Protein AF-A0A1J4KUY3-F1 (afdb_monomer_lite)

Secondary structure (DSSP, 8-state):
--EEEEEEEEEEETTTTEEEEEEEEEEEEE--SEEEEEEETTEEEEEEEETTEEPEEEEEE-SSSEEEEEEEPPPSS--S---S-----------EEEEEEEEEEE-TT-TTEEEETTEEEE-STTTGGGGTS-EESSS-S--EEEEEEEES-SSPEEE-SS--SEE-SSEEEEE-TT-S-GGG---EEE--EEEEETTEEEEESS---GGGGTTHHHHHHHHHHHHHHHHHHHHHHHHHHHHHTTSS--------------TTSHHHHHHHHTGGG-TT-STTTSPPEEEETT-SSSEEE-SS-EEEEGGGGTGGGGSS-SS---HHHHHHHHHHHHHHIIIIITT-EE-GGGHHHHHHHHHHHTHHHHHHHHHHHHHHHHHHHHHHHHHH---SS--TTSHHHHHHS-TTEE-TT-HHHHHHHHHHHHHHHHSS-TT--TTTGGGGS-SEE-HHHHHHHHTTT-TTHHHHHHHHTSSPPPPEEEEEEEEE--TT-TTEEEEEEEEEEES----S-EEEEEEEEEETTEEEEEEEEEE--SS-EEEEEEEEPPP-----SS----BTTEEEEEEE-SSPPS-EEEEE--HHHHHHHHH-TTS-HHHHHHHHHHHHHHHHH--STHHHHHHHHHHHHHH-TTS-HHHHHHHHHHHHHHHHH-SSHHHHHHHHHHHHHHHHHHTB-SSSSPBP-GGGS-HHHHHHHHHHHHT-SBSSSS-BHHHHHHHHHHHHTTSTTHHHHHHHGGG---SSHHHHHHHHHHHHHHHHH-TT-HHHHHHHHHHHHHHHHHS-HHHHHHHHHHHHHHHT-TTS-HHHHHHHHHHHHHH-HHHHHHHHHHHHHHHHTSSS--HHHHHHHHHHHHHHHTT--HHHHHHHHHHS-HHHHHHHHHHHHHHHTTT-HHHHHHHHHHHHHIIIIIISEEEETTEEEESS---BTTB------B-S--

pLDDT: mean 75.68, std 17.03, range [25.72, 97.06]

Foldseek 3Di:
DKAKAKAKEWEQFLQVLKIKIKIKMKIWQDDDQKFKKKAFLQKAWPFKDKPNHTWDWDWDDDPPRTTIIITGDDDPDDDDDDDDDDPDDDDDNDTDMIIMMIIIIGHSPQPQWDHDNFKIKGHCQPPQCSSPDIGTDPDDPLRYFKYKYFYPAQPKDKDFLDQFPDDDSGMTMDGCNPPPDSSQGMMMIGDWDWDAQCLAIETEPDDDDSVLVPLVVLLQVLVLVVVVVVVVVVVVVVVVVVVVVVPPDDPDDDDDDDDDDDPPPPVVVVVVVVVVVPSPPPRNQAAHEYEYEPDVACKFGHNRHIYHYPCLLFVQQPQPFLFGDASSLVVQLVVLLSVLCNVQVSLADADLLCLLQSLLLSSQLSVSSSCSRQNPQSVLVVLLRLLVSLLPDADPWDFCSDPVNSSVRDNRGDHPNNNSSSLSNQLVLQQCQQAPPVPDDSNCVSVVADRYHDPVSVLVVCCNRAVPSVLSSCVRGGNDRQKEKEKDWDWDPDPPDPWWTKIKIKIFIPPDAFTQDWGKKWKWWQFLVGIDIDIDIGGPHRDIDIDIDIDTADPDDDDDDDDQDADRRTLEIDIGDVVGHSYQYAYPDDPSSLLSLLPDPVRRSNSNLSSLVNLLVCQQPDDDPVLLVVLVSLLVQLVDPPHDQRSVLSSLSSLLCCLQPGPDPVSVVSSLCSLLVCCCVQFAPPVALDTDDNPPPDLSNNLSSLLSQQQFQPNHPPDGSLSNLLNCLVVPCPDSCNLSSLLSPLNHDDPDLVSLVVLLCSLLVVLLVVLPPVSNLVSSLVSVLSVLVPDDPVSVVVSLVVLLVSLLDPSGDLVSNLSSLVSCCVRPVQVSLVSVLVSLLSQLVDPDHDLVSSLSNLLVSLVVLVVDDPVSLVSNVVPDDPVVSVVSLVSQLVSCVVPPPSSNVSSVSSNQSCQCRNVQWGQDPVAIAHVDFDPPDPDGDGDDGDDPDD

Structure (mmCIF, N/CA/C/O backbone):
data_AF-A0A1J4KUY3-F1
#
_entry.id   AF-A0A1J4KUY3-F1
#
loop_
_atom_site.group_PDB
_atom_site.id
_atom_site.type_symbol
_atom_site.label_atom_id
_atom_site.label_alt_id
_atom_site.label_comp_id
_atom_site.label_asym_id
_atom_site.label_entity_id
_atom_site.label_seq_id
_atom_site.pdbx_PDB_ins_code
_atom_site.Cartn_x
_atom_site.Cartn_y
_atom_site.Cartn_z
_atom_site.occupancy
_atom_site.B_iso_or_equiv
_atom_site.auth_seq_id
_atom_site.auth_comp_id
_atom_site.auth_asym_id
_atom_site.auth_atom_id
_atom_site.pdbx_PDB_model_num
ATOM 1 N N . MET A 1 1 ? -10.444 -25.539 37.879 1.00 52.25 1 MET A N 1
ATOM 2 C CA . MET A 1 1 ? -10.536 -24.784 36.615 1.00 52.25 1 MET A CA 1
ATOM 3 C C . MET A 1 1 ? -11.350 -23.543 36.928 1.00 52.25 1 MET A C 1
ATOM 5 O O . MET A 1 1 ? -12.450 -23.705 37.446 1.00 52.25 1 MET A O 1
ATOM 9 N N . VAL A 1 2 ? -10.774 -22.348 36.769 1.00 60.59 2 VAL A N 1
ATOM 10 C CA . VAL A 1 2 ? -11.520 -21.095 36.970 1.00 60.59 2 VAL A CA 1
ATOM 11 C C . VAL A 1 2 ? -12.482 -20.947 35.797 1.00 60.59 2 VAL A C 1
ATOM 13 O O . VAL A 1 2 ? -12.069 -21.143 34.654 1.00 60.59 2 VAL A O 1
ATOM 16 N N . PHE A 1 3 ? -13.745 -20.663 36.085 1.00 69.94 3 PHE A N 1
ATOM 17 C CA . PHE A 1 3 ? -14.765 -20.391 35.076 1.00 69.94 3 PHE A CA 1
ATOM 18 C C . PHE A 1 3 ? -15.082 -18.899 35.084 1.00 69.94 3 PHE A C 1
ATOM 20 O O . PHE A 1 3 ? -15.146 -18.316 36.166 1.00 69.94 3 PHE A O 1
ATOM 27 N N . ILE A 1 4 ? -15.230 -18.285 33.908 1.00 74.12 4 ILE A N 1
ATOM 28 C CA . ILE A 1 4 ? -15.599 -16.873 33.786 1.00 74.12 4 ILE A CA 1
ATOM 29 C C . ILE A 1 4 ? -16.613 -16.700 32.667 1.00 74.12 4 ILE A C 1
ATOM 31 O O . ILE A 1 4 ? -16.335 -17.101 31.540 1.00 74.12 4 ILE A O 1
ATOM 35 N N . GLU A 1 5 ? -17.722 -16.038 32.984 1.00 81.25 5 GLU A N 1
ATOM 36 C CA . GLU A 1 5 ? -18.673 -15.492 32.010 1.00 81.25 5 GLU A CA 1
ATOM 37 C C . GLU A 1 5 ? -18.584 -13.970 32.052 1.00 81.25 5 GLU A C 1
ATOM 39 O O . GLU A 1 5 ? -18.690 -13.391 33.136 1.00 81.25 5 GLU A O 1
ATOM 44 N N . CYS A 1 6 ? -18.411 -13.318 30.903 1.00 86.12 6 CYS A N 1
ATOM 45 C CA . CYS A 1 6 ? -18.422 -11.860 30.805 1.00 86.12 6 CYS A CA 1
ATOM 46 C C . CYS A 1 6 ? -19.511 -11.360 29.853 1.00 86.12 6 CYS A C 1
ATOM 48 O O . CYS A 1 6 ? -19.567 -11.745 28.681 1.00 86.12 6 CYS A O 1
ATOM 50 N N . PHE A 1 7 ? -20.304 -10.415 30.351 1.00 90.44 7 PHE A N 1
ATOM 51 C CA . PHE A 1 7 ? -21.363 -9.715 29.637 1.00 90.44 7 PHE A CA 1
ATOM 52 C C . PHE A 1 7 ? -21.020 -8.225 29.579 1.00 90.44 7 PHE A C 1
ATOM 54 O O . PHE A 1 7 ? -20.761 -7.603 30.612 1.00 90.44 7 PHE A O 1
ATOM 61 N N . TYR A 1 8 ? -21.025 -7.648 28.380 1.00 93.06 8 TYR A N 1
ATOM 62 C CA . TYR A 1 8 ? -20.772 -6.223 28.173 1.00 93.06 8 TYR A CA 1
ATOM 63 C C . TYR A 1 8 ? -22.033 -5.525 27.684 1.00 93.06 8 TYR A C 1
ATOM 65 O O . TYR A 1 8 ? -22.708 -6.015 26.780 1.00 93.06 8 TYR A O 1
ATOM 73 N N . GLU A 1 9 ? -22.308 -4.350 28.233 1.00 96.25 9 GLU A N 1
ATOM 74 C CA . GLU A 1 9 ? -23.374 -3.463 27.776 1.00 96.25 9 GLU A CA 1
ATOM 75 C C . GLU A 1 9 ? -22.806 -2.065 27.540 1.00 96.25 9 GLU A C 1
ATOM 77 O O . GLU A 1 9 ? -22.042 -1.560 28.360 1.00 96.25 9 GLU A O 1
ATOM 82 N N . TYR A 1 10 ? -23.166 -1.450 26.414 1.00 96.69 10 TYR A N 1
ATOM 83 C CA . TYR A 1 10 ? -22.757 -0.097 26.051 1.00 96.69 10 TYR A CA 1
ATOM 84 C C . TYR A 1 10 ? -23.972 0.762 25.717 1.00 96.69 10 TYR A C 1
ATOM 86 O O . TYR A 1 10 ? -24.739 0.438 24.811 1.00 96.69 10 TYR A O 1
ATOM 94 N N . HIS A 1 11 ? -24.084 1.900 26.399 1.00 96.19 11 HIS A N 1
ATOM 95 C CA . HIS A 1 11 ? -24.993 2.997 26.080 1.00 96.19 11 HIS A CA 1
ATOM 96 C C . HIS A 1 11 ? -24.220 4.047 25.293 1.00 96.19 11 HIS A C 1
ATOM 98 O O . HIS A 1 11 ? -23.334 4.726 25.823 1.00 96.19 11 HIS A O 1
ATOM 104 N N . VAL A 1 12 ? -24.532 4.152 24.008 1.00 95.75 12 VAL A N 1
ATOM 105 C CA . VAL A 1 12 ? -23.801 4.961 23.037 1.00 95.75 12 VAL A CA 1
ATOM 106 C C . VAL A 1 12 ? -24.709 6.085 22.563 1.00 95.75 12 VAL A C 1
ATOM 108 O O . VAL A 1 12 ? -25.766 5.839 21.991 1.00 95.75 12 VAL A O 1
ATOM 111 N N . SER A 1 13 ? -24.271 7.327 22.751 1.00 93.06 13 SER A N 1
ATOM 112 C CA . SER A 1 13 ? -24.928 8.503 22.180 1.00 93.06 13 SER A CA 1
ATOM 113 C C . SER A 1 13 ? -23.987 9.165 21.174 1.00 93.06 13 SER A C 1
ATOM 115 O O . SER A 1 13 ? -23.172 10.015 21.546 1.00 93.06 13 SER A O 1
ATOM 117 N N . PRO A 1 14 ? -24.050 8.775 19.886 1.00 88.12 14 PRO A N 1
ATOM 118 C CA . PRO A 1 14 ? -23.314 9.430 18.811 1.00 88.12 14 PRO A CA 1
ATOM 119 C C . PRO A 1 14 ? -23.502 10.950 18.774 1.00 88.12 14 PRO A C 1
ATOM 121 O O . PRO A 1 14 ? -22.515 11.681 18.656 1.00 88.12 14 PRO A O 1
ATOM 124 N N . SER A 1 15 ? -24.737 11.421 18.977 1.00 83.12 15 SER A N 1
ATOM 125 C CA . SER A 1 15 ? -25.088 12.847 18.993 1.00 83.12 15 SER A CA 1
ATOM 126 C C . SER A 1 15 ? -24.281 13.616 20.054 1.00 83.12 15 SER A C 1
ATOM 128 O O . SER A 1 15 ? -23.538 14.549 19.736 1.00 83.12 15 SER A O 1
ATOM 130 N N . ASN A 1 16 ? -24.287 13.132 21.298 1.00 81.06 16 ASN A N 1
ATOM 131 C CA . ASN A 1 16 ? -23.570 13.746 22.420 1.00 81.06 16 ASN A CA 1
ATOM 132 C C . ASN A 1 16 ? -22.079 13.358 22.473 1.00 81.06 16 ASN A C 1
ATOM 134 O O . ASN A 1 16 ? -21.267 13.989 23.162 1.00 81.06 16 ASN A O 1
ATOM 138 N N . GLY A 1 17 ? -21.680 12.338 21.708 1.00 79.06 17 GLY A N 1
ATOM 139 C CA . GLY A 1 17 ? -20.343 11.749 21.727 1.00 79.06 17 GLY A CA 1
ATOM 140 C C . GLY A 1 17 ? -20.001 11.051 23.031 1.00 79.06 17 GLY A C 1
ATOM 141 O O . GLY A 1 17 ? -18.843 11.112 23.429 1.00 79.06 17 GLY A O 1
ATOM 142 N N . THR A 1 18 ? -20.980 10.483 23.727 1.00 86.25 18 THR A N 1
ATOM 143 C CA . THR A 1 18 ? -20.765 9.801 25.007 1.00 86.25 18 THR A CA 1
ATOM 144 C C . THR A 1 18 ? -20.891 8.295 24.831 1.00 86.25 18 THR A C 1
ATOM 146 O O . THR A 1 18 ? -21.695 7.806 24.034 1.00 86.25 18 THR A O 1
ATOM 149 N N . ILE A 1 19 ? -20.055 7.559 25.561 1.00 94.00 19 ILE A N 1
ATOM 150 C CA . ILE A 1 19 ? -20.054 6.098 25.577 1.00 94.00 19 ILE A CA 1
ATOM 151 C C . ILE A 1 19 ? -19.913 5.667 27.029 1.00 94.00 19 ILE A C 1
ATOM 153 O O . ILE A 1 19 ? -18.829 5.756 27.610 1.00 94.00 19 ILE A O 1
ATOM 157 N N . ASN A 1 20 ? -21.015 5.201 27.600 1.00 95.38 20 ASN A N 1
ATOM 158 C CA . ASN A 1 20 ? -21.037 4.600 28.924 1.00 95.38 20 ASN A CA 1
ATOM 159 C C . ASN A 1 20 ? -21.109 3.090 28.757 1.00 95.38 20 ASN A C 1
ATOM 161 O O . ASN A 1 20 ? -21.850 2.598 27.910 1.00 95.38 20 ASN A O 1
ATOM 165 N N . GLY A 1 21 ? -20.334 2.356 29.540 1.00 94.88 21 GLY A N 1
ATOM 166 C CA . GLY A 1 21 ? -20.306 0.908 29.477 1.00 94.88 21 GLY A CA 1
ATOM 167 C C . GLY A 1 21 ? -20.404 0.275 30.852 1.00 94.88 21 GLY A C 1
ATOM 168 O O . GLY A 1 21 ? -20.051 0.876 31.871 1.00 94.88 21 GLY A O 1
ATOM 169 N N . SER A 1 22 ? -20.862 -0.967 30.865 1.00 94.62 22 SER A N 1
ATOM 170 C CA . SER A 1 22 ? -20.814 -1.826 32.034 1.00 94.62 22 SER A CA 1
ATOM 171 C C . SER A 1 22 ? -20.317 -3.218 31.679 1.00 94.62 22 SER A C 1
ATOM 173 O O . SER A 1 22 ? -20.655 -3.755 30.623 1.00 94.62 22 SER A O 1
ATOM 175 N N . VAL A 1 23 ? -19.535 -3.806 32.580 1.00 92.44 23 VAL A N 1
ATOM 176 C CA . VAL A 1 23 ? -19.148 -5.220 32.531 1.00 92.44 23 VAL A CA 1
ATOM 177 C C . VAL A 1 23 ? -19.818 -5.932 33.689 1.00 92.44 23 VAL A C 1
ATOM 179 O O . VAL A 1 23 ? -19.649 -5.505 34.828 1.00 92.44 23 VAL A O 1
ATOM 182 N N . LEU A 1 24 ? -20.521 -7.021 33.405 1.00 90.88 24 LEU A N 1
ATOM 183 C CA . LEU A 1 24 ? -20.938 -8.008 34.392 1.00 90.88 24 LEU A CA 1
ATOM 184 C C . LEU A 1 24 ? -20.093 -9.263 34.175 1.00 90.88 24 LEU A C 1
ATOM 186 O O . LEU A 1 24 ? -20.143 -9.858 33.101 1.00 90.88 24 LEU A O 1
ATOM 190 N N . ALA A 1 25 ? -19.315 -9.660 35.175 1.00 88.19 25 ALA A N 1
ATOM 191 C CA . ALA A 1 25 ? -18.481 -10.852 35.115 1.00 88.19 25 ALA A CA 1
ATOM 192 C C . ALA A 1 25 ? -18.806 -11.806 36.263 1.00 88.19 25 ALA A C 1
ATOM 194 O O . ALA A 1 25 ? -18.855 -11.391 37.419 1.00 88.19 25 ALA A O 1
ATOM 195 N N . LYS A 1 26 ? -18.981 -13.092 35.964 1.00 85.75 26 LYS A N 1
ATOM 196 C CA . LYS A 1 26 ? -19.144 -14.145 36.973 1.00 85.75 26 LYS A CA 1
ATOM 197 C C . LYS A 1 26 ? -17.895 -15.003 36.998 1.00 85.75 26 LYS A C 1
ATOM 199 O O . LYS A 1 26 ? -17.617 -15.680 36.018 1.00 85.75 26 LYS A O 1
ATOM 204 N N . LEU A 1 27 ? -17.146 -14.979 38.095 1.00 82.88 27 LEU A N 1
ATOM 205 C CA . LEU A 1 27 ? -15.961 -15.810 38.302 1.00 82.88 27 LEU A CA 1
ATOM 206 C C . LEU A 1 27 ? -16.276 -16.953 39.260 1.00 82.88 27 LEU A C 1
ATOM 208 O O . LEU A 1 27 ? -16.624 -16.701 40.408 1.00 82.88 27 LEU A O 1
ATOM 212 N N . GLY A 1 28 ? -16.080 -18.192 38.821 1.00 78.31 28 GLY A N 1
ATOM 213 C CA . GLY A 1 28 ? -16.189 -19.385 39.655 1.00 78.31 28 GLY A CA 1
ATOM 214 C C . GLY A 1 28 ? -14.833 -20.024 39.942 1.00 78.31 28 GLY A C 1
ATOM 215 O O . GLY A 1 28 ? -13.958 -20.067 39.074 1.00 78.31 28 GLY A O 1
ATOM 216 N N . ASN A 1 29 ? -14.657 -20.579 41.145 1.00 73.88 29 ASN A N 1
ATOM 217 C CA . ASN A 1 29 ? -13.416 -21.239 41.593 1.00 73.88 29 ASN A CA 1
ATOM 218 C C . ASN A 1 29 ? -12.151 -20.347 41.574 1.00 73.88 29 ASN A C 1
ATOM 220 O O . ASN A 1 29 ? -11.050 -20.857 41.348 1.00 73.88 29 ASN A O 1
ATOM 224 N N . PHE A 1 30 ? -12.279 -19.035 41.800 1.00 73.62 30 PHE A N 1
ATOM 225 C CA . PHE A 1 30 ? -11.128 -18.125 41.836 1.00 73.62 30 PHE A CA 1
ATOM 226 C C . PHE A 1 30 ? -10.440 -18.118 43.214 1.00 73.62 30 PHE A C 1
ATOM 228 O O . PHE A 1 30 ? -11.101 -18.230 44.247 1.00 73.62 30 PHE A O 1
ATOM 235 N N . HIS A 1 31 ? -9.106 -18.022 43.232 1.00 71.38 31 HIS A N 1
ATOM 236 C CA . HIS A 1 31 ? -8.286 -18.231 44.437 1.00 71.38 31 HIS A CA 1
ATOM 237 C C . HIS A 1 31 ? -7.384 -17.051 44.816 1.00 71.38 31 HIS A C 1
ATOM 239 O O . HIS A 1 31 ? -6.758 -17.098 45.875 1.00 71.38 31 HIS A O 1
ATOM 245 N N . GLU A 1 32 ? -7.299 -16.008 43.988 1.00 74.62 32 GLU A N 1
ATOM 246 C CA . GLU A 1 32 ? -6.474 -14.839 44.294 1.00 74.62 32 GLU A CA 1
ATOM 247 C C . GLU A 1 32 ? -7.285 -13.725 44.961 1.00 74.62 32 GLU A C 1
ATOM 249 O O . GLU A 1 32 ? -8.476 -13.560 44.718 1.00 74.62 32 GLU A O 1
ATOM 254 N N . ASN A 1 33 ? -6.606 -12.913 45.775 1.00 74.38 33 ASN A N 1
ATOM 255 C CA . ASN A 1 33 ? -7.196 -11.752 46.454 1.00 74.38 33 ASN A CA 1
ATOM 256 C C . ASN A 1 33 ? -7.150 -10.472 45.601 1.00 74.38 33 ASN A C 1
ATOM 258 O O . ASN A 1 33 ? -7.442 -9.379 46.095 1.00 74.38 33 ASN A O 1
ATOM 262 N N . LYS A 1 34 ? -6.805 -10.598 44.319 1.00 80.31 34 LYS A N 1
ATOM 263 C CA . LYS A 1 34 ? -6.831 -9.518 43.337 1.00 80.31 34 LYS A CA 1
ATOM 264 C C . LYS A 1 34 ? -7.182 -10.068 41.959 1.00 80.31 34 LYS A C 1
ATOM 266 O O . LYS A 1 34 ? -6.923 -11.234 41.687 1.00 80.31 34 LYS A O 1
ATOM 271 N N . ILE A 1 35 ? -7.719 -9.217 41.098 1.00 82.88 35 ILE A N 1
ATOM 272 C CA . ILE A 1 35 ? -7.936 -9.503 39.683 1.00 82.88 35 ILE A CA 1
ATOM 273 C C . ILE A 1 35 ? -7.198 -8.466 38.848 1.00 82.88 35 ILE A C 1
ATOM 275 O O . ILE A 1 35 ? -7.239 -7.271 39.150 1.00 82.88 35 ILE A O 1
ATOM 279 N N . LEU A 1 36 ? -6.541 -8.931 37.788 1.00 84.06 36 LEU A N 1
ATOM 280 C CA . LEU A 1 36 ? -5.867 -8.085 36.820 1.00 84.06 36 LEU A CA 1
ATOM 281 C C . LEU A 1 36 ? -6.701 -7.958 35.542 1.00 84.06 36 LEU A C 1
ATOM 283 O O . LEU A 1 36 ? -7.083 -8.958 34.930 1.00 84.06 36 LEU A O 1
ATOM 287 N N . MET A 1 37 ? -6.940 -6.722 35.108 1.00 86.31 37 MET A N 1
ATOM 288 C CA . MET A 1 37 ? -7.551 -6.422 33.815 1.00 86.31 37 MET A CA 1
ATOM 289 C C . MET A 1 37 ? -6.665 -5.493 32.982 1.00 86.31 37 MET A C 1
ATOM 291 O O . MET A 1 37 ? -6.082 -4.547 33.509 1.00 86.31 37 MET A O 1
ATOM 295 N N . LYS A 1 38 ? -6.606 -5.713 31.667 1.00 85.56 38 LYS A N 1
ATOM 296 C CA . LYS A 1 38 ? -6.065 -4.754 30.698 1.00 85.56 38 LYS A CA 1
ATOM 297 C C . LYS A 1 38 ? -7.140 -3.747 30.327 1.00 85.56 38 LYS A C 1
ATOM 299 O O . LYS A 1 38 ? -8.252 -4.126 29.954 1.00 85.56 38 LYS A O 1
ATOM 304 N N . CYS A 1 39 ? -6.800 -2.468 30.417 1.00 84.88 39 CYS A N 1
ATOM 305 C CA . CYS A 1 39 ? -7.718 -1.375 30.136 1.00 84.88 39 CYS A CA 1
ATOM 306 C C . CYS A 1 39 ? -6.931 -0.124 29.727 1.00 84.88 39 CYS A C 1
ATOM 308 O O . CYS A 1 39 ? -5.950 0.239 30.374 1.00 84.88 39 CYS A O 1
ATOM 310 N N . SER A 1 40 ? -7.368 0.586 28.688 1.00 83.75 40 SER A N 1
ATOM 311 C CA . SER A 1 40 ? -6.791 1.899 28.375 1.00 83.75 40 SER A CA 1
ATOM 312 C C . SER A 1 40 ? -6.967 2.878 29.543 1.00 83.75 40 SER A C 1
ATOM 314 O O . SER A 1 40 ? -7.999 2.880 30.228 1.00 83.75 40 SER A O 1
ATOM 316 N N . SER A 1 41 ? -5.975 3.750 29.747 1.00 79.81 41 SER A N 1
ATOM 317 C CA . SER A 1 41 ? -6.055 4.864 30.697 1.00 79.81 41 SER A CA 1
ATOM 318 C C . SER A 1 41 ? -7.236 5.806 30.401 1.00 79.81 41 SER A C 1
ATOM 320 O O . SER A 1 41 ? -7.796 6.391 31.329 1.00 79.81 41 SER A O 1
ATOM 322 N N . LEU A 1 42 ? -7.669 5.877 29.138 1.00 82.44 42 LEU A N 1
ATOM 323 C CA . LEU A 1 42 ? -8.739 6.745 28.629 1.00 82.44 42 LEU A CA 1
ATOM 324 C C . LEU A 1 42 ? -10.150 6.152 28.791 1.00 82.44 42 LEU A C 1
ATOM 326 O O . LEU A 1 42 ? -11.139 6.763 28.382 1.00 82.44 42 LEU A O 1
ATOM 330 N N . ILE A 1 43 ? -10.260 4.970 29.395 1.00 87.31 43 ILE A N 1
ATOM 331 C CA . ILE A 1 43 ? -11.513 4.456 29.949 1.00 87.31 43 ILE A CA 1
ATOM 332 C C . ILE A 1 43 ? -11.555 4.890 31.417 1.00 87.31 43 ILE A C 1
ATOM 334 O O . ILE A 1 43 ? -10.673 4.527 32.188 1.00 87.31 43 ILE A O 1
ATOM 338 N N . ILE A 1 44 ? -12.545 5.670 31.834 1.00 88.56 44 ILE A N 1
ATOM 339 C CA . ILE A 1 44 ? -12.721 6.115 33.220 1.00 88.56 44 ILE A CA 1
ATOM 340 C C . ILE A 1 44 ? -13.577 5.085 33.953 1.00 88.56 44 ILE A C 1
ATOM 342 O O . ILE A 1 44 ? -14.755 4.932 33.644 1.00 88.56 44 ILE A O 1
ATOM 346 N N . ILE A 1 45 ? -13.013 4.413 34.956 1.00 90.06 45 ILE A N 1
ATOM 347 C CA . ILE A 1 45 ? -13.788 3.536 35.842 1.00 90.06 45 ILE A CA 1
ATOM 348 C C . ILE A 1 45 ? -14.561 4.404 36.836 1.00 90.06 45 ILE A C 1
ATOM 350 O O . ILE A 1 45 ? -13.957 5.162 37.593 1.00 90.06 45 ILE A O 1
ATOM 354 N N . LYS A 1 46 ? -15.891 4.304 36.821 1.00 91.12 46 LYS A N 1
ATOM 355 C CA . LYS A 1 46 ? -16.787 5.055 37.712 1.00 91.12 46 LYS A CA 1
ATOM 356 C C . LYS A 1 46 ? -17.011 4.315 39.023 1.00 91.12 46 LYS A C 1
ATOM 358 O O . LYS A 1 46 ? -16.962 4.924 40.086 1.00 91.12 46 LYS A O 1
ATOM 363 N N . SER A 1 47 ? -17.229 3.005 38.955 1.00 90.44 47 SER A N 1
ATOM 364 C CA . SER A 1 47 ? -17.386 2.151 40.131 1.00 90.44 47 SER A CA 1
ATOM 365 C C . SER A 1 47 ? -17.082 0.693 39.800 1.00 90.44 47 SER A C 1
ATOM 367 O O . SER A 1 47 ? -17.174 0.268 38.646 1.00 90.44 47 SER A O 1
ATOM 369 N N . ILE A 1 48 ? -16.714 -0.069 40.830 1.00 89.50 48 ILE A N 1
ATOM 370 C CA . ILE A 1 48 ? -16.588 -1.525 40.773 1.00 89.50 48 ILE A CA 1
ATOM 371 C C . ILE A 1 48 ? -17.280 -2.102 42.002 1.00 89.50 48 ILE A C 1
ATOM 373 O O . ILE A 1 48 ? -17.005 -1.668 43.125 1.00 89.50 48 ILE A O 1
ATOM 377 N N . THR A 1 49 ? -18.149 -3.086 41.805 1.00 86.19 49 THR A N 1
ATOM 378 C CA . THR A 1 49 ? -18.736 -3.878 42.886 1.00 86.19 49 THR A CA 1
ATOM 379 C C . THR A 1 49 ? -18.429 -5.357 42.693 1.00 86.19 49 THR A C 1
ATOM 381 O O . THR A 1 49 ? -18.330 -5.842 41.570 1.00 86.19 49 THR A O 1
ATOM 384 N N . ILE A 1 50 ? -18.242 -6.074 43.799 1.00 84.81 50 ILE A N 1
ATOM 385 C CA . ILE A 1 50 ? -18.065 -7.526 43.852 1.00 84.81 50 ILE A CA 1
ATOM 386 C C . ILE A 1 50 ? -19.091 -8.071 44.845 1.00 84.81 50 ILE A C 1
ATOM 388 O O . ILE A 1 50 ? -19.080 -7.671 46.009 1.00 84.81 50 ILE A O 1
ATOM 392 N N . ASN A 1 51 ? -19.986 -8.957 44.407 1.00 83.94 51 ASN A N 1
ATOM 393 C CA . ASN A 1 51 ? -21.117 -9.474 45.189 1.00 83.94 51 ASN A CA 1
ATOM 394 C C . ASN A 1 51 ? -21.902 -8.337 45.877 1.00 83.94 51 ASN A C 1
ATOM 396 O O . ASN A 1 51 ? -22.176 -8.389 47.077 1.00 83.94 51 ASN A O 1
ATOM 400 N N . ASN A 1 52 ? -22.201 -7.275 45.119 1.00 80.19 52 ASN A N 1
ATOM 401 C CA . ASN A 1 52 ? -22.859 -6.041 45.573 1.00 80.19 52 ASN A CA 1
ATOM 402 C C . ASN A 1 52 ? -22.098 -5.210 46.628 1.00 80.19 52 ASN A C 1
ATOM 404 O O . ASN A 1 52 ? -22.657 -4.265 47.180 1.00 80.19 52 ASN A O 1
ATOM 408 N N . GLN A 1 53 ? -20.822 -5.502 46.894 1.00 78.69 53 GLN A N 1
ATOM 409 C CA . GLN A 1 53 ? -19.961 -4.697 47.769 1.00 78.69 53 GLN A CA 1
ATOM 410 C C . GLN A 1 53 ? -18.978 -3.867 46.951 1.00 78.69 53 GLN A C 1
ATOM 412 O O . GLN A 1 53 ? -18.392 -4.366 45.995 1.00 78.69 53 GLN A O 1
ATOM 417 N N . GLN A 1 54 ? -18.768 -2.607 47.328 1.00 82.12 54 GLN A N 1
ATOM 418 C CA . GLN A 1 54 ? -17.822 -1.738 46.632 1.00 82.12 54 GLN A CA 1
ATOM 419 C C . GLN A 1 54 ? -16.392 -2.281 46.759 1.00 82.12 54 GLN A C 1
ATOM 421 O O . GLN A 1 54 ? -15.917 -2.561 47.859 1.00 82.12 54 GLN A O 1
ATOM 426 N N . ALA A 1 55 ? -15.716 -2.434 45.623 1.00 80.94 55 ALA A N 1
ATOM 427 C CA . ALA A 1 55 ? -14.348 -2.926 45.558 1.00 80.94 55 ALA A CA 1
ATOM 428 C C . ALA A 1 55 ? -13.351 -1.771 45.431 1.00 80.94 55 ALA A C 1
ATOM 430 O O . ALA A 1 55 ? -13.633 -0.739 44.816 1.00 80.94 55 ALA A O 1
ATOM 431 N N . PHE A 1 56 ? -12.156 -1.969 45.987 1.00 81.81 56 PHE A N 1
ATOM 432 C CA . PHE A 1 56 ? -11.035 -1.061 45.772 1.00 81.81 56 PHE A CA 1
ATOM 433 C C . PHE A 1 56 ? -10.329 -1.417 44.462 1.00 81.81 56 PHE A C 1
ATOM 435 O O . PHE A 1 56 ? -10.154 -2.595 44.144 1.00 81.81 56 PHE A O 1
ATOM 442 N N . PHE A 1 57 ? -9.883 -0.409 43.715 1.00 84.00 57 PHE A N 1
ATOM 443 C CA . PHE A 1 57 ? -9.091 -0.621 42.511 1.00 84.00 57 PHE A CA 1
ATOM 444 C C . PHE A 1 57 ? -7.945 0.377 42.398 1.00 84.00 57 PHE A C 1
ATOM 446 O O . PHE A 1 57 ? -8.017 1.504 42.883 1.00 84.00 57 PHE A O 1
ATOM 453 N N . SER A 1 58 ? -6.879 -0.044 41.727 1.00 82.62 58 SER A N 1
ATOM 454 C CA . SER A 1 58 ? -5.731 0.799 41.405 1.00 82.62 58 SER A CA 1
ATOM 455 C C . SER A 1 58 ? -5.298 0.579 39.958 1.00 82.62 58 SER A C 1
ATOM 457 O O . SER A 1 58 ? -5.670 -0.404 39.314 1.00 82.62 58 SER A O 1
ATOM 459 N N . ARG A 1 59 ? -4.515 1.514 39.418 1.00 78.06 59 ARG A N 1
ATOM 460 C CA . ARG A 1 59 ? -3.907 1.389 38.090 1.00 78.06 59 ARG A CA 1
ATOM 461 C C . ARG A 1 59 ? -2.399 1.367 38.225 1.00 78.06 59 ARG A C 1
ATOM 463 O O . ARG A 1 59 ? -1.830 2.273 38.824 1.00 78.06 59 ARG A O 1
ATOM 470 N N . SER A 1 60 ? -1.755 0.365 37.637 1.00 67.12 60 SER A N 1
ATOM 471 C CA . SER A 1 60 ? -0.308 0.407 37.423 1.00 67.12 60 SER A CA 1
ATOM 472 C C . SER A 1 60 ? -0.036 0.864 35.996 1.00 67.12 60 SER A C 1
ATOM 474 O O . SER A 1 60 ? -0.543 0.245 35.054 1.00 67.12 60 SER A O 1
ATOM 476 N N . SER A 1 61 ? 0.773 1.906 35.830 1.00 53.06 61 SER A N 1
ATOM 477 C CA . SER A 1 61 ? 1.294 2.294 34.523 1.00 53.06 61 SER A CA 1
ATOM 478 C C . SER A 1 61 ? 2.318 1.258 34.058 1.00 53.06 61 SER A C 1
ATOM 480 O O . SER A 1 61 ? 3.274 0.947 34.769 1.00 53.06 61 SER A O 1
ATOM 482 N N . PHE A 1 62 ? 2.123 0.698 32.868 1.00 46.53 62 PHE A N 1
ATOM 483 C CA . PHE A 1 62 ? 3.121 -0.148 32.223 1.00 46.53 62 PHE A CA 1
ATOM 484 C C . PHE A 1 62 ? 3.287 0.358 30.788 1.00 46.53 62 PHE A C 1
ATOM 486 O O . PHE A 1 62 ? 2.450 0.101 29.939 1.00 46.53 62 PHE A O 1
ATOM 493 N N . HIS A 1 63 ? 4.363 1.109 30.530 1.00 39.09 63 HIS A N 1
ATOM 494 C CA . HIS A 1 63 ? 4.740 1.602 29.196 1.00 39.09 63 HIS A CA 1
ATOM 495 C C . HIS A 1 63 ? 3.637 2.359 28.409 1.00 39.09 63 HIS A C 1
ATOM 497 O O . HIS A 1 63 ? 3.130 1.860 27.410 1.00 39.09 63 HIS A O 1
ATOM 503 N N . GLY A 1 64 ? 3.344 3.612 28.778 1.00 48.31 64 GLY A N 1
ATOM 504 C CA . GLY A 1 64 ? 2.401 4.472 28.039 1.00 48.31 64 GLY A CA 1
ATOM 505 C C . GLY A 1 64 ? 0.944 4.348 28.510 1.00 48.31 64 GLY A C 1
ATOM 506 O O . GLY A 1 64 ? 0.703 4.011 29.6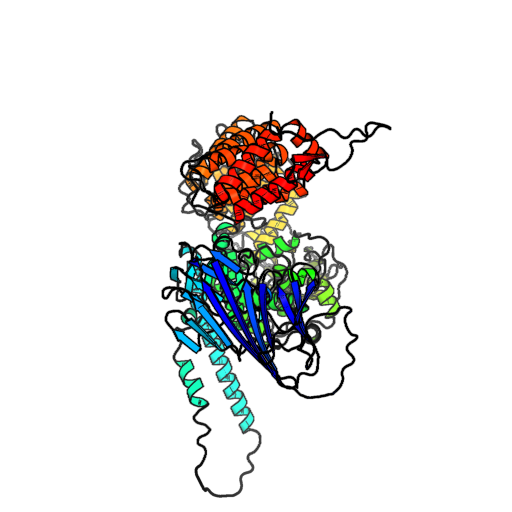65 1.00 48.31 64 GLY A O 1
ATOM 507 N N . ASP A 1 65 ? -0.015 4.654 27.626 1.00 47.38 65 ASP A N 1
ATOM 508 C CA . ASP A 1 65 ? -1.466 4.733 27.910 1.00 47.38 65 ASP A CA 1
ATOM 509 C C . ASP A 1 65 ? -2.172 3.375 28.149 1.00 47.38 65 ASP A C 1
ATOM 511 O O . ASP A 1 65 ? -3.385 3.329 28.381 1.00 47.38 65 ASP A O 1
ATOM 515 N N . GLU A 1 66 ? -1.439 2.258 28.106 1.00 55.44 66 GLU A N 1
ATOM 516 C CA . GLU A 1 66 ? -1.935 0.937 28.506 1.00 55.44 66 GLU A CA 1
ATOM 517 C C . GLU A 1 66 ? -1.757 0.765 30.025 1.00 55.44 66 GLU A C 1
ATOM 519 O O . GLU A 1 66 ? -0.639 0.709 30.544 1.00 55.44 66 GLU A O 1
ATOM 524 N N . ALA A 1 67 ? -2.865 0.695 30.768 1.00 62.06 67 ALA A N 1
ATOM 525 C CA . ALA A 1 67 ? -2.844 0.519 32.215 1.00 62.06 67 ALA A CA 1
ATOM 526 C C . ALA A 1 67 ? -3.388 -0.861 32.596 1.00 62.06 67 ALA A C 1
ATOM 528 O O . ALA A 1 67 ? -4.443 -1.294 32.129 1.00 62.06 67 ALA A O 1
ATOM 529 N N . ASN A 1 68 ? -2.702 -1.545 33.510 1.00 77.25 68 ASN A N 1
ATOM 530 C CA . ASN A 1 68 ? -3.327 -2.681 34.176 1.00 77.25 68 ASN A CA 1
ATOM 531 C C . ASN A 1 68 ? -4.205 -2.146 35.311 1.00 77.25 68 ASN A C 1
ATOM 533 O O . ASN A 1 68 ? -3.721 -1.432 36.196 1.00 77.25 68 ASN A O 1
ATOM 537 N N . LEU A 1 69 ? -5.490 -2.482 35.269 1.00 83.94 69 LEU A N 1
ATOM 538 C CA . LEU A 1 69 ? -6.451 -2.253 36.337 1.00 83.94 69 LEU A CA 1
ATOM 539 C C . LEU A 1 69 ? -6.355 -3.421 37.324 1.00 83.94 69 LEU A C 1
ATOM 541 O O . LEU A 1 69 ? -6.622 -4.568 36.969 1.00 83.94 69 LEU A O 1
ATOM 545 N N . HIS A 1 70 ? -5.961 -3.118 38.556 1.00 84.88 70 HIS A N 1
ATOM 546 C CA . HIS A 1 70 ? -5.927 -4.066 39.665 1.00 84.88 70 HIS A CA 1
ATOM 547 C C . HIS A 1 70 ? -7.193 -3.876 40.485 1.00 84.88 70 HIS A C 1
ATOM 549 O O . HIS A 1 70 ? -7.426 -2.785 40.999 1.00 84.88 70 HIS A O 1
ATOM 555 N N . ILE A 1 71 ? -7.998 -4.923 40.612 1.00 85.19 71 ILE A N 1
ATOM 556 C CA . ILE A 1 71 ? -9.217 -4.931 41.423 1.00 85.19 71 ILE A CA 1
ATOM 557 C C . ILE A 1 71 ? -8.949 -5.798 42.648 1.00 85.19 71 ILE A C 1
ATOM 559 O O . ILE A 1 71 ? -8.517 -6.939 42.510 1.00 85.19 71 ILE A O 1
ATOM 563 N N . TYR A 1 72 ? -9.195 -5.272 43.841 1.00 83.12 72 TYR A N 1
ATOM 564 C CA . TYR A 1 72 ? -8.951 -5.967 45.101 1.00 83.12 72 TYR A CA 1
ATOM 565 C C . TYR A 1 72 ? -10.277 -6.407 45.712 1.00 83.12 72 TYR A C 1
ATOM 567 O O . TYR A 1 72 ? -11.222 -5.618 45.793 1.00 83.12 72 TYR A O 1
ATOM 575 N N . PHE A 1 73 ? -10.351 -7.666 46.148 1.00 76.44 73 PHE A N 1
ATOM 576 C CA . PHE A 1 73 ? -11.571 -8.175 46.769 1.00 76.44 73 PHE A CA 1
ATOM 577 C C . PHE A 1 73 ? -11.812 -7.500 48.123 1.00 76.44 73 PHE A C 1
ATOM 579 O O . PHE A 1 73 ? -10.862 -7.325 48.892 1.00 76.44 73 PHE A O 1
ATOM 586 N N . PRO A 1 74 ? -13.070 -7.161 48.449 1.00 65.69 74 PRO A N 1
ATOM 587 C CA . PRO A 1 74 ? -13.409 -6.643 49.764 1.00 65.69 74 PRO A CA 1
ATOM 588 C C . PRO A 1 74 ? -13.084 -7.699 50.832 1.00 65.69 74 PRO A C 1
ATOM 590 O O . PRO A 1 74 ? -13.576 -8.830 50.796 1.00 65.69 74 PRO A O 1
ATOM 593 N N . LEU A 1 75 ? -12.218 -7.345 51.785 1.00 57.94 75 LEU A N 1
ATOM 594 C CA . LEU A 1 75 ? -11.959 -8.174 52.961 1.00 57.94 75 LEU A CA 1
ATOM 595 C C . LEU A 1 75 ? -13.188 -8.141 53.879 1.00 57.94 75 LEU A C 1
ATOM 597 O O . LEU A 1 75 ? -13.876 -7.126 53.993 1.00 57.94 75 LEU A O 1
ATOM 601 N N . LYS A 1 76 ? -13.483 -9.266 54.545 1.00 51.56 76 LYS A N 1
ATOM 602 C CA . LYS A 1 76 ? -14.553 -9.320 55.551 1.00 51.56 76 LYS A CA 1
ATOM 603 C C . LYS A 1 76 ? -14.291 -8.256 56.625 1.00 51.56 76 LYS A C 1
ATOM 605 O O . LYS A 1 76 ? -13.315 -8.387 57.347 1.00 51.56 76 LYS A O 1
ATOM 610 N N . LYS A 1 77 ? -15.221 -7.296 56.743 1.00 44.72 77 LYS A N 1
ATOM 611 C CA . LYS A 1 77 ? -15.371 -6.304 57.825 1.00 44.72 77 LYS A CA 1
ATOM 612 C C . LYS A 1 77 ? -14.064 -5.622 58.251 1.00 44.72 77 LYS A C 1
ATOM 614 O O . LYS A 1 77 ? -13.473 -6.050 59.228 1.00 44.72 77 LYS A O 1
ATOM 619 N N . GLU A 1 78 ? -13.722 -4.492 57.638 1.00 38.97 78 GLU A N 1
ATOM 620 C CA . GLU A 1 78 ? -13.054 -3.395 58.355 1.00 38.97 78 GLU A CA 1
ATOM 621 C C . GLU A 1 78 ? -13.283 -2.042 57.647 1.00 38.97 78 GLU A C 1
ATOM 623 O O . GLU A 1 78 ? -13.454 -1.967 56.434 1.00 38.97 78 GLU A O 1
ATOM 628 N N . SER A 1 79 ? -13.417 -1.005 58.473 1.00 36.81 79 SER A N 1
ATOM 629 C CA . SER A 1 79 ? -13.928 0.363 58.247 1.00 36.81 79 SER A CA 1
ATOM 630 C C . SER A 1 79 ? -12.808 1.331 57.754 1.00 36.81 79 SER A C 1
ATOM 632 O O . SER A 1 79 ? -11.644 0.943 57.780 1.00 36.81 79 SER A O 1
ATOM 634 N N . PRO A 1 80 ? -13.089 2.567 57.267 1.00 41.72 80 PRO A N 1
ATOM 635 C CA . PRO A 1 80 ? -12.466 3.151 56.070 1.00 41.72 80 PRO A CA 1
ATOM 636 C C . PRO A 1 80 ? -11.258 4.075 56.311 1.00 41.72 80 PRO A C 1
ATOM 638 O O . PRO A 1 80 ? -11.107 5.085 55.629 1.00 41.72 80 PRO A O 1
ATOM 641 N N . PHE A 1 81 ? -10.378 3.768 57.256 1.00 44.69 81 PHE A N 1
ATOM 642 C CA . PHE A 1 81 ? -9.145 4.542 57.436 1.00 44.69 81 PHE A CA 1
ATOM 643 C C . PHE A 1 81 ? -7.961 3.595 57.623 1.00 44.69 81 PHE A C 1
ATOM 645 O O . PHE A 1 81 ? -8.155 2.450 58.007 1.00 44.69 81 PHE A O 1
ATOM 652 N N . TRP A 1 82 ? -6.754 4.113 57.388 1.00 39.66 82 TRP A N 1
ATOM 653 C CA . TRP A 1 82 ? -5.440 3.526 57.692 1.00 39.66 82 TRP A CA 1
ATOM 654 C C . TRP A 1 82 ? -4.687 2.848 56.531 1.00 39.66 82 TRP A C 1
ATOM 656 O O . TRP A 1 82 ? -4.848 1.679 56.197 1.00 39.66 82 TRP A O 1
ATOM 666 N N . SER A 1 83 ? -3.755 3.627 55.976 1.00 32.91 83 SER A N 1
ATOM 667 C CA . SER A 1 83 ? -2.408 3.194 55.583 1.00 32.91 83 SER A CA 1
ATOM 668 C C . SER A 1 83 ? -1.534 2.957 56.835 1.00 32.91 83 SER A C 1
ATOM 670 O O . SER A 1 83 ? -1.763 3.631 57.842 1.00 32.91 83 SER A O 1
ATOM 672 N N . PRO A 1 84 ? -0.497 2.095 56.787 1.00 45.66 84 PRO A N 1
ATOM 673 C CA . PRO A 1 84 ? 0.149 1.573 55.584 1.00 45.66 84 PRO A CA 1
ATOM 674 C C . PRO A 1 84 ? -0.368 0.191 55.165 1.00 45.66 84 PRO A C 1
ATOM 676 O O . PRO A 1 84 ? -0.831 -0.582 55.997 1.00 45.66 84 PRO A O 1
ATOM 679 N N . LEU A 1 85 ? -0.283 -0.088 53.853 1.00 41.31 85 LEU A N 1
ATOM 680 C CA . LEU A 1 85 ? -0.728 -1.331 53.208 1.00 41.31 85 LEU A CA 1
ATOM 681 C C . LEU A 1 85 ? -0.423 -2.569 54.076 1.00 41.31 85 LEU A C 1
ATOM 683 O O . LEU A 1 85 ? 0.758 -2.852 54.316 1.00 41.31 85 LEU A O 1
ATOM 687 N N . PRO A 1 86 ? -1.436 -3.348 54.498 1.00 34.72 86 PRO A N 1
ATOM 688 C CA . PRO A 1 86 ? -1.176 -4.588 55.203 1.00 34.72 86 PRO A CA 1
ATOM 689 C C . PRO A 1 86 ? -0.509 -5.580 54.245 1.00 34.72 86 PRO A C 1
ATOM 691 O O . PRO A 1 86 ? -0.948 -5.783 53.110 1.00 34.72 86 PRO A O 1
ATOM 694 N N . LYS A 1 87 ? 0.567 -6.223 54.711 1.00 34.50 87 LYS A N 1
ATOM 695 C CA . LYS A 1 87 ? 1.119 -7.421 54.072 1.00 34.50 87 LYS A CA 1
ATOM 696 C C . LYS A 1 87 ? 0.042 -8.507 54.113 1.00 34.50 87 LYS A C 1
ATOM 698 O O . LYS A 1 87 ? -0.221 -9.081 55.163 1.00 34.50 87 LYS A O 1
ATOM 703 N N . LEU A 1 88 ? -0.587 -8.760 52.969 1.00 39.22 88 LEU A N 1
ATOM 704 C CA . LEU A 1 88 ? -1.596 -9.800 52.800 1.00 39.22 88 LEU A CA 1
ATOM 705 C C . LEU A 1 88 ? -0.921 -11.182 52.830 1.00 39.22 88 LEU A C 1
ATOM 707 O O . LEU A 1 88 ? -0.282 -11.580 51.857 1.00 39.22 88 LEU A O 1
ATOM 711 N N . THR A 1 89 ? -1.071 -11.930 53.922 1.00 30.45 89 THR A N 1
ATOM 712 C CA . THR A 1 89 ? -0.879 -13.389 53.937 1.00 30.45 89 THR A CA 1
ATOM 713 C C . THR A 1 89 ? -2.220 -14.068 53.622 1.00 30.45 89 THR A C 1
ATOM 715 O O . THR A 1 89 ? -3.224 -13.752 54.261 1.00 30.45 89 THR A O 1
ATOM 718 N N . PRO A 1 90 ? -2.295 -14.977 52.631 1.00 36.53 90 PRO A N 1
ATOM 719 C CA . PRO A 1 90 ? -3.549 -15.622 52.267 1.00 36.53 90 PRO A CA 1
ATOM 720 C C . PRO A 1 90 ? -3.936 -16.655 53.328 1.00 36.53 90 PRO A C 1
ATOM 722 O O . PRO A 1 90 ? -3.272 -17.677 53.485 1.00 36.53 90 PRO A O 1
ATOM 725 N N . THR A 1 91 ? -5.027 -16.407 54.049 1.00 31.44 91 THR A N 1
ATOM 726 C CA . THR A 1 91 ? -5.662 -17.404 54.914 1.00 31.44 91 THR A CA 1
ATOM 727 C C . THR A 1 91 ? -6.863 -18.022 54.197 1.00 31.44 91 THR A C 1
ATOM 729 O O . THR A 1 91 ? -7.914 -17.409 54.036 1.00 31.44 91 THR A O 1
ATOM 732 N N . GLY A 1 92 ? -6.696 -19.280 53.784 1.00 37.34 92 GLY A N 1
ATOM 733 C CA . GLY A 1 92 ? -7.797 -20.197 53.486 1.00 37.34 92 GLY A CA 1
ATOM 734 C C . GLY A 1 92 ? -8.164 -20.358 52.009 1.00 37.34 92 GLY A C 1
ATOM 735 O O . GLY A 1 92 ? -8.765 -19.484 51.390 1.00 37.34 92 GLY A O 1
ATOM 736 N N . HIS A 1 93 ? -7.900 -21.555 51.480 1.00 39.31 93 HIS A N 1
ATOM 737 C CA . HIS A 1 93 ? -8.453 -22.069 50.228 1.00 39.31 93 HIS A CA 1
ATOM 738 C C . HIS A 1 93 ? -9.979 -22.254 50.329 1.00 39.31 93 HIS A C 1
ATOM 740 O O . HIS A 1 93 ? -10.469 -23.357 50.548 1.00 39.31 93 HIS A O 1
ATOM 746 N N . CYS A 1 94 ? -10.758 -21.186 50.167 1.00 43.28 94 CYS A N 1
ATOM 747 C CA . CYS A 1 94 ? -12.190 -21.294 49.882 1.00 43.28 94 CYS A CA 1
ATOM 748 C C . CYS A 1 94 ? -12.414 -21.006 48.397 1.00 43.28 94 CYS A C 1
ATOM 750 O O . CYS A 1 94 ? -12.147 -19.897 47.941 1.00 43.28 94 CYS A O 1
ATOM 752 N N . ARG A 1 95 ? -12.909 -22.001 47.649 1.00 52.28 95 ARG A N 1
ATOM 753 C CA . ARG A 1 95 ? -13.514 -21.780 46.327 1.00 52.28 95 ARG A CA 1
ATOM 754 C C . ARG A 1 95 ? -14.709 -20.852 46.536 1.00 52.28 95 ARG A C 1
ATOM 756 O O . ARG A 1 95 ? -15.613 -21.205 47.289 1.00 52.28 95 ARG A O 1
ATOM 763 N N . LYS A 1 96 ? -14.672 -19.657 45.956 1.00 65.00 96 LYS A N 1
ATOM 764 C CA . LYS A 1 96 ? -15.767 -18.689 46.027 1.00 65.00 96 LYS A CA 1
ATOM 765 C C . LYS A 1 96 ? -16.152 -18.276 44.620 1.00 65.00 96 LYS A C 1
ATOM 767 O O . LYS A 1 96 ? -15.272 -18.095 43.775 1.00 65.00 96 LYS A O 1
ATOM 772 N N . ASP A 1 97 ? -17.453 -18.126 44.428 1.00 73.38 97 ASP A N 1
ATOM 773 C CA . ASP A 1 97 ? -18.020 -17.544 43.227 1.00 73.38 97 ASP A CA 1
ATOM 774 C C . ASP A 1 97 ? -18.212 -16.039 43.460 1.00 73.38 97 ASP A C 1
ATOM 776 O O . ASP A 1 97 ? -18.613 -15.599 44.547 1.00 73.38 97 ASP A O 1
ATOM 780 N N . PHE A 1 98 ? -17.860 -15.243 42.457 1.00 80.38 98 PHE A N 1
ATOM 781 C CA . PHE A 1 98 ? -17.889 -13.789 42.507 1.00 80.38 98 PHE A CA 1
ATOM 782 C C . PHE A 1 98 ? -18.653 -13.236 41.314 1.00 80.38 98 PHE A C 1
ATOM 784 O O . PHE A 1 98 ? -18.347 -13.560 40.171 1.00 80.38 98 PHE A O 1
ATOM 791 N N . GLU A 1 99 ? -19.599 -12.353 41.583 1.00 85.62 99 GLU A N 1
ATOM 792 C CA . GLU A 1 99 ? -20.262 -11.509 40.602 1.00 85.62 99 GLU A CA 1
ATOM 793 C C . GLU A 1 99 ? -19.635 -10.118 40.661 1.00 85.62 99 GLU A C 1
ATOM 795 O O . GLU A 1 99 ? -19.610 -9.487 41.716 1.00 85.62 99 GLU A O 1
ATOM 800 N N . ILE A 1 100 ? -19.088 -9.648 39.548 1.00 87.50 100 ILE A N 1
ATOM 801 C CA . ILE A 1 100 ? -18.371 -8.380 39.451 1.00 87.50 100 ILE A CA 1
ATOM 802 C C . ILE A 1 100 ? -19.109 -7.473 38.487 1.00 87.50 100 ILE A C 1
ATOM 804 O O . ILE A 1 100 ? -19.342 -7.857 37.344 1.00 87.50 100 ILE A O 1
ATOM 808 N N . VAL A 1 101 ? -19.414 -6.254 38.926 1.00 90.06 101 VAL A N 1
ATOM 809 C CA . VAL A 1 101 ? -19.982 -5.208 38.075 1.00 90.06 101 VAL A CA 1
ATOM 810 C C . VAL A 1 101 ? -19.004 -4.047 37.996 1.00 90.06 101 VAL A C 1
ATOM 812 O O . VAL A 1 101 ? -18.592 -3.500 39.017 1.00 90.06 101 VAL A O 1
ATOM 815 N N . ILE A 1 102 ? -18.626 -3.657 36.782 1.00 92.12 102 ILE A N 1
ATOM 816 C CA . ILE A 1 102 ? -17.753 -2.509 36.519 1.00 92.12 102 ILE A CA 1
ATOM 817 C C . ILE A 1 102 ? -18.547 -1.504 35.703 1.00 92.12 102 ILE A C 1
ATOM 819 O O . ILE A 1 102 ? -18.969 -1.837 34.601 1.00 92.12 102 ILE A O 1
ATOM 823 N N . LEU A 1 103 ? -18.706 -0.280 36.204 1.00 94.19 103 LEU A N 1
ATOM 824 C CA . LEU A 1 103 ? -19.274 0.835 35.445 1.00 94.19 103 LEU A CA 1
ATOM 825 C C . LEU A 1 103 ? -18.150 1.740 34.954 1.00 94.19 103 LEU A C 1
ATOM 827 O O . LEU A 1 103 ? -17.262 2.114 35.728 1.00 94.19 103 LEU A O 1
ATOM 831 N N . PHE A 1 104 ? -18.183 2.117 33.680 1.00 94.06 104 PHE A N 1
ATOM 832 C CA . PHE A 1 104 ? -17.137 2.930 33.074 1.00 94.06 104 PHE A CA 1
ATOM 833 C C . PHE A 1 104 ? -17.657 3.882 31.993 1.00 94.06 104 PHE A C 1
ATOM 835 O O . PHE A 1 104 ? -18.741 3.717 31.444 1.00 94.06 104 PHE A O 1
ATOM 842 N N . GLU A 1 105 ? -16.851 4.891 31.681 1.00 93.00 105 GLU A N 1
ATOM 843 C CA . GLU A 1 105 ? -17.083 5.862 30.609 1.00 93.00 105 GLU A CA 1
ATOM 844 C C . GLU A 1 105 ? -15.847 5.915 29.709 1.00 93.00 105 GLU A C 1
ATOM 846 O O . GLU A 1 105 ? -14.722 5.968 30.207 1.00 93.00 105 GLU A O 1
ATOM 851 N N . ILE A 1 106 ? -16.024 5.920 28.390 1.00 89.06 106 ILE A N 1
ATOM 852 C CA . ILE A 1 106 ? -14.906 6.085 27.454 1.00 89.06 106 ILE A CA 1
ATOM 853 C C . ILE A 1 106 ? -14.761 7.562 27.101 1.00 89.06 106 ILE A C 1
ATOM 855 O O . ILE A 1 106 ? -15.693 8.186 26.594 1.00 89.06 106 ILE A O 1
ATOM 859 N N . GLN A 1 107 ? -13.573 8.123 27.331 1.00 76.50 107 GLN A N 1
ATOM 860 C CA . GLN A 1 107 ? -13.309 9.519 26.997 1.00 76.50 107 GLN A CA 1
ATOM 861 C C . GLN A 1 107 ? -13.397 9.771 25.490 1.00 76.50 107 GLN A C 1
ATOM 863 O O . GLN A 1 107 ? -12.887 9.000 24.678 1.00 76.50 107 GLN A O 1
ATOM 868 N N . LYS A 1 108 ? -13.925 10.944 25.124 1.00 72.06 108 LYS A N 1
ATOM 869 C CA . LYS A 1 108 ? -14.032 11.414 23.730 1.00 72.06 108 LYS A CA 1
ATOM 870 C C . LYS A 1 108 ? -12.706 11.410 22.963 1.00 72.06 108 LYS A C 1
ATOM 872 O O . LYS A 1 108 ? -12.707 11.255 21.750 1.00 72.06 108 LYS A O 1
ATOM 877 N N . ARG A 1 109 ? -11.580 11.599 23.660 1.00 73.31 109 ARG A N 1
ATOM 878 C CA . ARG A 1 109 ? -10.231 11.654 23.067 1.00 73.31 109 ARG A CA 1
ATOM 879 C C . ARG A 1 109 ? -9.594 10.274 22.871 1.00 73.31 109 ARG A C 1
ATOM 881 O O . ARG A 1 109 ? -8.437 10.203 22.469 1.00 73.31 109 ARG A O 1
ATOM 888 N N . ASN A 1 110 ? -10.304 9.191 23.183 1.00 75.38 110 ASN A N 1
ATOM 889 C CA . ASN A 1 110 ? -9.760 7.847 23.072 1.00 75.38 110 ASN A CA 1
ATOM 890 C C . ASN A 1 110 ? -9.509 7.479 21.596 1.00 75.38 110 ASN A C 1
ATOM 892 O O . ASN A 1 110 ? -10.464 7.394 20.828 1.00 75.38 110 ASN A O 1
ATOM 896 N N . PRO A 1 111 ? -8.258 7.196 21.187 1.00 75.81 111 PRO A N 1
ATOM 897 C CA . PRO A 1 111 ? -7.900 6.898 19.801 1.00 75.81 111 PRO A CA 1
ATOM 898 C C . PRO A 1 111 ? -8.356 5.504 19.338 1.00 75.81 111 PRO A C 1
ATOM 900 O O . PRO A 1 111 ? -8.050 5.102 18.218 1.00 75.81 111 PRO A O 1
ATOM 903 N N . SER A 1 112 ? -9.040 4.743 20.196 1.00 84.56 112 SER A N 1
ATOM 904 C CA . SER A 1 112 ? -9.744 3.502 19.840 1.00 84.56 112 SER A CA 1
ATOM 905 C C . SER A 1 112 ? -11.226 3.744 19.542 1.00 84.56 112 SER A C 1
ATOM 907 O O . SER A 1 112 ? -11.958 2.804 19.246 1.00 84.56 112 SER A O 1
ATOM 909 N N . ILE A 1 113 ? -11.672 5.002 19.613 1.00 86.88 113 ILE A N 1
ATOM 910 C CA . ILE A 1 113 ? -13.007 5.455 19.238 1.00 86.88 113 ILE A CA 1
ATOM 911 C C . ILE A 1 113 ? -12.866 6.461 18.099 1.00 86.88 113 ILE A C 1
ATOM 913 O O . ILE A 1 113 ? -12.229 7.503 18.227 1.00 86.88 113 ILE A O 1
ATOM 917 N N . VAL A 1 114 ? -13.498 6.150 16.976 1.00 84.69 114 VAL A N 1
ATOM 918 C CA . VAL A 1 114 ? -13.577 7.018 15.808 1.00 84.69 114 VAL A CA 1
ATOM 919 C C . VAL A 1 114 ? -14.961 7.660 15.793 1.00 84.69 114 VAL A C 1
ATOM 921 O O . VAL A 1 114 ? -15.970 6.954 15.754 1.00 84.69 114 VAL A O 1
ATOM 924 N N . LYS A 1 115 ? -15.019 8.996 15.833 1.00 82.50 115 LYS A N 1
ATOM 925 C CA . LYS A 1 115 ? -16.274 9.762 15.850 1.00 82.50 115 LYS A CA 1
ATOM 926 C C . LYS A 1 115 ? -16.372 10.701 14.649 1.00 82.50 115 LYS A C 1
ATOM 928 O O . LYS A 1 115 ? -15.481 11.518 14.425 1.00 82.50 115 LYS A O 1
ATOM 933 N N . TYR A 1 116 ? -17.521 10.676 13.977 1.00 79.12 116 TYR A N 1
ATOM 934 C CA . TYR A 1 116 ? -17.909 11.659 12.964 1.00 79.12 116 TYR A CA 1
ATOM 935 C C . TYR A 1 116 ? -19.380 12.030 13.145 1.00 79.12 116 TYR A C 1
ATOM 937 O O . TYR A 1 116 ? -20.243 11.181 12.969 1.00 79.12 116 TYR A O 1
ATOM 945 N N . HIS A 1 117 ? -19.683 13.294 13.454 1.00 78.94 117 HIS A N 1
ATOM 946 C CA . HIS A 1 117 ? -21.067 13.766 13.632 1.00 78.94 117 HIS A CA 1
ATOM 947 C C . HIS A 1 117 ? -21.889 12.813 14.531 1.00 78.94 117 HIS A C 1
ATOM 949 O O . HIS A 1 117 ? -21.479 12.562 15.667 1.00 78.94 117 HIS A O 1
ATOM 955 N N . ASN A 1 118 ? -22.988 12.256 14.008 1.00 87.88 118 ASN A N 1
ATOM 956 C CA . ASN A 1 118 ? -23.877 11.291 14.662 1.00 87.88 118 ASN A CA 1
ATOM 957 C C . ASN A 1 118 ? -23.456 9.832 14.412 1.00 87.88 118 ASN A C 1
ATOM 959 O O . ASN A 1 118 ? -24.305 8.947 14.335 1.00 87.88 118 ASN A O 1
ATOM 963 N N . PHE A 1 119 ? -22.157 9.564 14.281 1.00 91.44 119 PHE A N 1
ATOM 964 C CA . PHE A 1 119 ? -21.605 8.228 14.076 1.00 91.44 119 PHE A CA 1
ATOM 965 C C . PHE A 1 119 ? -20.379 7.966 14.955 1.00 91.44 119 PHE A C 1
ATOM 967 O O . PHE A 1 119 ? -19.480 8.804 15.070 1.00 91.44 119 PHE A O 1
ATOM 974 N N . ILE A 1 120 ? -20.344 6.778 15.560 1.00 92.25 120 ILE A N 1
ATOM 975 C CA . ILE A 1 120 ? -19.251 6.269 16.390 1.00 92.25 120 ILE A CA 1
ATOM 976 C C . ILE A 1 120 ? -18.886 4.857 15.928 1.00 92.25 120 ILE A C 1
ATOM 978 O O . ILE A 1 120 ? -19.758 4.012 15.738 1.00 92.25 120 ILE A O 1
ATOM 982 N N . CYS A 1 121 ? -17.592 4.579 15.804 1.00 93.00 121 CYS A N 1
ATOM 983 C CA . CYS A 1 121 ? -17.044 3.256 15.514 1.00 93.00 121 CYS A CA 1
ATOM 984 C C . CYS A 1 121 ? -15.854 2.963 16.430 1.00 93.00 121 CYS A C 1
ATOM 986 O O . CYS A 1 121 ? -15.060 3.854 16.729 1.00 93.00 121 CYS A O 1
ATOM 988 N N . THR A 1 122 ? -15.686 1.713 16.846 1.00 93.06 122 THR A N 1
ATOM 989 C CA . THR A 1 122 ? -14.460 1.258 17.514 1.00 93.06 122 THR A CA 1
ATOM 990 C C . THR A 1 122 ? -13.342 1.020 16.501 1.00 93.06 122 THR A C 1
ATOM 992 O O . THR A 1 122 ? -13.605 0.527 15.403 1.00 93.06 122 THR A O 1
ATOM 995 N N . SER A 1 123 ? -12.097 1.287 16.887 1.00 88.06 123 SER A N 1
ATOM 996 C CA . SER A 1 123 ? -10.889 0.901 16.159 1.00 88.06 123 SER A CA 1
ATOM 997 C C . SER A 1 123 ? -9.928 0.192 17.111 1.00 88.06 123 SER A C 1
ATOM 999 O O . SER A 1 123 ? -9.664 0.664 18.215 1.00 88.06 123 SER A O 1
ATOM 1001 N N . ASN A 1 124 ? -9.371 -0.927 16.665 1.00 86.12 124 ASN A N 1
ATOM 1002 C CA . ASN A 1 124 ? -8.406 -1.739 17.406 1.00 86.12 124 ASN A CA 1
ATOM 1003 C C . ASN A 1 124 ? -6.963 -1.400 17.019 1.00 86.12 124 ASN A C 1
ATOM 1005 O O . ASN A 1 124 ? -6.033 -2.138 17.345 1.00 86.12 124 ASN A O 1
ATOM 1009 N N . VAL A 1 125 ? -6.752 -0.302 16.293 1.00 77.75 125 VAL A N 1
ATOM 1010 C CA . VAL A 1 125 ? -5.420 0.152 15.900 1.00 77.75 125 VAL A CA 1
ATOM 1011 C C . VAL A 1 125 ? -4.636 0.530 17.162 1.00 77.75 125 VAL A C 1
ATOM 1013 O O . VAL A 1 125 ? -3.640 -0.105 17.487 1.00 77.75 125 VAL A O 1
ATOM 1016 N N . SER A 1 126 ? -5.071 1.528 17.919 1.00 75.62 126 SER A N 1
ATOM 1017 C CA . SER A 1 126 ? -4.217 2.148 18.941 1.00 75.62 126 SER A CA 1
ATOM 1018 C C . SER A 1 126 ? -3.891 1.225 20.120 1.00 75.62 126 SER A C 1
ATOM 1020 O O . SER A 1 126 ? -2.716 1.006 20.406 1.00 75.62 126 SER A O 1
ATOM 1022 N N . TYR A 1 127 ? -4.916 0.644 20.754 1.00 75.94 127 TYR A N 1
ATOM 1023 C CA . TYR A 1 127 ? -4.773 -0.174 21.971 1.00 75.94 127 TYR A CA 1
ATOM 1024 C C . TYR A 1 127 ? -5.418 -1.565 21.842 1.00 75.94 127 TYR A C 1
ATOM 1026 O O . TYR A 1 127 ? -5.721 -2.216 22.844 1.00 75.94 127 TYR A O 1
ATOM 1034 N N . GLY A 1 128 ? -5.692 -2.018 20.612 1.00 80.44 128 GLY A N 1
ATOM 1035 C CA . GLY A 1 128 ? -6.522 -3.202 20.393 1.00 80.44 128 GLY A CA 1
ATOM 1036 C C . GLY A 1 128 ? -7.918 -3.031 20.999 1.00 80.44 128 GLY A C 1
ATOM 1037 O O . GLY A 1 128 ? -8.405 -1.916 21.186 1.00 80.44 128 GLY A O 1
ATOM 1038 N N . VAL A 1 129 ? -8.537 -4.146 21.378 1.00 84.81 129 VAL A N 1
ATOM 1039 C CA . VAL A 1 129 ? -9.836 -4.130 22.065 1.00 84.81 129 VAL A CA 1
ATOM 1040 C C . VAL A 1 129 ? -9.789 -3.524 23.467 1.00 84.81 129 VAL A C 1
ATOM 1042 O O . VAL A 1 129 ? -10.784 -2.969 23.921 1.00 84.81 129 VAL A O 1
ATOM 1045 N N . PHE A 1 130 ? -8.627 -3.523 24.129 1.00 86.06 130 PHE A N 1
ATOM 1046 C CA . PHE A 1 130 ? -8.446 -2.910 25.455 1.00 86.06 130 PHE A CA 1
ATOM 1047 C C . PHE A 1 130 ? -8.663 -1.392 25.450 1.00 86.06 130 PHE A C 1
ATOM 1049 O O . PHE A 1 130 ? -8.843 -0.775 26.503 1.00 86.06 130 PHE A O 1
ATOM 1056 N N . GLY A 1 131 ? -8.641 -0.790 24.258 1.00 85.31 131 GLY A N 1
ATOM 1057 C CA . GLY A 1 131 ? -8.948 0.611 24.030 1.00 85.31 131 GLY A CA 1
ATOM 1058 C C . GLY A 1 131 ? -10.381 0.993 24.365 1.00 85.31 131 GLY A C 1
ATOM 1059 O O . GLY A 1 131 ? -10.618 2.120 24.788 1.00 85.31 131 GLY A O 1
ATOM 1060 N N . TRP A 1 132 ? -11.328 0.069 24.221 1.00 89.31 132 TRP A N 1
ATOM 1061 C CA . TRP A 1 132 ? -12.753 0.328 24.447 1.00 89.31 132 TRP A CA 1
ATOM 1062 C C . TRP A 1 132 ? -13.450 -0.755 25.289 1.00 89.31 132 TRP A C 1
ATOM 1064 O O . TRP A 1 132 ? -14.590 -0.559 25.712 1.00 89.31 132 TRP A O 1
ATOM 1074 N N . MET A 1 133 ? -12.767 -1.864 25.588 1.00 89.88 133 MET A N 1
ATOM 1075 C CA . MET A 1 133 ? -13.280 -3.000 26.354 1.00 89.88 133 MET A CA 1
ATOM 1076 C C . MET A 1 133 ? -12.288 -3.428 27.452 1.00 89.88 133 MET A C 1
ATOM 1078 O O . MET A 1 133 ? -11.235 -3.988 27.137 1.00 89.88 133 MET A O 1
ATOM 1082 N N . PRO A 1 134 ? -12.595 -3.209 28.746 1.00 89.25 134 PRO A N 1
ATOM 1083 C CA . PRO A 1 134 ? -11.791 -3.749 29.843 1.00 89.25 134 PRO A CA 1
ATOM 1084 C C . PRO A 1 134 ? -11.799 -5.284 29.809 1.00 89.25 134 PRO A C 1
ATOM 1086 O O . PRO A 1 134 ? -12.875 -5.875 29.817 1.00 89.25 134 PRO A O 1
ATOM 1089 N N . LEU A 1 135 ? -10.636 -5.941 29.803 1.00 85.38 135 LEU A N 1
ATOM 1090 C CA . LEU A 1 135 ? -10.519 -7.405 29.658 1.00 85.38 135 LEU A CA 1
ATOM 1091 C C . LEU A 1 135 ? -9.646 -8.027 30.745 1.00 85.38 135 LEU A C 1
ATOM 1093 O O . LEU A 1 135 ? -8.626 -7.460 31.115 1.00 85.38 135 LEU A O 1
ATOM 1097 N N . PHE A 1 136 ? -9.995 -9.222 31.214 1.00 82.25 136 PHE A N 1
ATOM 1098 C CA . PHE A 1 136 ? -9.225 -9.937 32.235 1.00 82.25 136 PHE A CA 1
ATOM 1099 C C . PHE A 1 136 ? -7.911 -10.518 31.672 1.00 82.25 136 PHE A C 1
ATOM 1101 O O . PHE A 1 136 ? -7.914 -11.140 30.613 1.00 82.25 136 PHE A O 1
ATOM 1108 N N . CYS A 1 137 ? -6.785 -10.316 32.370 1.00 70.81 137 CYS A N 1
ATOM 1109 C CA . CYS A 1 137 ? -5.447 -10.714 31.901 1.00 70.81 137 CYS A CA 1
ATOM 1110 C C . CYS A 1 137 ? -5.162 -12.214 32.012 1.00 70.81 137 CYS A C 1
ATOM 1112 O O . CYS A 1 137 ? -4.467 -12.769 31.164 1.00 70.81 137 CYS A O 1
ATOM 1114 N N . ASP A 1 138 ? -5.654 -12.848 33.076 1.00 61.50 138 ASP A N 1
ATOM 1115 C CA . ASP A 1 138 ? -5.160 -14.156 33.529 1.00 61.50 138 ASP A CA 1
ATOM 1116 C C . ASP A 1 138 ? -5.945 -15.340 32.952 1.00 61.50 138 ASP A C 1
ATOM 1118 O O . ASP A 1 138 ? -5.783 -16.486 33.378 1.00 61.50 138 ASP A O 1
ATOM 1122 N N . PHE A 1 139 ? -6.799 -15.088 31.959 1.00 59.59 139 PHE A N 1
ATOM 1123 C CA . PHE A 1 139 ? -7.728 -16.088 31.458 1.00 59.59 139 PHE A CA 1
ATOM 1124 C C . PHE A 1 139 ? -7.770 -16.138 29.929 1.00 59.59 139 PHE A C 1
ATOM 1126 O O . PHE A 1 139 ? -7.543 -15.145 29.239 1.00 59.59 139 PHE A O 1
ATOM 1133 N N . LYS A 1 140 ? -8.022 -17.336 29.386 1.00 53.31 140 LYS A N 1
ATOM 1134 C CA . LYS A 1 140 ? -8.065 -17.573 27.934 1.00 53.31 140 LYS A CA 1
ATOM 1135 C C . LYS A 1 140 ? -9.131 -16.692 27.274 1.00 53.31 140 LYS A C 1
ATOM 1137 O O . LYS A 1 140 ? -10.206 -16.524 27.822 1.00 53.31 140 LYS A O 1
ATOM 1142 N N . MET A 1 141 ? -8.873 -16.219 26.056 1.00 50.88 141 MET A N 1
ATOM 1143 C CA . MET A 1 141 ? -9.698 -15.241 25.324 1.00 50.88 141 MET A CA 1
ATOM 1144 C C . MET A 1 141 ? -11.163 -15.646 25.011 1.00 50.88 141 MET A C 1
ATOM 1146 O O . MET A 1 141 ? -11.884 -14.851 24.426 1.00 50.88 141 MET A O 1
ATOM 1150 N N . ASN A 1 142 ? -11.654 -16.825 25.408 1.00 53.03 142 ASN A N 1
ATOM 1151 C CA . ASN A 1 142 ? -13.006 -17.314 25.074 1.00 53.03 142 ASN A CA 1
ATOM 1152 C C . ASN A 1 142 ? -14.060 -16.994 26.156 1.00 53.03 142 ASN A C 1
ATOM 1154 O O . ASN A 1 142 ? -14.940 -17.805 26.414 1.00 53.03 142 ASN A O 1
ATOM 1158 N N . ILE A 1 143 ? -13.927 -15.860 26.844 1.00 67.88 143 ILE A N 1
ATOM 1159 C CA . ILE A 1 143 ? -14.675 -15.557 28.083 1.00 67.88 143 ILE A CA 1
ATOM 1160 C C . ILE A 1 143 ? -15.816 -14.557 27.874 1.00 67.88 143 ILE A C 1
ATOM 1162 O O . ILE A 1 143 ? -16.696 -14.409 28.719 1.00 67.88 143 ILE A O 1
ATOM 1166 N N . VAL A 1 144 ? -15.815 -13.854 26.742 1.00 73.75 144 VAL A N 1
ATOM 1167 C CA . VAL A 1 144 ? -16.870 -12.893 26.418 1.00 73.75 144 VAL A CA 1
ATOM 1168 C C . VAL A 1 144 ? -18.038 -13.639 25.790 1.00 73.75 144 VAL A C 1
ATOM 1170 O O . VAL A 1 144 ? -17.923 -14.141 24.675 1.00 73.75 144 VAL A O 1
ATOM 1173 N N . GLU A 1 145 ? -19.164 -13.687 26.494 1.00 81.94 145 GLU A N 1
ATOM 1174 C CA . GLU A 1 145 ? -20.352 -14.412 26.038 1.00 81.94 145 GLU A CA 1
ATOM 1175 C C . GLU A 1 145 ? -21.335 -13.509 25.305 1.00 81.94 145 GLU A C 1
ATOM 1177 O O . GLU A 1 145 ? -21.988 -13.943 24.358 1.00 81.94 145 GLU A O 1
ATOM 1182 N N . LYS A 1 146 ? -21.438 -12.240 25.713 1.00 89.81 146 LYS A N 1
ATOM 1183 C CA . LYS A 1 146 ? -22.485 -11.339 25.224 1.00 89.81 146 LYS A CA 1
ATOM 1184 C C . LYS A 1 146 ? -22.011 -9.899 25.123 1.00 89.81 146 LYS A C 1
ATOM 1186 O O . LYS A 1 146 ? -21.309 -9.398 26.004 1.00 89.81 146 LYS A O 1
ATOM 1191 N N . LEU A 1 147 ? -22.480 -9.223 24.080 1.00 92.44 147 LEU A N 1
ATOM 1192 C CA . LEU A 1 147 ? -22.366 -7.779 23.902 1.00 92.44 147 LEU A CA 1
ATOM 1193 C C . LEU A 1 147 ? -23.748 -7.190 23.614 1.00 92.44 147 LEU A C 1
ATOM 1195 O O . LEU A 1 147 ? -24.422 -7.613 22.676 1.00 92.44 147 LEU A O 1
ATOM 1199 N N . VAL A 1 148 ? -24.147 -6.186 24.386 1.00 95.62 148 VAL A N 1
ATOM 1200 C CA . VAL A 1 148 ? -25.366 -5.403 24.174 1.00 95.62 148 VAL A CA 1
ATOM 1201 C C . VAL A 1 148 ? -24.973 -3.978 23.807 1.00 95.62 148 VAL A C 1
ATOM 1203 O O . VAL A 1 148 ? -24.192 -3.335 24.506 1.00 95.62 148 VAL A O 1
ATOM 1206 N N . LEU A 1 149 ? -25.509 -3.487 22.696 1.00 97.06 149 LEU A N 1
ATOM 1207 C CA . LEU A 1 149 ? -25.340 -2.113 22.237 1.00 97.06 149 LEU A CA 1
ATOM 1208 C C . LEU A 1 149 ? -26.690 -1.404 22.295 1.00 97.06 149 LEU A C 1
ATOM 1210 O O . LEU A 1 149 ? -27.657 -1.897 21.714 1.00 97.06 149 LEU A O 1
ATOM 1214 N N . ILE A 1 150 ? -26.741 -0.255 22.961 1.00 96.69 150 ILE A N 1
ATOM 1215 C CA . ILE A 1 150 ? -27.938 0.569 23.147 1.00 96.69 150 ILE A CA 1
ATOM 1216 C C . ILE A 1 150 ? -27.633 1.974 22.626 1.00 96.69 150 ILE A C 1
ATOM 1218 O O . ILE A 1 150 ? -26.608 2.557 22.974 1.00 96.69 150 ILE A O 1
ATOM 1222 N N . ALA A 1 151 ? -28.510 2.502 21.777 1.00 96.25 151 ALA A N 1
ATOM 1223 C CA . ALA A 1 151 ? -28.423 3.838 21.204 1.00 96.25 151 ALA A CA 1
ATOM 1224 C C . ALA A 1 151 ? -29.474 4.785 21.797 1.00 96.25 151 ALA A C 1
ATOM 1226 O O . ALA A 1 151 ? -30.529 4.358 22.259 1.00 96.25 151 ALA A O 1
ATOM 1227 N N . ASP A 1 152 ? -29.204 6.086 21.720 1.00 91.81 152 ASP A N 1
ATOM 1228 C CA . ASP A 1 152 ? -30.120 7.161 22.121 1.00 91.81 152 ASP A CA 1
ATOM 1229 C C . ASP A 1 152 ? -31.202 7.490 21.073 1.00 91.81 152 ASP A C 1
ATOM 1231 O O . ASP A 1 152 ? -32.122 8.248 21.380 1.00 91.81 152 ASP A O 1
ATOM 1235 N N . LYS A 1 153 ? -31.121 6.929 19.857 1.00 91.44 153 LYS A N 1
ATOM 1236 C CA . LYS A 1 153 ? -32.121 7.095 18.787 1.00 91.44 153 LYS A CA 1
ATOM 1237 C C . LYS A 1 153 ? -32.446 5.783 18.065 1.00 91.44 153 LYS A C 1
ATOM 1239 O O . LYS A 1 153 ? -31.614 4.880 17.998 1.00 91.44 153 LYS A O 1
ATOM 1244 N N . GLU A 1 154 ? -33.654 5.702 17.502 1.00 89.44 154 GLU A N 1
ATOM 1245 C CA . GLU A 1 154 ? -34.189 4.513 16.810 1.00 89.44 154 GLU A CA 1
ATOM 1246 C C . GLU A 1 154 ? -33.706 4.349 15.359 1.00 89.44 154 GLU A C 1
ATOM 1248 O O . GLU A 1 154 ? -33.702 3.245 14.819 1.00 89.44 154 GLU A O 1
ATOM 1253 N N . ASP A 1 155 ? -33.304 5.436 14.703 1.00 88.50 155 ASP A N 1
ATOM 1254 C CA . ASP A 1 155 ? -32.937 5.480 13.283 1.00 88.50 155 ASP A CA 1
ATOM 1255 C C . ASP A 1 155 ? -31.459 5.155 13.017 1.00 88.50 155 ASP A C 1
ATOM 1257 O O . ASP A 1 155 ? -31.010 5.106 11.867 1.00 88.50 155 ASP A O 1
ATOM 1261 N N . TYR A 1 156 ? -30.686 4.883 14.068 1.00 94.00 156 TYR A N 1
ATOM 1262 C CA . TYR A 1 156 ? -29.279 4.549 13.924 1.00 94.00 156 TYR A CA 1
ATOM 1263 C C . TYR A 1 156 ? -29.050 3.150 13.370 1.00 94.00 156 TYR A C 1
ATOM 1265 O O . TYR A 1 156 ? -29.673 2.152 13.737 1.00 94.00 156 TYR A O 1
ATOM 1273 N N . THR A 1 157 ? -28.056 3.068 12.491 1.00 94.31 157 THR A N 1
ATOM 1274 C CA . THR A 1 157 ? -27.569 1.796 11.980 1.00 94.31 157 THR A CA 1
ATOM 1275 C C . THR A 1 157 ? -26.596 1.189 12.977 1.00 94.31 157 THR A C 1
ATOM 1277 O O . THR A 1 157 ? -25.635 1.836 13.385 1.00 94.31 157 THR A O 1
ATOM 1280 N N . PHE A 1 158 ? -26.807 -0.085 13.301 1.00 94.38 158 PHE A N 1
ATOM 1281 C CA . PHE A 1 158 ? -25.887 -0.886 14.099 1.00 94.38 158 PHE A CA 1
ATOM 1282 C C . PHE A 1 158 ? -25.084 -1.823 13.200 1.00 94.38 158 PHE A C 1
ATOM 1284 O O . PHE A 1 158 ? -25.651 -2.579 12.404 1.00 94.38 158 PHE A O 1
ATOM 1291 N N . ILE A 1 159 ? -23.766 -1.811 13.366 1.00 93.50 159 ILE A N 1
ATOM 1292 C CA . ILE A 1 159 ? -22.836 -2.764 12.763 1.00 93.50 159 ILE A CA 1
ATOM 1293 C C . ILE A 1 159 ? -22.090 -3.422 13.918 1.00 93.50 159 ILE A C 1
ATOM 1295 O O . ILE A 1 159 ? -21.416 -2.745 14.687 1.00 93.50 159 ILE A O 1
ATOM 1299 N N . GLY A 1 160 ? -22.248 -4.732 14.074 1.00 90.12 160 GLY A N 1
ATOM 1300 C CA . GLY A 1 160 ? -21.698 -5.467 15.207 1.00 90.12 160 GLY A CA 1
ATOM 1301 C C . GLY A 1 160 ? -20.713 -6.563 14.815 1.00 90.12 160 GLY A C 1
ATOM 1302 O O . GLY A 1 160 ? -20.513 -6.840 13.627 1.00 90.12 160 GLY A O 1
ATOM 1303 N N . PRO A 1 161 ? -20.132 -7.234 15.820 1.00 85.88 161 PRO A N 1
ATOM 1304 C CA . PRO A 1 161 ? -19.109 -8.261 15.633 1.00 85.88 161 PRO A CA 1
ATOM 1305 C C . PRO A 1 161 ? -19.637 -9.557 15.008 1.00 85.88 161 PRO A C 1
ATOM 1307 O O . PRO A 1 161 ? -18.845 -10.385 14.567 1.00 85.88 161 PRO A O 1
ATOM 1310 N N . CYS A 1 162 ? -20.953 -9.749 14.967 1.00 85.50 162 CYS A N 1
ATOM 1311 C CA . CYS A 1 162 ? -21.624 -10.894 14.364 1.00 85.50 162 CYS A CA 1
ATOM 1312 C C . CYS A 1 162 ? -23.084 -10.525 14.044 1.00 85.50 162 CYS A C 1
ATOM 1314 O O . CYS A 1 162 ? -23.479 -9.360 14.150 1.00 85.50 162 CYS A O 1
ATOM 1316 N N . ARG A 1 163 ? -23.892 -11.497 13.608 1.00 86.00 163 ARG A N 1
ATOM 1317 C CA . ARG A 1 163 ? -25.339 -11.282 13.473 1.00 86.00 163 ARG A CA 1
ATOM 1318 C C . ARG A 1 163 ? -25.960 -11.146 14.868 1.00 86.00 163 ARG A C 1
ATOM 1320 O O . ARG A 1 163 ? -25.613 -11.944 15.736 1.00 86.00 163 ARG A O 1
ATOM 1327 N N . PRO A 1 164 ? -26.860 -10.175 15.082 1.00 89.06 164 PRO A N 1
ATOM 1328 C CA . PRO A 1 164 ? -27.480 -9.996 16.383 1.00 89.06 164 PRO A CA 1
ATOM 1329 C C . PRO A 1 164 ? -28.380 -11.190 16.727 1.00 89.06 164 PRO A C 1
ATOM 1331 O O . PRO A 1 164 ? -29.096 -11.695 15.860 1.00 89.06 164 PRO A O 1
ATOM 1334 N N . SER A 1 165 ? -28.346 -11.623 17.986 1.00 89.94 165 SER A N 1
ATOM 1335 C CA . SER A 1 165 ? -29.260 -12.622 18.551 1.00 89.94 165 SER A CA 1
ATOM 1336 C C . SER A 1 165 ? -30.626 -12.015 18.882 1.00 89.94 165 SER A C 1
ATOM 1338 O O . SER A 1 165 ? -31.640 -12.701 18.787 1.00 89.94 165 SER A O 1
ATOM 1340 N N . SER A 1 166 ? -30.661 -10.722 19.225 1.00 91.31 166 SER A N 1
ATOM 1341 C CA . SER A 1 166 ? -31.883 -9.957 19.484 1.00 91.31 166 SER A CA 1
ATOM 1342 C C . SER A 1 166 ? -31.766 -8.524 18.959 1.00 91.31 166 SER A C 1
ATOM 1344 O O . SER A 1 166 ? -30.683 -7.927 18.939 1.00 91.31 166 SER A O 1
ATOM 1346 N N . THR A 1 167 ? -32.887 -7.966 18.501 1.00 93.19 167 THR A N 1
ATOM 1347 C CA . THR A 1 167 ? -32.961 -6.637 17.881 1.00 93.19 167 THR A CA 1
ATOM 1348 C C . THR A 1 167 ? -34.188 -5.866 18.368 1.00 93.19 167 THR A C 1
ATOM 1350 O O . THR A 1 167 ? -35.302 -6.369 18.248 1.00 93.19 167 THR A O 1
ATOM 1353 N N . SER A 1 168 ? -34.001 -4.629 18.831 1.00 92.62 168 SER A N 1
ATOM 1354 C CA . SER A 1 168 ? -35.064 -3.654 19.132 1.00 92.62 168 SER A CA 1
ATOM 1355 C C . SER A 1 168 ? -34.807 -2.323 18.395 1.00 92.62 168 SER A C 1
ATOM 1357 O O . SER A 1 168 ? -33.728 -2.165 17.833 1.00 92.62 168 SER A O 1
ATOM 1359 N N . PRO A 1 169 ? -35.719 -1.339 18.355 1.00 90.00 169 PRO A N 1
ATOM 1360 C CA . PRO A 1 169 ? -35.457 -0.066 17.668 1.00 90.00 169 PRO A CA 1
ATOM 1361 C C . PRO A 1 169 ? -34.150 0.620 18.104 1.00 90.00 169 PRO A C 1
ATOM 1363 O O . PRO A 1 169 ? -33.385 1.075 17.262 1.00 90.00 169 PRO A O 1
ATOM 1366 N N . THR A 1 170 ? -33.835 0.595 19.401 1.00 93.88 170 THR A N 1
ATOM 1367 C CA . THR A 1 170 ? -32.659 1.266 19.979 1.00 93.88 170 THR A CA 1
ATOM 1368 C C . THR A 1 170 ? -31.576 0.314 20.476 1.00 93.88 170 THR A C 1
ATOM 1370 O O . THR A 1 170 ? -30.558 0.779 20.981 1.00 93.88 170 THR A O 1
ATOM 1373 N N . SER A 1 171 ? -31.744 -1.009 20.368 1.00 94.88 171 SER A N 1
ATOM 1374 C CA . SER A 1 171 ? -30.752 -1.955 20.889 1.00 94.88 171 SER A CA 1
ATOM 1375 C C . SER A 1 171 ? -30.471 -3.157 19.993 1.00 94.88 171 SER A C 1
ATOM 1377 O O . SER A 1 171 ? -31.306 -3.636 19.214 1.00 94.88 171 SER A O 1
ATOM 1379 N N . ARG A 1 172 ? -29.245 -3.666 20.100 1.00 96.12 172 ARG A N 1
ATOM 1380 C CA . ARG A 1 172 ? -28.794 -4.909 19.475 1.00 96.12 172 ARG A CA 1
ATOM 1381 C C . ARG A 1 172 ? -28.047 -5.749 20.489 1.00 96.12 172 ARG A C 1
ATOM 1383 O O . ARG A 1 172 ? -27.159 -5.255 21.178 1.00 96.12 172 ARG A O 1
ATOM 1390 N N . GLU A 1 173 ? -28.376 -7.027 20.515 1.00 94.25 173 GLU A N 1
ATOM 1391 C CA . GLU A 1 173 ? -27.694 -8.026 21.320 1.00 94.25 173 GLU A CA 1
ATOM 1392 C C . GLU A 1 173 ? -26.905 -8.971 20.421 1.00 94.25 173 GLU A C 1
ATOM 1394 O O . GLU A 1 173 ? -27.408 -9.397 19.383 1.00 94.25 173 GLU A O 1
ATOM 1399 N N . TYR A 1 174 ? -25.687 -9.313 20.828 1.00 91.94 174 TYR A N 1
ATOM 1400 C CA . TYR A 1 174 ? -24.788 -10.204 20.106 1.00 91.94 174 TYR A CA 1
ATOM 1401 C C . TYR A 1 174 ? -24.319 -11.335 21.021 1.00 91.94 174 TYR A C 1
ATOM 1403 O O . TYR A 1 174 ? -23.780 -11.075 22.097 1.00 91.94 174 TYR A O 1
ATOM 1411 N N . ASP A 1 175 ? -24.485 -12.574 20.557 1.00 88.44 175 ASP A N 1
ATOM 1412 C CA . ASP A 1 175 ? -23.894 -13.767 21.168 1.00 88.44 175 ASP A CA 1
ATOM 1413 C C . ASP A 1 175 ? -22.455 -13.939 20.659 1.00 88.44 175 ASP A C 1
ATOM 1415 O O . ASP A 1 175 ? -22.192 -14.031 19.452 1.00 88.44 175 ASP A O 1
ATOM 1419 N N . LEU A 1 176 ? -21.520 -13.939 21.601 1.00 85.25 176 LEU A N 1
ATOM 1420 C CA . LEU A 1 176 ? -20.080 -13.985 21.384 1.00 85.25 176 LEU A CA 1
ATOM 1421 C C . LEU A 1 176 ? -19.450 -15.291 21.877 1.00 85.25 176 LEU A C 1
ATOM 1423 O O . LEU A 1 176 ? -18.247 -15.469 21.702 1.00 85.25 176 LEU A O 1
ATOM 1427 N N . SER A 1 177 ? -20.244 -16.247 22.371 1.00 76.31 177 SER A N 1
ATOM 1428 C CA . SER A 1 177 ? -19.772 -17.557 22.856 1.00 76.31 177 SER A CA 1
ATOM 1429 C C . SER A 1 177 ? -18.923 -18.332 21.834 1.00 76.31 177 SER A C 1
ATOM 1431 O O . SER A 1 177 ? -18.084 -19.159 22.192 1.00 76.31 177 SER A O 1
ATOM 1433 N N . LYS A 1 178 ? -19.111 -18.053 20.537 1.00 70.12 178 LYS A N 1
ATOM 1434 C CA . LYS A 1 178 ? -18.369 -18.662 19.417 1.00 70.12 178 LYS A CA 1
ATOM 1435 C C . LYS A 1 178 ? -17.295 -17.754 18.808 1.00 70.12 178 LYS A C 1
ATOM 1437 O O . LYS A 1 178 ? -16.680 -18.133 17.806 1.00 70.12 178 LYS A O 1
ATOM 1442 N N . ALA A 1 179 ? -17.069 -16.559 19.354 1.00 69.94 179 ALA A N 1
ATOM 1443 C CA . ALA A 1 179 ? -16.065 -15.630 18.850 1.00 69.94 179 ALA A CA 1
ATOM 1444 C C . ALA A 1 179 ? -14.658 -16.187 19.112 1.00 69.94 179 ALA A C 1
ATOM 1446 O O . ALA A 1 179 ? -14.223 -16.321 20.249 1.00 69.94 179 ALA A O 1
ATOM 1447 N N . ARG A 1 180 ? -13.933 -16.524 18.038 1.00 62.69 180 ARG A N 1
ATOM 1448 C CA . ARG A 1 180 ? -12.608 -17.164 18.137 1.00 62.69 180 ARG A CA 1
ATOM 1449 C C . ARG A 1 180 ? -11.451 -16.183 18.329 1.00 62.69 180 ARG A C 1
ATOM 1451 O O . ARG A 1 180 ? -10.385 -16.596 18.759 1.00 62.69 180 ARG A O 1
ATOM 1458 N N . ASN A 1 181 ? -11.635 -14.912 17.967 1.00 73.75 181 ASN A N 1
ATOM 1459 C CA . ASN A 1 181 ? -10.582 -13.904 18.041 1.00 73.75 181 ASN A CA 1
ATOM 1460 C C . ASN A 1 181 ? -11.157 -12.558 18.500 1.00 73.75 181 ASN A C 1
ATOM 1462 O O . ASN A 1 181 ? -11.739 -11.814 17.706 1.00 73.75 181 ASN A O 1
ATOM 1466 N N . LEU A 1 182 ? -10.990 -12.261 19.790 1.00 75.88 182 LEU A N 1
ATOM 1467 C CA . LEU A 1 182 ? -11.432 -10.998 20.374 1.00 75.88 182 LEU A CA 1
ATOM 1468 C C . LEU A 1 182 ? -10.646 -9.802 19.835 1.00 75.88 182 LEU A C 1
ATOM 1470 O O . LEU A 1 182 ? -11.218 -8.727 19.752 1.00 75.88 182 LEU A O 1
ATOM 1474 N N . GLU A 1 183 ? -9.391 -9.953 19.401 1.00 77.00 183 GLU A N 1
ATOM 1475 C CA . GLU A 1 183 ? -8.582 -8.825 18.906 1.00 77.00 183 GLU A CA 1
ATOM 1476 C C . GLU A 1 183 ? -9.135 -8.200 17.615 1.00 77.00 183 GLU A C 1
ATOM 1478 O O . GLU A 1 183 ? -8.795 -7.066 17.274 1.00 77.00 183 GLU A O 1
ATOM 1483 N N . LEU A 1 184 ? -10.007 -8.916 16.900 1.00 83.56 184 LEU A N 1
ATOM 1484 C CA . LEU A 1 184 ? -10.710 -8.418 15.714 1.00 83.56 184 LEU A CA 1
ATOM 1485 C C . LEU A 1 184 ? -12.105 -7.867 16.043 1.00 83.56 184 LEU A C 1
ATOM 1487 O O . LEU A 1 184 ? -12.782 -7.346 15.158 1.00 83.56 184 LEU A O 1
ATOM 1491 N N . MET A 1 185 ? -12.570 -7.980 17.287 1.00 88.00 185 MET A N 1
ATOM 1492 C CA . MET A 1 185 ? -13.912 -7.544 17.661 1.00 88.00 185 MET A CA 1
ATOM 1493 C C . MET A 1 185 ? -14.065 -6.037 17.479 1.00 88.00 185 MET A C 1
ATOM 1495 O O . MET A 1 185 ? -13.152 -5.277 17.770 1.00 88.00 185 MET A O 1
ATOM 1499 N N . GLY A 1 186 ? -15.224 -5.598 17.013 1.00 91.75 186 GLY A N 1
ATOM 1500 C CA . GLY A 1 186 ? -15.532 -4.183 16.891 1.00 91.75 186 GLY A CA 1
ATOM 1501 C C . GLY A 1 186 ? -17.018 -3.971 16.670 1.00 91.75 186 GLY A C 1
ATOM 1502 O O . GLY A 1 186 ? -17.761 -4.921 16.399 1.00 91.75 186 GLY A O 1
ATOM 1503 N N . TRP A 1 187 ? -17.445 -2.722 16.787 1.00 95.12 187 TRP A N 1
ATOM 1504 C CA . TRP A 1 187 ? -18.807 -2.293 16.510 1.00 95.12 187 TRP A CA 1
ATOM 1505 C C . TRP A 1 187 ? -18.850 -0.838 16.030 1.00 95.12 187 TRP A C 1
ATOM 1507 O O . TRP A 1 18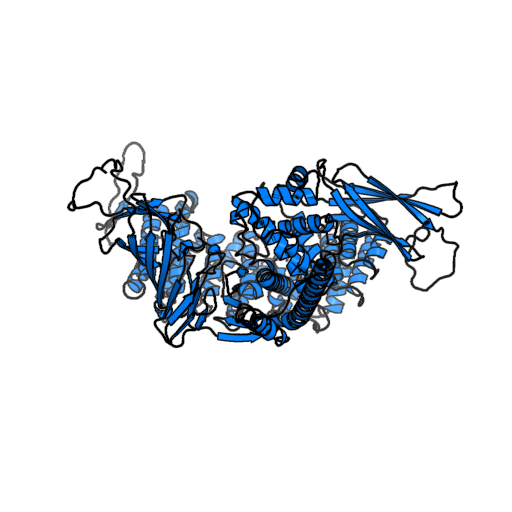7 ? -17.924 -0.056 16.252 1.00 95.12 187 TRP A O 1
ATOM 1517 N N . ALA A 1 188 ? -19.947 -0.474 15.371 1.00 95.56 188 ALA A N 1
ATOM 1518 C CA . ALA A 1 188 ? -20.249 0.885 14.954 1.00 95.56 188 ALA A CA 1
ATOM 1519 C C . ALA A 1 188 ? -21.748 1.190 15.079 1.00 95.56 188 ALA A C 1
ATOM 1521 O O . ALA A 1 188 ? -22.586 0.316 14.838 1.00 95.56 188 ALA A O 1
ATOM 1522 N N . ILE A 1 189 ? -22.077 2.424 15.462 1.00 95.81 189 ILE A N 1
ATOM 1523 C CA . ILE A 1 189 ? -23.445 2.903 15.685 1.00 95.81 189 ILE A CA 1
ATOM 1524 C C . ILE A 1 189 ? -23.566 4.337 15.173 1.00 95.81 189 ILE A C 1
ATOM 1526 O O . ILE A 1 189 ? -22.759 5.198 15.533 1.00 95.81 189 ILE A O 1
ATOM 1530 N N . GLY A 1 190 ? -24.597 4.606 14.373 1.00 94.69 190 GLY A N 1
ATOM 1531 C CA . GLY A 1 190 ? -24.982 5.972 14.027 1.00 94.69 190 GLY A CA 1
ATOM 1532 C C . GLY A 1 190 ? -25.658 6.139 12.673 1.00 94.69 190 GLY A C 1
ATOM 1533 O O . GLY A 1 190 ? -26.075 5.168 12.036 1.00 94.69 190 GLY A O 1
ATOM 1534 N N . GLU A 1 191 ? -25.743 7.392 12.233 1.00 92.69 191 GLU A N 1
ATOM 1535 C CA . GLU A 1 191 ? -26.267 7.783 10.921 1.00 92.69 191 GLU A CA 1
ATOM 1536 C C . GLU A 1 191 ? -25.234 7.501 9.821 1.00 92.69 191 GLU A C 1
ATOM 1538 O O . GLU A 1 191 ? -24.155 8.092 9.789 1.00 92.69 191 GLU A O 1
ATOM 1543 N N . VAL A 1 192 ? -25.573 6.596 8.899 1.00 92.50 192 VAL A N 1
ATOM 1544 C CA . VAL A 1 192 ? -24.749 6.257 7.728 1.00 92.50 192 VAL A CA 1
ATOM 1545 C C . VAL A 1 192 ? -25.617 6.023 6.502 1.00 92.50 192 VAL A C 1
ATOM 1547 O O . VAL A 1 192 ? -26.729 5.499 6.586 1.00 92.50 192 VAL A O 1
ATOM 1550 N N . LYS A 1 193 ? -25.080 6.352 5.328 1.00 90.88 193 LYS A N 1
ATOM 1551 C CA . LYS A 1 193 ? -25.673 5.980 4.042 1.00 90.88 193 LYS A CA 1
ATOM 1552 C C . LYS A 1 193 ? -25.323 4.530 3.749 1.00 90.88 193 LYS A C 1
ATOM 1554 O O . LYS A 1 193 ? -24.173 4.128 3.912 1.00 90.88 193 LYS A O 1
ATOM 1559 N N . SER A 1 194 ? -26.303 3.744 3.310 1.00 92.19 194 SER A N 1
ATOM 1560 C CA . SER A 1 194 ? -26.078 2.364 2.885 1.00 92.19 194 SER A CA 1
ATOM 1561 C C . SER A 1 194 ? -26.325 2.212 1.392 1.00 92.19 194 SER A C 1
ATOM 1563 O O . SER A 1 194 ? -27.373 2.609 0.887 1.00 92.19 194 SER A O 1
ATOM 1565 N N . THR A 1 195 ? -25.376 1.583 0.707 1.00 92.50 195 THR A N 1
ATOM 1566 C CA . THR A 1 195 ? -25.447 1.293 -0.727 1.00 92.50 195 THR A CA 1
ATOM 1567 C C . THR A 1 195 ? -25.063 -0.162 -0.963 1.00 92.50 195 THR A C 1
ATOM 1569 O O . THR A 1 195 ? -24.175 -0.695 -0.296 1.00 92.50 195 THR A O 1
ATOM 1572 N N . LYS A 1 196 ? -25.695 -0.819 -1.941 1.00 90.31 196 LYS A N 1
ATOM 1573 C CA . LYS A 1 196 ? -25.220 -2.102 -2.469 1.00 90.31 196 LYS A CA 1
ATOM 1574 C C . LYS A 1 196 ? -24.488 -1.904 -3.795 1.00 90.31 196 LYS A C 1
ATOM 1576 O O . LYS A 1 196 ? -25.046 -1.321 -4.719 1.00 90.31 196 LYS A O 1
ATOM 1581 N N . ILE A 1 197 ? -23.273 -2.440 -3.909 1.00 88.62 197 ILE A N 1
ATOM 1582 C CA . ILE A 1 197 ? -22.477 -2.424 -5.146 1.00 88.62 197 ILE A CA 1
ATOM 1583 C C . ILE A 1 197 ? -22.116 -3.865 -5.494 1.00 88.62 197 ILE A C 1
ATOM 1585 O O . ILE A 1 197 ? -21.452 -4.548 -4.717 1.00 88.62 197 ILE A O 1
ATOM 1589 N N . HIS A 1 198 ? -22.585 -4.354 -6.646 1.00 83.56 198 HIS A N 1
ATOM 1590 C CA . HIS A 1 198 ? -22.404 -5.752 -7.067 1.00 83.56 198 HIS A CA 1
ATOM 1591 C C . HIS A 1 198 ? -22.787 -6.782 -5.974 1.00 83.56 198 HIS A C 1
ATOM 1593 O O . HIS A 1 198 ? -22.136 -7.814 -5.827 1.00 83.56 198 HIS A O 1
ATOM 1599 N N . GLY A 1 199 ? -23.834 -6.487 -5.194 1.00 82.00 199 GLY A N 1
ATOM 1600 C CA . GLY A 1 199 ? -24.336 -7.330 -4.099 1.00 82.00 199 GLY A CA 1
ATOM 1601 C C . GLY A 1 199 ? -23.653 -7.119 -2.741 1.00 82.00 199 GLY A C 1
ATOM 1602 O O . GLY A 1 199 ? -24.229 -7.491 -1.726 1.00 82.00 199 GLY A O 1
ATOM 1603 N N . TYR A 1 200 ? -22.485 -6.473 -2.689 1.00 87.69 200 TYR A N 1
ATOM 1604 C CA . TYR A 1 200 ? -21.797 -6.167 -1.432 1.00 87.69 200 TYR A CA 1
ATOM 1605 C C . TYR A 1 200 ? -22.389 -4.929 -0.771 1.00 87.69 200 TYR A C 1
ATOM 1607 O O . TYR A 1 200 ? -22.704 -3.947 -1.447 1.00 87.69 200 TYR A O 1
ATOM 1615 N N . LYS A 1 201 ? -22.511 -4.963 0.557 1.00 91.38 201 LYS A N 1
ATOM 1616 C CA . LYS A 1 201 ? -23.046 -3.852 1.345 1.00 91.38 201 LYS A CA 1
ATOM 1617 C C . LYS A 1 201 ? -21.935 -2.884 1.748 1.00 91.38 201 LYS A C 1
ATOM 1619 O O . LYS A 1 201 ? -20.951 -3.283 2.368 1.00 91.38 201 LYS A O 1
ATOM 1624 N N . PHE A 1 202 ? -22.135 -1.614 1.430 1.00 93.81 202 PHE A N 1
ATOM 1625 C CA . PHE A 1 202 ? -21.282 -0.507 1.834 1.00 93.81 202 PHE A CA 1
ATOM 1626 C C . PHE A 1 202 ? -22.053 0.414 2.771 1.00 93.81 202 PHE A C 1
ATOM 1628 O O . PHE A 1 202 ? -23.247 0.661 2.575 1.00 93.81 202 PHE A O 1
ATOM 1635 N N . TYR A 1 203 ? -21.351 0.917 3.776 1.00 94.25 203 TYR A N 1
ATOM 1636 C CA . TYR A 1 203 ? -21.790 1.994 4.644 1.00 94.25 203 TYR A CA 1
ATOM 1637 C C . TYR A 1 203 ? -20.803 3.140 4.524 1.00 94.25 203 TYR A C 1
ATOM 1639 O O . TYR A 1 203 ? -19.595 2.912 4.547 1.00 94.25 203 TYR A O 1
ATOM 1647 N N . SER A 1 204 ? -21.292 4.363 4.402 1.00 90.88 204 SER A N 1
ATOM 1648 C CA . SER A 1 204 ? -20.433 5.538 4.342 1.00 90.88 204 SER A CA 1
ATOM 1649 C C . SER A 1 204 ? -21.070 6.716 5.054 1.00 90.88 204 SER A C 1
ATOM 1651 O O . SER A 1 204 ? -22.293 6.856 5.115 1.00 90.88 204 SER A O 1
ATOM 1653 N N . ILE A 1 205 ? -20.213 7.568 5.600 1.00 83.69 205 ILE A N 1
ATOM 1654 C CA . ILE A 1 205 ? -20.627 8.839 6.197 1.00 83.69 205 ILE A CA 1
ATOM 1655 C C . ILE A 1 205 ? -20.861 9.858 5.077 1.00 83.69 205 ILE A C 1
ATOM 1657 O O . ILE A 1 205 ? -21.904 10.507 5.014 1.00 83.69 205 ILE A O 1
ATOM 1661 N N . ASP A 1 206 ? -19.946 9.874 4.107 1.00 78.38 206 ASP A N 1
ATOM 1662 C CA . ASP A 1 206 ? -19.993 10.757 2.947 1.00 78.38 206 ASP A CA 1
ATOM 1663 C C . ASP A 1 206 ? -20.412 10.018 1.672 1.00 78.38 206 ASP A C 1
ATOM 1665 O O . ASP A 1 206 ? -20.408 8.785 1.596 1.00 78.38 206 ASP A O 1
ATOM 1669 N N . GLN A 1 207 ? -20.797 10.776 0.643 1.00 73.62 207 GLN A N 1
ATOM 1670 C CA . GLN A 1 207 ? -20.958 10.209 -0.697 1.00 73.62 207 GLN A CA 1
ATOM 1671 C C . GLN A 1 207 ? -19.586 9.824 -1.256 1.00 73.62 207 GLN A C 1
ATOM 1673 O O . GLN A 1 207 ? -18.612 10.554 -1.088 1.00 73.62 207 GLN A O 1
ATOM 1678 N N . PHE A 1 208 ? -19.520 8.686 -1.939 1.00 78.81 208 PHE A N 1
ATOM 1679 C CA . PHE A 1 208 ? -18.325 8.237 -2.644 1.00 78.81 208 PHE A CA 1
ATOM 1680 C C . PHE A 1 208 ? -18.709 7.735 -4.035 1.00 78.81 208 PHE A C 1
ATOM 1682 O O . PHE A 1 208 ? -19.838 7.290 -4.251 1.00 78.81 208 PHE A O 1
ATOM 1689 N N . ASP A 1 209 ? -17.774 7.805 -4.980 1.00 78.56 209 ASP A N 1
ATOM 1690 C CA . ASP A 1 209 ? -18.009 7.310 -6.331 1.00 78.56 209 ASP A CA 1
ATOM 1691 C C . ASP A 1 209 ? -17.977 5.774 -6.361 1.00 78.56 209 ASP A C 1
ATOM 1693 O O . ASP A 1 209 ? -16.979 5.127 -6.027 1.00 78.56 209 ASP A O 1
ATOM 1697 N N . HIS A 1 210 ? -19.090 5.175 -6.782 1.00 84.06 210 HIS A N 1
ATOM 1698 C CA . HIS A 1 210 ? -19.233 3.728 -6.901 1.00 84.06 210 HIS A CA 1
ATOM 1699 C C . HIS A 1 210 ? -18.366 3.142 -8.029 1.00 84.06 210 HIS A C 1
ATOM 1701 O O . HIS A 1 210 ? -18.068 1.944 -8.003 1.00 84.06 210 HIS A O 1
ATOM 1707 N N . SER A 1 211 ? -17.940 3.955 -9.004 1.00 81.75 211 SER A N 1
ATOM 1708 C CA . SER A 1 211 ? -17.132 3.519 -10.152 1.00 81.75 211 SER A CA 1
ATOM 1709 C C . SER A 1 211 ? -15.803 2.875 -9.729 1.00 81.75 211 SER A C 1
ATOM 1711 O O . SER A 1 211 ? -15.337 1.922 -10.368 1.00 81.75 211 SER A O 1
ATOM 1713 N N . HIS A 1 212 ? -15.255 3.299 -8.582 1.00 82.44 212 HIS A N 1
ATOM 1714 C CA . HIS A 1 212 ? -14.051 2.735 -7.969 1.00 82.44 212 HIS A CA 1
ATOM 1715 C C . HIS A 1 212 ? -14.161 1.234 -7.669 1.00 82.44 212 HIS A C 1
ATOM 1717 O O . HIS A 1 212 ? -13.140 0.552 -7.592 1.00 82.44 212 HIS A O 1
ATOM 1723 N N . PHE A 1 213 ? -15.379 0.701 -7.540 1.00 88.25 213 PHE A N 1
ATOM 1724 C CA . PHE A 1 213 ? -15.662 -0.697 -7.201 1.00 88.25 213 PHE A CA 1
ATOM 1725 C C . PHE A 1 213 ? -16.200 -1.524 -8.381 1.00 88.25 213 PHE A C 1
ATOM 1727 O O . PHE A 1 213 ? -16.649 -2.656 -8.192 1.00 88.25 213 PHE A O 1
ATOM 1734 N N . SER A 1 214 ? -16.115 -1.008 -9.610 1.00 87.06 214 SER A N 1
ATOM 1735 C CA . SER A 1 214 ? -16.543 -1.709 -10.836 1.00 87.06 214 SER A CA 1
ATOM 1736 C C . SER A 1 214 ? -15.889 -3.089 -11.029 1.00 87.06 214 SER A C 1
ATOM 1738 O O . SER A 1 214 ? -16.481 -3.996 -11.617 1.00 87.06 214 SER A O 1
ATOM 1740 N N . PHE A 1 215 ? -14.693 -3.303 -10.470 1.00 87.88 215 PHE A N 1
ATOM 1741 C CA . PHE A 1 215 ? -13.979 -4.583 -10.524 1.00 87.88 215 PHE A CA 1
ATOM 1742 C C . PHE A 1 215 ? -14.644 -5.714 -9.712 1.00 87.88 215 PHE A C 1
ATOM 1744 O O . PHE A 1 215 ? -14.348 -6.891 -9.946 1.00 87.88 215 PHE A O 1
ATOM 1751 N N . LEU A 1 216 ? -15.547 -5.399 -8.771 1.00 89.06 216 LEU A N 1
ATOM 1752 C CA . LEU A 1 216 ? -16.210 -6.396 -7.917 1.00 89.06 216 LEU A CA 1
ATOM 1753 C C . LEU A 1 216 ? -17.030 -7.409 -8.725 1.00 89.06 216 LEU A C 1
ATOM 1755 O O . LEU A 1 216 ? -17.127 -8.571 -8.330 1.00 89.06 216 LEU A O 1
ATOM 1759 N N . GLY A 1 217 ? -17.563 -7.011 -9.885 1.00 84.56 217 GLY A N 1
ATOM 1760 C CA . GLY A 1 217 ? -18.273 -7.924 -10.784 1.00 84.56 217 GLY A CA 1
ATOM 1761 C C . GLY A 1 217 ? -17.411 -9.111 -11.239 1.00 84.56 217 GLY A C 1
ATOM 1762 O O . GLY A 1 217 ? -17.887 -10.247 -11.270 1.00 84.56 217 GLY A O 1
ATOM 1763 N N . ASN A 1 218 ? -16.125 -8.881 -11.526 1.00 85.38 218 ASN A N 1
ATOM 1764 C CA . ASN A 1 218 ? -15.193 -9.941 -11.931 1.00 85.38 218 ASN A CA 1
ATOM 1765 C C . ASN A 1 218 ? -14.747 -10.806 -10.744 1.00 85.38 218 ASN A C 1
ATOM 1767 O O . ASN A 1 218 ? -14.602 -12.026 -10.879 1.00 85.38 218 ASN A O 1
ATOM 1771 N N . ILE A 1 219 ? -14.584 -10.194 -9.566 1.00 84.38 219 ILE A N 1
ATOM 1772 C CA . ILE A 1 219 ? -14.298 -10.924 -8.324 1.00 84.38 219 ILE A CA 1
ATOM 1773 C C . ILE A 1 219 ? -15.443 -11.889 -7.999 1.00 84.38 219 ILE A C 1
ATOM 1775 O O . ILE A 1 219 ? -15.174 -13.053 -7.713 1.00 84.38 219 ILE A O 1
ATOM 1779 N N . ASN A 1 220 ? -16.702 -11.458 -8.127 1.00 82.00 220 ASN A N 1
ATOM 1780 C CA . ASN A 1 220 ? -17.875 -12.305 -7.880 1.00 82.00 220 ASN A CA 1
ATOM 1781 C C . ASN A 1 220 ? -17.894 -13.568 -8.739 1.00 82.00 220 ASN A C 1
ATOM 1783 O O . ASN A 1 220 ? -18.095 -14.664 -8.216 1.00 82.00 220 ASN A O 1
ATOM 1787 N N . LYS A 1 221 ? -17.638 -13.431 -10.046 1.00 82.06 221 LYS A N 1
ATOM 1788 C CA . LYS A 1 221 ? -17.565 -14.578 -10.965 1.00 82.06 221 LYS A CA 1
ATOM 1789 C C . LYS A 1 221 ? -16.504 -15.585 -10.516 1.00 82.06 221 LYS A C 1
ATOM 1791 O O . LYS A 1 221 ? -16.755 -16.783 -10.492 1.00 82.06 221 LYS A O 1
ATOM 1796 N N . THR A 1 222 ? -15.339 -15.092 -10.103 1.00 79.94 222 THR A N 1
ATOM 1797 C CA . THR A 1 222 ? -14.233 -15.945 -9.646 1.00 79.94 222 THR A CA 1
ATOM 1798 C C . THR A 1 222 ? -14.524 -16.591 -8.292 1.00 79.94 222 THR A C 1
ATOM 1800 O O . THR A 1 222 ? -14.241 -17.769 -8.103 1.00 79.94 222 THR A O 1
ATOM 1803 N N . ALA A 1 223 ? -15.118 -15.855 -7.350 1.00 77.50 223 ALA A N 1
ATOM 1804 C CA . ALA A 1 223 ? -15.505 -16.387 -6.046 1.00 77.50 223 ALA A CA 1
ATOM 1805 C C . ALA A 1 223 ? -16.516 -17.536 -6.175 1.00 77.50 223 ALA A C 1
ATOM 1807 O O . ALA A 1 223 ? -16.392 -18.527 -5.454 1.00 77.50 223 ALA A O 1
ATOM 1808 N N . LYS A 1 224 ? -17.457 -17.425 -7.125 1.00 78.00 224 LYS A N 1
ATOM 1809 C CA . LYS A 1 224 ? -18.424 -18.477 -7.455 1.00 78.00 224 LYS A CA 1
ATOM 1810 C C . LYS A 1 224 ? -17.734 -19.756 -7.940 1.00 78.00 224 LYS A C 1
ATOM 1812 O O . LYS A 1 224 ? -17.926 -20.794 -7.321 1.00 78.00 224 LYS A O 1
ATOM 1817 N N . LEU A 1 225 ? -16.849 -19.649 -8.935 1.00 78.19 225 LEU A N 1
ATOM 1818 C CA . LEU A 1 225 ? -16.087 -20.792 -9.463 1.00 78.19 225 LEU A CA 1
ATOM 1819 C C . LEU A 1 225 ? -15.249 -21.493 -8.383 1.00 78.19 225 LEU A C 1
ATOM 1821 O O . LEU A 1 225 ? -15.164 -22.714 -8.348 1.00 78.19 225 LEU A O 1
ATOM 1825 N N . ILE A 1 226 ? -14.638 -20.728 -7.471 1.00 74.00 226 ILE A N 1
ATOM 1826 C CA . ILE A 1 226 ? -13.869 -21.313 -6.363 1.00 74.00 226 ILE A CA 1
ATOM 1827 C C . ILE A 1 226 ? -14.784 -22.094 -5.412 1.00 74.00 226 ILE A C 1
ATOM 1829 O O . ILE A 1 226 ? -14.362 -23.118 -4.889 1.00 74.00 226 ILE A O 1
ATOM 1833 N N . ASN A 1 227 ? -15.995 -21.602 -5.133 1.00 74.19 227 ASN A N 1
ATOM 1834 C CA . ASN A 1 227 ? -16.934 -22.310 -4.260 1.00 74.19 227 ASN A CA 1
ATOM 1835 C C . ASN A 1 227 ? -17.417 -23.612 -4.901 1.00 74.19 227 ASN A C 1
ATOM 1837 O O . ASN A 1 227 ? -17.412 -24.631 -4.222 1.00 74.19 227 ASN A O 1
ATOM 1841 N N . GLU A 1 228 ? -17.761 -23.581 -6.190 1.00 76.19 228 GLU A N 1
ATOM 1842 C CA . GLU A 1 228 ? -18.141 -24.773 -6.963 1.00 76.19 228 GLU A CA 1
ATOM 1843 C C . GLU A 1 228 ? -17.022 -25.824 -6.919 1.00 76.19 228 GLU A C 1
ATOM 1845 O O . GLU A 1 228 ? -17.251 -26.956 -6.507 1.00 76.19 228 GLU A O 1
ATOM 1850 N N . GLU A 1 229 ? -15.778 -25.415 -7.183 1.00 76.56 229 GLU A N 1
ATOM 1851 C CA . GLU A 1 229 ? -14.622 -26.314 -7.127 1.00 76.56 229 GLU A CA 1
ATOM 1852 C C . GLU A 1 229 ? -14.360 -26.866 -5.712 1.00 76.56 229 GLU A C 1
ATOM 1854 O O . GLU A 1 229 ? -13.901 -27.995 -5.565 1.00 76.56 229 GLU A O 1
ATOM 1859 N N . ILE A 1 230 ? -14.605 -26.097 -4.646 1.00 70.88 230 ILE A N 1
ATOM 1860 C CA . ILE A 1 230 ? -14.440 -26.595 -3.268 1.00 70.88 230 ILE A CA 1
ATOM 1861 C C . ILE A 1 230 ? -15.493 -27.662 -2.949 1.00 70.88 230 ILE A C 1
ATOM 1863 O O . ILE A 1 230 ? -15.135 -28.684 -2.366 1.00 70.88 230 ILE A O 1
ATOM 1867 N N . ILE A 1 231 ? -16.749 -27.439 -3.342 1.00 73.00 231 ILE A N 1
ATOM 1868 C CA . ILE A 1 231 ? -17.858 -28.374 -3.102 1.00 73.00 231 ILE A CA 1
ATOM 1869 C C . ILE A 1 231 ? -17.604 -29.692 -3.841 1.00 73.00 231 ILE A C 1
ATOM 1871 O O . ILE A 1 231 ? -17.626 -30.747 -3.212 1.00 73.00 231 ILE A O 1
ATOM 1875 N N . GLU A 1 232 ? -17.244 -29.635 -5.127 1.00 70.62 232 GLU A N 1
ATOM 1876 C CA . GLU A 1 232 ? -16.935 -30.830 -5.928 1.00 70.62 232 GLU A CA 1
ATOM 1877 C C . GLU A 1 232 ? -15.810 -31.678 -5.313 1.00 70.62 232 GLU A C 1
ATOM 1879 O O . GLU A 1 232 ? -15.868 -32.906 -5.319 1.00 70.62 232 GLU A O 1
ATOM 1884 N N . ASN A 1 233 ? -14.772 -31.046 -4.752 1.00 65.81 233 ASN A N 1
ATOM 1885 C CA . ASN A 1 233 ? -13.686 -31.790 -4.106 1.00 65.81 233 ASN A CA 1
ATOM 1886 C C . ASN A 1 233 ? -14.125 -32.417 -2.772 1.00 65.81 233 ASN A C 1
ATOM 1888 O O . ASN A 1 233 ? -13.733 -33.543 -2.488 1.00 65.81 233 ASN A O 1
ATOM 1892 N N . GLN A 1 234 ? -14.967 -31.739 -1.985 1.00 65.75 234 GLN A N 1
ATOM 1893 C CA . GLN A 1 234 ? -15.503 -32.300 -0.738 1.00 65.75 234 GLN A CA 1
ATOM 1894 C C . GLN A 1 234 ? -16.433 -33.495 -0.980 1.00 65.75 234 GLN A C 1
ATOM 1896 O O . GLN A 1 234 ? -16.434 -34.437 -0.190 1.00 65.75 234 GLN A O 1
ATOM 1901 N N . GLU A 1 235 ? -17.214 -33.477 -2.062 1.00 63.38 235 GLU A N 1
ATOM 1902 C CA . GLU A 1 235 ? -18.053 -34.613 -2.460 1.00 63.38 235 GLU A CA 1
ATOM 1903 C C . GLU A 1 235 ? -17.205 -35.798 -2.948 1.00 63.38 235 GLU A C 1
ATOM 1905 O O . GLU A 1 235 ? -17.465 -36.941 -2.574 1.00 63.38 235 GLU A O 1
ATOM 1910 N N . ASN A 1 236 ? -16.135 -35.536 -3.704 1.00 59.50 236 ASN A N 1
ATOM 1911 C CA . ASN A 1 236 ? -15.217 -36.577 -4.169 1.00 59.50 236 ASN A CA 1
ATOM 1912 C C . ASN A 1 236 ? -14.394 -37.224 -3.042 1.00 59.50 236 ASN A C 1
ATOM 1914 O O . ASN A 1 236 ? -14.140 -38.427 -3.103 1.00 59.50 236 ASN A O 1
ATOM 1918 N N . ASP A 1 237 ? -13.990 -36.465 -2.020 1.00 54.06 237 ASP A N 1
ATOM 1919 C CA . ASP A 1 237 ? -13.250 -37.008 -0.872 1.00 54.06 237 ASP A CA 1
ATOM 1920 C C . ASP A 1 237 ? -14.158 -37.872 0.027 1.00 54.06 237 ASP A C 1
ATOM 1922 O O . ASP A 1 237 ? -13.755 -38.963 0.428 1.00 54.06 237 ASP A O 1
ATOM 1926 N N . LYS A 1 238 ? -15.426 -37.480 0.232 1.00 53.44 238 LYS A N 1
ATOM 1927 C CA . LYS A 1 238 ? -16.422 -38.315 0.939 1.00 53.44 238 LYS A CA 1
ATOM 1928 C C . LYS A 1 238 ? -16.739 -39.626 0.215 1.00 53.44 238 LYS A C 1
ATOM 1930 O O . LYS A 1 238 ? -16.932 -40.655 0.860 1.00 53.44 238 LYS A O 1
ATOM 1935 N N . ASN A 1 239 ? -16.768 -39.603 -1.118 1.00 48.94 239 ASN A N 1
ATOM 1936 C CA . ASN A 1 239 ? -16.973 -40.805 -1.931 1.00 48.94 239 ASN A CA 1
ATOM 1937 C C . ASN A 1 239 ? -15.758 -41.752 -1.909 1.00 48.94 239 ASN A C 1
ATOM 1939 O O . ASN A 1 239 ? -15.909 -42.933 -2.192 1.00 48.94 239 ASN A O 1
ATOM 1943 N N . LYS A 1 240 ? -14.556 -41.261 -1.572 1.00 48.47 240 LYS A N 1
ATOM 1944 C CA . LYS A 1 240 ? -13.360 -42.101 -1.384 1.00 48.47 240 LYS A CA 1
ATOM 1945 C C . LYS A 1 240 ? -13.265 -42.697 0.017 1.00 48.47 240 LYS A C 1
ATOM 1947 O O . LYS A 1 240 ? -12.837 -43.837 0.136 1.00 48.47 240 LYS A O 1
ATOM 1952 N N . GLU A 1 241 ? -13.681 -41.967 1.051 1.00 45.62 241 GLU A N 1
ATOM 1953 C CA . GLU A 1 241 ? -13.775 -42.518 2.414 1.00 45.62 241 GLU A CA 1
ATOM 1954 C C . GLU A 1 241 ? -14.830 -43.635 2.487 1.00 45.62 241 GLU A C 1
ATOM 1956 O O . GLU A 1 241 ? -14.550 -44.701 3.018 1.00 45.62 241 GLU A O 1
ATOM 1961 N N . THR A 1 242 ? -15.978 -43.478 1.820 1.00 46.66 242 THR A N 1
ATOM 1962 C CA . THR A 1 242 ? -17.012 -44.535 1.747 1.00 46.66 242 THR A CA 1
ATOM 1963 C C . THR A 1 242 ? -16.637 -45.752 0.893 1.00 46.66 242 THR A C 1
ATOM 1965 O O . THR A 1 242 ? -17.254 -46.800 1.055 1.00 46.66 242 THR A O 1
ATOM 1968 N N . LEU A 1 243 ? -15.645 -45.644 0.002 1.00 42.28 243 LEU A N 1
ATOM 1969 C CA . LEU A 1 243 ? -15.117 -46.780 -0.767 1.00 42.28 243 LEU A CA 1
ATOM 1970 C C . LEU A 1 243 ? -13.996 -47.526 -0.027 1.00 42.28 243 LEU A C 1
ATOM 1972 O O . LEU A 1 243 ? -13.840 -48.718 -0.246 1.00 42.28 243 LEU A O 1
ATOM 1976 N N . ASN A 1 244 ? -13.258 -46.853 0.861 1.00 40.38 244 ASN A N 1
ATOM 1977 C CA . ASN A 1 244 ? -12.242 -47.497 1.699 1.00 40.38 244 ASN A CA 1
ATOM 1978 C C . ASN A 1 244 ? -12.839 -48.146 2.963 1.00 40.38 244 ASN A C 1
ATOM 1980 O O . ASN A 1 244 ? -12.265 -49.106 3.458 1.00 40.38 244 ASN A O 1
ATOM 1984 N N . ASP A 1 245 ? -14.002 -47.685 3.437 1.00 41.41 245 ASP A N 1
ATOM 1985 C CA . ASP A 1 245 ? -14.745 -48.314 4.545 1.00 41.41 245 ASP A CA 1
ATOM 1986 C C . ASP A 1 245 ? -15.604 -49.525 4.098 1.00 41.41 245 ASP A C 1
ATOM 1988 O O . ASP A 1 245 ? -16.336 -50.092 4.906 1.00 41.41 245 ASP A O 1
ATOM 1992 N N . MET A 1 246 ? -15.550 -49.926 2.817 1.00 42.25 246 MET A N 1
ATOM 1993 C CA . MET A 1 246 ? -16.201 -51.147 2.301 1.00 42.25 246 MET A CA 1
ATOM 1994 C C . MET A 1 246 ? -15.225 -52.293 1.977 1.00 42.25 246 MET A C 1
ATOM 1996 O O . MET A 1 246 ? -15.688 -53.357 1.569 1.00 42.25 246 MET A O 1
ATOM 2000 N N . ASP A 1 247 ? -13.913 -52.104 2.168 1.00 40.09 247 ASP A N 1
ATOM 2001 C CA . ASP A 1 247 ? -12.890 -53.129 1.887 1.00 40.09 247 ASP A CA 1
ATOM 2002 C C . ASP A 1 247 ? -12.292 -53.789 3.151 1.00 40.09 247 ASP A C 1
ATOM 2004 O O . ASP A 1 247 ? -11.510 -54.730 3.021 1.00 40.09 247 ASP A O 1
ATOM 2008 N N . ASP A 1 248 ? -12.713 -53.385 4.356 1.00 40.88 248 ASP A N 1
ATOM 2009 C CA . ASP A 1 248 ? -12.424 -54.087 5.614 1.00 40.88 248 ASP A CA 1
ATOM 2010 C C . ASP A 1 248 ? -13.756 -54.542 6.264 1.00 40.88 248 ASP A C 1
ATOM 2012 O O . ASP A 1 248 ? -14.634 -53.727 6.537 1.00 40.88 248 ASP A O 1
ATOM 2016 N N . ASP A 1 249 ? -13.886 -55.854 6.503 1.00 37.56 249 ASP A N 1
ATOM 2017 C CA . ASP A 1 249 ? -14.990 -56.595 7.153 1.00 37.56 249 ASP A CA 1
ATOM 2018 C C . ASP A 1 249 ? -16.257 -56.934 6.325 1.00 37.56 249 ASP A C 1
ATOM 2020 O O . ASP A 1 249 ? -17.343 -56.381 6.507 1.00 37.56 249 ASP A O 1
ATOM 2024 N N . ILE A 1 250 ? -16.166 -58.009 5.526 1.00 34.31 250 ILE A N 1
ATOM 2025 C CA . ILE A 1 250 ? -17.303 -58.918 5.281 1.00 34.31 250 ILE A CA 1
ATOM 2026 C C . ILE A 1 250 ? -16.889 -60.339 5.686 1.00 34.31 250 ILE A C 1
ATOM 2028 O O . ILE A 1 250 ? -16.443 -61.123 4.854 1.00 34.31 250 ILE A O 1
ATOM 2032 N N . ASP A 1 251 ? -17.101 -60.674 6.959 1.00 31.42 251 ASP A N 1
ATOM 2033 C CA . ASP A 1 251 ? -17.450 -62.036 7.368 1.00 31.42 251 ASP A CA 1
ATOM 2034 C C . ASP A 1 251 ? -18.937 -62.032 7.743 1.00 31.42 251 ASP A C 1
ATOM 2036 O O . ASP A 1 251 ? -19.374 -61.520 8.775 1.00 31.42 251 ASP A O 1
ATOM 2040 N N . LEU A 1 252 ? -19.733 -62.559 6.817 1.00 37.31 252 LEU A N 1
ATOM 2041 C CA . LEU A 1 252 ? -21.144 -62.861 6.991 1.00 37.31 252 LEU A CA 1
ATOM 2042 C C . LEU A 1 252 ? -21.273 -64.101 7.872 1.00 37.31 252 LEU A C 1
ATOM 2044 O O . LEU A 1 252 ? -20.907 -65.179 7.421 1.00 37.31 252 LEU A O 1
ATOM 2048 N N . GLU A 1 253 ? -21.879 -63.973 9.053 1.00 29.50 253 GLU A N 1
ATOM 2049 C CA . GLU A 1 253 ? -22.912 -64.912 9.505 1.00 29.50 253 GLU A CA 1
ATOM 2050 C C . GLU A 1 253 ? -23.614 -64.437 10.792 1.00 29.50 253 GLU A C 1
ATOM 2052 O O . GLU A 1 253 ? -22.981 -64.100 11.787 1.00 29.50 253 GLU A O 1
ATOM 2057 N N . ASN A 1 254 ? -24.949 -64.540 10.755 1.00 28.66 254 ASN A N 1
ATOM 2058 C CA . ASN A 1 254 ? -25.891 -64.666 11.874 1.00 28.66 254 ASN A CA 1
ATOM 2059 C C . ASN A 1 254 ? -26.494 -63.406 12.547 1.00 28.66 254 ASN A C 1
ATOM 2061 O O . ASN A 1 254 ? -25.886 -62.744 13.379 1.00 28.66 254 ASN A O 1
ATOM 2065 N N . ILE A 1 255 ? -27.808 -63.266 12.285 1.00 29.59 255 ILE A N 1
ATOM 2066 C CA . ILE A 1 255 ? -28.929 -63.003 13.221 1.00 29.59 255 ILE A CA 1
ATOM 2067 C C . ILE A 1 255 ? -29.764 -61.736 12.953 1.00 29.59 255 ILE A C 1
ATOM 2069 O O . ILE A 1 255 ? -29.367 -60.603 13.188 1.00 29.59 255 ILE A O 1
ATOM 2073 N N . GLU A 1 256 ? -30.963 -62.045 12.452 1.00 26.48 256 GLU A N 1
ATOM 2074 C CA . GLU A 1 256 ? -32.312 -61.522 12.705 1.00 26.48 256 GLU A CA 1
ATOM 2075 C C . GLU A 1 256 ? -32.550 -60.112 13.279 1.00 26.48 256 GLU A C 1
ATOM 2077 O O . GLU A 1 256 ? -32.055 -59.679 14.314 1.00 26.48 256 GLU A O 1
ATOM 2082 N N . ILE A 1 257 ? -33.499 -59.478 12.591 1.00 37.41 257 ILE A N 1
ATOM 2083 C CA . ILE A 1 257 ? -34.258 -58.264 12.876 1.00 37.41 257 ILE A CA 1
ATOM 2084 C C . ILE A 1 257 ? -34.871 -58.290 14.286 1.00 37.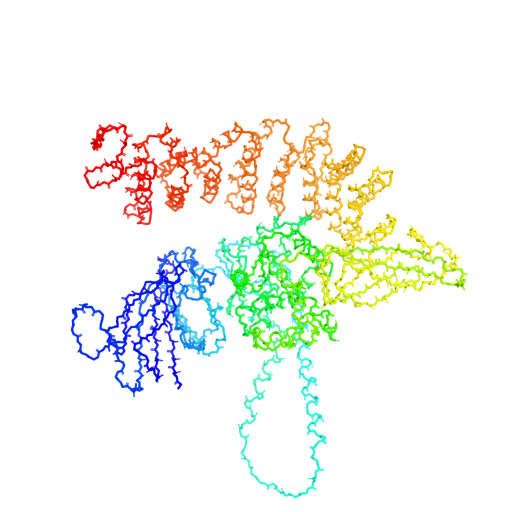41 257 ILE A C 1
ATOM 2086 O O . ILE A 1 257 ? -35.586 -59.235 14.607 1.00 37.41 257 ILE A O 1
ATOM 2090 N N . ASN A 1 258 ? -34.714 -57.204 15.059 1.00 26.52 258 ASN A N 1
ATOM 2091 C CA . ASN A 1 258 ? -35.833 -56.571 15.772 1.00 26.52 258 ASN A CA 1
ATOM 2092 C C . ASN A 1 258 ? -35.515 -55.162 16.321 1.00 26.52 258 ASN A C 1
ATOM 2094 O O . ASN A 1 258 ? -34.524 -54.930 17.003 1.00 26.52 258 ASN A O 1
ATOM 2098 N N . ASP A 1 259 ? -36.497 -54.293 16.082 1.00 28.52 259 ASP A N 1
ATOM 2099 C CA . ASP A 1 259 ? -36.909 -53.082 16.802 1.00 28.52 259 ASP A CA 1
ATOM 2100 C C . ASP A 1 259 ? -36.382 -51.668 16.422 1.00 28.52 259 ASP A C 1
ATOM 2102 O O . ASP A 1 259 ? -35.181 -51.443 16.251 1.00 28.52 259 ASP A O 1
ATOM 2106 N N . PRO A 1 260 ? -37.292 -50.663 16.309 1.00 35.09 260 PRO A N 1
ATOM 2107 C CA . PRO A 1 260 ? -37.027 -49.355 15.724 1.00 35.09 260 PRO A CA 1
ATOM 2108 C C . PRO A 1 260 ? -36.843 -48.272 16.793 1.00 35.09 260 PRO A C 1
ATOM 2110 O O . PRO A 1 260 ? -37.820 -47.771 17.341 1.00 35.09 260 PRO A O 1
ATOM 2113 N N . LYS A 1 261 ? -35.614 -47.814 17.043 1.00 30.34 261 LYS A N 1
ATOM 2114 C CA . LYS A 1 261 ? -35.367 -46.502 17.675 1.00 30.34 261 LYS A CA 1
ATOM 2115 C C . LYS A 1 261 ? -34.040 -45.924 17.206 1.00 30.34 261 LYS A C 1
ATOM 2117 O O . LYS A 1 261 ? -33.005 -46.167 17.813 1.00 30.34 261 LYS A O 1
ATOM 2122 N N . ASN A 1 262 ? -34.078 -45.108 16.155 1.00 27.70 262 ASN A N 1
ATOM 2123 C CA . ASN A 1 262 ? -32.986 -44.178 15.888 1.00 27.70 262 ASN A CA 1
ATOM 2124 C C . ASN A 1 262 ? -33.504 -42.879 15.249 1.00 27.70 262 ASN A C 1
ATOM 2126 O O . ASN A 1 262 ? -33.291 -42.589 14.077 1.00 27.70 262 ASN A O 1
ATOM 2130 N N . GLU A 1 263 ? -34.183 -42.062 16.056 1.00 28.19 263 GLU A N 1
ATOM 2131 C CA . GLU A 1 263 ? -34.547 -40.673 15.724 1.00 28.19 263 GLU A CA 1
ATOM 2132 C C . GLU A 1 263 ? -33.351 -39.691 15.770 1.00 28.19 263 GLU A C 1
ATOM 2134 O O . GLU A 1 263 ? -33.544 -38.479 15.736 1.00 28.19 263 GLU A O 1
ATOM 2139 N N . ASN A 1 264 ? -32.100 -40.168 15.793 1.00 28.33 264 ASN A N 1
ATOM 2140 C CA . ASN A 1 264 ? -30.916 -39.304 15.898 1.00 28.33 264 ASN A CA 1
ATOM 2141 C C . ASN A 1 264 ? -30.060 -39.178 14.624 1.00 28.33 264 ASN A C 1
ATOM 2143 O O . ASN A 1 264 ? -29.041 -38.492 14.668 1.00 28.33 264 ASN A O 1
ATOM 2147 N N . LEU A 1 265 ? -30.481 -39.725 13.475 1.00 27.84 265 LEU A N 1
ATOM 2148 C CA . LEU A 1 265 ? -29.791 -39.484 12.192 1.00 27.84 265 LEU A CA 1
ATOM 2149 C C . LEU A 1 265 ? -30.427 -38.398 11.301 1.00 27.84 265 LEU A C 1
ATOM 2151 O O . LEU A 1 265 ? -29.755 -37.875 10.417 1.00 27.84 265 LEU A O 1
ATOM 2155 N N . SER A 1 266 ? -31.661 -37.953 11.558 1.00 26.58 266 SER A N 1
ATOM 2156 C CA . SER A 1 266 ? -32.345 -36.989 10.672 1.00 26.58 266 SER A CA 1
ATOM 2157 C C . SER A 1 266 ? -32.038 -35.506 10.949 1.00 26.58 266 SER A C 1
ATOM 2159 O O . SER A 1 266 ? -32.447 -34.642 10.174 1.00 26.58 266 SER A O 1
ATOM 2161 N N . ARG A 1 267 ? -31.283 -35.177 12.011 1.00 26.53 267 ARG A N 1
ATOM 2162 C CA . ARG A 1 267 ? -30.914 -33.784 12.356 1.00 26.53 267 ARG A CA 1
ATOM 2163 C C . ARG A 1 267 ? -29.553 -33.316 11.831 1.00 26.53 267 ARG A C 1
ATOM 2165 O O . ARG A 1 267 ? -29.318 -32.109 11.794 1.00 26.53 267 ARG A O 1
ATOM 2172 N N . CYS A 1 268 ? -28.684 -34.223 11.380 1.00 27.61 268 CYS A N 1
ATOM 2173 C CA . CYS A 1 268 ? -27.420 -33.856 10.724 1.00 27.61 268 CYS A CA 1
ATOM 2174 C C . CYS A 1 268 ? -27.548 -33.731 9.196 1.00 27.61 268 CYS A C 1
ATOM 2176 O O . CYS A 1 268 ? -26.776 -33.001 8.577 1.00 27.61 268 CYS A O 1
ATOM 2178 N N . GLU A 1 269 ? -28.554 -34.356 8.581 1.00 27.11 269 GLU A N 1
ATOM 2179 C CA . GLU A 1 269 ? -28.748 -34.301 7.124 1.00 27.11 269 GLU A CA 1
ATOM 2180 C C . GLU A 1 269 ? -29.548 -33.075 6.653 1.00 27.11 269 GLU A C 1
ATOM 2182 O O . GLU A 1 269 ? -29.368 -32.607 5.525 1.00 27.11 269 GLU A O 1
ATOM 2187 N N . SER A 1 270 ? -30.371 -32.471 7.518 1.00 25.72 270 SER A N 1
ATOM 2188 C CA . SER A 1 270 ? -31.163 -31.285 7.162 1.00 25.72 270 SER A CA 1
ATOM 2189 C C . SER A 1 270 ? -30.352 -29.983 7.121 1.00 25.72 270 SER A C 1
ATOM 2191 O O . SER A 1 270 ? -30.739 -29.057 6.411 1.00 25.72 270 SER A O 1
ATOM 2193 N N . ASN A 1 271 ? -29.210 -29.905 7.817 1.00 29.88 271 ASN A N 1
ATOM 2194 C CA . ASN A 1 271 ? -28.333 -28.726 7.765 1.00 29.88 271 ASN A CA 1
ATOM 2195 C C . ASN A 1 271 ? -27.428 -28.709 6.522 1.00 29.88 271 ASN A C 1
ATOM 2197 O O . ASN A 1 271 ? -27.099 -27.630 6.040 1.00 29.88 271 ASN A O 1
ATOM 2201 N N . ASN A 1 272 ? -27.107 -29.873 5.946 1.00 29.28 272 ASN A N 1
ATOM 2202 C CA . ASN A 1 272 ? -26.303 -29.953 4.721 1.00 29.28 272 ASN A CA 1
ATOM 2203 C C . ASN A 1 272 ? -27.144 -29.796 3.441 1.00 29.28 272 ASN A C 1
ATOM 2205 O O . ASN A 1 272 ? -26.640 -29.305 2.434 1.00 29.28 272 ASN A O 1
ATOM 2209 N N . ARG A 1 273 ? -28.443 -30.137 3.456 1.00 26.47 273 ARG A N 1
ATOM 2210 C CA . ARG A 1 273 ? -29.315 -29.968 2.273 1.00 26.47 273 ARG A CA 1
ATOM 2211 C C . ARG A 1 273 ? -29.783 -28.530 2.019 1.00 26.47 273 ARG A C 1
ATOM 2213 O O . ARG A 1 273 ? -30.141 -28.221 0.886 1.00 26.47 273 ARG A O 1
ATOM 2220 N N . ILE A 1 274 ? -29.740 -27.639 3.013 1.00 29.33 274 ILE A N 1
ATOM 2221 C CA . ILE A 1 274 ? -30.148 -26.229 2.844 1.00 29.33 274 ILE A CA 1
ATOM 2222 C C . ILE A 1 274 ? -28.996 -25.348 2.313 1.00 29.33 274 ILE A C 1
ATOM 2224 O O . ILE A 1 274 ? -29.244 -24.285 1.741 1.00 29.33 274 ILE A O 1
ATOM 2228 N N . GLU A 1 275 ? -27.737 -25.790 2.382 1.00 32.81 275 GLU A N 1
ATOM 2229 C CA . GLU A 1 275 ? -26.613 -25.031 1.804 1.00 32.81 275 GLU A CA 1
ATOM 2230 C C . GLU A 1 275 ? -26.496 -25.176 0.273 1.00 32.81 275 GLU A C 1
ATOM 2232 O O . GLU A 1 275 ? -26.029 -24.248 -0.399 1.00 32.81 275 GLU A O 1
ATOM 2237 N N . ASN A 1 276 ? -27.059 -26.246 -0.301 1.00 30.64 276 ASN A N 1
ATOM 2238 C CA . ASN A 1 276 ? -26.954 -26.574 -1.729 1.00 30.64 276 ASN A CA 1
ATOM 2239 C C . ASN A 1 276 ? -27.890 -25.779 -2.667 1.00 30.64 276 ASN A C 1
ATOM 2241 O O . ASN A 1 276 ? -27.792 -25.921 -3.883 1.00 30.64 276 ASN A O 1
ATOM 2245 N N . GLN A 1 277 ? -28.745 -24.883 -2.154 1.00 26.95 277 GLN A N 1
ATOM 2246 C CA . GLN A 1 277 ? -29.596 -23.999 -2.980 1.00 26.95 277 GLN A CA 1
ATOM 2247 C C . GLN A 1 277 ? -29.140 -22.526 -3.038 1.00 26.95 277 GLN A C 1
ATOM 2249 O O . GLN A 1 277 ? -29.868 -21.665 -3.528 1.00 26.95 277 GLN A O 1
ATOM 2254 N N . SER A 1 278 ? -27.916 -22.195 -2.609 1.00 34.00 278 SER A N 1
ATOM 2255 C CA . SER A 1 278 ? -27.454 -20.796 -2.512 1.00 34.00 278 SER A CA 1
ATOM 2256 C C . SER A 1 278 ? -26.366 -20.376 -3.516 1.00 34.00 278 SER A C 1
ATOM 2258 O O . SER A 1 278 ? -25.444 -19.634 -3.183 1.00 34.00 278 SER A O 1
ATOM 2260 N N . MET A 1 279 ? -26.500 -20.757 -4.791 1.00 34.97 279 MET A N 1
ATOM 2261 C CA . MET A 1 279 ? -25.559 -20.405 -5.881 1.00 34.97 279 MET A CA 1
ATOM 2262 C C . MET A 1 279 ? -25.555 -18.913 -6.324 1.00 34.97 279 MET A C 1
ATOM 2264 O O . MET A 1 279 ? -25.008 -18.568 -7.378 1.00 34.97 279 MET A O 1
ATOM 2268 N N . LEU A 1 280 ? -26.113 -18.010 -5.505 1.00 33.12 280 LEU A N 1
ATOM 2269 C CA . LEU A 1 280 ? -26.104 -16.544 -5.670 1.00 33.12 280 LEU A CA 1
ATOM 2270 C C . LEU A 1 280 ? -25.555 -15.778 -4.441 1.00 33.12 280 LEU A C 1
ATOM 2272 O O . LEU A 1 280 ? -25.486 -14.553 -4.474 1.00 33.12 280 LEU A O 1
ATOM 2276 N N . ILE A 1 281 ? -25.127 -16.455 -3.363 1.00 49.22 281 ILE A N 1
ATOM 2277 C CA . ILE A 1 281 ? -25.051 -15.839 -2.022 1.00 49.22 281 ILE A CA 1
ATOM 2278 C C . ILE A 1 281 ? -23.629 -15.804 -1.422 1.00 49.22 281 ILE A C 1
ATOM 2280 O O . ILE A 1 281 ? -23.427 -16.227 -0.288 1.00 49.22 281 ILE A O 1
ATOM 2284 N N . TYR A 1 282 ? -22.616 -15.301 -2.140 1.00 52.25 282 TYR A N 1
ATOM 2285 C CA . TYR A 1 282 ? -21.386 -14.842 -1.457 1.00 52.25 282 TYR A CA 1
ATOM 2286 C C . TYR A 1 282 ? -21.478 -13.351 -1.115 1.00 52.25 282 TYR A C 1
ATOM 2288 O O . TYR A 1 282 ? -21.272 -12.973 0.032 1.00 52.25 282 TYR A O 1
ATOM 2296 N N . ALA A 1 283 ? -21.890 -12.513 -2.072 1.00 54.34 283 ALA A N 1
ATOM 2297 C CA . ALA A 1 283 ? -21.945 -11.063 -1.885 1.00 54.34 283 ALA A CA 1
ATOM 2298 C C . ALA A 1 283 ? -22.930 -10.622 -0.781 1.00 54.34 283 ALA A C 1
ATOM 2300 O O . ALA A 1 283 ? -22.582 -9.771 0.032 1.00 54.34 283 ALA A O 1
ATOM 2301 N N . ASP A 1 284 ? -24.107 -11.253 -0.681 1.00 55.84 284 ASP A N 1
ATOM 2302 C CA . ASP A 1 284 ? -25.097 -10.944 0.369 1.00 55.84 284 ASP A CA 1
ATOM 2303 C C . ASP A 1 284 ? -24.726 -11.503 1.760 1.00 55.84 284 ASP A C 1
ATOM 2305 O O . ASP A 1 284 ? -25.305 -11.089 2.766 1.00 55.84 284 ASP A O 1
ATOM 2309 N N . LYS A 1 285 ? -23.777 -12.449 1.838 1.00 68.75 285 LYS A N 1
ATOM 2310 C CA . LYS A 1 285 ? -23.268 -13.018 3.102 1.00 68.75 285 LYS A CA 1
ATOM 2311 C C . LYS A 1 285 ? -21.925 -12.414 3.533 1.00 68.75 285 LYS A C 1
ATOM 2313 O O . LYS A 1 285 ? -21.542 -12.615 4.682 1.00 68.75 285 LYS A O 1
ATOM 2318 N N . ALA A 1 286 ? -21.230 -11.700 2.647 1.00 79.31 286 ALA A N 1
ATOM 2319 C CA . ALA A 1 286 ? -19.934 -11.101 2.932 1.00 79.31 286 ALA A CA 1
ATOM 2320 C C . ALA A 1 286 ? -20.050 -9.970 3.974 1.00 79.31 286 ALA A C 1
ATOM 2322 O O . ALA A 1 286 ? -21.048 -9.237 3.980 1.00 79.31 286 ALA A O 1
ATOM 2323 N N . PRO A 1 287 ? -19.028 -9.782 4.828 1.00 87.88 287 PRO A N 1
ATOM 2324 C CA . PRO A 1 287 ? -18.985 -8.654 5.747 1.00 87.88 287 PRO A CA 1
ATOM 2325 C C . PRO A 1 287 ? -19.084 -7.311 5.003 1.00 87.88 287 PRO A C 1
ATOM 2327 O O . PRO A 1 287 ? -18.450 -7.150 3.954 1.00 87.88 287 PRO A O 1
ATOM 2330 N N . PRO A 1 288 ? -19.845 -6.330 5.521 1.00 92.81 288 PRO A N 1
ATOM 2331 C CA . PRO A 1 288 ? -19.939 -5.011 4.916 1.00 92.81 288 PRO A CA 1
ATOM 2332 C C . PRO A 1 288 ? -18.620 -4.234 4.995 1.00 92.81 288 PRO A C 1
ATOM 2334 O O . PRO A 1 288 ? -17.815 -4.415 5.913 1.00 92.81 288 PRO A O 1
ATOM 2337 N N . PHE A 1 289 ? -18.453 -3.298 4.063 1.00 94.19 289 PHE A N 1
ATOM 2338 C CA . PHE A 1 289 ? -17.391 -2.295 4.096 1.00 94.19 289 PHE A CA 1
ATOM 2339 C C . PHE A 1 289 ? -17.925 -0.977 4.660 1.00 94.19 289 PHE A C 1
ATOM 2341 O O . PHE A 1 289 ? -18.916 -0.441 4.170 1.00 94.19 289 PHE A O 1
ATOM 2348 N N . LEU A 1 290 ? -17.251 -0.441 5.668 1.00 94.44 290 LEU A N 1
ATOM 2349 C CA . LEU A 1 290 ? -17.475 0.876 6.243 1.00 94.44 290 LEU A CA 1
ATOM 2350 C C . LEU A 1 290 ? -16.418 1.839 5.695 1.00 94.44 290 LEU A C 1
ATOM 2352 O O . LEU A 1 290 ? -15.229 1.659 5.942 1.00 94.44 290 LEU A O 1
ATOM 2356 N N . ILE A 1 291 ? -16.839 2.854 4.949 1.00 91.75 291 ILE A N 1
ATOM 2357 C CA . ILE A 1 291 ? -15.958 3.870 4.373 1.00 91.75 291 ILE A CA 1
ATOM 2358 C C . ILE A 1 291 ? -15.922 5.077 5.309 1.00 91.75 291 ILE A C 1
ATOM 2360 O O . ILE A 1 291 ? -16.938 5.755 5.482 1.00 91.75 291 ILE A O 1
ATOM 2364 N N . LEU A 1 292 ? -14.750 5.347 5.889 1.00 85.38 292 LEU A N 1
ATOM 2365 C CA . LEU A 1 292 ? -14.538 6.442 6.840 1.00 85.38 292 LEU A CA 1
ATOM 2366 C C . LEU A 1 292 ? -13.557 7.490 6.296 1.00 85.38 292 LEU A C 1
ATOM 2368 O O . LEU A 1 292 ? -12.513 7.109 5.756 1.00 85.38 292 LEU A O 1
ATOM 2372 N N . PRO A 1 293 ? -13.845 8.796 6.445 1.00 74.12 293 PRO A N 1
ATOM 2373 C CA . PRO A 1 293 ? -12.924 9.850 6.038 1.00 74.12 293 PRO A CA 1
ATOM 2374 C C . PRO A 1 293 ? -11.709 9.910 6.960 1.00 74.12 293 PRO A C 1
ATOM 2376 O O . PRO A 1 293 ? -11.863 9.874 8.168 1.00 74.12 293 PRO A O 1
ATOM 2379 N N . ASP A 1 294 ? -10.493 9.991 6.425 1.00 66.94 294 ASP A N 1
ATOM 2380 C CA . ASP A 1 294 ? -9.272 10.130 7.238 1.00 66.94 294 ASP A CA 1
ATOM 2381 C C . ASP A 1 294 ? -9.039 9.054 8.313 1.00 66.94 294 ASP A C 1
ATOM 2383 O O . ASP A 1 294 ? -8.392 9.308 9.331 1.00 66.94 294 ASP A O 1
ATOM 2387 N N . HIS A 1 295 ? -9.502 7.817 8.085 1.00 78.12 295 HIS A N 1
ATOM 2388 C CA . HIS A 1 295 ? -9.140 6.713 8.979 1.00 78.12 295 HIS A CA 1
ATOM 2389 C C . HIS A 1 295 ? -7.622 6.511 8.992 1.00 78.12 295 HIS A C 1
ATOM 2391 O O . HIS A 1 295 ? -6.973 6.574 7.941 1.00 78.12 295 HIS A O 1
ATOM 2397 N N . ILE A 1 296 ? -7.074 6.241 10.180 1.00 72.38 296 ILE A N 1
ATOM 2398 C CA . ILE A 1 296 ? -5.626 6.230 10.450 1.00 72.38 296 ILE A CA 1
ATOM 2399 C C . ILE A 1 296 ? -4.874 5.125 9.696 1.00 72.38 296 ILE A C 1
ATOM 2401 O O . ILE A 1 296 ? -3.664 5.224 9.494 1.00 72.38 296 ILE A O 1
ATOM 2405 N N . THR A 1 297 ? -5.589 4.076 9.284 1.00 80.56 297 THR A N 1
ATOM 2406 C CA . THR A 1 297 ? -5.056 2.982 8.467 1.00 80.56 297 THR A CA 1
ATOM 2407 C C . THR A 1 297 ? -5.671 2.985 7.079 1.00 80.56 297 THR A C 1
ATOM 2409 O O . THR A 1 297 ? -6.775 3.494 6.905 1.00 80.56 297 THR A O 1
ATOM 2412 N N . ASN A 1 298 ? -5.007 2.397 6.078 1.00 86.38 298 ASN A N 1
ATOM 2413 C CA . ASN A 1 298 ? -5.639 2.209 4.766 1.00 86.38 298 ASN A CA 1
ATOM 2414 C C . ASN A 1 298 ? -6.884 1.317 4.887 1.00 86.38 298 ASN A C 1
ATOM 2416 O O . ASN A 1 298 ? -7.957 1.699 4.420 1.00 86.38 298 ASN A O 1
ATOM 2420 N N . MET A 1 299 ? -6.746 0.161 5.537 1.00 92.00 299 MET A N 1
ATOM 2421 C CA . MET A 1 299 ? -7.866 -0.724 5.834 1.00 92.00 299 MET A CA 1
ATOM 2422 C C . MET A 1 299 ? -7.686 -1.397 7.194 1.00 92.00 299 MET A C 1
ATOM 2424 O O . MET A 1 299 ? -6.603 -1.897 7.510 1.00 92.00 299 MET A O 1
ATOM 2428 N N . GLU A 1 300 ? -8.776 -1.474 7.951 1.00 91.56 300 GLU A N 1
ATOM 2429 C CA . GLU A 1 300 ? -8.877 -2.225 9.198 1.00 91.56 300 GLU A CA 1
ATOM 2430 C C . GLU A 1 300 ? -9.875 -3.379 9.047 1.00 91.56 300 GLU A C 1
ATOM 2432 O O . GLU A 1 300 ? -10.897 -3.272 8.366 1.00 91.56 300 GLU A O 1
ATOM 2437 N N . ILE A 1 301 ? -9.563 -4.508 9.673 1.00 90.75 301 ILE A N 1
ATOM 2438 C CA . ILE A 1 301 ? -10.353 -5.732 9.626 1.00 90.75 301 ILE A CA 1
ATOM 2439 C C . ILE A 1 301 ? -10.970 -5.982 10.991 1.00 90.75 301 ILE A C 1
ATOM 2441 O O . ILE A 1 301 ? -10.255 -6.112 11.984 1.00 90.75 301 ILE A O 1
ATOM 2445 N N . SER A 1 302 ? -12.292 -6.135 11.000 1.00 89.00 302 SER A N 1
ATOM 2446 C CA . SER A 1 302 ? -13.045 -6.590 12.158 1.00 89.00 302 SER A CA 1
ATOM 2447 C C . SER A 1 302 ? -13.635 -7.995 11.943 1.00 89.00 302 SER A C 1
ATOM 2449 O O . SER A 1 302 ? -13.594 -8.586 10.854 1.00 89.00 302 SER A O 1
ATOM 2451 N N . THR A 1 303 ? -14.198 -8.570 13.003 1.00 83.94 303 THR A N 1
ATOM 2452 C CA . THR A 1 303 ? -14.842 -9.888 13.006 1.00 83.94 303 THR A CA 1
ATOM 2453 C C . THR A 1 303 ? -15.968 -9.993 11.981 1.00 83.94 303 THR A C 1
ATOM 2455 O O . THR A 1 303 ? -16.147 -11.057 11.400 1.00 83.94 303 THR A O 1
ATOM 2458 N N . ASN A 1 304 ? -16.700 -8.914 11.700 1.00 87.00 304 ASN A N 1
ATOM 2459 C CA . ASN A 1 304 ? -17.840 -8.978 10.781 1.00 87.00 304 ASN A CA 1
ATOM 2460 C C . ASN A 1 304 ? -18.058 -7.696 9.968 1.00 87.00 304 ASN A C 1
ATOM 2462 O O . ASN A 1 304 ? -19.148 -7.468 9.461 1.00 87.00 304 ASN A O 1
ATOM 2466 N N . PHE A 1 305 ? -17.028 -6.866 9.814 1.00 91.88 305 PHE A N 1
ATOM 2467 C CA . PHE A 1 305 ? -17.000 -5.763 8.853 1.00 91.88 305 PHE A CA 1
ATOM 2468 C C . PHE A 1 305 ? -15.552 -5.354 8.566 1.00 91.88 305 PHE A C 1
ATOM 2470 O O . PHE A 1 305 ? -14.624 -5.757 9.272 1.00 91.88 305 PHE A O 1
ATOM 2477 N N . PHE A 1 306 ? -15.360 -4.552 7.527 1.00 93.81 306 PHE A N 1
ATOM 2478 C CA . PHE A 1 306 ? -14.073 -3.958 7.173 1.00 93.81 306 PHE A CA 1
ATOM 2479 C C . PHE A 1 306 ? -14.192 -2.444 7.200 1.00 93.81 306 PHE A C 1
ATOM 2481 O O . PHE A 1 306 ? -15.183 -1.911 6.713 1.00 93.81 306 PHE A O 1
ATOM 2488 N N . ILE A 1 307 ? -13.188 -1.745 7.715 1.00 93.38 307 ILE A N 1
ATOM 2489 C CA . ILE A 1 307 ? -13.107 -0.287 7.625 1.00 93.38 307 ILE A CA 1
ATOM 2490 C C . ILE A 1 307 ? -12.143 0.053 6.495 1.00 93.38 307 ILE A C 1
ATOM 2492 O O . ILE A 1 307 ? -10.977 -0.329 6.545 1.00 93.38 307 ILE A O 1
ATOM 2496 N N . LEU A 1 308 ? -12.615 0.769 5.481 1.00 91.81 308 LEU A N 1
ATOM 2497 C CA . LEU A 1 308 ? -11.794 1.332 4.415 1.00 91.81 308 LEU A CA 1
ATOM 2498 C C . LEU A 1 308 ? -11.675 2.836 4.628 1.00 91.81 308 LEU A C 1
ATOM 2500 O O . LEU A 1 308 ? -12.675 3.542 4.743 1.00 91.81 308 LEU A O 1
ATOM 2504 N N . SER A 1 309 ? -10.449 3.343 4.639 1.00 85.56 309 SER A N 1
ATOM 2505 C CA . SER A 1 309 ? -10.234 4.785 4.666 1.00 85.56 309 SER A CA 1
ATOM 2506 C C . SER A 1 309 ? -10.590 5.381 3.311 1.00 85.56 309 SER A C 1
ATOM 2508 O O . SER A 1 309 ? -10.101 4.900 2.288 1.00 85.56 309 SER A O 1
ATOM 2510 N N . SER A 1 310 ? -11.382 6.454 3.266 1.00 77.50 310 SER A N 1
ATOM 2511 C CA . SER A 1 310 ? -11.673 7.160 2.008 1.00 77.50 310 SER A CA 1
ATOM 2512 C C . SER A 1 310 ? -10.396 7.709 1.365 1.00 77.50 310 SER A C 1
ATOM 2514 O O . SER A 1 310 ? -10.289 7.788 0.145 1.00 77.50 310 SER A O 1
ATOM 2516 N N . ASN A 1 311 ? -9.361 7.938 2.176 1.00 70.56 311 ASN A N 1
ATOM 2517 C CA . ASN A 1 311 ? -8.001 8.231 1.745 1.00 70.56 311 ASN A CA 1
ATOM 2518 C C . ASN A 1 311 ? -7.427 7.201 0.766 1.00 70.56 311 ASN A C 1
ATOM 2520 O O . ASN A 1 311 ? -6.526 7.530 0.001 1.00 70.56 311 ASN A O 1
ATOM 2524 N N . MET A 1 312 ? -7.938 5.972 0.731 1.00 74.56 312 MET A N 1
ATOM 2525 C CA . MET A 1 312 ? -7.581 4.986 -0.288 1.00 74.56 312 MET A CA 1
ATOM 2526 C C . MET A 1 312 ? -8.027 5.375 -1.701 1.00 74.56 312 MET A C 1
ATOM 2528 O O . MET A 1 312 ? -7.379 5.002 -2.674 1.00 74.56 312 MET A O 1
ATOM 2532 N N . PHE A 1 313 ? -9.089 6.158 -1.850 1.00 69.62 313 PHE A N 1
ATOM 2533 C CA . PHE A 1 313 ? -9.484 6.679 -3.159 1.00 69.62 313 PHE A CA 1
ATOM 2534 C C . PHE A 1 313 ? -8.513 7.771 -3.645 1.00 69.62 313 PHE A C 1
ATOM 2536 O O . PHE A 1 313 ? -8.457 8.074 -4.834 1.00 69.62 313 PHE A O 1
ATOM 2543 N N . TYR A 1 314 ? -7.697 8.318 -2.735 1.00 61.56 314 TYR A N 1
ATOM 2544 C CA . TYR A 1 314 ? -7.010 9.599 -2.903 1.00 61.56 314 TYR A CA 1
ATOM 2545 C C . TYR A 1 314 ? -5.468 9.503 -2.843 1.00 61.56 314 TYR A C 1
ATOM 2547 O O . TYR A 1 314 ? -4.759 10.145 -3.617 1.00 61.56 314 TYR A O 1
ATOM 2555 N N . ASN A 1 315 ? -4.917 8.677 -1.944 1.00 49.47 315 ASN A N 1
ATOM 2556 C CA . ASN A 1 315 ? -3.513 8.731 -1.508 1.00 49.47 315 ASN A CA 1
ATOM 2557 C C . ASN A 1 315 ? -2.521 7.893 -2.330 1.00 49.47 315 ASN A C 1
ATOM 2559 O O . ASN A 1 315 ? -1.309 7.975 -2.100 1.00 49.47 315 ASN A O 1
ATOM 2563 N N . PHE A 1 316 ? -2.986 7.076 -3.275 1.00 56.84 316 PHE A N 1
ATOM 2564 C CA . PHE A 1 316 ? -2.123 6.078 -3.918 1.00 56.84 316 PHE A CA 1
ATOM 2565 C C . PHE A 1 316 ? -1.345 6.561 -5.146 1.00 56.84 316 PHE A C 1
ATOM 2567 O O . PHE A 1 316 ? -0.467 5.838 -5.618 1.00 56.84 316 PHE A O 1
ATOM 2574 N N . CYS A 1 317 ? -1.562 7.801 -5.595 1.00 51.91 317 CYS A N 1
ATOM 2575 C CA . CYS A 1 317 ? -0.763 8.432 -6.656 1.00 51.91 317 CYS A CA 1
ATOM 2576 C C . CYS A 1 317 ? 0.728 8.585 -6.299 1.00 51.91 317 CYS A C 1
ATOM 2578 O O . CYS A 1 317 ? 1.548 8.855 -7.172 1.00 51.91 317 CYS A O 1
ATOM 2580 N N . ASP A 1 318 ? 1.080 8.415 -5.024 1.00 55.47 318 ASP A N 1
ATOM 2581 C CA . ASP A 1 318 ? 2.401 8.720 -4.477 1.00 55.47 318 ASP A CA 1
ATOM 2582 C C . ASP A 1 318 ? 3.088 7.476 -3.877 1.00 55.47 318 ASP A C 1
ATOM 2584 O O . ASP A 1 318 ? 3.954 7.564 -3.007 1.00 55.47 318 ASP A O 1
ATOM 2588 N N . PHE A 1 319 ? 2.667 6.267 -4.262 1.00 76.31 319 PHE A N 1
ATOM 2589 C CA . PHE A 1 319 ? 3.431 5.066 -3.918 1.00 76.31 319 PHE A CA 1
ATOM 2590 C C . PHE A 1 319 ? 4.837 5.167 -4.549 1.00 76.31 319 PHE A C 1
ATOM 2592 O O . PHE A 1 319 ? 4.926 5.515 -5.729 1.00 76.31 319 PHE A O 1
ATOM 2599 N N . PRO A 1 320 ? 5.935 4.872 -3.816 1.00 74.12 320 PRO A N 1
ATOM 2600 C CA . PRO A 1 320 ? 7.317 5.055 -4.282 1.00 74.12 320 PRO A CA 1
ATOM 2601 C C . PRO A 1 320 ? 7.712 4.019 -5.350 1.00 74.12 320 PRO A C 1
ATOM 2603 O O . PRO A 1 320 ? 8.541 3.130 -5.148 1.00 74.12 320 PRO A O 1
ATOM 2606 N N . SER A 1 321 ? 7.102 4.154 -6.520 1.00 78.81 321 SER A N 1
ATOM 2607 C CA . SER A 1 321 ? 7.275 3.319 -7.697 1.00 78.81 321 SER A CA 1
ATOM 2608 C C . SER A 1 321 ? 8.087 4.059 -8.766 1.00 78.81 321 SER A C 1
ATOM 2610 O O . SER A 1 321 ? 7.984 5.280 -8.898 1.00 78.81 321 SER A O 1
ATOM 2612 N N . PRO A 1 322 ? 8.902 3.354 -9.574 1.00 70.50 322 PRO A N 1
ATOM 2613 C CA . PRO A 1 322 ? 9.527 3.953 -10.752 1.00 70.50 322 PRO A CA 1
ATOM 2614 C C . PRO A 1 322 ? 8.521 4.384 -11.835 1.00 70.50 322 PRO A C 1
ATOM 2616 O O . PRO A 1 322 ? 8.877 5.218 -12.665 1.00 70.50 322 PRO A O 1
ATOM 2619 N N . ILE A 1 323 ? 7.314 3.811 -11.838 1.00 84.69 323 ILE A N 1
ATOM 2620 C CA . ILE A 1 323 ? 6.263 3.987 -12.851 1.00 84.69 323 ILE A CA 1
ATOM 2621 C C . ILE A 1 323 ? 4.958 4.379 -12.138 1.00 84.69 323 ILE A C 1
ATOM 2623 O O . ILE A 1 323 ? 4.631 3.732 -11.141 1.00 84.69 323 ILE A O 1
ATOM 2627 N N . PRO A 1 324 ? 4.184 5.372 -12.611 1.00 78.88 324 PRO A N 1
ATOM 2628 C CA . PRO A 1 324 ? 2.892 5.693 -12.010 1.00 78.88 324 PRO A CA 1
ATOM 2629 C C . PRO A 1 324 ? 1.966 4.474 -11.968 1.00 78.88 324 PRO A C 1
ATOM 2631 O O . PRO A 1 324 ? 1.734 3.826 -12.990 1.00 78.88 324 PRO A O 1
ATOM 2634 N N . VAL A 1 325 ? 1.439 4.167 -10.784 1.00 79.12 325 VAL A N 1
ATOM 2635 C CA . VAL A 1 325 ? 0.524 3.041 -10.565 1.00 79.12 325 VAL A CA 1
ATOM 2636 C C . VAL A 1 325 ? -0.876 3.605 -10.356 1.00 79.12 325 VAL A C 1
ATOM 2638 O O . VAL A 1 325 ? -1.032 4.477 -9.500 1.00 79.12 325 VAL A O 1
ATOM 2641 N N . PRO A 1 326 ? -1.892 3.142 -11.104 1.00 76.75 326 PRO A N 1
ATOM 2642 C CA . PRO A 1 326 ? -3.268 3.542 -10.845 1.00 76.75 326 PRO A CA 1
ATOM 2643 C C . PRO A 1 326 ? -3.678 3.190 -9.409 1.00 76.75 326 PRO A C 1
ATOM 2645 O O . PRO A 1 326 ? -3.391 2.091 -8.928 1.00 76.75 326 PRO A O 1
ATOM 2648 N N . SER A 1 327 ? -4.377 4.099 -8.728 1.00 73.50 327 SER A N 1
ATOM 2649 C CA . SER A 1 327 ? -4.862 3.893 -7.353 1.00 73.50 327 SER A CA 1
ATOM 2650 C C . SER A 1 327 ? -5.745 2.647 -7.217 1.00 73.50 327 SER A C 1
ATOM 2652 O O . SER A 1 327 ? -5.688 1.953 -6.199 1.00 73.50 327 SER A O 1
ATOM 2654 N N . SER A 1 328 ? -6.478 2.306 -8.281 1.00 79.00 328 SER A N 1
ATOM 2655 C CA . SER A 1 328 ? -7.321 1.113 -8.374 1.00 79.00 328 SER A CA 1
ATOM 2656 C C . SER A 1 328 ? -6.575 -0.190 -8.077 1.00 79.00 328 SER A C 1
ATOM 2658 O O . SER A 1 328 ? -7.158 -1.077 -7.466 1.00 79.00 328 SER A O 1
ATOM 2660 N N . TYR A 1 329 ? -5.282 -0.310 -8.404 1.00 86.69 329 TYR A N 1
ATOM 2661 C CA . TYR A 1 329 ? -4.503 -1.526 -8.118 1.00 86.69 329 TYR A CA 1
ATOM 2662 C C . TYR A 1 329 ? -4.405 -1.800 -6.614 1.00 86.69 329 TYR A C 1
ATOM 2664 O O . TYR A 1 329 ? -4.525 -2.942 -6.169 1.00 86.69 329 TYR A O 1
ATOM 2672 N N . PHE A 1 330 ? -4.203 -0.751 -5.817 1.00 87.50 330 PHE A N 1
ATOM 2673 C CA . PHE A 1 330 ? -4.071 -0.878 -4.370 1.00 87.50 330 PHE A CA 1
ATOM 2674 C C . PHE A 1 330 ? -5.424 -1.049 -3.682 1.00 87.50 330 PHE A C 1
ATOM 2676 O O . PHE A 1 330 ? -5.517 -1.831 -2.737 1.00 87.50 330 PHE A O 1
ATOM 2683 N N . LEU A 1 331 ? -6.476 -0.398 -4.193 1.00 88.81 331 LEU A N 1
ATOM 2684 C CA . LEU A 1 331 ? -7.848 -0.643 -3.745 1.00 88.81 331 LEU A CA 1
ATOM 2685 C C . LEU A 1 331 ? -8.263 -2.099 -4.003 1.00 88.81 331 LEU A C 1
ATOM 2687 O O . LEU A 1 331 ? -8.725 -2.779 -3.088 1.00 88.81 331 LEU A O 1
ATOM 2691 N N . VAL A 1 332 ? -8.010 -2.609 -5.215 1.00 91.56 332 VAL A N 1
ATOM 2692 C CA . VAL A 1 332 ? -8.217 -4.019 -5.578 1.00 91.56 332 VAL A CA 1
ATOM 2693 C C . VAL A 1 332 ? -7.448 -4.936 -4.633 1.00 91.56 332 VAL A C 1
ATOM 2695 O O . VAL A 1 332 ? -8.010 -5.925 -4.165 1.00 91.56 332 VAL A O 1
ATOM 2698 N N . ALA A 1 333 ? -6.185 -4.626 -4.328 1.00 92.19 333 ALA A N 1
ATOM 2699 C CA . ALA A 1 333 ? -5.363 -5.443 -3.441 1.00 92.19 333 ALA A CA 1
ATOM 2700 C C . ALA A 1 333 ? -5.904 -5.490 -2.001 1.00 92.19 333 ALA A C 1
ATOM 2702 O O . ALA A 1 333 ? -5.924 -6.570 -1.410 1.00 92.19 333 ALA A O 1
ATOM 2703 N N . ALA A 1 334 ? -6.372 -4.366 -1.452 1.00 92.25 334 ALA A N 1
ATOM 2704 C CA . ALA A 1 334 ? -6.952 -4.314 -0.108 1.00 92.25 334 ALA A CA 1
ATOM 2705 C C . ALA A 1 334 ? -8.276 -5.078 -0.027 1.00 92.25 334 ALA A C 1
ATOM 2707 O O . ALA A 1 334 ? -8.438 -5.953 0.818 1.00 92.25 334 ALA A O 1
ATOM 2708 N N . VAL A 1 335 ? -9.196 -4.819 -0.960 1.00 92.75 335 VAL A N 1
ATOM 2709 C CA . VAL A 1 335 ? -10.497 -5.502 -1.020 1.00 92.75 335 VAL A CA 1
ATOM 2710 C C . VAL A 1 335 ? -10.312 -7.006 -1.251 1.00 92.75 335 VAL A C 1
ATOM 2712 O O . VAL A 1 335 ? -10.946 -7.828 -0.595 1.00 92.75 335 VAL A O 1
ATOM 2715 N N . SER A 1 336 ? -9.370 -7.393 -2.115 1.00 93.06 336 SER A N 1
ATOM 2716 C CA . SER A 1 336 ? -9.004 -8.800 -2.318 1.00 93.06 336 SER A CA 1
ATOM 2717 C C . SER A 1 336 ? -8.420 -9.436 -1.057 1.00 93.06 336 SER A C 1
ATOM 2719 O O . SER A 1 336 ? -8.674 -10.611 -0.790 1.00 93.06 336 SER A O 1
ATOM 2721 N N . PHE A 1 337 ? -7.624 -8.686 -0.287 1.00 93.56 337 PHE A N 1
ATOM 2722 C CA . PHE A 1 337 ? -7.110 -9.140 1.002 1.00 93.56 337 PHE A CA 1
ATOM 2723 C C . PHE A 1 337 ? -8.248 -9.351 2.001 1.00 93.56 337 PHE A C 1
ATOM 2725 O O . PHE A 1 337 ? -8.270 -10.393 2.644 1.00 93.56 337 PHE A O 1
ATOM 2732 N N . ALA A 1 338 ? -9.217 -8.435 2.078 1.00 92.50 338 ALA A N 1
ATOM 2733 C CA . ALA A 1 338 ? -10.397 -8.571 2.933 1.00 92.50 338 ALA A CA 1
ATOM 2734 C C . ALA A 1 338 ? -11.195 -9.846 2.611 1.00 92.50 338 ALA A C 1
ATOM 2736 O O . ALA A 1 338 ? -11.481 -10.634 3.511 1.00 92.50 338 ALA A O 1
ATOM 2737 N N . PHE A 1 339 ? -11.464 -10.122 1.330 1.00 89.44 339 PHE A N 1
ATOM 2738 C CA . PHE A 1 339 ? -12.150 -11.355 0.919 1.00 89.44 339 PHE A CA 1
ATOM 2739 C C . PHE A 1 339 ? -11.343 -12.621 1.216 1.00 89.44 339 PHE A C 1
ATOM 2741 O O . PHE A 1 339 ? -11.890 -13.616 1.690 1.00 89.44 339 PHE A O 1
ATOM 2748 N N . ALA A 1 340 ? -10.029 -12.600 0.976 1.00 90.50 340 ALA A N 1
ATOM 2749 C CA . ALA A 1 340 ? -9.170 -13.725 1.334 1.00 90.50 340 ALA A CA 1
ATOM 2750 C C . ALA A 1 340 ? -9.097 -13.930 2.854 1.00 90.50 340 ALA A C 1
ATOM 2752 O O . ALA A 1 340 ? -9.063 -15.068 3.318 1.00 90.50 340 ALA A O 1
ATOM 2753 N N . PHE A 1 341 ? -9.100 -12.849 3.633 1.00 90.56 341 PHE A N 1
ATOM 2754 C CA . PHE A 1 341 ? -9.099 -12.910 5.087 1.00 90.56 341 PHE A CA 1
ATOM 2755 C C . PHE A 1 341 ? -10.406 -13.495 5.621 1.00 90.56 341 PHE A C 1
ATOM 2757 O O . PHE A 1 341 ? -10.377 -14.384 6.468 1.00 90.56 341 PHE A O 1
ATOM 2764 N N . ASP A 1 342 ? -11.543 -13.047 5.094 1.00 87.12 342 ASP A N 1
ATOM 2765 C CA . ASP A 1 342 ? -12.858 -13.567 5.460 1.00 87.12 342 ASP A CA 1
ATOM 2766 C C . ASP A 1 342 ? -12.964 -15.070 5.192 1.00 87.12 342 ASP A C 1
ATOM 2768 O O . ASP A 1 342 ? -13.354 -15.841 6.067 1.00 87.12 342 ASP A O 1
ATOM 2772 N N . LYS A 1 343 ? -12.532 -15.490 3.997 1.00 83.75 343 LYS A N 1
ATOM 2773 C CA . LYS A 1 343 ? -12.654 -16.874 3.536 1.00 83.75 343 LYS A CA 1
ATOM 2774 C C . LYS A 1 343 ? -11.632 -17.825 4.162 1.00 83.75 343 LYS A C 1
ATOM 2776 O O . LYS A 1 343 ? -11.968 -18.966 4.458 1.00 83.75 343 LYS A O 1
ATOM 2781 N N . PHE A 1 344 ? -10.386 -17.382 4.334 1.00 84.94 344 PHE A N 1
ATOM 2782 C CA . PHE A 1 344 ? -9.271 -18.250 4.737 1.00 84.94 344 PHE A CA 1
ATOM 2783 C C . PHE A 1 344 ? -8.603 -17.828 6.045 1.00 84.94 344 PHE A C 1
ATOM 2785 O O . PHE A 1 344 ? -8.046 -18.673 6.735 1.00 84.94 344 PHE A O 1
ATOM 2792 N N . GLY A 1 345 ? -8.631 -16.541 6.390 1.00 85.88 345 GLY A N 1
ATOM 2793 C CA . GLY A 1 345 ? -7.926 -15.974 7.544 1.00 85.88 345 GLY A CA 1
ATOM 2794 C C . GLY A 1 345 ? -8.592 -16.262 8.881 1.00 85.88 345 GLY A C 1
ATOM 2795 O O . GLY A 1 345 ? -7.899 -16.601 9.836 1.00 85.88 345 GLY A O 1
ATOM 2796 N N . ARG A 1 346 ? -9.929 -16.210 8.950 1.00 84.06 346 ARG A N 1
ATOM 2797 C CA . ARG A 1 346 ? -10.686 -16.337 10.215 1.00 84.06 346 ARG A CA 1
ATOM 2798 C C . ARG A 1 346 ? -10.510 -17.668 10.948 1.00 84.06 346 ARG A C 1
ATOM 2800 O O . ARG A 1 346 ? -10.798 -17.745 12.139 1.00 84.06 346 ARG A O 1
ATOM 2807 N N . ARG A 1 347 ? -10.072 -18.724 10.255 1.00 84.06 347 ARG A N 1
ATOM 2808 C CA . ARG A 1 347 ? -9.844 -20.043 10.866 1.00 84.06 347 ARG A CA 1
ATOM 2809 C C . ARG A 1 347 ? -8.527 -20.134 11.640 1.00 84.06 347 ARG A C 1
ATOM 2811 O O . ARG A 1 347 ? -8.364 -21.093 12.388 1.00 84.06 347 ARG A O 1
ATOM 2818 N N . PHE A 1 348 ? -7.598 -19.201 11.418 1.00 85.00 348 PHE A N 1
ATOM 2819 C CA . PHE A 1 348 ? -6.277 -19.235 12.030 1.00 85.00 348 PHE A CA 1
ATOM 2820 C C . PHE A 1 348 ? -6.264 -18.526 13.387 1.00 85.00 348 PHE A C 1
ATOM 2822 O O . PHE A 1 348 ? -6.682 -17.375 13.502 1.00 85.00 348 PHE A O 1
ATOM 2829 N N . ASP A 1 349 ? -5.720 -19.210 14.386 1.00 81.62 349 ASP A N 1
ATOM 2830 C CA . ASP A 1 349 ? -5.309 -18.668 15.674 1.00 81.62 349 ASP A CA 1
ATOM 2831 C C . ASP A 1 349 ? -3.782 -18.518 15.657 1.00 81.62 349 ASP A C 1
ATOM 2833 O O . ASP A 1 349 ? -3.036 -19.502 15.634 1.00 81.62 349 ASP A O 1
ATOM 2837 N N . CYS A 1 350 ? -3.315 -17.278 15.542 1.00 80.31 350 CYS A N 1
ATOM 2838 C CA . CYS A 1 350 ? -1.926 -16.960 15.249 1.00 80.31 350 CYS A CA 1
ATOM 2839 C C . CYS A 1 350 ? -1.300 -16.201 16.418 1.00 80.31 350 CYS A C 1
ATOM 2841 O O . CYS A 1 350 ? -1.827 -15.179 16.854 1.00 80.31 350 CYS A O 1
ATOM 2843 N N . SER A 1 351 ? -0.139 -16.660 16.892 1.00 79.12 351 SER A N 1
ATOM 2844 C CA . SER A 1 351 ? 0.615 -15.908 17.893 1.00 79.12 351 SER A CA 1
ATOM 2845 C C . SER A 1 351 ? 1.132 -14.595 17.306 1.00 79.12 351 SER A C 1
ATOM 2847 O O . SER A 1 351 ? 1.443 -14.509 16.117 1.00 79.12 351 SER A O 1
ATOM 2849 N N . TYR A 1 352 ? 1.314 -13.596 18.166 1.00 75.88 352 TYR A N 1
ATOM 2850 C CA . TYR A 1 352 ? 1.776 -12.266 17.774 1.00 75.88 352 TYR A CA 1
ATOM 2851 C C . TYR A 1 352 ? 3.066 -12.264 16.930 1.00 75.88 352 TYR A C 1
ATOM 2853 O O . TYR A 1 352 ? 3.163 -11.573 15.917 1.00 75.88 352 TYR A O 1
ATOM 2861 N N . GLU A 1 353 ? 4.040 -13.096 17.309 1.00 75.94 353 GLU A N 1
ATOM 2862 C CA . GLU A 1 353 ? 5.318 -13.278 16.598 1.00 75.94 353 GLU A CA 1
ATOM 2863 C C . GLU A 1 353 ? 5.152 -13.888 15.193 1.00 75.94 353 GLU A C 1
ATOM 2865 O O . GLU A 1 353 ? 6.044 -13.783 14.350 1.00 75.94 353 GLU A O 1
ATOM 2870 N N . SER A 1 354 ? 4.010 -14.527 14.936 1.00 84.44 354 SER A N 1
ATOM 2871 C CA . SER A 1 354 ? 3.676 -15.213 13.686 1.00 84.44 354 SER A CA 1
ATOM 2872 C C . SER A 1 354 ? 2.736 -14.381 12.800 1.00 84.44 354 SER A C 1
ATOM 2874 O O . SER A 1 354 ? 2.406 -14.802 11.693 1.00 84.44 354 SER A O 1
ATOM 2876 N N . ASN A 1 355 ? 2.350 -13.164 13.212 1.00 85.19 355 ASN A N 1
ATOM 2877 C CA . ASN A 1 355 ? 1.447 -12.301 12.438 1.00 85.19 355 ASN A CA 1
ATOM 2878 C C . ASN A 1 355 ? 1.956 -12.002 11.024 1.00 85.19 355 ASN A C 1
ATOM 2880 O O . ASN A 1 355 ? 1.161 -11.844 10.093 1.00 85.19 355 ASN A O 1
ATOM 2884 N N . TRP A 1 356 ? 3.279 -11.924 10.846 1.00 87.88 356 TRP A N 1
ATOM 2885 C CA . TRP A 1 356 ? 3.893 -11.743 9.533 1.00 87.88 356 TRP A CA 1
ATOM 2886 C C . TRP A 1 356 ? 3.538 -12.901 8.593 1.00 87.88 356 TRP A C 1
ATOM 2888 O O . TRP A 1 356 ? 3.278 -12.659 7.416 1.00 87.88 356 TRP A O 1
ATOM 2898 N N . PHE A 1 357 ? 3.485 -14.129 9.113 1.00 91.31 357 PHE A N 1
ATOM 2899 C CA . PHE A 1 357 ? 3.193 -15.333 8.351 1.00 91.31 357 PHE A CA 1
ATOM 2900 C C . PHE A 1 357 ? 1.735 -15.336 7.894 1.00 91.31 357 PHE A C 1
ATOM 2902 O O . PHE A 1 357 ? 1.482 -15.456 6.697 1.00 91.31 357 PHE A O 1
ATOM 2909 N N . LEU A 1 358 ? 0.784 -15.095 8.807 1.00 90.44 358 LEU A N 1
ATOM 2910 C CA . LEU A 1 358 ? -0.638 -15.024 8.456 1.00 90.44 358 LEU A CA 1
ATOM 2911 C C . LEU A 1 358 ? -0.916 -13.896 7.452 1.00 90.44 358 LEU A C 1
ATOM 2913 O O . LEU A 1 358 ? -1.570 -14.120 6.436 1.00 90.44 358 LEU A O 1
ATOM 2917 N N . ASN A 1 359 ? -0.353 -12.703 7.669 1.00 91.31 359 ASN A N 1
ATOM 2918 C CA . ASN A 1 359 ? -0.452 -11.601 6.706 1.00 91.31 359 ASN A CA 1
ATOM 2919 C C . ASN A 1 359 ? 0.094 -11.988 5.325 1.00 91.31 359 ASN A C 1
ATOM 2921 O O . ASN A 1 359 ? -0.509 -11.660 4.300 1.00 91.31 359 ASN A O 1
ATOM 2925 N N . GLY A 1 360 ? 1.230 -12.688 5.283 1.00 93.12 360 GLY A N 1
ATOM 2926 C CA . GLY A 1 360 ? 1.806 -13.198 4.043 1.00 93.12 360 GLY A CA 1
ATOM 2927 C C . GLY A 1 360 ? 0.904 -14.229 3.366 1.00 93.12 360 GLY A C 1
ATOM 2928 O O . GLY A 1 360 ? 0.693 -14.152 2.157 1.00 93.12 360 GLY A O 1
ATOM 2929 N N . LEU A 1 361 ? 0.330 -15.150 4.143 1.00 93.19 361 LEU A N 1
ATOM 2930 C CA . LEU A 1 361 ? -0.508 -16.245 3.659 1.00 93.19 361 LEU A CA 1
ATOM 2931 C C . LEU A 1 361 ? -1.793 -15.718 3.020 1.00 93.19 361 LEU A C 1
ATOM 2933 O O . LEU A 1 361 ? -2.141 -16.099 1.902 1.00 93.19 361 LEU A O 1
ATOM 2937 N N . ILE A 1 362 ? -2.452 -14.775 3.692 1.00 93.50 362 ILE A N 1
ATOM 2938 C CA . ILE A 1 362 ? -3.662 -14.126 3.182 1.00 93.50 362 ILE A CA 1
ATOM 2939 C C . ILE A 1 362 ? -3.349 -13.217 1.992 1.00 93.50 362 ILE A C 1
ATOM 2941 O O . ILE A 1 362 ? -4.096 -13.222 1.013 1.00 93.50 362 ILE A O 1
ATOM 2945 N N . SER A 1 363 ? -2.210 -12.515 2.003 1.00 93.62 363 SER A N 1
ATOM 2946 C CA . SER A 1 363 ? -1.751 -11.743 0.836 1.00 93.62 363 SER A CA 1
ATOM 2947 C C . SER A 1 363 ? -1.450 -12.631 -0.374 1.00 93.62 363 SER A C 1
ATOM 2949 O O . SER A 1 363 ? -1.644 -12.210 -1.511 1.00 93.62 363 SER A O 1
ATOM 2951 N N . TYR A 1 364 ? -0.975 -13.860 -0.160 1.00 93.12 364 TYR A N 1
ATOM 2952 C CA . TYR A 1 364 ? -0.760 -14.815 -1.242 1.00 93.12 364 TYR A CA 1
ATOM 2953 C C . TYR A 1 364 ? -2.087 -15.362 -1.782 1.00 93.12 364 TYR A C 1
ATOM 2955 O O . TYR A 1 364 ? -2.306 -15.355 -2.993 1.00 93.12 364 TYR A O 1
ATOM 2963 N N . ALA A 1 365 ? -3.007 -15.761 -0.901 1.00 91.81 365 ALA A N 1
ATOM 2964 C CA . ALA A 1 365 ? -4.325 -16.262 -1.291 1.00 91.81 365 ALA A CA 1
ATOM 2965 C C . ALA A 1 365 ? -5.151 -15.211 -2.057 1.00 91.81 365 ALA A C 1
ATOM 2967 O O . ALA A 1 365 ? -5.804 -15.538 -3.058 1.00 91.81 365 ALA A O 1
ATOM 2968 N N . SER A 1 366 ? -5.063 -13.938 -1.647 1.00 93.31 366 SER A N 1
ATOM 2969 C CA . SER A 1 366 ? -5.787 -12.820 -2.265 1.00 93.31 366 SER A CA 1
ATOM 2970 C C . SER A 1 366 ? -5.425 -12.582 -3.729 1.00 93.31 366 SER A C 1
ATOM 2972 O O . SER A 1 366 ? -6.232 -12.031 -4.479 1.00 93.31 366 SER A O 1
ATOM 2974 N N . ARG A 1 367 ? -4.267 -13.075 -4.189 1.00 91.56 367 ARG A N 1
ATOM 2975 C CA . ARG A 1 367 ? -3.837 -12.994 -5.595 1.00 91.56 367 ARG A CA 1
ATOM 2976 C C . ARG A 1 367 ? -4.843 -13.581 -6.570 1.00 91.56 367 ARG A C 1
ATOM 2978 O O . ARG A 1 367 ? -4.902 -13.137 -7.713 1.00 91.56 367 ARG A O 1
ATOM 2985 N N . THR A 1 368 ? -5.629 -14.561 -6.133 1.00 88.81 368 THR A N 1
ATOM 2986 C CA . THR A 1 368 ? -6.697 -15.144 -6.951 1.00 88.81 368 THR A CA 1
ATOM 2987 C C . THR A 1 368 ? -7.738 -14.085 -7.322 1.00 88.81 368 THR A C 1
ATOM 2989 O O . THR A 1 368 ? -8.110 -13.966 -8.487 1.00 88.81 368 THR A O 1
ATOM 2992 N N . PHE A 1 369 ? -8.138 -13.258 -6.353 1.00 91.06 369 PHE A N 1
ATOM 2993 C CA . PHE A 1 369 ? -9.093 -12.167 -6.552 1.00 91.06 369 PHE A CA 1
ATOM 2994 C C . PHE A 1 369 ? -8.455 -10.964 -7.260 1.00 91.06 369 PHE A C 1
ATOM 2996 O O . PHE A 1 369 ? -9.077 -10.381 -8.145 1.00 91.06 369 PHE A O 1
ATOM 3003 N N . ILE A 1 370 ? -7.183 -10.657 -6.975 1.00 92.94 370 ILE A N 1
ATOM 3004 C CA . ILE A 1 370 ? -6.441 -9.609 -7.698 1.00 92.94 370 ILE A CA 1
ATOM 3005 C C . ILE A 1 370 ? -6.363 -9.952 -9.190 1.00 92.94 370 ILE A C 1
ATOM 3007 O O . ILE A 1 370 ? -6.705 -9.128 -10.033 1.00 92.94 370 ILE A O 1
ATOM 3011 N N . LYS A 1 371 ? -5.973 -11.186 -9.536 1.00 91.25 371 LYS A N 1
ATOM 3012 C CA . LYS A 1 371 ? -5.903 -11.643 -10.931 1.00 91.25 371 LYS A CA 1
ATOM 3013 C C . LYS A 1 371 ? -7.266 -11.563 -11.627 1.00 91.25 371 LYS A C 1
ATOM 3015 O O . LYS A 1 371 ? -7.307 -11.244 -12.810 1.00 91.25 371 LYS A O 1
ATOM 3020 N N . ALA A 1 372 ? -8.362 -11.828 -10.917 1.00 88.88 372 ALA A N 1
ATOM 3021 C CA . ALA A 1 372 ? -9.711 -11.675 -11.459 1.00 88.88 372 ALA A CA 1
ATOM 3022 C C . ALA A 1 372 ? -10.066 -10.212 -11.763 1.00 88.88 372 ALA A C 1
ATOM 3024 O O . ALA A 1 372 ? -10.726 -9.931 -12.759 1.00 88.88 372 ALA A O 1
ATOM 3025 N N . ALA A 1 373 ? -9.626 -9.282 -10.915 1.00 89.62 373 ALA A N 1
ATOM 3026 C CA . ALA A 1 373 ? -9.931 -7.863 -11.045 1.00 89.62 373 ALA A CA 1
ATOM 3027 C C . ALA A 1 373 ? -9.092 -7.153 -12.121 1.00 89.62 373 ALA A C 1
ATOM 3029 O O . ALA A 1 373 ? -9.651 -6.408 -12.920 1.00 89.62 373 ALA A O 1
ATOM 3030 N N . ILE A 1 374 ? -7.771 -7.380 -12.152 1.00 89.25 374 ILE A N 1
ATOM 3031 C CA . ILE A 1 374 ? -6.825 -6.640 -13.019 1.00 89.25 374 ILE A CA 1
ATOM 3032 C C . ILE A 1 374 ? -6.109 -7.512 -14.065 1.00 89.25 374 ILE A C 1
ATOM 3034 O O . ILE A 1 374 ? -5.238 -7.031 -14.788 1.00 89.25 374 ILE A O 1
ATOM 3038 N N . GLY A 1 375 ? -6.450 -8.798 -14.161 1.00 90.25 375 GLY A N 1
ATOM 3039 C CA . GLY A 1 375 ? -5.888 -9.714 -15.153 1.00 90.25 375 GLY A CA 1
ATOM 3040 C C . GLY A 1 375 ? -4.477 -10.231 -14.839 1.00 90.25 375 GLY A C 1
ATOM 3041 O O . GLY A 1 375 ? -3.827 -9.863 -13.857 1.00 90.25 375 GLY A O 1
ATOM 3042 N N . GLY A 1 376 ? -4.000 -11.140 -15.698 1.00 89.19 376 GLY A N 1
ATOM 3043 C CA . GLY A 1 376 ? -2.689 -11.789 -15.565 1.00 89.19 376 GLY A CA 1
ATOM 3044 C C . GLY A 1 376 ? -1.501 -10.848 -15.789 1.00 89.19 376 GLY A C 1
ATOM 3045 O O . GLY A 1 376 ? -0.502 -10.944 -15.084 1.00 89.19 376 GLY A O 1
ATOM 3046 N N . GLU A 1 377 ? -1.618 -9.915 -16.729 1.00 89.31 377 GLU A N 1
ATOM 3047 C CA . GLU A 1 377 ? -0.596 -8.891 -16.974 1.00 89.31 377 GLU A CA 1
ATOM 3048 C C . GLU A 1 377 ? -0.587 -7.849 -15.849 1.00 89.31 377 GLU A C 1
ATOM 3050 O O . GLU A 1 377 ? 0.473 -7.506 -15.327 1.00 89.31 377 GLU A O 1
ATOM 3055 N N . GLY A 1 378 ? -1.768 -7.429 -15.377 1.00 90.44 378 GLY A N 1
ATOM 3056 C CA . GLY A 1 378 ? -1.891 -6.501 -14.255 1.00 90.44 378 GLY A CA 1
ATOM 3057 C C . GLY A 1 378 ? -1.212 -7.016 -12.986 1.00 90.44 378 GLY A C 1
ATOM 3058 O O . GLY A 1 378 ? -0.450 -6.277 -12.363 1.00 90.44 378 GLY A O 1
ATOM 3059 N N . ILE A 1 379 ? -1.407 -8.289 -12.623 1.00 91.88 379 ILE A N 1
ATOM 3060 C CA . ILE A 1 379 ? -0.742 -8.860 -11.441 1.00 91.88 379 ILE A CA 1
ATOM 3061 C C . ILE A 1 379 ? 0.782 -8.980 -11.618 1.00 91.88 379 ILE A C 1
ATOM 3063 O O . ILE A 1 379 ? 1.516 -8.755 -10.658 1.00 91.88 379 ILE A O 1
ATOM 3067 N N . GLN A 1 380 ? 1.275 -9.260 -12.831 1.00 92.62 380 GLN A N 1
ATOM 3068 C CA . GLN A 1 380 ? 2.716 -9.276 -13.125 1.00 92.62 380 GLN A CA 1
ATOM 3069 C C . GLN A 1 380 ? 3.335 -7.881 -12.985 1.00 92.62 380 GLN A C 1
ATOM 3071 O O . GLN A 1 380 ? 4.381 -7.730 -12.354 1.00 92.62 380 GLN A O 1
ATOM 3076 N N . PHE A 1 381 ? 2.677 -6.848 -13.518 1.00 91.75 381 PHE A N 1
ATOM 3077 C CA . PHE A 1 381 ? 3.103 -5.464 -13.311 1.00 91.75 381 PHE A CA 1
ATOM 3078 C C . PHE A 1 381 ? 3.088 -5.095 -11.823 1.00 91.75 381 PHE A C 1
ATOM 3080 O O . PHE A 1 381 ? 4.050 -4.516 -11.320 1.00 91.75 381 PHE A O 1
ATOM 3087 N N . PHE A 1 382 ? 2.034 -5.474 -11.097 1.00 91.81 382 PHE A N 1
ATOM 3088 C CA . PHE A 1 382 ? 1.925 -5.195 -9.668 1.00 91.81 382 PHE A CA 1
ATOM 3089 C C . PHE A 1 382 ? 3.054 -5.851 -8.861 1.00 91.81 382 PHE A C 1
ATOM 3091 O O . PHE A 1 382 ? 3.672 -5.190 -8.026 1.00 91.81 382 PHE A O 1
ATOM 3098 N N . ASP A 1 383 ? 3.404 -7.103 -9.163 1.00 92.75 383 ASP A N 1
ATOM 3099 C CA . ASP A 1 383 ? 4.551 -7.780 -8.546 1.00 92.75 383 ASP A CA 1
ATOM 3100 C C . ASP A 1 383 ? 5.870 -7.074 -8.857 1.00 92.75 383 ASP A C 1
ATOM 3102 O O . ASP A 1 383 ? 6.690 -6.887 -7.955 1.00 92.75 383 ASP A O 1
ATOM 3106 N N . TYR A 1 384 ? 6.068 -6.630 -10.103 1.00 92.50 384 TYR A N 1
ATOM 3107 C CA . TYR A 1 384 ? 7.256 -5.865 -10.490 1.00 92.50 384 TYR A CA 1
ATOM 3108 C C . TYR A 1 384 ? 7.392 -4.583 -9.661 1.00 92.50 384 TYR A C 1
ATOM 3110 O O . TYR A 1 384 ? 8.484 -4.277 -9.167 1.00 92.50 384 TYR A O 1
ATOM 3118 N N . ILE A 1 385 ? 6.289 -3.857 -9.452 1.00 91.25 385 ILE A N 1
ATOM 3119 C CA . ILE A 1 385 ? 6.258 -2.659 -8.605 1.00 91.25 385 ILE A CA 1
ATOM 3120 C C . ILE A 1 385 ? 6.611 -2.990 -7.154 1.00 91.25 385 ILE A C 1
ATOM 3122 O O . ILE A 1 385 ? 7.462 -2.320 -6.565 1.00 91.25 385 ILE A O 1
ATOM 3126 N N . LEU A 1 386 ? 5.983 -4.013 -6.573 1.00 90.56 386 LEU A N 1
ATOM 3127 C CA . LEU A 1 386 ? 6.176 -4.376 -5.170 1.00 90.56 386 LEU A CA 1
ATOM 3128 C C . LEU A 1 386 ? 7.593 -4.901 -4.887 1.00 90.56 386 LEU A C 1
ATOM 3130 O O . LEU A 1 386 ? 8.190 -4.531 -3.874 1.00 90.56 386 LEU A O 1
ATOM 3134 N N . ILE A 1 387 ? 8.167 -5.700 -5.791 1.00 90.69 387 ILE A N 1
ATOM 3135 C CA . ILE A 1 387 ? 9.552 -6.185 -5.677 1.00 90.69 387 ILE A CA 1
ATOM 3136 C C . ILE A 1 387 ? 10.537 -5.021 -5.789 1.00 90.69 387 ILE A C 1
ATOM 3138 O O . ILE A 1 387 ? 11.457 -4.921 -4.979 1.00 90.69 387 ILE A O 1
ATOM 3142 N N . ASN A 1 388 ? 10.331 -4.093 -6.729 1.00 87.19 388 ASN A N 1
ATOM 3143 C CA . ASN A 1 388 ? 11.183 -2.905 -6.842 1.00 87.19 388 ASN A CA 1
ATOM 3144 C C . ASN A 1 388 ? 11.073 -1.979 -5.628 1.00 87.19 388 ASN A C 1
ATOM 3146 O O . ASN A 1 388 ? 12.076 -1.392 -5.219 1.00 87.19 388 ASN A O 1
ATOM 3150 N N . TYR A 1 389 ? 9.875 -1.845 -5.057 1.00 86.75 389 TYR A N 1
ATOM 3151 C CA . TYR A 1 389 ? 9.666 -1.105 -3.818 1.00 86.75 389 TYR A CA 1
ATOM 3152 C C . TYR A 1 389 ? 10.493 -1.708 -2.678 1.00 86.75 389 TYR A C 1
ATOM 3154 O O . TYR A 1 389 ? 11.285 -1.002 -2.057 1.00 86.75 389 TYR A O 1
ATOM 3162 N N . LEU A 1 390 ? 10.395 -3.022 -2.472 1.00 85.25 390 LEU A N 1
ATOM 3163 C CA . LEU A 1 390 ? 11.180 -3.732 -1.463 1.00 85.25 390 LEU A CA 1
ATOM 3164 C C . LEU A 1 390 ? 12.689 -3.695 -1.727 1.00 85.25 390 LEU A C 1
ATOM 3166 O O . LEU A 1 390 ? 13.472 -3.624 -0.785 1.00 85.25 390 LEU A O 1
ATOM 3170 N N . TRP A 1 391 ? 13.114 -3.735 -2.990 1.00 83.94 391 TRP A N 1
ATOM 3171 C CA . TRP A 1 391 ? 14.531 -3.679 -3.352 1.00 83.94 391 TRP A CA 1
ATOM 3172 C C . TRP A 1 391 ? 15.169 -2.317 -3.037 1.00 83.94 391 TRP A C 1
ATOM 3174 O O . TRP A 1 391 ? 16.347 -2.253 -2.679 1.00 83.94 391 TRP A O 1
ATOM 3184 N N . LYS A 1 392 ? 14.392 -1.231 -3.138 1.00 78.81 392 LYS A N 1
ATOM 3185 C CA . LYS A 1 392 ? 14.823 0.138 -2.799 1.00 78.81 392 LYS A CA 1
ATOM 3186 C C . LYS A 1 392 ? 14.649 0.491 -1.325 1.00 78.81 392 LYS A C 1
ATOM 3188 O O . LYS A 1 392 ? 15.225 1.479 -0.881 1.00 78.81 392 LYS A O 1
ATOM 3193 N N . PHE A 1 393 ? 13.845 -0.272 -0.597 1.00 75.38 393 PHE A N 1
ATOM 3194 C CA . PHE A 1 393 ? 13.559 -0.013 0.802 1.00 75.38 393 PHE A CA 1
ATOM 3195 C C . PHE A 1 393 ? 14.798 -0.263 1.683 1.00 75.38 393 PHE A C 1
ATOM 3197 O O . PHE A 1 393 ? 15.438 -1.313 1.591 1.00 75.38 393 PHE A O 1
ATOM 3204 N N . ASP A 1 394 ? 15.139 0.714 2.527 1.00 61.34 394 ASP A N 1
ATOM 3205 C CA . ASP A 1 394 ? 16.289 0.693 3.438 1.00 61.34 394 ASP A CA 1
ATOM 3206 C C . ASP A 1 394 ? 15.846 1.275 4.795 1.00 61.34 394 ASP A C 1
ATOM 3208 O O . ASP A 1 394 ? 15.792 2.489 4.952 1.00 61.34 394 ASP A O 1
ATOM 3212 N N . ASP A 1 395 ? 15.409 0.432 5.743 1.00 53.12 395 ASP A N 1
ATOM 3213 C CA . ASP A 1 395 ? 14.747 0.909 6.983 1.00 53.12 395 ASP A CA 1
ATOM 3214 C C . ASP A 1 395 ? 15.671 1.121 8.181 1.00 53.12 395 ASP A C 1
ATOM 3216 O O . ASP A 1 395 ? 15.183 1.402 9.271 1.00 53.12 395 ASP A O 1
ATOM 3220 N N . GLY A 1 396 ? 16.977 0.880 8.063 1.00 52.16 396 GLY A N 1
ATOM 3221 C CA . GLY A 1 396 ? 17.797 0.738 9.266 1.00 52.16 396 GLY A CA 1
ATOM 3222 C C . GLY A 1 396 ? 17.304 -0.431 10.142 1.00 52.16 396 GLY A C 1
ATOM 3223 O O . GLY A 1 396 ? 16.469 -0.306 11.031 1.00 52.16 396 GLY A O 1
ATOM 3224 N N . GLU A 1 397 ? 17.862 -1.614 9.904 1.00 50.56 397 GLU A N 1
ATOM 3225 C CA . GLU A 1 397 ? 17.986 -2.661 10.925 1.00 50.56 397 GLU A CA 1
ATOM 3226 C C . GLU A 1 397 ? 16.720 -3.236 11.629 1.00 50.56 397 GLU A C 1
ATOM 3228 O O . GLU A 1 397 ? 16.816 -3.655 12.783 1.00 50.56 397 GLU A O 1
ATOM 3233 N N . LYS A 1 398 ? 15.556 -3.390 10.979 1.00 56.78 398 LYS A N 1
ATOM 3234 C CA . LYS A 1 398 ? 14.383 -4.078 11.594 1.00 56.78 398 LYS A CA 1
ATOM 3235 C C . LYS A 1 398 ? 14.047 -5.434 10.937 1.00 56.78 398 LYS A C 1
ATOM 3237 O O . LYS A 1 398 ? 13.955 -5.533 9.716 1.00 56.78 398 LYS A O 1
ATOM 3242 N N . GLU A 1 399 ? 13.890 -6.494 11.744 1.00 60.38 399 GLU A N 1
ATOM 3243 C CA . GLU A 1 399 ? 13.592 -7.894 11.339 1.00 60.38 399 GLU A CA 1
ATOM 3244 C C . GLU A 1 399 ? 12.086 -8.209 11.425 1.00 60.38 399 GLU A C 1
ATOM 3246 O O . GLU A 1 399 ? 11.430 -7.729 12.349 1.00 60.38 399 GLU A O 1
ATOM 3251 N N . LEU A 1 400 ? 11.538 -9.040 10.516 1.00 62.81 400 LEU A N 1
ATOM 3252 C CA . LEU A 1 400 ? 10.096 -9.365 10.484 1.00 62.81 400 LEU A CA 1
ATOM 3253 C C . LEU A 1 400 ? 9.574 -9.974 11.792 1.00 62.81 400 LEU A C 1
ATOM 3255 O O . LEU A 1 400 ? 8.476 -9.632 12.214 1.00 62.81 400 LEU A O 1
ATOM 3259 N N . MET A 1 401 ? 10.369 -10.831 12.440 1.00 57.62 401 MET A N 1
ATOM 3260 C CA . MET A 1 401 ? 10.005 -11.470 13.713 1.00 57.62 401 MET A CA 1
ATOM 3261 C C . MET A 1 401 ? 10.282 -10.593 14.942 1.00 57.62 401 MET A C 1
ATOM 3263 O O . MET A 1 401 ? 10.084 -11.032 16.069 1.00 57.62 401 MET A O 1
ATOM 3267 N N . SER A 1 402 ? 10.767 -9.361 14.764 1.00 62.47 402 SER A N 1
ATOM 3268 C CA . SER A 1 402 ? 10.976 -8.469 15.904 1.00 62.47 402 SER A CA 1
ATOM 3269 C C . SER A 1 402 ? 9.638 -8.007 16.487 1.00 62.47 402 SER A C 1
ATOM 3271 O O . SER A 1 402 ? 8.670 -7.771 15.758 1.00 62.47 402 SER A O 1
ATOM 3273 N N . ASN A 1 403 ? 9.596 -7.786 17.803 1.00 58.94 403 ASN A N 1
ATOM 3274 C CA . ASN A 1 403 ? 8.407 -7.256 18.482 1.00 58.94 403 ASN A CA 1
ATOM 3275 C C . ASN A 1 403 ? 7.963 -5.901 17.902 1.00 58.94 403 ASN A C 1
ATOM 3277 O O . ASN A 1 403 ? 6.772 -5.624 17.806 1.00 58.94 403 ASN A O 1
ATOM 3281 N N . ILE A 1 404 ? 8.912 -5.072 17.450 1.00 61.78 404 ILE A N 1
ATOM 3282 C CA . ILE A 1 404 ? 8.634 -3.772 16.821 1.00 61.78 404 ILE A CA 1
ATOM 3283 C C . ILE A 1 404 ? 7.915 -3.950 15.479 1.00 61.78 404 ILE A C 1
ATOM 3285 O O . ILE A 1 404 ? 6.986 -3.205 15.173 1.00 61.78 404 ILE A O 1
ATOM 3289 N N . VAL A 1 405 ? 8.332 -4.921 14.663 1.00 60.91 405 VAL A N 1
ATOM 3290 C CA . VAL A 1 405 ? 7.687 -5.187 13.371 1.00 60.91 405 VAL A CA 1
ATOM 3291 C C . VAL A 1 405 ? 6.357 -5.907 13.555 1.00 60.91 405 VAL A C 1
ATOM 3293 O O . VAL A 1 405 ? 5.401 -5.567 12.867 1.00 60.91 405 VAL A O 1
ATOM 3296 N N . SER A 1 406 ? 6.247 -6.793 14.542 1.00 63.88 406 SER A N 1
ATOM 3297 C CA . SER A 1 406 ? 4.981 -7.440 14.907 1.00 63.88 406 SER A CA 1
ATOM 3298 C C . SER A 1 406 ? 3.930 -6.415 15.377 1.00 63.88 406 SER A C 1
ATOM 3300 O O . SER A 1 406 ? 2.758 -6.542 15.030 1.00 63.88 406 SER A O 1
ATOM 3302 N N . ARG A 1 407 ? 4.350 -5.311 16.030 1.00 62.94 407 ARG A N 1
ATOM 3303 C CA . ARG A 1 407 ? 3.493 -4.132 16.327 1.00 62.94 407 ARG A CA 1
ATOM 3304 C C . ARG A 1 407 ? 3.014 -3.403 15.084 1.00 62.94 407 ARG A C 1
ATOM 3306 O O . ARG A 1 407 ? 1.907 -2.878 15.078 1.00 62.94 407 ARG A O 1
ATOM 3313 N N . LYS A 1 408 ? 3.827 -3.374 14.031 1.00 64.75 408 LYS A N 1
ATOM 3314 C CA . LYS A 1 408 ? 3.474 -2.753 12.748 1.00 64.75 408 LYS A CA 1
ATOM 3315 C C . LYS A 1 408 ? 2.665 -3.680 11.831 1.00 64.75 408 LYS A C 1
ATOM 3317 O O . LYS A 1 408 ? 1.966 -3.185 10.955 1.00 64.75 408 LYS A O 1
ATOM 3322 N N . LEU A 1 409 ? 2.767 -4.996 12.014 1.00 72.56 409 LEU A N 1
ATOM 3323 C CA . LEU A 1 409 ? 2.068 -6.039 11.258 1.00 72.56 409 LEU A CA 1
ATOM 3324 C C . LEU A 1 409 ? 0.963 -6.686 12.093 1.00 72.56 409 LEU A C 1
ATOM 3326 O O . LEU A 1 409 ? 0.925 -7.903 12.255 1.00 72.56 409 LEU A O 1
ATOM 3330 N N . GLN A 1 410 ? 0.056 -5.883 12.638 1.00 77.62 410 GLN A N 1
ATOM 3331 C CA . GLN A 1 410 ? -1.136 -6.450 13.259 1.00 77.62 410 GLN A CA 1
ATOM 3332 C C . GLN A 1 410 ? -2.045 -7.071 12.188 1.00 77.62 410 GLN A C 1
ATOM 3334 O O . GLN A 1 410 ? -2.151 -6.560 11.075 1.00 77.62 410 GLN A O 1
ATOM 3339 N N . ILE A 1 411 ? -2.692 -8.190 12.518 1.00 79.12 411 ILE A N 1
ATOM 3340 C CA . ILE A 1 411 ? -3.565 -8.933 11.592 1.00 79.12 411 ILE A CA 1
ATOM 3341 C C . ILE A 1 411 ? -4.796 -8.109 11.188 1.00 79.12 411 ILE A C 1
ATOM 3343 O O . ILE A 1 411 ? -5.296 -8.245 10.074 1.00 79.12 411 ILE A O 1
ATOM 3347 N N . ASN A 1 412 ? -5.258 -7.224 12.070 1.00 82.69 412 ASN A N 1
ATOM 3348 C CA . ASN A 1 412 ? -6.395 -6.345 11.822 1.00 82.69 412 ASN A CA 1
ATOM 3349 C C . ASN A 1 412 ? -6.072 -5.159 10.902 1.00 82.69 412 ASN A C 1
ATOM 3351 O O . ASN A 1 412 ? -6.960 -4.350 10.671 1.00 82.69 412 ASN A O 1
ATOM 3355 N N . ARG A 1 413 ? -4.844 -5.008 10.389 1.00 86.31 413 ARG A N 1
ATOM 3356 C CA . ARG A 1 413 ? -4.465 -3.857 9.559 1.00 86.31 413 ARG A CA 1
ATOM 3357 C C . ARG A 1 413 ? -3.921 -4.284 8.213 1.00 86.31 413 ARG A C 1
ATOM 3359 O O . ARG A 1 413 ? -3.089 -5.182 8.110 1.00 86.31 413 ARG A O 1
ATOM 3366 N N . TRP A 1 414 ? -4.293 -3.537 7.187 1.00 89.81 414 TRP A N 1
ATOM 3367 C CA . TRP A 1 414 ? -3.674 -3.624 5.878 1.00 89.81 414 TRP A CA 1
ATOM 3368 C C . TRP A 1 414 ? -3.190 -2.245 5.450 1.00 89.81 414 TRP A C 1
ATOM 3370 O O . TRP A 1 414 ? -3.966 -1.304 5.336 1.00 89.81 414 TRP A O 1
ATOM 3380 N N . GLU A 1 415 ? -1.885 -2.149 5.201 1.00 85.50 415 GLU A N 1
ATOM 3381 C CA . GLU A 1 415 ? -1.193 -0.915 4.835 1.00 85.50 415 GLU A CA 1
ATOM 3382 C C . GLU A 1 415 ? -0.443 -1.101 3.521 1.00 85.50 415 GLU A C 1
ATOM 3384 O O . GLU A 1 415 ? 0.390 -2.011 3.379 1.00 85.50 415 GLU A O 1
ATOM 3389 N N . VAL A 1 416 ? -0.682 -0.214 2.554 1.00 81.19 416 VAL A N 1
ATOM 3390 C CA . VAL A 1 416 ? -0.044 -0.334 1.237 1.00 81.19 416 VAL A CA 1
ATOM 3391 C C . VAL A 1 416 ? 1.463 -0.096 1.327 1.00 81.19 416 VAL A C 1
ATOM 3393 O O . VAL A 1 416 ? 2.249 -0.829 0.727 1.00 81.19 416 VAL A O 1
ATOM 3396 N N . ARG A 1 417 ? 1.855 0.911 2.120 1.00 80.00 417 ARG A N 1
ATOM 3397 C CA . ARG A 1 417 ? 3.233 1.382 2.310 1.00 80.00 417 ARG A CA 1
ATOM 3398 C C . ARG A 1 417 ? 3.944 0.635 3.437 1.00 80.00 417 ARG A C 1
ATOM 3400 O O . ARG A 1 417 ? 5.005 1.075 3.855 1.00 80.00 417 ARG A O 1
ATOM 3407 N N . CYS A 1 418 ? 3.383 -0.465 3.950 1.00 83.00 418 CYS A N 1
ATOM 3408 C CA . CYS A 1 418 ? 4.072 -1.306 4.923 1.00 83.00 418 CYS A CA 1
ATOM 3409 C C . CYS A 1 418 ? 4.977 -2.317 4.191 1.00 83.00 418 CYS A C 1
ATOM 3411 O O . CYS A 1 418 ? 4.485 -3.316 3.657 1.00 83.00 418 CYS A O 1
ATOM 3413 N N . PRO A 1 419 ? 6.305 -2.113 4.173 1.00 82.00 419 PRO A N 1
ATOM 3414 C CA . PRO A 1 419 ? 7.232 -2.978 3.446 1.00 82.00 419 PRO A CA 1
ATOM 3415 C C . PRO A 1 419 ? 7.332 -4.355 4.093 1.00 82.00 419 PRO A C 1
ATOM 3417 O O . PRO A 1 419 ? 7.527 -5.349 3.403 1.00 82.00 419 PRO A O 1
ATOM 3420 N N . PHE A 1 420 ? 7.120 -4.453 5.405 1.00 85.31 420 PHE A N 1
ATOM 3421 C CA . PHE A 1 420 ? 7.085 -5.736 6.095 1.00 85.31 420 PHE A CA 1
ATOM 3422 C C . PHE A 1 420 ? 5.936 -6.618 5.590 1.00 85.31 420 PHE A C 1
ATOM 3424 O O . PHE A 1 420 ? 6.144 -7.807 5.384 1.00 85.31 420 PHE A O 1
ATOM 3431 N N . ARG A 1 421 ? 4.770 -6.035 5.272 1.00 87.75 421 ARG A N 1
ATOM 3432 C CA . ARG A 1 421 ? 3.619 -6.768 4.717 1.00 87.75 421 ARG A CA 1
ATOM 3433 C C . ARG A 1 421 ? 3.946 -7.301 3.326 1.00 87.75 421 ARG A C 1
ATOM 3435 O O . ARG A 1 421 ? 3.724 -8.474 3.038 1.00 87.75 421 ARG A O 1
ATOM 3442 N N . VAL A 1 422 ? 4.503 -6.435 2.476 1.00 89.00 422 VAL A N 1
ATOM 3443 C CA . VAL A 1 422 ? 4.916 -6.806 1.115 1.00 89.00 422 VAL A CA 1
ATOM 3444 C C . VAL A 1 422 ? 5.986 -7.899 1.170 1.00 89.00 422 VAL A C 1
ATOM 3446 O O . VAL A 1 422 ? 5.910 -8.874 0.428 1.00 89.00 422 VAL A O 1
ATOM 3449 N N . LYS A 1 423 ? 6.959 -7.787 2.083 1.00 88.81 423 LYS A N 1
ATOM 3450 C CA . LYS A 1 423 ? 8.007 -8.796 2.266 1.00 88.81 423 LYS A CA 1
ATOM 3451 C C . LYS A 1 423 ? 7.416 -10.131 2.707 1.00 88.81 423 LYS A C 1
ATOM 3453 O O . LYS A 1 423 ? 7.714 -11.138 2.075 1.00 88.81 423 LYS A O 1
ATOM 3458 N N . SER A 1 424 ? 6.536 -10.140 3.710 1.00 90.81 424 SER A N 1
ATOM 3459 C CA . SER A 1 424 ? 5.844 -11.348 4.171 1.00 90.81 424 SER A CA 1
ATOM 3460 C C . SER A 1 424 ? 5.132 -12.093 3.047 1.00 90.81 424 SER A C 1
ATOM 3462 O O . SER A 1 424 ? 5.275 -13.307 2.942 1.00 90.81 424 SER A O 1
ATOM 3464 N N . GLN A 1 425 ? 4.416 -11.376 2.174 1.00 92.31 425 GLN A N 1
ATOM 3465 C CA . GLN A 1 425 ? 3.766 -11.972 1.004 1.00 92.31 425 GLN A CA 1
ATOM 3466 C C . GLN A 1 425 ? 4.769 -12.750 0.139 1.00 92.31 425 GLN A C 1
ATOM 3468 O O . GLN A 1 425 ? 4.526 -13.904 -0.207 1.00 92.31 425 GLN A O 1
ATOM 3473 N N . PHE A 1 426 ? 5.917 -12.155 -0.187 1.00 92.12 426 PHE A N 1
ATOM 3474 C CA . PHE A 1 426 ? 6.910 -12.814 -1.036 1.00 92.12 426 PHE A CA 1
ATOM 3475 C C . PHE A 1 426 ? 7.699 -13.925 -0.333 1.00 92.12 426 PHE A C 1
ATOM 3477 O O . PHE A 1 426 ? 8.146 -14.851 -1.006 1.00 92.12 426 PHE A O 1
ATOM 3484 N N . VAL A 1 427 ? 7.829 -13.901 0.998 1.00 91.75 427 VAL A N 1
ATOM 3485 C CA . VAL A 1 427 ? 8.340 -15.068 1.743 1.00 91.75 427 VAL A CA 1
ATOM 3486 C C . VAL A 1 427 ? 7.412 -16.269 1.543 1.00 91.75 427 VAL A C 1
ATOM 3488 O O . VAL A 1 427 ? 7.889 -17.370 1.272 1.00 91.75 427 VAL A O 1
ATOM 3491 N N . ILE A 1 428 ? 6.092 -16.055 1.569 1.00 92.94 428 ILE A N 1
ATOM 3492 C CA . ILE A 1 428 ? 5.118 -17.113 1.266 1.00 92.94 428 ILE A CA 1
ATOM 3493 C C . ILE A 1 428 ? 5.198 -17.568 -0.194 1.00 92.94 428 ILE A C 1
ATOM 3495 O O . ILE A 1 428 ? 5.053 -18.757 -0.453 1.00 92.94 428 ILE A O 1
ATOM 3499 N N . HIS A 1 429 ? 5.494 -16.678 -1.150 1.00 92.00 429 HIS A N 1
ATOM 3500 C CA . HIS A 1 429 ? 5.721 -17.097 -2.540 1.00 92.00 429 HIS A CA 1
ATOM 3501 C C . HIS A 1 429 ? 6.878 -18.101 -2.650 1.00 92.00 429 HIS A C 1
ATOM 3503 O O . HIS A 1 429 ? 6.768 -19.076 -3.389 1.00 92.00 429 HIS A O 1
ATOM 3509 N N . ILE A 1 430 ? 7.964 -17.888 -1.901 1.00 90.56 430 ILE A N 1
ATOM 3510 C CA . ILE A 1 430 ? 9.099 -18.816 -1.894 1.00 90.56 430 ILE A CA 1
ATOM 3511 C C . ILE A 1 430 ? 8.674 -20.163 -1.302 1.00 90.56 430 ILE A C 1
ATOM 3513 O O . ILE A 1 430 ? 8.919 -21.190 -1.929 1.00 90.56 430 ILE A O 1
ATOM 3517 N N . LEU A 1 431 ? 7.974 -20.172 -0.163 1.00 89.81 431 LEU A N 1
ATOM 3518 C CA . LEU A 1 431 ? 7.455 -21.416 0.426 1.00 89.81 431 LEU A CA 1
ATOM 3519 C C . LEU A 1 431 ? 6.525 -22.166 -0.532 1.00 89.81 431 LEU A C 1
ATOM 3521 O O . LEU A 1 431 ? 6.672 -23.369 -0.718 1.00 89.81 431 LEU A O 1
ATOM 3525 N N . ALA A 1 432 ? 5.618 -21.453 -1.200 1.00 88.88 432 ALA A N 1
ATOM 3526 C CA . ALA A 1 432 ? 4.735 -22.044 -2.198 1.00 88.88 432 ALA A CA 1
ATOM 3527 C C . ALA A 1 432 ? 5.516 -22.647 -3.378 1.00 88.88 432 ALA A C 1
ATOM 3529 O O . ALA A 1 432 ? 5.163 -23.725 -3.851 1.00 88.88 432 ALA A O 1
ATOM 3530 N N . SER A 1 433 ? 6.605 -22.001 -3.812 1.00 86.25 433 SER A N 1
ATOM 3531 C CA . SER A 1 433 ? 7.471 -22.512 -4.885 1.00 86.25 433 SER A CA 1
ATOM 3532 C C . SER A 1 433 ? 8.269 -23.765 -4.491 1.00 86.25 433 SER A C 1
ATOM 3534 O O . SER A 1 433 ? 8.497 -24.638 -5.325 1.00 86.25 433 SER A O 1
ATOM 3536 N N . LEU A 1 434 ? 8.642 -23.882 -3.211 1.00 84.56 434 LEU A N 1
ATOM 3537 C CA . LEU A 1 434 ? 9.367 -25.034 -2.663 1.00 84.56 434 LEU A CA 1
ATOM 3538 C C . LEU A 1 434 ? 8.452 -26.217 -2.324 1.00 84.56 434 LEU A C 1
ATOM 3540 O O . LEU A 1 434 ? 8.941 -27.327 -2.145 1.00 84.56 434 LEU A O 1
ATOM 3544 N N . SER A 1 435 ? 7.139 -25.998 -2.228 1.00 79.75 435 SER A N 1
ATOM 3545 C CA . SER A 1 435 ? 6.191 -27.072 -1.927 1.00 79.75 435 SER A CA 1
ATOM 3546 C C . SER A 1 435 ? 6.223 -28.155 -3.011 1.00 79.75 435 SER A C 1
ATOM 3548 O O . SER A 1 435 ? 6.219 -27.838 -4.198 1.00 79.75 435 SER A O 1
ATOM 3550 N N . SER A 1 436 ? 6.194 -29.436 -2.625 1.00 60.72 436 SER A N 1
ATOM 3551 C CA . SER A 1 436 ? 6.065 -30.574 -3.560 1.00 60.72 436 SER A CA 1
ATOM 3552 C C . SER A 1 436 ? 4.794 -30.491 -4.417 1.00 60.72 436 SER A C 1
ATOM 3554 O O . SER A 1 436 ? 4.701 -31.051 -5.506 1.00 60.72 436 SER A O 1
ATOM 3556 N N . THR A 1 437 ? 3.826 -29.710 -3.950 1.00 57.69 437 THR A N 1
ATOM 3557 C CA . THR A 1 437 ? 2.551 -29.389 -4.577 1.00 57.69 437 THR A CA 1
ATOM 3558 C C . THR A 1 437 ? 2.619 -28.115 -5.433 1.00 57.69 437 THR A C 1
ATOM 3560 O O . THR A 1 437 ? 1.730 -27.267 -5.339 1.00 57.69 437 THR A O 1
ATOM 3563 N N . GLN A 1 438 ? 3.647 -27.959 -6.279 1.00 52.25 438 GLN A N 1
ATOM 3564 C CA . GLN A 1 438 ? 3.926 -26.741 -7.078 1.00 52.25 438 GLN A CA 1
ATOM 3565 C C . GLN A 1 438 ? 2.751 -26.235 -7.952 1.00 52.25 438 GLN A C 1
ATOM 3567 O O . GLN A 1 438 ? 2.782 -25.108 -8.444 1.00 52.25 438 GLN A O 1
ATOM 3572 N N . ASN A 1 439 ? 1.686 -27.030 -8.108 1.00 55.91 439 ASN A N 1
ATOM 3573 C CA . ASN A 1 439 ? 0.468 -26.688 -8.848 1.00 55.91 439 ASN A CA 1
ATOM 3574 C C . ASN A 1 439 ? -0.718 -26.228 -7.978 1.00 55.91 439 ASN A C 1
ATOM 3576 O O . ASN A 1 439 ? -1.803 -25.982 -8.516 1.00 55.91 439 ASN A O 1
ATOM 3580 N N . LEU A 1 440 ? -0.568 -26.096 -6.655 1.00 66.44 440 LEU A N 1
ATOM 3581 C CA . LEU A 1 440 ? -1.652 -25.580 -5.818 1.00 66.44 440 LEU A CA 1
ATOM 3582 C C . LEU A 1 440 ? -1.951 -24.123 -6.177 1.00 66.44 440 LEU A C 1
ATOM 3584 O O . LEU A 1 440 ? -1.115 -23.226 -6.059 1.00 66.44 440 LEU A O 1
ATOM 3588 N N . LYS A 1 441 ? -3.196 -23.879 -6.593 1.00 82.00 441 LYS A N 1
ATOM 3589 C CA . LYS A 1 441 ? -3.711 -22.525 -6.802 1.00 82.00 441 LYS A CA 1
ATOM 3590 C C . LYS A 1 441 ? -3.577 -21.725 -5.489 1.00 82.00 441 LYS A C 1
ATOM 3592 O O . LYS A 1 441 ? -3.795 -22.299 -4.420 1.00 82.00 441 LYS A O 1
ATOM 3597 N N . PRO A 1 442 ? -3.294 -20.406 -5.530 1.00 85.06 442 PRO A N 1
ATOM 3598 C CA . PRO A 1 442 ? -2.983 -19.631 -4.324 1.00 85.06 442 PRO A CA 1
ATOM 3599 C C . PRO A 1 442 ? -4.023 -19.723 -3.199 1.00 85.06 442 PRO A C 1
ATOM 3601 O O . PRO A 1 442 ? -3.656 -19.715 -2.031 1.00 85.06 442 PRO A O 1
ATOM 3604 N N . TYR A 1 443 ? -5.312 -19.858 -3.525 1.00 83.44 443 TYR A N 1
ATOM 3605 C CA . TYR A 1 443 ? -6.385 -20.000 -2.531 1.00 83.44 443 TYR A CA 1
ATOM 3606 C C . TYR A 1 443 ? -6.453 -21.372 -1.846 1.00 83.44 443 TYR A C 1
ATOM 3608 O O . TYR A 1 443 ? -7.131 -21.501 -0.833 1.00 83.44 443 TYR A O 1
ATOM 3616 N N . ARG A 1 444 ? -5.776 -22.399 -2.376 1.00 84.25 444 ARG A N 1
ATOM 3617 C CA . ARG A 1 444 ? -5.652 -23.709 -1.720 1.00 84.25 444 ARG A CA 1
ATOM 3618 C C . ARG A 1 444 ? -4.463 -23.755 -0.763 1.00 84.25 444 ARG A C 1
ATOM 3620 O O . ARG A 1 444 ? -4.470 -24.550 0.168 1.00 84.25 444 ARG A O 1
ATOM 3627 N N . PHE A 1 445 ? -3.467 -22.890 -0.960 1.00 87.62 445 PHE A N 1
ATOM 3628 C CA . PHE A 1 445 ? -2.258 -22.867 -0.138 1.00 87.62 445 PHE A CA 1
ATOM 3629 C C . PHE A 1 445 ? -2.521 -22.608 1.353 1.00 87.62 445 PHE A C 1
ATOM 3631 O O . PHE A 1 445 ? -1.839 -23.222 2.161 1.00 87.62 445 PHE A O 1
ATOM 3638 N N . PRO A 1 446 ? -3.512 -21.796 1.778 1.00 89.06 446 PRO A N 1
ATOM 3639 C CA . PRO A 1 446 ? -3.867 -21.710 3.189 1.00 89.06 446 PRO A CA 1
ATOM 3640 C C . PRO A 1 446 ? -4.229 -23.055 3.812 1.00 89.06 446 PRO A C 1
ATOM 3642 O O . PRO A 1 446 ? -3.857 -23.274 4.958 1.00 89.06 446 PRO A O 1
ATOM 3645 N N . ASN A 1 447 ? -4.898 -23.951 3.079 1.00 84.06 447 ASN A N 1
ATOM 3646 C CA . ASN A 1 447 ? -5.490 -25.174 3.629 1.00 84.06 447 ASN A CA 1
ATOM 3647 C C . ASN A 1 447 ? -4.465 -26.212 4.096 1.00 84.06 447 ASN A C 1
ATOM 3649 O O . ASN A 1 447 ? -4.817 -27.033 4.934 1.00 84.06 447 ASN A O 1
ATOM 3653 N N . ILE A 1 448 ? -3.220 -26.146 3.614 1.00 86.75 448 ILE A N 1
ATOM 3654 C CA . ILE A 1 448 ? -2.152 -27.070 4.031 1.00 86.75 448 ILE A CA 1
ATOM 3655 C C . ILE A 1 448 ? -1.595 -26.739 5.424 1.00 86.75 448 ILE A C 1
ATOM 3657 O O . ILE A 1 448 ? -0.856 -27.533 5.987 1.00 86.75 448 ILE A O 1
ATOM 3661 N N . TRP A 1 449 ? -1.917 -25.559 5.966 1.00 88.31 449 TRP A N 1
ATOM 3662 C CA . TRP A 1 449 ? -1.409 -25.107 7.259 1.00 88.31 449 TRP A CA 1
ATOM 3663 C C . TRP A 1 449 ? -2.399 -25.415 8.391 1.00 88.31 449 TRP A C 1
ATOM 3665 O O . TRP A 1 449 ? -3.615 -25.264 8.189 1.00 88.31 449 TRP A O 1
ATOM 3675 N N . PRO A 1 450 ? -1.898 -25.775 9.590 1.00 89.25 450 PRO A N 1
ATOM 3676 C CA . PRO A 1 450 ? -2.732 -26.004 10.763 1.00 89.25 450 PRO A CA 1
ATOM 3677 C C . PRO A 1 450 ? -3.431 -24.716 11.208 1.00 89.25 450 PRO A C 1
ATOM 3679 O O . PRO A 1 450 ? -2.937 -23.609 10.993 1.00 89.25 450 PRO A O 1
ATOM 3682 N N . SER A 1 451 ? -4.587 -24.852 11.863 1.00 85.94 451 SER A N 1
ATOM 3683 C CA . SER A 1 451 ? -5.364 -23.703 12.342 1.00 85.94 451 SER A CA 1
ATOM 3684 C C . SER A 1 451 ? -4.670 -22.935 13.465 1.00 85.94 451 SER A C 1
ATOM 3686 O O . SER A 1 451 ? -4.909 -21.744 13.599 1.00 85.94 451 SER A O 1
ATOM 3688 N N . VAL A 1 452 ? -3.810 -23.574 14.260 1.00 87.62 452 VAL A N 1
ATOM 3689 C CA . VAL A 1 452 ? -3.040 -22.909 15.321 1.00 87.62 452 VAL A CA 1
ATOM 3690 C C . VAL A 1 452 ? -1.607 -22.710 14.846 1.00 87.62 452 VAL A C 1
ATOM 3692 O O . VAL A 1 452 ? -0.892 -23.682 14.609 1.00 87.62 452 VAL A O 1
ATOM 3695 N N . ILE A 1 453 ? -1.172 -21.455 14.730 1.00 85.81 453 ILE A N 1
ATOM 3696 C CA . ILE A 1 453 ? 0.168 -21.091 14.258 1.00 85.81 453 ILE A CA 1
ATOM 3697 C C . ILE A 1 453 ? 0.875 -20.295 15.348 1.00 85.81 453 ILE A C 1
ATOM 3699 O O . ILE A 1 453 ? 0.688 -19.090 15.510 1.00 85.81 453 ILE A O 1
ATOM 3703 N N . ASN A 1 454 ? 1.741 -20.981 16.085 1.00 85.25 454 ASN A N 1
ATOM 3704 C CA . ASN A 1 454 ? 2.730 -20.345 16.942 1.00 85.25 454 ASN A CA 1
ATOM 3705 C C . ASN A 1 454 ? 4.132 -20.554 16.363 1.00 85.25 454 ASN A C 1
ATOM 3707 O O . ASN A 1 454 ? 4.320 -21.310 15.408 1.00 85.25 454 ASN A O 1
ATOM 3711 N N . ARG A 1 455 ? 5.131 -19.905 16.965 1.00 82.56 455 ARG A N 1
ATOM 3712 C CA . ARG A 1 455 ? 6.521 -19.995 16.513 1.00 82.56 455 ARG A CA 1
ATOM 3713 C C . ARG A 1 455 ? 6.990 -21.447 16.376 1.00 82.56 455 ARG A C 1
ATOM 3715 O O . ARG A 1 455 ? 7.552 -21.796 15.347 1.00 82.56 455 ARG A O 1
ATOM 3722 N N . GLN A 1 456 ? 6.742 -22.298 17.369 1.00 86.19 456 GLN A N 1
ATOM 3723 C CA . GLN A 1 456 ? 7.193 -23.691 17.354 1.00 86.19 456 GLN A CA 1
ATOM 3724 C C . GLN A 1 456 ? 6.517 -24.512 16.248 1.00 86.19 456 GLN A C 1
ATOM 3726 O O . GLN A 1 456 ? 7.208 -25.214 15.513 1.00 86.19 456 GLN A O 1
ATOM 3731 N N . VAL A 1 457 ? 5.195 -24.380 16.092 1.00 88.62 457 VAL A N 1
ATOM 3732 C CA . VAL A 1 457 ? 4.439 -25.031 15.011 1.00 88.62 457 VAL A CA 1
ATOM 3733 C C . VAL A 1 457 ? 4.959 -24.570 13.655 1.00 88.62 457 VAL A C 1
ATOM 3735 O O . VAL A 1 457 ? 5.288 -25.400 12.817 1.00 88.62 457 VAL A O 1
ATOM 3738 N N . LEU A 1 458 ? 5.143 -23.261 13.465 1.00 86.56 458 LEU A N 1
ATOM 3739 C CA . LEU A 1 458 ? 5.685 -22.709 12.227 1.00 86.56 458 LEU A CA 1
ATOM 3740 C C . LEU A 1 458 ? 7.077 -23.277 11.910 1.00 86.56 458 LEU A C 1
ATOM 3742 O O . LEU A 1 458 ? 7.326 -23.682 10.782 1.00 86.56 458 LEU A O 1
ATOM 3746 N N . PHE A 1 459 ? 7.983 -23.341 12.891 1.00 85.81 459 PHE A N 1
ATOM 3747 C CA . PHE A 1 459 ? 9.316 -23.926 12.699 1.00 85.81 459 PHE A CA 1
ATOM 3748 C C . PHE A 1 459 ? 9.266 -25.411 12.323 1.00 85.81 459 PHE A C 1
ATOM 3750 O O . PHE A 1 459 ? 10.086 -25.848 11.517 1.00 85.81 459 PHE A O 1
ATOM 3757 N N . ASN A 1 460 ? 8.333 -26.176 12.892 1.00 88.00 460 ASN A N 1
ATOM 3758 C CA . ASN A 1 460 ? 8.156 -27.586 12.557 1.00 88.00 460 ASN A CA 1
ATOM 3759 C C . ASN A 1 460 ? 7.616 -27.755 11.135 1.00 88.00 460 ASN A C 1
ATOM 3761 O O . ASN A 1 460 ? 8.196 -28.513 10.365 1.00 88.00 460 ASN A O 1
ATOM 3765 N N . GLU A 1 461 ? 6.589 -26.992 10.762 1.00 87.94 461 GLU A N 1
ATOM 3766 C CA . GLU A 1 461 ? 6.015 -27.032 9.413 1.00 87.94 461 GLU A CA 1
ATOM 3767 C C . GLU A 1 461 ? 7.010 -26.577 8.340 1.00 87.94 461 GLU A C 1
ATOM 3769 O O . GLU A 1 461 ? 7.056 -27.138 7.250 1.00 87.94 461 GLU A O 1
ATOM 3774 N N . LEU A 1 462 ? 7.875 -25.602 8.639 1.00 86.56 462 LEU A N 1
ATOM 3775 C CA . LEU A 1 462 ? 8.897 -25.135 7.696 1.00 86.56 462 LEU A CA 1
ATOM 3776 C C . LEU A 1 462 ? 9.919 -26.215 7.310 1.00 86.56 462 LEU A C 1
ATOM 3778 O O . LEU A 1 462 ? 10.526 -26.100 6.243 1.00 86.56 462 LEU A O 1
ATOM 3782 N N . LYS A 1 463 ? 10.094 -27.267 8.121 1.00 85.19 463 LYS A N 1
ATOM 3783 C CA . LYS A 1 463 ? 10.952 -28.410 7.764 1.00 85.19 463 LYS A CA 1
ATOM 3784 C C . LYS A 1 463 ? 10.417 -29.174 6.556 1.00 85.19 463 LYS A C 1
ATOM 3786 O O . LYS A 1 463 ? 11.217 -29.700 5.796 1.00 85.19 463 LYS A O 1
ATOM 3791 N N . ASN A 1 464 ? 9.104 -29.141 6.315 1.00 83.25 464 ASN A N 1
ATOM 3792 C CA . ASN A 1 464 ? 8.484 -29.762 5.140 1.00 83.25 464 ASN A CA 1
ATOM 3793 C C . ASN A 1 464 ? 8.840 -29.041 3.824 1.00 83.25 464 ASN A C 1
ATOM 3795 O O . ASN A 1 464 ? 8.635 -29.590 2.746 1.00 83.25 464 ASN A O 1
ATOM 3799 N N . PHE A 1 465 ? 9.361 -27.811 3.898 1.00 81.50 465 PHE A N 1
ATOM 3800 C CA . PHE A 1 465 ? 9.700 -26.984 2.732 1.00 81.50 465 PHE A CA 1
ATOM 3801 C C . PHE A 1 465 ? 11.207 -26.753 2.574 1.00 81.50 465 PHE A C 1
ATOM 3803 O O . PHE A 1 465 ? 11.665 -26.375 1.497 1.00 81.50 465 PHE A O 1
ATOM 3810 N N . SER A 1 466 ? 11.978 -26.890 3.653 1.00 80.19 466 SER A N 1
ATOM 3811 C CA . SER A 1 466 ? 13.412 -26.614 3.669 1.00 80.19 466 SER A CA 1
ATOM 3812 C C . SER A 1 466 ? 14.084 -27.345 4.827 1.00 80.19 466 SER A C 1
ATOM 3814 O O . SER A 1 466 ? 13.848 -26.993 5.987 1.00 80.19 466 SER A O 1
ATOM 3816 N N . ASP A 1 467 ? 15.025 -28.236 4.501 1.00 76.12 467 ASP A N 1
ATOM 3817 C CA . ASP A 1 467 ? 15.845 -28.981 5.470 1.00 76.12 467 ASP A CA 1
ATOM 3818 C C . ASP A 1 467 ? 16.577 -28.051 6.452 1.00 76.12 467 ASP A C 1
ATOM 3820 O O . ASP A 1 467 ? 16.713 -28.346 7.638 1.00 76.12 467 ASP A O 1
ATOM 3824 N N . GLU A 1 468 ? 16.988 -26.864 5.988 1.00 82.56 468 GLU A N 1
ATOM 3825 C CA . GLU A 1 468 ? 17.587 -25.824 6.828 1.00 82.56 468 GLU A CA 1
ATOM 3826 C C . GLU A 1 468 ? 16.631 -24.655 7.112 1.00 82.56 468 GLU A C 1
ATOM 3828 O O . GLU A 1 468 ? 16.887 -23.498 6.759 1.00 82.56 468 GLU A O 1
ATOM 3833 N N . SER A 1 469 ? 15.514 -24.932 7.789 1.00 82.06 469 SER A N 1
ATOM 3834 C CA . SER A 1 469 ? 14.466 -23.938 8.089 1.00 82.06 469 SER A CA 1
ATOM 3835 C C . SER A 1 469 ? 14.995 -22.680 8.803 1.00 82.06 469 SER A C 1
ATOM 3837 O O . SER A 1 469 ? 14.506 -21.572 8.576 1.00 82.06 469 SER A O 1
ATOM 3839 N N . PHE A 1 470 ? 16.042 -22.816 9.629 1.00 81.50 470 PHE A N 1
ATOM 3840 C CA . PHE A 1 470 ? 16.696 -21.673 10.274 1.00 81.50 470 PHE A CA 1
ATOM 3841 C C . PHE A 1 470 ? 17.456 -20.794 9.271 1.00 81.50 470 PHE A C 1
ATOM 3843 O O . PHE A 1 470 ? 17.309 -19.573 9.299 1.00 81.50 470 PHE A O 1
ATOM 3850 N N . SER A 1 471 ? 18.231 -21.393 8.358 1.00 82.19 471 SER A N 1
ATOM 3851 C CA . SER A 1 471 ? 18.935 -20.680 7.280 1.00 82.19 471 SER A CA 1
ATOM 3852 C C . SER A 1 471 ? 17.950 -19.978 6.339 1.00 82.19 471 SER A C 1
ATOM 3854 O O . SER A 1 471 ? 18.193 -18.833 5.946 1.00 82.19 471 SER A O 1
ATOM 3856 N N . PHE A 1 472 ? 16.812 -20.619 6.044 1.00 85.88 472 PHE A N 1
ATOM 3857 C CA . PHE A 1 472 ? 15.707 -20.040 5.276 1.00 85.88 472 PHE A CA 1
ATOM 3858 C C . PHE A 1 472 ? 15.154 -18.773 5.939 1.00 85.88 472 PHE A C 1
ATOM 3860 O O . PHE A 1 472 ? 15.177 -17.697 5.335 1.00 85.88 472 PHE A O 1
ATOM 3867 N N . LEU A 1 473 ? 14.711 -18.867 7.198 1.00 83.75 473 LEU A N 1
ATOM 3868 C CA . LEU A 1 473 ? 14.183 -17.709 7.926 1.00 83.75 473 LEU A CA 1
ATOM 3869 C C . LEU A 1 473 ? 15.252 -16.617 8.035 1.00 83.75 473 LEU A C 1
ATOM 3871 O O . LEU A 1 473 ? 14.991 -15.457 7.726 1.00 83.75 473 LEU A O 1
ATOM 3875 N N . LYS A 1 474 ? 16.497 -16.991 8.345 1.00 80.94 474 LYS A N 1
ATOM 3876 C CA . LYS A 1 474 ? 17.623 -16.056 8.423 1.00 80.94 474 LYS A CA 1
ATOM 3877 C C . LYS A 1 474 ? 17.829 -15.256 7.132 1.00 80.94 474 LYS A C 1
ATOM 3879 O O . LYS A 1 474 ? 18.174 -14.079 7.191 1.00 80.94 474 LYS A O 1
ATOM 3884 N N . MET A 1 475 ? 17.652 -15.870 5.964 1.00 83.62 475 MET A N 1
ATOM 3885 C CA . MET A 1 475 ? 17.769 -15.175 4.679 1.00 83.62 475 MET A CA 1
ATOM 3886 C C . MET A 1 475 ? 16.559 -14.274 4.415 1.00 83.62 475 MET A C 1
ATOM 3888 O O . MET A 1 475 ? 16.715 -13.104 4.057 1.00 83.62 475 MET A O 1
ATOM 3892 N N . TRP A 1 476 ? 15.355 -14.810 4.599 1.00 84.38 476 TRP A N 1
ATOM 3893 C CA . TRP A 1 476 ? 14.144 -14.220 4.037 1.00 84.38 476 TRP A CA 1
ATOM 3894 C C . TRP A 1 476 ? 13.354 -13.339 4.999 1.00 84.38 476 TRP A C 1
ATOM 3896 O O . TRP A 1 476 ? 12.635 -12.451 4.543 1.00 84.38 476 TRP A O 1
ATOM 3906 N N . THR A 1 477 ? 13.523 -13.497 6.313 1.00 78.12 477 THR A N 1
ATOM 3907 C CA . THR A 1 477 ? 12.830 -12.681 7.324 1.00 78.12 477 THR A CA 1
ATOM 3908 C C . THR A 1 477 ? 13.719 -11.606 7.958 1.00 78.12 477 THR A C 1
ATOM 3910 O O . THR A 1 477 ? 13.200 -10.597 8.446 1.00 78.12 477 THR A O 1
ATOM 3913 N N . GLN A 1 478 ? 15.050 -11.735 7.864 1.00 71.62 478 GLN A N 1
ATOM 3914 C CA . GLN A 1 478 ? 16.012 -10.791 8.461 1.00 71.62 478 GLN A CA 1
ATOM 3915 C C . GLN A 1 478 ? 16.376 -9.598 7.566 1.00 71.62 478 GLN A C 1
ATOM 3917 O O . GLN A 1 478 ? 15.905 -9.481 6.435 1.00 71.62 478 GLN A O 1
ATOM 3922 N N . LYS A 1 479 ? 17.229 -8.710 8.109 1.00 64.19 479 LYS A N 1
ATOM 3923 C CA . LYS A 1 479 ? 17.669 -7.359 7.678 1.00 64.19 479 LYS A CA 1
ATOM 3924 C C . LYS A 1 479 ? 18.171 -7.182 6.223 1.00 64.19 479 LYS A C 1
ATOM 3926 O O . LYS A 1 479 ? 18.775 -6.161 5.912 1.00 64.19 479 LYS A O 1
ATOM 3931 N N . LYS A 1 480 ? 17.998 -8.148 5.320 1.00 61.09 480 LYS A N 1
ATOM 3932 C CA . LYS A 1 480 ? 18.599 -8.115 3.981 1.00 61.09 480 LYS A CA 1
ATOM 3933 C C . LYS A 1 480 ? 17.676 -7.538 2.918 1.00 61.09 480 LYS A C 1
ATOM 3935 O O . LYS A 1 480 ? 16.485 -7.858 2.871 1.00 61.09 480 LYS A O 1
ATOM 3940 N N . LYS A 1 481 ? 18.278 -6.709 2.054 1.00 68.38 481 LYS A N 1
ATOM 3941 C CA . LYS A 1 481 ? 17.708 -6.302 0.767 1.00 68.38 481 LYS A CA 1
ATOM 3942 C C . LYS A 1 481 ? 17.387 -7.554 -0.042 1.00 68.38 481 LYS A C 1
ATOM 3944 O O . LYS A 1 481 ? 18.098 -8.556 0.049 1.00 68.38 481 LYS A O 1
ATOM 3949 N N . ILE A 1 482 ? 16.316 -7.469 -0.823 1.00 82.56 482 ILE A N 1
ATOM 3950 C CA . ILE A 1 482 ? 15.954 -8.501 -1.790 1.00 82.56 482 ILE A CA 1
ATOM 3951 C C . ILE A 1 482 ? 17.172 -8.844 -2.667 1.00 82.56 482 ILE A C 1
ATOM 3953 O O . ILE A 1 482 ? 17.873 -7.921 -3.103 1.00 82.56 482 ILE A O 1
ATOM 3957 N N . PRO A 1 483 ? 17.437 -10.139 -2.921 1.00 86.25 483 PRO A N 1
ATOM 3958 C CA . PRO A 1 483 ? 18.525 -10.567 -3.790 1.00 86.25 483 PRO A CA 1
ATOM 3959 C C . PRO A 1 483 ? 18.391 -9.978 -5.199 1.00 86.25 483 PRO A C 1
ATOM 3961 O O . PRO A 1 483 ? 17.307 -9.944 -5.780 1.00 86.25 483 PRO A O 1
ATOM 3964 N N . ALA A 1 484 ? 19.516 -9.564 -5.777 1.00 89.31 484 ALA A N 1
ATOM 3965 C CA . ALA A 1 484 ? 19.621 -9.347 -7.215 1.00 89.31 484 ALA A CA 1
ATOM 3966 C C . ALA A 1 484 ? 20.433 -10.491 -7.823 1.00 89.31 484 ALA A C 1
ATOM 3968 O O . ALA A 1 484 ? 21.385 -10.959 -7.195 1.00 89.31 484 ALA A O 1
ATOM 3969 N N . ALA A 1 485 ? 20.083 -10.918 -9.029 1.00 91.44 485 ALA A N 1
ATOM 3970 C CA . ALA A 1 485 ? 20.832 -11.926 -9.762 1.00 91.44 485 ALA A CA 1
ATOM 3971 C C . ALA A 1 485 ? 21.188 -11.421 -11.157 1.00 91.44 485 ALA A C 1
ATOM 3973 O O . ALA A 1 485 ? 20.410 -10.720 -11.800 1.00 91.44 485 ALA A O 1
ATOM 3974 N N . LYS A 1 486 ? 22.387 -11.773 -11.603 1.00 92.12 486 LYS A N 1
ATOM 3975 C CA . LYS A 1 486 ? 22.895 -11.507 -12.940 1.00 92.12 486 LYS A CA 1
ATOM 3976 C C . LYS A 1 486 ? 22.811 -12.786 -13.760 1.00 92.12 486 LYS A C 1
ATOM 3978 O O . LYS A 1 486 ? 23.198 -13.848 -13.272 1.00 92.12 486 LYS A O 1
ATOM 3983 N N . ILE A 1 487 ? 22.342 -12.653 -14.995 1.00 91.62 487 ILE A N 1
ATOM 3984 C CA . ILE A 1 487 ? 22.335 -13.724 -15.989 1.00 91.62 487 ILE A CA 1
ATOM 3985 C C . ILE A 1 487 ? 23.182 -13.276 -17.173 1.00 91.62 487 ILE A C 1
ATOM 3987 O O . ILE A 1 487 ? 22.962 -12.187 -17.706 1.00 91.62 487 ILE A O 1
ATOM 3991 N N . PHE A 1 488 ? 24.143 -14.103 -17.573 1.00 88.50 488 PHE A N 1
ATOM 3992 C CA . PHE A 1 488 ? 24.971 -13.877 -18.757 1.00 88.50 488 PHE A CA 1
ATOM 3993 C C . PHE A 1 488 ? 25.215 -15.191 -19.501 1.00 88.50 488 PHE A C 1
ATOM 3995 O O . PHE A 1 488 ? 25.122 -16.269 -18.915 1.00 88.50 488 PHE A O 1
ATOM 4002 N N . LEU A 1 489 ? 25.484 -15.090 -20.801 1.00 84.69 489 LEU A N 1
ATOM 4003 C CA . LEU A 1 489 ? 25.712 -16.236 -21.680 1.00 84.69 489 LEU A CA 1
ATOM 4004 C C . LEU A 1 489 ? 27.199 -16.353 -22.005 1.00 84.69 489 LEU A C 1
ATOM 4006 O O . LEU A 1 489 ? 27.864 -15.350 -22.262 1.00 84.69 489 LEU A O 1
ATOM 4010 N N . GLU A 1 490 ? 27.697 -17.581 -22.012 1.00 79.56 490 GLU A N 1
ATOM 4011 C CA . GLU A 1 490 ? 29.001 -17.953 -22.540 1.00 79.56 490 GLU A CA 1
ATOM 4012 C C . GLU A 1 490 ? 28.786 -18.926 -23.702 1.00 79.56 490 GLU A C 1
ATOM 4014 O O . GLU A 1 490 ? 28.274 -20.034 -23.527 1.00 79.56 490 GLU A O 1
ATOM 4019 N N . HIS A 1 491 ? 29.181 -18.494 -24.897 1.00 68.00 491 HIS A N 1
ATOM 4020 C CA . HIS A 1 491 ? 29.042 -19.290 -26.106 1.00 68.00 491 HIS A CA 1
ATOM 4021 C C . HIS A 1 491 ? 30.146 -20.351 -26.167 1.00 68.00 491 HIS A C 1
ATOM 4023 O O . HIS A 1 491 ? 31.333 -20.012 -26.228 1.00 68.00 491 HIS A O 1
ATOM 4029 N N . GLN A 1 492 ? 29.775 -21.633 -26.184 1.00 62.25 492 GLN A N 1
ATOM 4030 C CA . GLN A 1 492 ? 30.731 -22.724 -26.343 1.00 62.25 492 GLN A CA 1
ATOM 4031 C C . GLN A 1 492 ? 30.728 -23.240 -27.782 1.00 62.25 492 GLN A C 1
ATOM 4033 O O . GLN A 1 492 ? 29.832 -23.960 -28.219 1.00 62.25 492 GLN A O 1
ATOM 4038 N N . ASN A 1 493 ? 31.798 -22.929 -28.514 1.00 53.84 493 ASN A N 1
ATOM 4039 C CA . ASN A 1 493 ? 32.062 -23.533 -29.816 1.00 53.84 493 ASN A CA 1
ATOM 4040 C C . ASN A 1 493 ? 32.539 -24.983 -29.640 1.00 53.84 493 ASN A C 1
ATOM 4042 O O . ASN A 1 493 ? 33.740 -25.255 -29.609 1.00 53.84 493 ASN A O 1
ATOM 4046 N N . THR A 1 494 ? 31.612 -25.934 -29.540 1.00 53.00 494 THR A N 1
ATOM 4047 C CA . THR A 1 494 ? 31.954 -27.360 -29.576 1.00 53.00 494 THR A CA 1
ATOM 4048 C C . THR A 1 494 ? 32.226 -27.787 -31.023 1.00 53.00 494 THR A C 1
ATOM 4050 O O . THR A 1 494 ? 31.327 -27.883 -31.861 1.00 53.00 494 THR A O 1
ATOM 4053 N N . LYS A 1 495 ? 33.505 -28.036 -31.342 1.00 50.72 495 LYS A N 1
ATOM 4054 C CA . LYS A 1 495 ? 33.942 -28.536 -32.661 1.00 50.72 495 LYS A CA 1
ATOM 4055 C C . LYS A 1 495 ? 33.445 -29.963 -32.959 1.00 50.72 495 LYS A C 1
ATOM 4057 O O . LYS A 1 495 ? 33.384 -30.342 -34.126 1.00 50.72 495 LYS A O 1
ATOM 4062 N N . ASP A 1 496 ? 33.021 -30.707 -31.934 1.00 45.12 496 ASP A N 1
ATOM 4063 C CA . ASP A 1 496 ? 32.778 -32.154 -32.018 1.00 45.12 496 ASP A CA 1
ATOM 4064 C C . ASP A 1 496 ? 31.326 -32.557 -32.342 1.00 45.12 496 ASP A C 1
ATOM 4066 O O . ASP A 1 496 ? 31.066 -33.707 -32.691 1.00 45.12 496 ASP A O 1
ATOM 4070 N N . LEU A 1 497 ? 30.364 -31.624 -32.319 1.00 48.22 497 LEU A N 1
ATOM 4071 C CA . LEU A 1 497 ? 28.952 -31.906 -32.619 1.00 48.22 497 LEU A CA 1
ATOM 4072 C C . LEU A 1 497 ? 28.449 -31.028 -33.775 1.00 48.22 497 LEU A C 1
ATOM 4074 O O . LEU A 1 497 ? 28.049 -29.871 -33.611 1.00 48.22 497 LEU A O 1
ATOM 4078 N N . LYS A 1 498 ? 28.433 -31.593 -34.991 1.00 49.97 498 LYS A N 1
ATOM 4079 C CA . LYS A 1 498 ? 28.011 -30.894 -36.224 1.00 49.97 498 LYS A CA 1
ATOM 4080 C C . LYS A 1 498 ? 26.549 -30.398 -36.203 1.00 49.97 498 LYS A C 1
ATOM 4082 O O . LYS A 1 498 ? 26.213 -29.554 -37.027 1.00 49.97 498 LYS A O 1
ATOM 4087 N N . SER A 1 499 ? 25.704 -30.855 -35.270 1.00 51.34 499 SER A N 1
ATOM 4088 C CA . SER A 1 499 ? 24.250 -30.594 -35.225 1.00 51.34 499 SER A CA 1
ATOM 4089 C C . SER A 1 499 ? 23.723 -29.835 -33.991 1.00 51.34 499 SER A C 1
ATOM 4091 O O . SER A 1 499 ? 22.540 -29.497 -33.978 1.00 51.34 499 SER A O 1
ATOM 4093 N N . ILE A 1 500 ? 24.553 -29.536 -32.980 1.00 52.44 500 ILE A N 1
ATOM 4094 C CA . ILE A 1 500 ? 24.111 -28.943 -31.698 1.00 52.44 500 ILE A CA 1
ATOM 4095 C C . ILE A 1 500 ? 24.940 -27.692 -31.370 1.00 52.44 500 ILE A C 1
ATOM 4097 O O . ILE A 1 500 ? 26.154 -27.688 -31.579 1.00 52.44 500 ILE A O 1
ATOM 4101 N N . LEU A 1 501 ? 24.283 -26.628 -30.901 1.00 59.19 501 LEU A N 1
ATOM 4102 C CA . LEU A 1 501 ? 24.906 -25.470 -30.243 1.00 59.19 501 LEU A CA 1
ATOM 4103 C C . LEU A 1 501 ? 24.793 -25.669 -28.730 1.00 59.19 501 LEU A C 1
ATOM 4105 O O . LEU A 1 501 ? 23.694 -25.944 -28.248 1.00 59.19 501 LEU A O 1
ATOM 4109 N N . SER A 1 502 ? 25.908 -25.549 -28.005 1.00 63.84 502 SER A N 1
ATOM 4110 C CA . SER A 1 502 ? 25.900 -25.520 -26.539 1.00 63.84 502 SER A CA 1
ATOM 4111 C C . SER A 1 502 ? 26.013 -24.070 -26.078 1.00 63.84 502 SER A C 1
ATOM 4113 O O . SER A 1 502 ? 27.036 -23.416 -26.289 1.00 63.84 502 SER A O 1
ATOM 4115 N N . GLU A 1 503 ? 24.944 -23.556 -25.479 1.00 71.56 503 GLU A N 1
ATOM 4116 C CA . GLU A 1 503 ? 24.956 -22.258 -24.805 1.00 71.56 503 GLU A CA 1
ATOM 4117 C C . GLU A 1 503 ? 25.067 -22.487 -23.302 1.00 71.56 503 GLU A C 1
ATOM 4119 O O . GLU A 1 503 ? 24.220 -23.161 -22.704 1.00 71.56 503 GLU A O 1
ATOM 4124 N N . LYS A 1 504 ? 26.105 -21.922 -22.678 1.00 80.81 504 LYS A N 1
ATOM 4125 C CA . LYS A 1 504 ? 26.301 -22.009 -21.233 1.00 80.81 504 LYS A CA 1
ATOM 4126 C C . LYS A 1 504 ? 25.757 -20.751 -20.571 1.00 80.81 504 LYS A C 1
ATOM 4128 O O . LYS A 1 504 ? 26.282 -19.653 -20.738 1.00 80.81 504 LYS A O 1
ATOM 4133 N N . ILE A 1 505 ? 24.686 -20.906 -19.806 1.00 83.75 505 ILE A N 1
ATOM 4134 C CA . ILE A 1 505 ? 24.080 -19.824 -19.031 1.00 83.75 505 ILE A CA 1
ATOM 4135 C C . ILE A 1 505 ? 24.744 -19.770 -17.676 1.00 83.75 505 ILE A C 1
ATOM 4137 O O . ILE A 1 505 ? 24.761 -20.768 -16.964 1.00 83.75 505 ILE A O 1
ATOM 4141 N N . HIS A 1 506 ? 25.196 -18.593 -17.276 1.00 87.75 506 HIS A N 1
ATOM 4142 C CA . HIS A 1 506 ? 25.680 -18.334 -15.931 1.00 87.75 506 HIS A CA 1
ATOM 4143 C C . HIS A 1 506 ? 24.652 -17.538 -15.141 1.00 87.75 506 HIS A C 1
ATOM 4145 O O . HIS A 1 506 ? 24.173 -16.496 -15.592 1.00 87.75 506 HIS A O 1
ATOM 4151 N N . PHE A 1 507 ? 24.345 -18.012 -13.939 1.00 89.62 507 PHE A N 1
ATOM 4152 C CA . PHE A 1 507 ? 23.470 -17.353 -12.980 1.00 89.62 507 PHE A CA 1
ATOM 4153 C C . PHE A 1 507 ? 24.255 -17.027 -11.712 1.00 89.62 507 PHE A C 1
ATOM 4155 O O . PHE A 1 507 ? 24.801 -17.923 -11.068 1.00 89.62 507 PHE A O 1
ATOM 4162 N N . GLN A 1 508 ? 24.298 -15.752 -11.327 1.00 91.00 508 GLN A N 1
ATOM 4163 C CA . GLN A 1 508 ? 25.067 -15.300 -10.168 1.00 91.00 508 GLN A CA 1
ATOM 4164 C C . GLN A 1 508 ? 24.255 -14.358 -9.281 1.00 91.00 508 GLN A C 1
ATOM 4166 O O . GLN A 1 508 ? 23.822 -13.295 -9.728 1.00 91.00 508 GLN A O 1
ATOM 4171 N N . PHE A 1 509 ? 24.115 -14.684 -7.994 1.00 88.81 509 PHE A N 1
ATOM 4172 C CA . PHE A 1 509 ? 23.553 -13.741 -7.028 1.00 88.81 509 PHE A CA 1
ATOM 4173 C C . PHE A 1 509 ? 24.559 -12.650 -6.651 1.00 88.81 509 PHE A C 1
ATOM 4175 O O . PHE A 1 509 ? 25.734 -12.905 -6.391 1.00 88.81 509 PHE A O 1
ATOM 4182 N N . LEU A 1 510 ? 24.079 -11.412 -6.560 1.00 86.25 510 LEU A N 1
ATOM 4183 C CA . LEU A 1 510 ? 24.888 -10.232 -6.280 1.00 86.25 510 LEU A CA 1
ATOM 4184 C C . LEU A 1 510 ? 24.705 -9.761 -4.837 1.00 86.25 510 LEU A C 1
ATOM 4186 O O . LEU A 1 510 ? 23.581 -9.594 -4.365 1.00 86.25 510 LEU A O 1
ATOM 4190 N N . ARG A 1 511 ? 25.819 -9.426 -4.172 1.00 74.38 511 ARG A N 1
ATOM 4191 C CA . ARG A 1 511 ? 25.845 -8.779 -2.842 1.00 74.38 511 ARG A CA 1
ATOM 4192 C C . ARG A 1 511 ? 25.133 -9.585 -1.740 1.00 74.38 511 ARG A C 1
ATOM 4194 O O . ARG A 1 511 ? 24.548 -9.008 -0.823 1.00 74.38 511 ARG A O 1
ATOM 4201 N N . ILE A 1 512 ? 25.214 -10.915 -1.799 1.00 76.81 512 ILE A N 1
ATOM 4202 C CA . ILE A 1 512 ? 24.655 -11.825 -0.785 1.00 76.81 512 ILE A CA 1
ATOM 4203 C C . ILE A 1 512 ? 25.777 -12.649 -0.148 1.00 76.81 512 ILE A C 1
ATOM 4205 O O . ILE A 1 512 ? 26.785 -12.949 -0.781 1.00 76.81 512 ILE A O 1
ATOM 4209 N N . LYS A 1 513 ? 25.595 -13.010 1.126 1.00 76.69 513 LYS A N 1
ATOM 4210 C CA . LYS A 1 513 ? 26.413 -14.033 1.796 1.00 76.69 513 LYS A CA 1
ATOM 4211 C C . LYS A 1 513 ? 25.945 -15.421 1.354 1.00 76.69 513 LYS A C 1
ATOM 4213 O O . LYS A 1 513 ? 24.810 -15.559 0.916 1.00 76.69 513 LYS A O 1
ATOM 4218 N N . ASN A 1 514 ? 26.789 -16.436 1.505 1.00 76.50 514 ASN A N 1
ATOM 4219 C CA . ASN A 1 514 ? 26.364 -17.803 1.238 1.00 76.50 514 ASN A CA 1
ATOM 4220 C C . ASN A 1 514 ? 25.276 -18.220 2.243 1.00 76.50 514 ASN A C 1
ATOM 4222 O O . ASN A 1 514 ? 25.489 -18.120 3.456 1.00 76.50 514 ASN A O 1
ATOM 4226 N N . TYR A 1 515 ? 24.119 -18.638 1.736 1.00 77.56 515 TYR A N 1
ATOM 4227 C CA . TYR A 1 515 ? 23.021 -19.176 2.526 1.00 77.56 515 TYR A CA 1
ATOM 4228 C C . TYR A 1 515 ? 22.656 -20.551 2.007 1.00 77.56 515 TYR A C 1
ATOM 4230 O O . TYR A 1 515 ? 22.452 -20.754 0.814 1.00 77.56 515 TYR A O 1
ATOM 4238 N N . LYS A 1 516 ? 22.493 -21.485 2.934 1.00 79.38 516 LYS A N 1
ATOM 4239 C CA . LYS A 1 516 ? 21.985 -22.817 2.644 1.00 79.38 516 LYS A CA 1
ATOM 4240 C C . LYS A 1 516 ? 20.459 -22.776 2.529 1.00 79.38 516 LYS A C 1
ATOM 4242 O O . LYS A 1 516 ? 19.720 -23.201 3.406 1.00 79.38 516 LYS A O 1
ATOM 4247 N N . THR A 1 517 ? 19.995 -22.126 1.475 1.00 83.38 517 THR A N 1
ATOM 4248 C CA . THR A 1 517 ? 18.588 -22.049 1.090 1.00 83.38 517 THR A CA 1
ATOM 4249 C C . THR A 1 517 ? 18.516 -21.983 -0.427 1.00 83.38 517 THR A C 1
ATOM 4251 O O . THR A 1 517 ? 19.440 -21.470 -1.068 1.00 83.38 517 THR A O 1
ATOM 4254 N N . ALA A 1 518 ? 17.430 -22.496 -0.992 1.00 84.00 518 ALA A N 1
ATOM 4255 C CA . ALA A 1 518 ? 17.245 -22.586 -2.426 1.00 84.00 518 ALA A CA 1
ATOM 4256 C C . ALA A 1 518 ? 15.976 -21.868 -2.882 1.00 84.00 518 ALA A C 1
ATOM 4258 O O . ALA A 1 518 ? 15.064 -21.585 -2.103 1.00 84.00 518 ALA A O 1
ATOM 4259 N N . ILE A 1 519 ? 15.937 -21.583 -4.175 1.00 87.69 519 ILE A N 1
ATOM 4260 C CA . ILE A 1 519 ? 14.756 -21.125 -4.898 1.00 87.69 519 ILE A CA 1
ATOM 4261 C C . ILE A 1 519 ? 14.533 -22.023 -6.105 1.00 87.69 519 ILE A C 1
ATOM 4263 O O . ILE A 1 519 ? 15.480 -22.576 -6.662 1.00 87.69 519 ILE A O 1
ATOM 4267 N N . THR A 1 520 ? 13.293 -22.114 -6.560 1.00 87.75 520 THR A N 1
ATOM 4268 C CA . THR A 1 520 ? 12.948 -22.813 -7.799 1.00 87.75 520 THR A CA 1
ATOM 4269 C C . THR A 1 520 ? 12.617 -21.808 -8.892 1.00 87.75 520 THR A C 1
ATOM 4271 O O . THR A 1 520 ? 11.889 -20.841 -8.659 1.00 87.75 520 THR A O 1
ATOM 4274 N N . GLY A 1 521 ? 13.102 -22.051 -10.103 1.00 89.50 521 GLY A N 1
ATOM 4275 C CA . GLY A 1 521 ? 12.735 -21.262 -11.274 1.00 89.50 521 GLY A CA 1
ATOM 4276 C C . GLY A 1 521 ? 12.910 -22.051 -12.559 1.00 89.50 521 GLY A C 1
ATOM 4277 O O . GLY A 1 521 ? 13.399 -23.175 -12.553 1.00 89.50 521 GLY A O 1
ATOM 4278 N N . THR A 1 522 ? 12.462 -21.487 -13.672 1.00 90.25 522 THR A N 1
ATOM 4279 C CA . THR A 1 522 ? 12.547 -22.123 -14.988 1.00 90.25 522 THR A CA 1
ATOM 4280 C C . THR A 1 522 ? 13.239 -21.186 -15.955 1.00 90.25 522 THR A C 1
ATOM 4282 O O . THR A 1 522 ? 12.765 -20.078 -16.204 1.00 90.25 522 THR A O 1
ATOM 4285 N N . PHE A 1 523 ? 14.348 -21.643 -16.522 1.00 90.44 523 PHE A N 1
ATOM 4286 C CA . PHE A 1 523 ? 14.942 -21.006 -17.684 1.00 90.44 523 PHE A CA 1
ATOM 4287 C C . PHE A 1 523 ? 14.146 -21.396 -18.924 1.00 90.44 523 PHE A C 1
ATOM 4289 O O . PHE A 1 523 ? 13.866 -22.573 -19.132 1.00 90.44 523 PHE A O 1
ATOM 4296 N N . LYS A 1 524 ? 13.775 -20.426 -19.752 1.00 89.81 524 LYS A N 1
ATOM 4297 C CA . LYS A 1 524 ? 13.098 -20.663 -21.028 1.00 89.81 524 LYS A CA 1
ATOM 4298 C C . LYS A 1 524 ? 13.945 -20.118 -22.157 1.00 89.81 524 LYS A C 1
ATOM 4300 O O . LYS A 1 524 ? 14.075 -18.901 -22.294 1.00 89.81 524 LYS A O 1
ATOM 4305 N N . ALA A 1 525 ? 14.507 -21.013 -22.960 1.00 87.44 525 ALA A N 1
ATOM 4306 C CA . ALA A 1 525 ? 15.209 -20.642 -24.176 1.00 87.44 525 ALA A CA 1
ATOM 4307 C C . ALA A 1 525 ? 14.198 -20.480 -25.315 1.00 87.44 525 ALA A C 1
ATOM 4309 O O . ALA A 1 525 ? 13.510 -21.430 -25.689 1.00 87.44 525 ALA A O 1
ATOM 4310 N N . TYR A 1 526 ? 14.094 -19.266 -25.852 1.00 86.06 526 TYR A N 1
ATOM 4311 C CA . TYR A 1 526 ? 13.231 -18.950 -26.984 1.00 86.06 526 TYR A CA 1
ATOM 4312 C C . TYR A 1 526 ? 14.046 -19.101 -28.260 1.00 86.06 526 TYR A C 1
ATOM 4314 O O . TYR A 1 526 ? 14.854 -18.238 -28.612 1.00 86.06 526 TYR A O 1
ATOM 4322 N N . HIS A 1 527 ? 13.851 -20.229 -28.929 1.00 82.06 527 HIS A N 1
ATOM 4323 C CA . HIS A 1 527 ? 14.559 -20.604 -30.141 1.00 82.06 527 HIS A CA 1
ATOM 4324 C C . HIS A 1 527 ? 13.626 -20.512 -31.351 1.00 82.06 527 HIS A C 1
ATOM 4326 O O . HIS A 1 527 ? 12.407 -20.615 -31.229 1.00 82.06 527 HIS A O 1
ATOM 4332 N N . SER A 1 528 ? 14.206 -20.400 -32.541 1.00 74.94 528 SER A N 1
ATOM 4333 C CA . SER A 1 528 ? 13.490 -20.453 -33.825 1.00 74.94 528 SER A CA 1
ATOM 4334 C C . SER A 1 528 ? 12.593 -21.691 -34.003 1.00 74.94 528 SER A C 1
ATOM 4336 O O . SER A 1 528 ? 11.666 -21.666 -34.802 1.00 74.94 528 SER A O 1
ATOM 4338 N N . HIS A 1 529 ? 12.853 -22.763 -33.248 1.00 72.56 529 HIS A N 1
ATOM 4339 C CA . HIS A 1 529 ? 12.098 -24.022 -33.280 1.00 72.56 529 HIS A CA 1
ATOM 4340 C C . HIS A 1 529 ? 11.028 -24.132 -32.176 1.00 72.56 529 HIS A C 1
ATOM 4342 O O . HIS A 1 529 ? 10.301 -25.120 -32.132 1.00 72.56 529 HIS A O 1
ATOM 4348 N N . GLY A 1 530 ? 10.941 -23.160 -31.263 1.00 79.31 530 GLY A N 1
ATOM 4349 C CA . GLY A 1 530 ? 10.022 -23.185 -30.124 1.00 79.31 530 GLY A CA 1
ATOM 4350 C C . GLY A 1 530 ? 10.675 -22.783 -28.800 1.00 79.31 530 GLY A C 1
ATOM 4351 O O . GLY A 1 530 ? 11.819 -22.331 -28.749 1.00 79.31 530 GLY A O 1
ATOM 4352 N N . VAL A 1 531 ? 9.918 -22.939 -27.712 1.00 84.50 531 VAL A N 1
ATOM 4353 C CA . VAL A 1 531 ? 10.360 -22.615 -26.347 1.00 84.50 531 VAL A CA 1
ATOM 4354 C C . VAL A 1 531 ? 10.833 -23.884 -25.648 1.00 84.50 531 VAL A C 1
ATOM 4356 O O . VAL A 1 531 ? 10.060 -24.829 -25.517 1.00 84.50 531 VAL A O 1
ATOM 4359 N N . ILE A 1 532 ? 12.076 -23.889 -25.167 1.00 85.19 532 ILE A N 1
ATOM 4360 C CA . ILE A 1 532 ? 12.680 -25.016 -24.446 1.00 85.19 532 ILE A CA 1
ATOM 4361 C C . ILE A 1 532 ? 12.802 -24.633 -22.960 1.00 85.19 532 ILE A C 1
ATOM 4363 O O . ILE A 1 532 ? 13.632 -23.781 -22.625 1.00 85.19 532 ILE A O 1
ATOM 4367 N N . PRO A 1 533 ? 11.954 -25.186 -22.069 1.00 87.19 533 PRO A N 1
ATOM 4368 C CA . PRO A 1 533 ? 12.013 -24.914 -20.638 1.00 87.19 533 PRO A CA 1
ATOM 4369 C C . PRO A 1 533 ? 12.957 -25.879 -19.903 1.00 87.19 533 PRO A C 1
ATOM 4371 O O . PRO A 1 533 ? 12.902 -27.087 -20.112 1.00 87.19 533 PRO A O 1
ATOM 4374 N N . THR A 1 534 ? 13.737 -25.351 -18.962 1.00 87.12 534 THR A N 1
ATOM 4375 C CA . THR A 1 534 ? 14.563 -26.122 -18.023 1.00 87.12 534 THR A CA 1
ATOM 4376 C C . THR A 1 534 ? 14.318 -25.607 -16.611 1.00 87.12 534 THR A C 1
ATOM 4378 O O . THR A 1 534 ? 14.699 -24.484 -16.266 1.00 87.12 534 THR A O 1
ATOM 4381 N N . THR A 1 535 ? 13.650 -26.414 -15.789 1.00 87.94 535 THR A N 1
ATOM 4382 C CA . THR A 1 535 ? 13.408 -26.097 -14.378 1.00 87.94 535 THR A CA 1
ATOM 4383 C C . THR A 1 535 ? 14.650 -26.410 -13.554 1.00 87.94 535 THR A C 1
ATOM 4385 O O . THR A 1 535 ? 15.269 -27.458 -13.711 1.00 87.94 535 THR A O 1
ATOM 4388 N N . VAL A 1 536 ? 15.023 -25.480 -12.680 1.00 88.19 536 VAL A N 1
ATOM 4389 C CA . VAL A 1 536 ? 16.235 -25.539 -11.864 1.00 88.19 536 VAL A CA 1
ATOM 4390 C C . VAL A 1 536 ? 15.923 -25.180 -10.416 1.00 88.19 536 VAL A C 1
ATOM 4392 O O . VAL A 1 536 ? 15.045 -24.360 -10.128 1.00 88.19 536 VAL A O 1
ATOM 4395 N N . MET A 1 537 ? 16.692 -25.766 -9.503 1.00 87.44 537 MET A N 1
ATOM 4396 C CA . MET A 1 537 ? 16.744 -25.371 -8.101 1.00 87.44 537 MET A CA 1
ATOM 4397 C C . MET A 1 537 ? 18.084 -24.674 -7.852 1.00 87.44 537 MET A C 1
ATOM 4399 O O . MET A 1 537 ? 19.145 -25.252 -8.079 1.00 87.44 537 MET A O 1
ATOM 4403 N N . LEU A 1 538 ? 18.042 -23.405 -7.447 1.00 87.31 538 LEU A N 1
ATOM 4404 C CA . LEU A 1 538 ? 19.216 -22.545 -7.307 1.00 87.31 538 LEU A CA 1
ATOM 4405 C C . LEU A 1 538 ? 19.490 -22.267 -5.834 1.00 87.31 538 LEU A C 1
ATOM 4407 O O . LEU A 1 538 ? 18.674 -21.640 -5.160 1.00 87.31 538 LEU A O 1
ATOM 4411 N N . ASN A 1 539 ? 20.665 -22.668 -5.354 1.00 86.44 539 ASN A N 1
ATOM 4412 C CA . ASN A 1 539 ? 21.142 -22.278 -4.031 1.00 86.44 539 ASN A CA 1
ATOM 4413 C C . ASN A 1 539 ? 21.516 -20.791 -4.012 1.00 86.44 539 ASN A C 1
ATOM 4415 O O . ASN A 1 539 ? 22.191 -20.297 -4.919 1.00 86.44 539 ASN A O 1
ATOM 4419 N N . ILE A 1 540 ? 21.123 -20.078 -2.955 1.00 84.62 540 ILE A N 1
ATOM 4420 C CA . ILE A 1 540 ? 21.448 -18.659 -2.788 1.00 84.62 540 ILE A CA 1
ATOM 4421 C C . ILE A 1 540 ? 22.895 -18.508 -2.331 1.00 84.62 540 ILE A C 1
ATOM 4423 O O . ILE A 1 540 ? 23.209 -18.416 -1.142 1.00 84.62 540 ILE A O 1
ATOM 4427 N N . SER A 1 541 ? 23.786 -18.438 -3.315 1.00 83.56 541 SER A N 1
ATOM 4428 C CA . SER A 1 541 ? 25.217 -18.255 -3.108 1.00 83.56 541 SER A CA 1
ATOM 4429 C C . SER A 1 541 ? 25.786 -17.192 -4.056 1.00 83.56 541 SER A C 1
ATOM 4431 O O . SER A 1 541 ? 25.263 -17.012 -5.157 1.00 83.56 541 SER A O 1
ATOM 4433 N N . PRO A 1 542 ? 26.854 -16.473 -3.661 1.00 84.19 542 PRO A N 1
ATOM 4434 C CA . PRO A 1 542 ? 27.528 -15.523 -4.550 1.00 84.19 542 PRO A CA 1
ATOM 4435 C C . PRO A 1 542 ? 28.297 -16.214 -5.690 1.00 84.19 542 PRO A C 1
ATOM 4437 O O . PRO A 1 542 ? 28.732 -15.546 -6.632 1.00 84.19 542 PRO A O 1
ATOM 4440 N N . THR A 1 543 ? 28.491 -17.532 -5.590 1.00 86.12 543 THR A N 1
ATOM 4441 C CA . THR A 1 543 ? 29.189 -18.342 -6.585 1.00 86.12 543 THR A CA 1
ATOM 4442 C C . THR A 1 543 ? 28.304 -18.497 -7.825 1.00 86.12 543 THR A C 1
ATOM 4444 O O . THR A 1 543 ? 27.137 -18.871 -7.684 1.00 86.12 543 THR A O 1
ATOM 4447 N N . PRO A 1 544 ? 28.819 -18.204 -9.033 1.00 85.75 544 PRO A N 1
ATOM 4448 C CA . PRO A 1 544 ? 28.063 -18.406 -10.260 1.00 85.75 544 PRO A CA 1
ATOM 4449 C C . PRO A 1 544 ? 27.775 -19.895 -10.475 1.00 85.75 544 PRO A C 1
ATOM 4451 O O . PRO A 1 544 ? 28.649 -20.741 -10.283 1.00 85.75 544 PRO A O 1
ATOM 4454 N N . VAL A 1 545 ? 26.548 -20.202 -10.887 1.00 88.19 545 VAL A N 1
ATOM 4455 C CA . VAL A 1 545 ? 26.122 -21.543 -11.300 1.00 88.19 545 VAL A CA 1
ATOM 4456 C C . VAL A 1 545 ? 25.924 -21.532 -12.806 1.00 88.19 545 VAL A C 1
ATOM 4458 O O . VAL A 1 545 ? 25.315 -20.600 -13.333 1.00 88.19 545 VAL A O 1
ATOM 4461 N N . SER A 1 546 ? 26.429 -22.556 -13.490 1.00 86.69 546 SER A N 1
ATOM 4462 C CA . SER A 1 546 ? 26.313 -22.663 -14.941 1.00 86.69 546 SER A CA 1
ATOM 4463 C C . SER A 1 546 ? 25.370 -23.784 -15.367 1.00 86.69 546 SER A C 1
ATOM 4465 O O . SER A 1 546 ? 25.386 -24.862 -14.776 1.00 86.69 546 SER A O 1
ATOM 4467 N N . PHE A 1 547 ? 24.604 -23.548 -16.428 1.00 83.50 547 PHE A N 1
ATOM 4468 C CA . PHE A 1 547 ? 23.684 -24.509 -17.037 1.00 83.50 547 PHE A CA 1
ATOM 4469 C C . PHE A 1 547 ? 23.962 -24.595 -18.531 1.00 83.50 547 PHE A C 1
ATOM 4471 O O . PHE A 1 547 ? 24.057 -23.562 -19.188 1.00 83.50 547 PHE A O 1
ATOM 4478 N N . GLU A 1 548 ? 24.072 -25.803 -19.070 1.00 79.44 548 GLU A N 1
ATOM 4479 C CA . GLU A 1 548 ? 24.285 -26.011 -20.503 1.00 79.44 548 GLU A CA 1
ATOM 4480 C C . GLU A 1 548 ? 22.955 -26.309 -21.199 1.00 79.44 548 GLU A C 1
ATOM 4482 O O . GLU A 1 548 ? 22.187 -27.173 -20.770 1.00 79.44 548 GLU A O 1
ATOM 4487 N N . PHE A 1 549 ? 22.675 -25.566 -22.270 1.00 74.00 549 PHE A N 1
ATOM 4488 C CA . PHE A 1 549 ? 21.524 -25.769 -23.141 1.00 74.00 549 PHE A CA 1
ATOM 4489 C C . PHE A 1 549 ? 21.989 -26.330 -24.474 1.00 74.00 549 PHE A C 1
ATOM 4491 O O . PHE A 1 549 ? 22.680 -25.653 -25.232 1.00 74.00 549 PHE A O 1
ATOM 4498 N N . ASN A 1 550 ? 21.539 -27.544 -24.784 1.00 72.50 550 ASN A N 1
ATOM 4499 C CA . ASN A 1 550 ? 21.733 -28.145 -26.095 1.00 72.50 550 ASN A CA 1
ATOM 4500 C C . ASN A 1 550 ? 20.620 -27.670 -27.033 1.00 72.50 550 ASN A C 1
ATOM 4502 O O . ASN A 1 550 ? 19.468 -28.091 -26.909 1.00 72.50 550 ASN A O 1
ATOM 4506 N N . LEU A 1 551 ? 20.962 -26.777 -27.959 1.00 70.88 551 LEU A N 1
ATOM 4507 C CA . LEU A 1 551 ? 20.034 -26.202 -28.930 1.00 70.88 551 LEU A CA 1
ATOM 4508 C C . LEU A 1 551 ? 20.238 -26.835 -30.319 1.00 70.88 551 LEU A C 1
ATOM 4510 O O . LEU A 1 551 ? 21.381 -27.051 -30.738 1.00 70.88 551 LEU A O 1
ATOM 4514 N N . PRO A 1 552 ? 19.157 -27.128 -31.065 1.00 65.81 552 PRO A N 1
ATOM 4515 C CA . PRO A 1 552 ? 19.267 -27.654 -32.422 1.00 65.81 552 PRO A CA 1
ATOM 4516 C C . PRO A 1 552 ? 19.866 -26.599 -33.368 1.00 65.81 552 PRO A C 1
ATOM 4518 O O . PRO A 1 552 ? 19.365 -25.477 -33.439 1.00 65.81 552 PRO A O 1
ATOM 4521 N N . LYS A 1 553 ? 20.918 -26.948 -34.127 1.00 61.69 553 LYS A N 1
ATOM 4522 C CA . LYS A 1 553 ? 21.510 -26.040 -35.129 1.00 61.69 553 LYS A CA 1
ATOM 4523 C C . LYS A 1 553 ? 20.521 -25.749 -36.259 1.00 61.69 553 LYS A C 1
ATOM 4525 O O . LYS A 1 553 ? 20.007 -26.664 -36.901 1.00 61.69 553 LYS A O 1
ATOM 4530 N N . ASN A 1 554 ? 20.329 -24.467 -36.563 1.00 57.03 554 ASN A N 1
ATOM 4531 C CA . ASN A 1 554 ? 19.550 -24.024 -37.718 1.00 57.03 554 ASN A CA 1
ATOM 4532 C C . ASN A 1 554 ? 20.218 -24.472 -39.035 1.00 57.03 554 ASN A C 1
ATOM 4534 O O . ASN A 1 554 ? 21.307 -24.007 -39.372 1.00 57.03 554 ASN A O 1
ATOM 4538 N N . ARG A 1 555 ? 19.545 -25.310 -39.837 1.00 49.78 555 ARG A N 1
ATOM 4539 C CA . ARG A 1 555 ? 19.743 -25.301 -41.298 1.00 49.78 555 ARG A CA 1
ATOM 4540 C C . ARG A 1 555 ? 18.899 -24.148 -41.831 1.00 49.78 555 ARG A C 1
ATOM 4542 O O . ARG A 1 555 ? 17.711 -24.102 -41.542 1.00 49.78 555 ARG A O 1
ATOM 4549 N N . GLN A 1 556 ? 19.508 -23.200 -42.543 1.00 44.25 556 GLN A N 1
ATOM 4550 C CA . GLN A 1 556 ? 18.813 -22.024 -43.077 1.00 44.25 556 GLN A CA 1
ATOM 4551 C C . GLN A 1 556 ? 17.542 -22.437 -43.840 1.00 44.25 556 GLN A C 1
ATOM 4553 O O . GLN A 1 556 ? 17.630 -22.994 -44.932 1.00 44.25 556 GLN A O 1
ATOM 4558 N N . VAL A 1 557 ? 16.368 -22.135 -43.283 1.00 38.41 557 VAL A N 1
ATOM 4559 C CA . VAL A 1 557 ? 15.096 -22.153 -44.013 1.00 38.41 557 VAL A CA 1
ATOM 4560 C C . VAL A 1 557 ? 14.619 -20.710 -44.150 1.00 38.41 557 VAL A C 1
ATOM 4562 O O . VAL A 1 557 ? 14.749 -19.896 -43.236 1.00 38.41 557 VAL A O 1
ATOM 4565 N N . GLN A 1 558 ? 14.161 -20.379 -45.355 1.00 39.38 558 GLN A N 1
ATOM 4566 C CA . GLN A 1 558 ? 13.860 -19.028 -45.808 1.00 39.38 558 GLN A CA 1
ATOM 4567 C C . GLN A 1 558 ? 12.808 -18.307 -44.950 1.00 39.38 558 GLN A C 1
ATOM 4569 O O . GLN A 1 558 ? 11.728 -18.820 -44.683 1.00 39.38 558 GLN A O 1
ATOM 4574 N N . LYS A 1 559 ? 13.167 -17.064 -44.603 1.00 43.56 559 LYS A N 1
ATOM 4575 C CA . LYS A 1 559 ? 12.347 -15.869 -44.337 1.00 43.56 559 LYS A CA 1
ATOM 4576 C C . LYS A 1 559 ? 10.831 -16.090 -44.163 1.00 43.56 559 LYS A C 1
ATOM 4578 O O . LYS A 1 559 ? 10.082 -16.030 -45.132 1.00 43.56 559 LYS A O 1
ATOM 4583 N N . SER A 1 560 ? 10.376 -16.111 -42.909 1.00 37.91 560 SER A N 1
ATOM 4584 C CA . SER A 1 560 ? 9.071 -15.548 -42.531 1.00 37.91 560 SER A CA 1
ATOM 4585 C C . SER A 1 560 ? 9.247 -14.107 -42.027 1.00 37.91 560 SER A C 1
ATOM 4587 O O . SER A 1 560 ? 10.208 -13.780 -41.331 1.00 37.91 560 SER A O 1
ATOM 4589 N N . SER A 1 561 ? 8.322 -13.233 -42.407 1.00 38.19 561 SER A N 1
ATOM 4590 C CA . SER A 1 561 ? 8.422 -11.770 -42.525 1.00 38.19 561 SER A CA 1
ATOM 4591 C C . SER A 1 561 ? 8.455 -10.925 -41.236 1.00 38.19 561 SER A C 1
ATOM 4593 O O . SER A 1 561 ? 8.201 -9.729 -41.307 1.00 38.19 561 SER A O 1
ATOM 4595 N N . ASN A 1 562 ? 8.842 -11.470 -40.079 1.00 42.59 562 ASN A N 1
ATOM 4596 C CA . ASN A 1 562 ? 9.058 -10.689 -38.850 1.00 42.59 562 ASN A CA 1
ATOM 4597 C C . ASN A 1 562 ? 10.468 -10.956 -38.308 1.00 42.59 562 ASN A C 1
ATOM 4599 O O . ASN A 1 562 ? 10.684 -11.838 -37.480 1.00 42.59 562 ASN A O 1
ATOM 4603 N N . SER A 1 563 ? 11.458 -10.227 -38.827 1.00 51.12 563 SER A N 1
ATOM 4604 C CA . SER A 1 563 ? 12.883 -10.490 -38.599 1.00 51.12 563 SER A CA 1
ATOM 4605 C C . SER A 1 563 ? 13.342 -10.123 -37.176 1.00 51.12 563 SER A C 1
ATOM 4607 O O . SER A 1 563 ? 13.923 -9.056 -36.953 1.00 51.12 563 SER A O 1
ATOM 4609 N N . LEU A 1 564 ? 13.111 -11.004 -36.200 1.00 55.09 564 LEU A N 1
ATOM 4610 C CA . LEU A 1 564 ? 13.864 -10.996 -34.942 1.00 55.09 564 LEU A CA 1
ATOM 4611 C C . LEU A 1 564 ? 15.329 -11.307 -35.265 1.00 55.09 564 LEU A C 1
ATOM 4613 O O . LEU A 1 564 ? 15.622 -12.299 -35.932 1.00 55.09 564 LEU A O 1
ATOM 4617 N N . LYS A 1 565 ? 16.262 -10.480 -34.787 1.00 62.66 565 LYS A N 1
ATOM 4618 C CA . LYS A 1 565 ? 17.690 -10.802 -34.894 1.00 62.66 565 LYS A CA 1
ATOM 4619 C C . LYS A 1 565 ? 17.972 -11.972 -33.949 1.00 62.66 565 LYS A C 1
ATOM 4621 O O . LYS A 1 565 ? 17.910 -11.794 -32.734 1.00 62.66 565 LYS A O 1
ATOM 4626 N N . SER A 1 566 ? 18.203 -13.160 -34.502 1.00 63.75 566 SER A N 1
ATOM 4627 C CA . SER A 1 566 ? 18.620 -14.355 -33.760 1.00 63.75 566 SER A CA 1
ATOM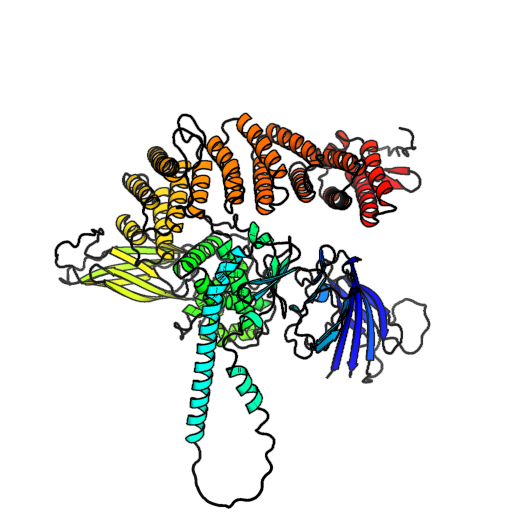 4628 C C . SER A 1 566 ? 20.134 -14.520 -33.813 1.00 63.75 566 SER A C 1
ATOM 4630 O O . SER A 1 566 ? 20.731 -14.277 -34.863 1.00 63.75 566 SER A O 1
ATOM 4632 N N . PHE A 1 567 ? 20.727 -15.010 -32.731 1.00 64.44 567 PHE A N 1
ATOM 4633 C CA . PHE A 1 567 ? 22.109 -15.485 -32.701 1.00 64.44 567 PHE A CA 1
ATOM 4634 C C . PHE A 1 567 ? 22.062 -17.007 -32.846 1.00 64.44 567 PHE A C 1
ATOM 4636 O O . PHE A 1 567 ? 21.545 -17.686 -31.967 1.00 64.44 567 PHE A O 1
ATOM 4643 N N . ASP A 1 568 ? 22.450 -17.521 -34.016 1.00 61.91 568 ASP A N 1
ATOM 4644 C CA . ASP A 1 568 ? 22.406 -18.952 -34.364 1.00 61.91 568 ASP A CA 1
ATOM 4645 C C . ASP A 1 568 ? 21.061 -19.666 -34.106 1.00 61.91 568 ASP A C 1
ATOM 4647 O O . ASP A 1 568 ? 20.999 -20.857 -33.822 1.00 61.91 568 ASP A O 1
ATOM 4651 N N . GLY A 1 569 ? 19.948 -18.940 -34.258 1.00 67.25 569 GLY A N 1
ATOM 4652 C CA . GLY A 1 569 ? 18.592 -19.450 -34.025 1.00 67.25 569 GLY A CA 1
ATOM 4653 C C . GLY A 1 569 ? 18.044 -19.208 -32.618 1.00 67.25 569 GLY A C 1
ATOM 4654 O O . GLY A 1 569 ? 16.830 -19.319 -32.436 1.00 67.25 569 GLY A O 1
ATOM 4655 N N . LEU A 1 570 ? 18.877 -18.802 -31.655 1.00 77.94 570 LEU A N 1
ATOM 4656 C CA . LEU A 1 570 ? 18.455 -18.368 -30.324 1.00 77.94 570 LEU A CA 1
ATOM 4657 C C . LEU A 1 570 ? 18.034 -16.891 -30.347 1.00 77.94 570 LEU A C 1
ATOM 4659 O O . LEU A 1 570 ? 18.781 -16.016 -30.794 1.00 77.94 570 LEU A O 1
ATOM 4663 N N . HIS A 1 571 ? 16.832 -16.598 -29.850 1.00 82.56 571 HIS A N 1
ATOM 4664 C CA . HIS A 1 571 ? 16.329 -15.229 -29.745 1.00 82.56 571 HIS A CA 1
ATOM 4665 C C . HIS A 1 571 ? 16.671 -14.587 -28.395 1.00 82.56 571 HIS A C 1
ATOM 4667 O O . HIS A 1 571 ? 17.131 -13.444 -28.382 1.00 82.56 571 HIS A O 1
ATOM 4673 N N . TRP A 1 572 ? 16.424 -15.293 -27.284 1.00 88.31 572 TRP A N 1
ATOM 4674 C CA . TRP A 1 572 ? 16.836 -14.939 -25.916 1.00 88.31 572 TRP A CA 1
ATOM 4675 C C . TRP A 1 572 ? 16.592 -16.114 -24.955 1.00 88.31 572 TRP A C 1
ATOM 4677 O O . TRP A 1 572 ? 15.916 -17.086 -25.303 1.00 88.31 572 TRP A O 1
ATOM 4687 N N . ILE A 1 573 ? 17.084 -15.994 -23.718 1.00 88.56 573 ILE A N 1
ATOM 4688 C CA . ILE A 1 573 ? 16.745 -16.905 -22.617 1.00 88.56 573 ILE A CA 1
ATOM 4689 C C . ILE A 1 573 ? 16.212 -16.097 -21.434 1.00 88.56 573 ILE A C 1
ATOM 4691 O O . ILE A 1 573 ? 16.889 -15.183 -20.969 1.00 88.56 573 ILE A O 1
ATOM 4695 N N . SER A 1 574 ? 15.012 -16.399 -20.942 1.00 90.12 574 SER A N 1
ATOM 4696 C CA . SER A 1 574 ? 14.458 -15.758 -19.739 1.00 90.12 574 SER A CA 1
ATOM 4697 C C . SER A 1 574 ? 14.519 -16.686 -18.534 1.00 90.12 574 SER A C 1
ATOM 4699 O O . SER A 1 574 ? 14.495 -17.907 -18.678 1.00 90.12 574 SER A O 1
ATOM 4701 N N . PHE A 1 575 ? 14.573 -16.104 -17.339 1.00 91.31 575 PHE A N 1
ATOM 4702 C CA . PHE A 1 575 ? 14.340 -16.821 -16.090 1.00 91.31 575 PHE A CA 1
ATOM 4703 C C . PHE A 1 575 ? 12.963 -16.438 -15.550 1.00 91.31 575 PHE A C 1
ATOM 4705 O O . PHE A 1 575 ? 12.684 -15.264 -15.315 1.00 91.31 575 PHE A O 1
ATOM 4712 N N . GLU A 1 576 ? 12.088 -17.424 -15.376 1.00 89.31 576 GLU A N 1
ATOM 4713 C CA . GLU A 1 576 ? 10.713 -17.228 -14.923 1.00 89.31 576 GLU A CA 1
ATOM 4714 C C . GLU A 1 576 ? 10.440 -18.011 -13.641 1.00 89.31 576 GLU A C 1
ATOM 4716 O O . GLU A 1 576 ? 10.916 -19.132 -13.454 1.00 89.31 576 GLU A O 1
ATOM 4721 N N . THR A 1 577 ? 9.623 -17.434 -12.761 1.00 88.75 577 THR A N 1
ATOM 4722 C CA . THR A 1 577 ? 9.221 -18.067 -11.501 1.00 88.75 577 THR A CA 1
ATOM 4723 C C . THR A 1 577 ? 7.702 -18.079 -11.365 1.00 88.75 577 THR A C 1
ATOM 4725 O O . THR A 1 577 ? 7.014 -17.142 -11.775 1.00 88.75 577 THR A O 1
ATOM 4728 N N . LYS A 1 578 ? 7.157 -19.174 -10.828 1.00 85.12 578 LYS A N 1
ATOM 4729 C CA . LYS A 1 578 ? 5.726 -19.338 -10.552 1.00 85.12 578 LYS A CA 1
ATOM 4730 C C . LYS A 1 578 ? 5.564 -19.992 -9.170 1.00 85.12 578 LYS A C 1
ATOM 4732 O O . LYS A 1 578 ? 5.915 -21.158 -9.048 1.00 85.12 578 LYS A O 1
ATOM 4737 N N . PRO A 1 579 ? 5.044 -19.282 -8.149 1.00 87.62 579 PRO A N 1
ATOM 4738 C CA . PRO A 1 579 ? 4.718 -17.849 -8.143 1.00 87.62 579 PRO A CA 1
ATOM 4739 C C . PRO A 1 579 ? 5.957 -16.951 -8.322 1.00 87.62 579 PRO A C 1
ATOM 4741 O O . PRO A 1 579 ? 7.087 -17.415 -8.206 1.00 87.62 579 PRO A O 1
ATOM 4744 N N . GLN A 1 580 ? 5.737 -15.660 -8.600 1.00 90.88 580 GLN A N 1
ATOM 4745 C CA . GLN A 1 580 ? 6.822 -14.693 -8.795 1.00 90.88 580 GLN A CA 1
ATOM 4746 C C . GLN A 1 580 ? 7.650 -14.534 -7.513 1.00 90.88 580 GLN A C 1
ATOM 4748 O O . GLN A 1 580 ? 7.107 -14.150 -6.474 1.00 90.88 580 GLN A O 1
ATOM 4753 N N . LEU A 1 581 ? 8.952 -14.798 -7.578 1.00 91.12 581 LEU A N 1
ATOM 4754 C CA . LEU A 1 581 ? 9.849 -14.711 -6.423 1.00 91.12 581 LEU A CA 1
ATOM 4755 C C . LEU A 1 581 ? 10.423 -13.297 -6.236 1.00 91.12 581 LEU A C 1
ATOM 4757 O O . LEU A 1 581 ? 10.591 -12.571 -7.221 1.00 91.12 581 LEU A O 1
ATOM 4761 N N . PRO A 1 582 ? 10.756 -12.897 -4.990 1.00 89.69 582 PRO A N 1
ATOM 4762 C CA . PRO A 1 582 ? 11.370 -11.607 -4.693 1.00 89.69 582 PRO A CA 1
ATOM 4763 C C . PRO A 1 582 ? 12.845 -11.628 -5.098 1.00 89.69 582 PRO A C 1
ATOM 4765 O O . PRO A 1 582 ? 13.721 -11.828 -4.260 1.00 89.69 582 PRO A O 1
ATOM 4768 N N . ILE A 1 583 ? 13.124 -11.473 -6.389 1.00 89.56 583 ILE A N 1
ATOM 4769 C CA . ILE A 1 583 ? 14.476 -11.401 -6.951 1.00 89.56 583 ILE A CA 1
ATOM 4770 C C . ILE A 1 583 ? 14.444 -10.387 -8.085 1.00 89.56 583 ILE A C 1
ATOM 4772 O O . ILE A 1 583 ? 13.503 -10.374 -8.872 1.00 89.56 583 ILE A O 1
ATOM 4776 N N . VAL A 1 584 ? 15.466 -9.540 -8.164 1.00 90.12 584 VAL A N 1
ATOM 4777 C CA . VAL A 1 584 ? 15.651 -8.635 -9.305 1.00 90.12 584 VAL A CA 1
ATOM 4778 C C . VAL A 1 584 ? 16.621 -9.280 -10.286 1.00 90.12 584 VAL A C 1
ATOM 4780 O O . VAL A 1 584 ? 17.802 -9.426 -9.952 1.00 90.12 584 VAL A O 1
ATOM 4783 N N . ILE A 1 585 ? 16.154 -9.651 -11.479 1.00 91.69 585 ILE A N 1
ATOM 4784 C CA . ILE A 1 585 ? 17.011 -10.211 -12.527 1.00 91.69 585 ILE A CA 1
ATOM 4785 C C . ILE A 1 585 ? 17.629 -9.094 -13.368 1.00 91.69 585 ILE A C 1
ATOM 4787 O O . ILE A 1 585 ? 16.990 -8.110 -13.742 1.00 91.69 585 ILE A O 1
ATOM 4791 N N . ILE A 1 586 ? 18.917 -9.250 -13.652 1.00 91.62 586 ILE A N 1
ATOM 4792 C CA . ILE A 1 586 ? 19.719 -8.349 -14.470 1.00 91.62 586 ILE A CA 1
ATOM 4793 C C . ILE A 1 586 ? 20.258 -9.173 -15.629 1.00 91.62 586 ILE A C 1
ATOM 4795 O O . ILE A 1 586 ? 21.115 -10.038 -15.440 1.00 91.62 586 ILE A O 1
ATOM 4799 N N . TYR A 1 587 ? 19.746 -8.899 -16.821 1.00 91.94 587 TYR A N 1
ATOM 4800 C CA . TYR A 1 587 ? 20.172 -9.571 -18.038 1.00 91.94 587 TYR A CA 1
ATOM 4801 C C . TYR A 1 587 ? 21.379 -8.836 -18.619 1.00 91.94 587 TYR A C 1
ATOM 4803 O O . TYR A 1 587 ? 21.255 -7.718 -19.118 1.00 91.94 587 TYR A O 1
ATOM 4811 N N . GLU A 1 588 ? 22.549 -9.466 -18.575 1.00 89.81 588 GLU A N 1
ATOM 4812 C CA . GLU A 1 588 ? 23.743 -8.996 -19.279 1.00 89.81 588 GLU A CA 1
ATOM 4813 C C . GLU A 1 588 ? 23.831 -9.655 -20.650 1.00 89.81 588 GLU A C 1
ATOM 4815 O O . GLU A 1 588 ? 24.715 -10.456 -20.950 1.00 89.81 588 GLU A O 1
ATOM 4820 N N . TYR A 1 589 ? 22.843 -9.334 -21.477 1.00 87.38 589 TYR A N 1
ATOM 4821 C CA . TYR A 1 589 ? 22.750 -9.818 -22.844 1.00 87.38 589 TYR A CA 1
ATOM 4822 C C . TYR A 1 589 ? 23.122 -8.728 -23.848 1.00 87.38 589 TYR A C 1
ATOM 4824 O O . TYR A 1 589 ? 22.997 -7.536 -23.547 1.00 87.38 589 TYR A O 1
ATOM 4832 N N . PRO A 1 590 ? 23.494 -9.114 -25.082 1.00 85.06 590 PRO A N 1
ATOM 4833 C CA . PRO A 1 590 ? 23.579 -8.176 -26.190 1.00 85.06 590 PRO A CA 1
ATOM 4834 C C . PRO A 1 590 ? 22.266 -7.401 -26.373 1.00 85.06 590 PRO A C 1
ATOM 4836 O O . PRO A 1 590 ? 21.175 -7.972 -26.277 1.00 85.06 590 PRO A O 1
ATOM 4839 N N . ILE A 1 591 ? 22.367 -6.112 -26.718 1.00 86.50 591 ILE A N 1
ATOM 4840 C CA . ILE A 1 591 ? 21.216 -5.211 -26.927 1.00 86.50 591 ILE A CA 1
ATOM 4841 C C . ILE A 1 591 ? 20.112 -5.843 -27.799 1.00 86.50 591 ILE A C 1
ATOM 4843 O O . ILE A 1 591 ? 18.946 -5.752 -27.408 1.00 86.50 591 ILE A O 1
ATOM 4847 N N . PRO A 1 592 ? 20.409 -6.523 -28.932 1.00 86.12 592 PRO A N 1
ATOM 4848 C CA . PRO A 1 592 ? 19.359 -7.128 -29.751 1.00 86.12 592 PRO A CA 1
ATOM 4849 C C . PRO A 1 592 ? 18.524 -8.183 -29.010 1.00 86.12 592 PRO A C 1
ATOM 4851 O O . PRO A 1 592 ? 17.315 -8.233 -29.216 1.00 86.12 592 PRO A O 1
ATOM 4854 N N . MET A 1 593 ? 19.122 -8.976 -28.112 1.00 87.69 593 MET A N 1
ATOM 4855 C CA . MET A 1 593 ? 18.379 -9.951 -27.301 1.00 87.69 593 MET A CA 1
ATOM 4856 C C . MET A 1 593 ? 17.475 -9.255 -26.277 1.00 87.69 593 MET A C 1
ATOM 4858 O O . MET A 1 593 ? 16.323 -9.646 -26.112 1.00 87.69 593 MET A O 1
ATOM 4862 N N . LEU A 1 594 ? 17.956 -8.188 -25.628 1.00 90.06 594 LEU A N 1
ATOM 4863 C CA . LEU A 1 594 ? 17.136 -7.392 -24.704 1.00 90.06 594 LEU A CA 1
ATOM 4864 C C . LEU A 1 594 ? 15.940 -6.755 -25.425 1.00 90.06 594 LEU A C 1
ATOM 4866 O O . LEU A 1 594 ? 14.821 -6.787 -24.918 1.00 90.06 594 LEU A O 1
ATOM 4870 N N . ILE A 1 595 ? 16.152 -6.231 -26.636 1.00 90.06 595 ILE A N 1
ATOM 4871 C CA . ILE A 1 595 ? 15.075 -5.701 -27.483 1.00 90.06 595 ILE A CA 1
ATOM 4872 C C . ILE A 1 595 ? 14.087 -6.809 -27.871 1.00 90.06 595 ILE A C 1
ATOM 4874 O O . ILE A 1 595 ? 12.879 -6.564 -27.840 1.00 90.06 595 ILE A O 1
ATOM 4878 N N . ASN A 1 596 ? 14.563 -8.018 -28.198 1.00 89.00 596 ASN A N 1
ATOM 4879 C CA . ASN A 1 596 ? 13.690 -9.160 -28.487 1.00 89.00 596 ASN A CA 1
ATOM 4880 C C . ASN A 1 596 ? 12.796 -9.492 -27.282 1.00 89.00 596 ASN A C 1
ATOM 4882 O O . ASN A 1 596 ? 11.589 -9.627 -27.466 1.00 89.00 596 ASN A O 1
ATOM 4886 N N . ILE A 1 597 ? 13.346 -9.530 -26.058 1.00 91.06 597 ILE A N 1
ATOM 4887 C CA . ILE A 1 597 ? 12.558 -9.762 -24.832 1.00 91.06 597 ILE A CA 1
ATOM 4888 C C . ILE A 1 597 ? 11.419 -8.744 -24.725 1.00 91.06 597 ILE A C 1
ATOM 4890 O O . ILE A 1 597 ? 10.278 -9.135 -24.495 1.00 91.06 597 ILE A O 1
ATOM 4894 N N . ILE A 1 598 ? 11.724 -7.456 -24.916 1.00 91.75 598 ILE A N 1
ATOM 4895 C CA . ILE A 1 598 ? 10.771 -6.347 -24.740 1.00 91.75 598 ILE A CA 1
ATOM 4896 C C . ILE A 1 598 ? 9.689 -6.344 -25.825 1.00 91.75 598 ILE A C 1
ATOM 4898 O O . ILE A 1 598 ? 8.538 -6.036 -25.533 1.00 91.75 598 ILE A O 1
ATOM 4902 N N . LYS A 1 599 ? 10.042 -6.663 -27.076 1.00 85.56 599 LYS A N 1
ATOM 4903 C CA . LYS A 1 599 ? 9.097 -6.648 -28.205 1.00 85.56 599 LYS A CA 1
ATOM 4904 C C . LYS A 1 599 ? 8.165 -7.858 -28.235 1.00 85.56 599 LYS A C 1
ATOM 4906 O O . LYS A 1 599 ? 7.111 -7.778 -28.861 1.00 85.56 599 LYS A O 1
ATOM 4911 N N . HIS A 1 600 ? 8.558 -8.982 -27.641 1.00 81.25 600 HIS A N 1
ATOM 4912 C CA . HIS A 1 600 ? 7.853 -10.240 -27.847 1.00 81.25 600 HIS A CA 1
ATOM 4913 C C . HIS A 1 600 ? 6.747 -10.472 -26.811 1.00 81.25 600 HIS A C 1
ATOM 4915 O O . HIS A 1 600 ? 7.012 -10.491 -25.611 1.00 81.25 600 HIS A O 1
ATOM 4921 N N . TYR A 1 601 ? 5.521 -10.731 -27.276 1.00 68.06 601 TYR A N 1
ATOM 4922 C CA . TYR A 1 601 ? 4.349 -10.972 -26.417 1.00 68.06 601 TYR A CA 1
ATOM 4923 C C . TYR A 1 601 ? 4.448 -12.269 -25.591 1.00 68.06 601 TYR A C 1
ATOM 4925 O O . TYR A 1 601 ? 3.911 -12.348 -24.496 1.00 68.06 601 TYR A O 1
ATOM 4933 N N . ASN A 1 602 ? 5.157 -13.287 -26.100 1.00 74.31 602 ASN A N 1
ATOM 4934 C CA . ASN A 1 602 ? 5.458 -14.503 -25.330 1.00 74.31 602 ASN A CA 1
ATOM 4935 C C . ASN A 1 602 ? 6.311 -14.252 -24.069 1.00 74.31 602 ASN A C 1
ATOM 4937 O O . ASN A 1 602 ? 6.307 -15.095 -23.173 1.00 74.31 602 ASN A O 1
ATOM 4941 N N . SER A 1 603 ? 7.042 -13.135 -23.984 1.00 77.88 603 SER A N 1
ATOM 4942 C CA . SER A 1 603 ? 7.728 -12.747 -22.750 1.00 77.88 603 SER A CA 1
ATOM 4943 C C . SER A 1 603 ? 6.708 -12.258 -21.728 1.00 77.88 603 SER A C 1
ATOM 4945 O O . SER A 1 603 ? 5.852 -11.439 -22.053 1.00 77.88 603 SER A O 1
ATOM 4947 N N . SER A 1 604 ? 6.829 -12.690 -20.471 1.00 89.62 604 SER A N 1
ATOM 4948 C CA . SER A 1 604 ? 5.990 -12.135 -19.405 1.00 89.62 604 SER A CA 1
ATOM 4949 C C . SER A 1 604 ? 6.204 -10.619 -19.268 1.00 89.62 604 SER A C 1
ATOM 4951 O O . SER A 1 604 ? 7.326 -10.130 -19.445 1.00 89.62 604 SER A O 1
ATOM 4953 N N . LEU A 1 605 ? 5.156 -9.875 -18.898 1.00 92.06 605 LEU A N 1
ATOM 4954 C CA . LEU A 1 605 ? 5.242 -8.425 -18.696 1.00 92.06 605 LEU A CA 1
ATOM 4955 C C . LEU A 1 605 ? 6.292 -8.079 -17.628 1.00 92.06 605 LEU A C 1
ATOM 4957 O O . LEU A 1 605 ? 7.023 -7.097 -17.753 1.00 92.06 605 LEU A O 1
ATOM 4961 N N . PHE A 1 606 ? 6.429 -8.931 -16.608 1.00 92.69 606 PHE A N 1
ATOM 4962 C CA . PHE A 1 606 ? 7.478 -8.821 -15.595 1.00 92.69 606 PHE A CA 1
ATOM 4963 C C . PHE A 1 606 ? 8.882 -8.865 -16.225 1.00 92.69 606 PHE A C 1
ATOM 4965 O O . PHE A 1 606 ? 9.681 -7.949 -16.031 1.00 92.69 606 PHE A O 1
ATOM 4972 N N . THR A 1 607 ? 9.159 -9.882 -17.046 1.00 92.62 607 THR A N 1
ATOM 4973 C CA . THR A 1 607 ? 10.447 -10.056 -17.741 1.00 92.62 607 THR A CA 1
ATOM 4974 C C . THR A 1 607 ? 10.735 -8.909 -18.715 1.00 92.62 607 THR A C 1
ATOM 4976 O O . THR A 1 607 ? 11.874 -8.456 -18.820 1.00 92.62 607 THR A O 1
ATOM 4979 N N . GLN A 1 608 ? 9.714 -8.384 -19.400 1.00 94.00 608 GLN A N 1
ATOM 4980 C CA . GLN A 1 608 ? 9.856 -7.206 -20.265 1.00 94.00 608 GLN A CA 1
ATOM 4981 C C . GLN A 1 608 ? 10.304 -5.969 -19.466 1.00 94.00 608 GLN A C 1
ATOM 4983 O O . GLN A 1 608 ? 11.184 -5.225 -19.909 1.00 94.00 608 GLN A O 1
ATOM 4988 N N . HIS A 1 609 ? 9.764 -5.765 -18.259 1.00 94.31 609 HIS A N 1
ATOM 4989 C CA . HIS A 1 609 ? 10.215 -4.695 -17.368 1.00 94.31 609 HIS A CA 1
ATOM 4990 C C . HIS A 1 609 ? 11.655 -4.904 -16.861 1.00 94.31 609 HIS A C 1
ATOM 4992 O O . HIS A 1 609 ? 12.413 -3.931 -16.810 1.00 94.31 609 HIS A O 1
ATOM 4998 N N . GLU A 1 610 ? 12.071 -6.134 -16.545 1.00 93.00 610 GLU A N 1
ATOM 4999 C CA . GLU A 1 610 ? 13.463 -6.452 -16.168 1.00 93.00 610 GLU A CA 1
ATOM 5000 C C . GLU A 1 610 ? 14.456 -6.208 -17.316 1.00 93.00 610 GLU A C 1
ATOM 5002 O O . GLU A 1 610 ? 15.552 -5.675 -17.108 1.00 93.00 610 GLU A O 1
ATOM 5007 N N . ALA A 1 611 ? 14.067 -6.529 -18.552 1.00 94.12 611 ALA A N 1
ATOM 5008 C CA . ALA A 1 611 ? 14.868 -6.231 -19.736 1.00 94.12 611 ALA A CA 1
ATOM 5009 C C . ALA A 1 611 ? 15.001 -4.717 -19.970 1.00 94.12 611 ALA A C 1
ATOM 5011 O O . ALA A 1 611 ? 16.105 -4.235 -20.228 1.00 94.12 611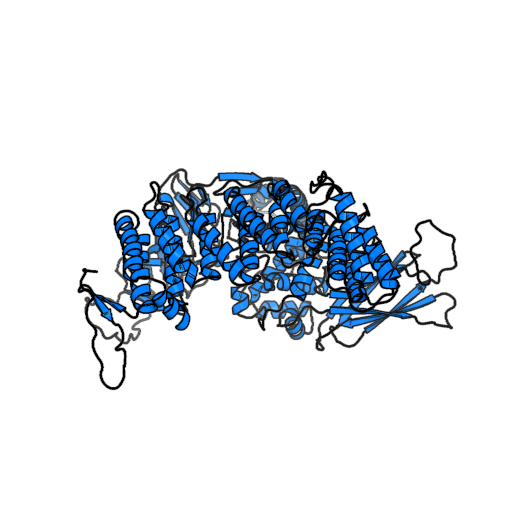 ALA A O 1
ATOM 5012 N N . LEU A 1 612 ? 13.925 -3.939 -19.789 1.00 94.44 612 LEU A N 1
ATOM 5013 C CA . LEU A 1 612 ? 13.989 -2.469 -19.816 1.00 94.44 612 LEU A CA 1
ATOM 5014 C C . LEU A 1 612 ? 14.910 -1.912 -18.721 1.00 94.44 612 LEU A C 1
ATOM 5016 O O . LEU A 1 612 ? 15.685 -0.987 -18.972 1.00 94.44 612 LEU A O 1
ATOM 5020 N N . GLN A 1 613 ? 14.873 -2.485 -17.516 1.00 92.00 613 GLN A N 1
ATOM 5021 C CA . GLN A 1 613 ? 15.786 -2.101 -16.439 1.00 92.00 613 GLN A CA 1
ATOM 5022 C C . GLN A 1 613 ? 17.247 -2.410 -16.799 1.00 92.00 613 GLN A C 1
ATOM 5024 O O . GLN A 1 613 ? 18.135 -1.615 -16.483 1.00 92.00 613 GLN A O 1
ATOM 5029 N N . SER A 1 614 ? 17.495 -3.533 -17.473 1.00 92.06 614 SER A N 1
ATOM 5030 C CA . SER A 1 614 ? 18.827 -3.927 -17.946 1.00 92.06 614 SER A CA 1
ATOM 5031 C C . SER A 1 614 ? 19.336 -2.977 -19.040 1.00 92.06 614 SER A C 1
ATOM 5033 O O . SER A 1 614 ? 20.460 -2.487 -18.940 1.00 92.06 614 SER A O 1
ATOM 5035 N N . LEU A 1 615 ? 18.483 -2.586 -19.998 1.00 91.56 615 LEU A N 1
ATOM 5036 C CA . LEU A 1 615 ? 18.806 -1.543 -20.985 1.00 91.56 615 LEU A CA 1
ATOM 5037 C C . LEU A 1 615 ? 19.115 -0.190 -20.334 1.00 91.56 615 LEU A C 1
ATOM 5039 O O . LEU A 1 615 ? 20.066 0.479 -20.727 1.00 91.56 615 LEU A O 1
ATOM 5043 N N . ASN A 1 616 ? 18.352 0.215 -19.316 1.00 90.69 616 ASN A N 1
ATOM 5044 C CA . ASN A 1 616 ? 18.615 1.462 -18.595 1.00 90.69 616 ASN A CA 1
ATOM 5045 C C . ASN A 1 616 ? 19.993 1.456 -17.912 1.00 90.69 616 ASN A C 1
ATOM 5047 O O . ASN A 1 616 ? 20.685 2.470 -17.901 1.00 90.69 616 ASN A O 1
ATOM 5051 N N . ARG A 1 617 ? 20.414 0.313 -17.353 1.00 87.06 617 ARG A N 1
ATOM 5052 C CA . ARG A 1 617 ? 21.760 0.171 -16.774 1.00 87.06 617 ARG A CA 1
ATOM 5053 C C . ARG A 1 617 ? 22.843 0.269 -17.835 1.00 87.06 617 ARG A C 1
ATOM 5055 O O . ARG A 1 617 ? 23.823 0.961 -17.597 1.00 87.06 617 ARG A O 1
ATOM 5062 N N . PHE A 1 618 ? 22.635 -0.366 -18.987 1.00 86.44 618 PHE A N 1
ATOM 5063 C CA . PHE A 1 618 ? 23.546 -0.249 -20.121 1.00 86.44 618 PHE A CA 1
ATOM 5064 C C . PHE A 1 618 ? 23.711 1.220 -20.543 1.00 86.44 618 PHE A C 1
ATOM 5066 O O . PHE A 1 618 ? 24.828 1.724 -20.598 1.00 86.44 618 PHE A O 1
ATOM 5073 N N . LEU A 1 619 ? 22.606 1.948 -20.732 1.00 85.94 619 LEU A N 1
ATOM 5074 C CA . LEU A 1 619 ? 22.635 3.379 -21.064 1.00 85.94 619 LEU A CA 1
ATOM 5075 C C . LEU A 1 619 ? 23.346 4.236 -20.005 1.00 85.94 619 LEU A C 1
ATOM 5077 O O . LEU A 1 619 ? 24.015 5.206 -20.342 1.00 85.94 619 LEU A O 1
ATOM 5081 N N . ALA A 1 620 ? 23.212 3.884 -18.725 1.00 81.69 620 ALA A N 1
ATOM 5082 C CA . ALA A 1 620 ? 23.869 4.599 -17.635 1.00 81.69 620 ALA A CA 1
ATOM 5083 C C . ALA A 1 620 ? 25.376 4.295 -17.511 1.00 81.69 620 ALA A C 1
ATOM 5085 O O . ALA A 1 620 ? 26.058 4.986 -16.758 1.00 81.69 620 ALA A O 1
ATOM 5086 N N . GLN A 1 621 ? 25.880 3.256 -18.186 1.00 78.06 621 GLN A N 1
ATOM 5087 C CA . GLN A 1 621 ? 27.264 2.780 -18.078 1.00 78.06 621 GLN A CA 1
ATOM 5088 C C . GLN A 1 621 ? 28.084 2.982 -19.360 1.00 78.06 621 GLN A C 1
ATOM 5090 O O . GLN A 1 621 ? 29.299 3.127 -19.263 1.00 78.06 621 GLN A O 1
ATOM 5095 N N . PHE A 1 622 ? 27.451 3.004 -20.539 1.00 68.50 622 PHE A N 1
ATOM 5096 C CA . PHE A 1 622 ? 28.139 2.988 -21.836 1.00 68.50 622 PHE A CA 1
ATOM 5097 C C . PHE A 1 622 ? 27.767 4.190 -22.725 1.00 68.50 622 PHE A C 1
ATOM 5099 O O . PHE A 1 622 ? 26.615 4.627 -22.768 1.00 68.50 622 PHE A O 1
ATOM 5106 N N . GLY A 1 623 ? 28.762 4.725 -23.445 1.00 56.12 623 GLY A N 1
ATOM 5107 C CA . GLY A 1 623 ? 28.676 5.987 -24.194 1.00 56.12 623 GLY A CA 1
ATOM 5108 C C . GLY A 1 623 ? 28.543 5.922 -25.715 1.00 56.12 623 GLY A C 1
ATOM 5109 O O . GLY A 1 623 ? 28.321 6.956 -26.336 1.00 56.12 623 GLY A O 1
ATOM 5110 N N . ASP A 1 624 ? 28.668 4.742 -26.321 1.00 57.69 624 ASP A N 1
ATOM 5111 C CA . ASP A 1 624 ? 28.869 4.612 -27.773 1.00 57.69 624 ASP A CA 1
ATOM 5112 C C . ASP A 1 624 ? 27.577 4.714 -28.612 1.00 57.69 624 ASP A C 1
ATOM 5114 O O . ASP A 1 624 ? 26.465 4.775 -28.080 1.00 57.69 624 ASP A O 1
ATOM 5118 N N . ASN A 1 625 ? 27.722 4.654 -29.947 1.00 57.56 625 ASN A N 1
ATOM 5119 C CA . ASN A 1 625 ? 26.658 4.668 -30.973 1.00 57.56 625 ASN A CA 1
ATOM 5120 C C . ASN A 1 625 ? 25.443 3.768 -30.661 1.00 57.56 625 ASN A C 1
ATOM 5122 O O . ASN A 1 625 ? 24.313 4.128 -30.987 1.00 57.56 625 ASN A O 1
ATOM 5126 N N . GLY A 1 626 ? 25.643 2.635 -29.975 1.00 62.19 626 GLY A N 1
ATOM 5127 C CA . GLY A 1 626 ? 24.552 1.744 -29.557 1.00 62.19 626 GLY A CA 1
ATOM 5128 C C . GLY A 1 626 ? 23.555 2.384 -28.579 1.00 62.19 626 GLY A C 1
ATOM 5129 O O . GLY A 1 626 ? 22.410 1.946 -28.495 1.00 62.19 626 GLY A O 1
ATOM 5130 N N . SER A 1 627 ? 23.944 3.448 -27.870 1.00 78.31 627 SER A N 1
ATOM 5131 C CA . SER A 1 627 ? 23.056 4.193 -26.969 1.00 78.31 627 SER A CA 1
ATOM 5132 C C . SER A 1 627 ? 21.970 4.981 -27.711 1.00 78.31 627 SER A C 1
ATOM 5134 O O . SER A 1 627 ? 20.829 5.028 -27.249 1.00 78.31 627 SER A O 1
ATOM 5136 N N . LEU A 1 628 ? 22.278 5.534 -28.890 1.00 85.69 628 LEU A N 1
ATOM 5137 C CA . LEU A 1 628 ? 21.313 6.271 -29.713 1.00 85.69 628 LEU A CA 1
ATOM 5138 C C . LEU A 1 628 ? 20.262 5.339 -30.325 1.00 85.69 628 LEU A C 1
ATOM 5140 O O . LEU A 1 628 ? 19.080 5.681 -30.348 1.00 85.69 628 LEU A O 1
ATOM 5144 N N . ASP A 1 629 ? 20.666 4.142 -30.752 1.00 86.56 629 ASP A N 1
ATOM 5145 C CA . ASP A 1 629 ? 19.736 3.128 -31.261 1.00 86.56 629 ASP A CA 1
ATOM 5146 C C . ASP A 1 629 ? 18.771 2.641 -30.174 1.00 86.56 629 ASP A C 1
ATOM 5148 O O . ASP A 1 629 ? 17.584 2.441 -30.443 1.00 86.56 629 ASP A O 1
ATOM 5152 N N . ILE A 1 630 ? 19.245 2.507 -28.928 1.00 90.69 630 ILE A N 1
ATOM 5153 C CA . ILE A 1 630 ? 18.373 2.201 -27.787 1.00 90.69 630 ILE A CA 1
ATOM 5154 C C . ILE A 1 630 ? 17.402 3.360 -27.531 1.00 90.69 630 ILE A C 1
ATOM 5156 O O . ILE A 1 630 ? 16.215 3.107 -27.337 1.00 90.69 630 ILE A O 1
ATOM 5160 N N . ILE A 1 631 ? 17.863 4.616 -27.543 1.00 91.94 631 ILE A N 1
ATOM 5161 C CA . ILE A 1 631 ? 16.994 5.790 -27.340 1.00 91.94 631 ILE A CA 1
ATOM 5162 C C . ILE A 1 631 ? 15.889 5.837 -28.403 1.00 91.94 631 ILE A C 1
ATOM 5164 O O . ILE A 1 631 ? 14.716 5.942 -28.046 1.00 91.94 631 ILE A O 1
ATOM 5168 N N . ARG A 1 632 ? 16.233 5.651 -29.683 1.00 91.69 632 ARG A N 1
ATOM 5169 C CA . ARG A 1 632 ? 15.254 5.565 -30.782 1.00 91.69 632 ARG A CA 1
ATOM 5170 C C . ARG A 1 632 ? 14.300 4.386 -30.616 1.00 91.69 632 ARG A C 1
ATOM 5172 O O . ARG A 1 632 ? 13.106 4.504 -30.875 1.00 91.69 632 ARG A O 1
ATOM 5179 N N . PHE A 1 633 ? 14.799 3.230 -30.177 1.00 93.69 633 PHE A N 1
ATOM 5180 C CA . PHE A 1 633 ? 13.945 2.084 -29.868 1.00 93.69 633 PHE A CA 1
ATOM 5181 C C . PHE A 1 633 ? 12.937 2.407 -28.755 1.00 93.69 633 PHE A C 1
ATOM 5183 O O . PHE A 1 633 ? 11.764 2.059 -28.890 1.00 93.69 633 PHE A O 1
ATOM 5190 N N . LEU A 1 634 ? 13.367 3.083 -27.686 1.00 95.19 634 LEU A N 1
ATOM 5191 C CA . LEU A 1 634 ? 12.481 3.515 -26.604 1.00 95.19 634 LEU A CA 1
ATOM 5192 C C . LEU A 1 634 ? 11.442 4.531 -27.097 1.00 95.19 634 LEU A C 1
ATOM 5194 O O . LEU A 1 634 ? 10.286 4.411 -26.704 1.00 95.19 634 LEU A O 1
ATOM 5198 N N . GLY A 1 635 ? 11.819 5.464 -27.979 1.00 94.25 635 GLY A N 1
ATOM 5199 C CA . GLY A 1 635 ? 10.892 6.387 -28.648 1.00 94.25 635 GLY A CA 1
ATOM 5200 C C . GLY A 1 635 ? 9.812 5.652 -29.447 1.00 94.25 635 GLY A C 1
ATOM 5201 O O . GLY A 1 635 ? 8.622 5.818 -29.188 1.00 94.25 635 GLY A O 1
ATOM 5202 N N . ASN A 1 636 ? 10.220 4.713 -30.307 1.00 93.62 636 ASN A N 1
ATOM 5203 C CA . ASN A 1 636 ? 9.301 3.847 -31.061 1.00 93.62 636 ASN A CA 1
ATOM 5204 C C . ASN A 1 636 ? 8.389 2.994 -30.160 1.00 93.62 636 ASN A C 1
ATOM 5206 O O . ASN A 1 636 ? 7.289 2.613 -30.558 1.00 93.62 636 ASN A O 1
ATOM 5210 N N . LEU A 1 637 ? 8.829 2.653 -28.945 1.00 93.69 637 LEU A N 1
ATOM 5211 C CA . LEU A 1 637 ? 8.003 1.898 -28.003 1.00 93.69 637 LEU A CA 1
ATOM 5212 C C . LEU A 1 637 ? 6.827 2.732 -27.468 1.00 93.69 637 LEU A C 1
ATOM 5214 O O . LEU A 1 637 ? 5.780 2.150 -27.173 1.00 93.69 637 LEU A O 1
ATOM 5218 N N . LEU A 1 638 ? 6.976 4.061 -27.371 1.00 92.81 638 LEU A N 1
ATOM 5219 C CA . LEU A 1 638 ? 5.925 4.979 -26.910 1.00 92.81 638 LEU A CA 1
ATOM 5220 C C . LEU A 1 638 ? 4.735 5.019 -27.882 1.00 92.81 638 LEU A C 1
ATOM 5222 O O . LEU A 1 638 ? 3.581 4.984 -27.449 1.00 92.81 638 LEU A O 1
ATOM 5226 N N . THR A 1 639 ? 5.013 5.018 -29.186 1.00 89.00 639 THR A N 1
ATOM 5227 C CA . THR A 1 639 ? 4.010 5.104 -30.263 1.00 89.00 639 THR A CA 1
ATOM 5228 C C . THR A 1 639 ? 3.486 3.740 -30.725 1.00 89.00 639 THR A C 1
ATOM 5230 O O . THR A 1 639 ? 2.530 3.663 -31.488 1.00 89.00 639 THR A O 1
ATOM 5233 N N . ASN A 1 640 ? 4.054 2.632 -30.240 1.00 87.25 640 ASN A N 1
ATOM 5234 C CA . ASN A 1 640 ? 3.594 1.291 -30.598 1.00 87.25 640 ASN A CA 1
ATOM 5235 C C . ASN A 1 640 ? 2.218 0.977 -29.977 1.00 87.25 640 ASN A C 1
ATOM 5237 O O . ASN A 1 640 ? 2.078 0.948 -28.756 1.00 87.25 640 ASN A O 1
ATOM 5241 N N . ASN A 1 641 ? 1.208 0.683 -30.795 1.00 80.94 641 ASN A N 1
ATOM 5242 C CA . ASN A 1 641 ? -0.144 0.358 -30.316 1.00 80.94 641 ASN A CA 1
ATOM 5243 C C . ASN A 1 641 ? -0.252 -1.021 -29.648 1.00 80.94 641 ASN A C 1
ATOM 5245 O O . ASN A 1 641 ? -1.149 -1.237 -28.841 1.00 80.94 641 ASN A O 1
ATOM 5249 N N . ASN A 1 642 ? 0.683 -1.930 -29.932 1.00 81.69 642 ASN A N 1
ATOM 5250 C CA . ASN A 1 642 ? 0.671 -3.294 -29.401 1.00 81.69 642 ASN A CA 1
ATOM 5251 C C . ASN A 1 642 ? 1.439 -3.433 -28.075 1.00 81.69 642 ASN A C 1
ATOM 5253 O O . ASN A 1 642 ? 1.499 -4.529 -27.522 1.00 81.69 642 ASN A O 1
ATOM 5257 N N . SER A 1 643 ? 2.075 -2.367 -27.573 1.00 84.88 643 SER A N 1
ATOM 5258 C CA . SER A 1 643 ? 2.802 -2.413 -26.301 1.00 84.88 643 SER A CA 1
ATOM 5259 C C . SER A 1 643 ? 1.881 -2.097 -25.124 1.00 84.88 643 SER A C 1
ATOM 5261 O O . SER A 1 643 ? 1.105 -1.139 -25.148 1.00 84.88 643 SER A O 1
ATOM 5263 N N . PHE A 1 644 ? 1.994 -2.892 -24.056 1.00 87.81 644 PHE A N 1
ATOM 5264 C CA . PHE A 1 644 ? 1.248 -2.647 -22.826 1.00 87.81 644 PHE A CA 1
ATOM 5265 C C . PHE A 1 644 ? 1.627 -1.276 -22.243 1.00 87.81 644 PHE A C 1
ATOM 5267 O O . PHE A 1 644 ? 2.803 -0.896 -22.231 1.00 87.81 644 PHE A O 1
ATOM 5274 N N . TYR A 1 645 ? 0.645 -0.520 -21.744 1.00 89.69 645 TYR A N 1
ATOM 5275 C CA . TYR A 1 645 ? 0.845 0.890 -21.380 1.00 89.69 645 TYR A CA 1
ATOM 5276 C C . TYR A 1 645 ? 1.959 1.097 -20.337 1.00 89.69 645 TYR A C 1
ATOM 5278 O O . TYR A 1 645 ? 2.662 2.107 -20.369 1.00 89.69 645 TYR A O 1
ATOM 5286 N N . THR A 1 646 ? 2.175 0.134 -19.435 1.00 92.44 646 THR A N 1
ATOM 5287 C CA . THR A 1 646 ? 3.211 0.219 -18.393 1.00 92.44 646 THR A CA 1
ATOM 5288 C C . THR A 1 646 ? 4.622 0.195 -18.977 1.00 92.44 646 THR A C 1
ATOM 5290 O O . THR A 1 646 ? 5.516 0.840 -18.423 1.00 92.44 646 THR A O 1
ATOM 5293 N N . LEU A 1 647 ? 4.836 -0.486 -20.110 1.00 94.31 647 LEU A N 1
ATOM 5294 C CA . LEU A 1 647 ? 6.113 -0.480 -20.829 1.00 94.31 647 LEU A CA 1
ATOM 5295 C C . LEU A 1 647 ? 6.399 0.903 -21.408 1.00 94.31 647 LEU A C 1
ATOM 5297 O O . LEU A 1 647 ? 7.525 1.383 -21.288 1.00 94.31 647 LEU A O 1
ATOM 5301 N N . LYS A 1 648 ? 5.376 1.577 -21.952 1.00 94.75 648 LYS A N 1
ATOM 5302 C CA . LYS A 1 648 ? 5.478 2.966 -22.429 1.00 94.75 648 LYS A CA 1
ATOM 5303 C C . LYS A 1 648 ? 5.853 3.905 -21.285 1.00 94.75 648 LYS A C 1
ATOM 5305 O O . LYS A 1 648 ? 6.794 4.685 -21.404 1.00 94.75 648 LYS A O 1
ATOM 5310 N N . CYS A 1 649 ? 5.191 3.772 -20.135 1.00 93.62 649 CYS A N 1
ATOM 5311 C CA . CYS A 1 649 ? 5.525 4.549 -18.941 1.00 93.62 649 CYS A CA 1
ATOM 5312 C C . CYS A 1 649 ? 6.966 4.289 -18.460 1.00 93.62 649 CYS A C 1
ATOM 5314 O O . CYS A 1 649 ? 7.681 5.224 -18.093 1.00 93.62 649 CYS A O 1
ATOM 5316 N N . HIS A 1 650 ? 7.426 3.033 -18.486 1.00 94.88 650 HIS A N 1
ATOM 5317 C CA . HIS A 1 650 ? 8.798 2.684 -18.110 1.00 94.88 650 HIS A CA 1
ATOM 5318 C C . HIS A 1 650 ? 9.826 3.250 -19.101 1.00 94.88 650 HIS A C 1
ATOM 5320 O O . HIS A 1 650 ? 10.830 3.818 -18.673 1.00 94.88 650 HIS A O 1
ATOM 5326 N N . ALA A 1 651 ? 9.561 3.168 -20.406 1.00 95.75 651 ALA A N 1
ATOM 5327 C CA . ALA A 1 651 ? 10.399 3.767 -21.442 1.00 95.75 651 ALA A CA 1
ATOM 5328 C C . ALA A 1 651 ? 10.485 5.290 -21.291 1.00 95.75 651 ALA A C 1
ATOM 5330 O O . ALA A 1 651 ? 11.588 5.834 -21.246 1.00 95.75 651 ALA A O 1
ATOM 5331 N N . MET A 1 652 ? 9.350 5.965 -21.082 1.00 95.31 652 MET A N 1
ATOM 5332 C CA . MET A 1 652 ? 9.291 7.403 -20.797 1.00 95.31 652 MET A CA 1
ATOM 5333 C C . MET A 1 652 ? 10.132 7.770 -19.565 1.00 95.31 652 MET A C 1
ATOM 5335 O O . MET A 1 652 ? 10.868 8.758 -19.562 1.00 95.31 652 MET A O 1
ATOM 5339 N N . ARG A 1 653 ? 10.106 6.937 -18.516 1.00 92.81 653 ARG A N 1
ATOM 5340 C CA . ARG A 1 653 ? 10.932 7.129 -17.314 1.00 92.81 653 ARG A CA 1
ATOM 5341 C C . ARG A 1 653 ? 12.430 7.001 -17.597 1.00 92.81 653 ARG A C 1
ATOM 5343 O O . ARG A 1 653 ? 13.212 7.758 -17.004 1.00 92.81 653 ARG A O 1
ATOM 5350 N N . ILE A 1 654 ? 12.831 6.048 -18.438 1.00 93.31 654 ILE A N 1
ATOM 5351 C CA . ILE A 1 654 ? 14.227 5.844 -18.855 1.00 93.31 654 ILE A CA 1
ATOM 5352 C C . ILE A 1 654 ? 14.686 7.040 -19.687 1.00 93.31 654 ILE A C 1
ATOM 5354 O O . ILE A 1 654 ? 15.667 7.680 -19.313 1.00 93.31 654 ILE A O 1
ATOM 5358 N N . LEU A 1 655 ? 13.924 7.416 -20.719 1.00 94.25 655 LEU A N 1
ATOM 5359 C CA . LEU A 1 655 ? 14.193 8.591 -21.553 1.00 94.25 655 LEU A CA 1
ATOM 5360 C C . LEU A 1 655 ? 14.314 9.860 -20.705 1.00 94.25 655 LEU A C 1
ATOM 5362 O O . LEU A 1 655 ? 15.302 10.577 -20.814 1.00 94.25 655 LEU A O 1
ATOM 5366 N N . SER A 1 656 ? 13.386 10.096 -19.772 1.00 91.69 656 SER A N 1
ATOM 5367 C CA . SER A 1 656 ? 13.458 11.228 -18.836 1.00 91.69 656 SER A CA 1
ATOM 5368 C C . SER A 1 656 ? 14.727 11.200 -17.981 1.00 91.69 656 SER A C 1
ATOM 5370 O O . SER A 1 656 ? 15.309 12.242 -17.682 1.00 91.69 656 SER A O 1
ATOM 5372 N N . THR A 1 657 ? 15.178 10.015 -17.561 1.00 89.81 657 THR A N 1
ATOM 5373 C CA . THR A 1 657 ? 16.428 9.889 -16.798 1.00 89.81 657 THR A CA 1
ATOM 5374 C C . THR A 1 657 ? 17.627 10.226 -17.673 1.00 89.81 657 THR A C 1
ATOM 5376 O O . THR A 1 657 ? 18.494 10.962 -17.216 1.00 89.81 657 THR A O 1
ATOM 5379 N N . MET A 1 658 ? 17.653 9.759 -18.922 1.00 90.25 658 MET A N 1
ATOM 5380 C CA . MET A 1 658 ? 18.729 10.040 -19.875 1.00 90.25 658 MET A CA 1
ATOM 5381 C C . MET A 1 658 ? 18.771 11.506 -20.305 1.00 90.25 658 MET A C 1
ATOM 5383 O O . MET A 1 658 ? 19.845 12.093 -20.317 1.00 90.25 658 MET A O 1
ATOM 5387 N N . ALA A 1 659 ? 17.622 12.140 -20.546 1.00 89.94 659 ALA A N 1
ATOM 5388 C CA . ALA A 1 659 ? 17.543 13.562 -20.880 1.00 89.94 659 ALA A CA 1
ATOM 5389 C C . ALA A 1 659 ? 18.171 14.458 -19.793 1.00 89.94 659 ALA A C 1
ATOM 5391 O O . ALA A 1 659 ? 18.780 15.478 -20.096 1.00 89.94 659 ALA A O 1
ATOM 5392 N N . ASN A 1 660 ? 18.063 14.053 -18.521 1.00 83.88 660 ASN A N 1
ATOM 5393 C CA . ASN A 1 660 ? 18.556 14.834 -17.383 1.00 83.88 660 ASN A CA 1
ATOM 5394 C C . ASN A 1 660 ? 19.956 14.422 -16.909 1.00 83.88 660 ASN A C 1
ATOM 5396 O O . ASN A 1 660 ? 20.782 15.267 -16.569 1.00 83.88 660 ASN A O 1
ATOM 5400 N N . LYS A 1 661 ? 20.211 13.115 -16.832 1.00 83.25 661 LYS A N 1
ATOM 5401 C CA . LYS A 1 661 ? 21.399 12.512 -16.207 1.00 83.25 661 LYS A CA 1
ATOM 5402 C C . LYS A 1 661 ? 22.227 11.663 -17.173 1.00 83.25 661 LYS A C 1
ATOM 5404 O O . LYS A 1 661 ? 23.094 10.928 -16.715 1.00 83.25 661 LYS A O 1
ATOM 5409 N N . GLY A 1 662 ? 21.950 11.725 -18.475 1.00 78.44 662 GLY A N 1
ATOM 5410 C CA . GLY A 1 662 ? 22.760 11.050 -19.488 1.00 78.44 662 GLY A CA 1
ATOM 5411 C C . GLY A 1 662 ? 24.224 11.472 -19.385 1.00 78.44 662 GLY A C 1
ATOM 5412 O O . GLY A 1 662 ? 24.519 12.616 -19.026 1.00 78.44 662 GLY A O 1
ATOM 5413 N N . LEU A 1 663 ? 25.134 10.546 -19.678 1.00 79.12 663 LEU A N 1
ATOM 5414 C CA . LEU A 1 663 ? 26.574 10.790 -19.569 1.00 79.12 663 LEU A CA 1
ATOM 5415 C C . LEU A 1 663 ? 27.052 11.800 -20.624 1.00 79.12 663 LEU A C 1
ATOM 5417 O O . LEU A 1 663 ? 27.891 12.647 -20.329 1.00 79.12 663 LEU A O 1
ATOM 5421 N N . TYR A 1 664 ? 26.463 11.758 -21.824 1.00 83.88 664 TYR A N 1
ATOM 5422 C CA . TYR A 1 664 ? 26.872 12.564 -22.977 1.00 83.88 664 TYR A CA 1
ATOM 5423 C C . TYR A 1 664 ? 25.760 13.500 -23.449 1.00 83.88 664 TYR A C 1
ATOM 5425 O O . TYR A 1 664 ? 24.577 13.162 -23.392 1.00 83.88 664 TYR A O 1
ATOM 5433 N N . GLN A 1 665 ? 26.140 14.664 -23.985 1.00 86.31 665 GLN A N 1
ATOM 5434 C CA . GLN A 1 665 ? 25.182 15.667 -24.460 1.00 86.31 665 GLN A CA 1
ATOM 5435 C C . GLN A 1 665 ? 24.293 15.136 -25.596 1.00 86.31 665 GLN A C 1
ATOM 5437 O O . GLN A 1 665 ? 23.080 15.303 -25.547 1.00 86.31 665 GLN A O 1
ATOM 5442 N N . GLN A 1 666 ? 24.862 14.384 -26.544 1.00 87.62 666 GLN A N 1
ATOM 5443 C CA . GLN A 1 666 ? 24.102 13.773 -27.643 1.00 87.62 666 GLN A CA 1
ATOM 5444 C C . GLN A 1 666 ? 22.993 12.827 -27.153 1.00 87.62 666 GLN A C 1
ATOM 5446 O O . GLN A 1 666 ? 21.899 12.820 -27.711 1.00 87.62 666 GLN A O 1
ATOM 5451 N N . GLN A 1 667 ? 23.241 12.055 -26.086 1.00 86.50 667 GLN A N 1
ATOM 5452 C CA . GLN A 1 667 ? 22.226 11.185 -25.481 1.00 86.50 667 GLN A CA 1
ATOM 5453 C C . GLN A 1 667 ? 21.116 12.001 -24.813 1.00 86.50 667 GLN A C 1
ATOM 5455 O O . GLN A 1 667 ? 19.941 11.653 -24.936 1.00 86.50 667 GLN A O 1
ATOM 5460 N N . LYS A 1 668 ? 21.481 13.089 -24.119 1.00 89.88 668 LYS A N 1
ATOM 5461 C CA . LYS A 1 668 ? 20.509 13.995 -23.496 1.00 89.88 668 LYS A CA 1
ATOM 5462 C C . LYS A 1 668 ? 19.595 14.612 -24.547 1.00 89.88 668 LYS A C 1
ATOM 5464 O O . LYS A 1 668 ? 18.378 14.579 -24.380 1.00 89.88 668 LYS A O 1
ATOM 5469 N N . ASP A 1 669 ? 20.178 15.110 -25.634 1.00 90.94 669 ASP A N 1
ATOM 5470 C CA . ASP A 1 669 ? 19.452 15.767 -26.721 1.00 90.94 669 ASP A CA 1
ATOM 5471 C C . ASP A 1 669 ? 18.565 14.776 -27.481 1.00 90.94 669 ASP A C 1
ATOM 5473 O O . ASP A 1 669 ? 17.389 15.053 -27.703 1.00 90.94 669 ASP A O 1
ATOM 5477 N N . ALA A 1 670 ? 19.074 13.581 -27.800 1.00 91.62 670 ALA A N 1
ATOM 5478 C CA . ALA A 1 670 ? 18.282 12.533 -28.440 1.00 91.62 670 ALA A CA 1
ATOM 5479 C C . ALA A 1 670 ? 17.097 12.100 -27.563 1.00 91.62 670 ALA A C 1
ATOM 5481 O O . ALA A 1 670 ? 15.961 12.082 -28.029 1.00 91.62 670 ALA A O 1
ATOM 5482 N N . ALA A 1 671 ? 17.328 11.817 -26.276 1.00 92.94 671 ALA A N 1
ATOM 5483 C CA . ALA A 1 671 ? 16.255 11.427 -25.363 1.00 92.94 671 ALA A CA 1
ATOM 5484 C C . ALA A 1 671 ? 15.229 12.553 -25.172 1.00 92.94 671 ALA A C 1
ATOM 5486 O O . ALA A 1 671 ? 14.027 12.294 -25.123 1.00 92.94 671 ALA A O 1
ATOM 5487 N N . ARG A 1 672 ? 15.688 13.808 -25.097 1.00 94.12 672 ARG A N 1
ATOM 5488 C CA . ARG A 1 672 ? 14.820 14.988 -25.036 1.00 94.12 672 ARG A CA 1
ATOM 5489 C C . ARG A 1 672 ? 13.953 15.115 -26.287 1.00 94.12 672 ARG A C 1
ATOM 5491 O O . ARG A 1 672 ? 12.761 15.380 -26.147 1.00 94.12 672 ARG A O 1
ATOM 5498 N N . ASN A 1 673 ? 14.518 14.897 -27.471 1.00 94.69 673 ASN A N 1
ATOM 5499 C CA . ASN A 1 673 ? 13.780 14.962 -28.730 1.00 94.69 673 ASN A CA 1
ATOM 5500 C C . ASN A 1 673 ? 12.672 13.906 -28.794 1.00 94.69 673 ASN A C 1
ATOM 5502 O O . ASN A 1 673 ? 11.549 14.253 -29.146 1.00 94.69 673 ASN A O 1
ATOM 5506 N N . GLU A 1 674 ? 12.939 12.662 -28.387 1.00 96.19 674 GLU A N 1
ATOM 5507 C CA . GLU A 1 674 ? 11.913 11.605 -28.341 1.00 96.19 674 GLU A CA 1
ATOM 5508 C C . GLU A 1 674 ? 10.764 11.959 -27.377 1.00 96.19 674 GLU A C 1
ATOM 5510 O O . GLU A 1 674 ? 9.591 11.803 -27.715 1.00 96.19 674 GLU A O 1
ATOM 5515 N N . ILE A 1 675 ? 11.079 12.502 -26.190 1.00 95.69 675 ILE A N 1
ATOM 5516 C CA . ILE A 1 675 ? 10.067 12.931 -25.205 1.00 95.69 675 ILE A CA 1
ATOM 5517 C C . ILE A 1 675 ? 9.199 14.062 -25.763 1.00 95.69 675 ILE A C 1
ATOM 5519 O O . ILE A 1 675 ? 7.975 14.008 -25.653 1.00 95.69 675 ILE A O 1
ATOM 5523 N N . ILE A 1 676 ? 9.828 15.102 -26.320 1.00 94.88 676 ILE A N 1
ATOM 5524 C CA . ILE A 1 676 ? 9.124 16.285 -26.830 1.00 94.88 676 ILE A CA 1
ATOM 5525 C C . ILE A 1 676 ? 8.274 15.917 -28.045 1.00 94.88 676 ILE A C 1
ATOM 5527 O O . ILE A 1 676 ? 7.138 16.371 -28.127 1.00 94.88 676 ILE A O 1
ATOM 5531 N N . THR A 1 677 ? 8.792 15.081 -28.947 1.00 94.62 677 THR A N 1
ATOM 5532 C CA . THR A 1 677 ? 8.052 14.613 -30.130 1.00 94.62 677 THR A CA 1
ATOM 5533 C C . THR A 1 677 ? 6.785 13.886 -29.697 1.00 94.62 677 THR A C 1
ATOM 5535 O O . THR A 1 677 ? 5.691 14.330 -30.023 1.00 94.62 677 THR A O 1
ATOM 5538 N N . PHE A 1 678 ? 6.904 12.878 -28.825 1.00 95.12 678 PHE A N 1
ATOM 5539 C CA . PHE A 1 678 ? 5.732 12.179 -28.295 1.00 95.12 678 PHE A CA 1
ATOM 5540 C C . PHE A 1 678 ? 4.745 13.124 -27.589 1.00 95.12 678 PHE A C 1
ATOM 5542 O O . PHE A 1 678 ? 3.537 13.020 -27.777 1.00 95.12 678 PHE A O 1
ATOM 5549 N N . PHE A 1 679 ? 5.236 14.063 -26.775 1.00 95.25 679 PHE A N 1
ATOM 5550 C CA . PHE A 1 679 ? 4.371 15.002 -26.060 1.00 95.25 679 PHE A CA 1
ATOM 5551 C C . PHE A 1 679 ? 3.580 15.923 -27.001 1.00 95.25 679 PHE A C 1
ATOM 5553 O O . PHE A 1 679 ? 2.395 16.149 -26.762 1.00 95.25 679 PHE A O 1
ATOM 5560 N N . LEU A 1 680 ? 4.215 16.449 -28.048 1.00 93.56 680 LEU A N 1
ATOM 5561 C CA . LEU A 1 680 ? 3.592 17.396 -28.978 1.00 93.56 680 LEU A CA 1
ATOM 5562 C C . LEU A 1 680 ? 2.750 16.722 -30.070 1.00 93.56 680 LEU A C 1
ATOM 5564 O O . LEU A 1 680 ? 1.895 17.377 -30.661 1.00 93.56 680 LEU A O 1
ATOM 5568 N N . ASP A 1 681 ? 2.975 15.436 -30.328 1.00 90.94 681 ASP A N 1
ATOM 5569 C CA . ASP A 1 681 ? 2.182 14.678 -31.295 1.00 90.94 681 ASP A CA 1
ATOM 5570 C C . ASP A 1 681 ? 0.934 14.062 -30.637 1.00 90.94 681 ASP A C 1
ATOM 5572 O O . ASP A 1 681 ? -0.140 14.058 -31.234 1.00 90.94 681 ASP A O 1
ATOM 5576 N N . GLU A 1 682 ? 1.043 13.597 -29.384 1.00 91.69 682 GLU A N 1
ATOM 5577 C CA . GLU A 1 682 ? -0.004 12.788 -28.737 1.00 91.69 682 GLU A CA 1
ATOM 5578 C C . GLU A 1 682 ? -0.728 13.486 -27.570 1.00 91.69 682 GLU A C 1
ATOM 5580 O O . GLU A 1 682 ? -1.847 13.106 -27.229 1.00 91.69 682 GLU A O 1
ATOM 5585 N N . ILE A 1 683 ? -0.126 14.494 -26.918 1.00 91.69 683 ILE A N 1
ATOM 5586 C CA . ILE A 1 683 ? -0.676 15.071 -25.670 1.00 91.69 683 ILE A CA 1
ATOM 5587 C C . ILE A 1 683 ? -1.031 16.552 -25.788 1.00 91.69 683 ILE A C 1
ATOM 5589 O O . ILE A 1 683 ? -2.072 16.968 -25.274 1.00 91.69 683 ILE A O 1
ATOM 5593 N N . ALA A 1 684 ? -0.190 17.368 -26.414 1.00 92.25 684 ALA A N 1
ATOM 5594 C CA . ALA A 1 684 ? -0.358 18.817 -26.441 1.00 92.25 684 ALA A CA 1
ATOM 5595 C C . ALA A 1 684 ? -0.156 19.385 -27.840 1.00 92.25 684 ALA A C 1
ATOM 5597 O O . ALA A 1 684 ? 0.610 18.861 -28.633 1.00 92.25 684 ALA A O 1
ATOM 5598 N N . ASN A 1 685 ? -0.824 20.492 -28.141 1.00 88.56 685 ASN A N 1
ATOM 5599 C CA . ASN A 1 685 ? -0.649 21.171 -29.415 1.00 88.56 685 ASN A CA 1
ATOM 5600 C C . ASN A 1 685 ? 0.741 21.842 -29.503 1.00 88.56 685 ASN A C 1
ATOM 5602 O O . ASN A 1 685 ? 1.270 22.346 -28.516 1.00 88.56 685 ASN A O 1
ATOM 5606 N N . ARG A 1 686 ? 1.345 21.871 -30.696 1.00 85.62 686 ARG A N 1
ATOM 5607 C CA . ARG A 1 686 ? 2.686 22.447 -30.904 1.00 85.62 686 ARG A CA 1
ATOM 5608 C C . ARG A 1 686 ? 2.726 23.973 -30.814 1.00 85.62 686 ARG A C 1
ATOM 5610 O O . ARG A 1 686 ? 3.703 24.541 -30.322 1.00 85.62 686 ARG A O 1
ATOM 5617 N N . ASP A 1 687 ? 1.664 24.619 -31.280 1.00 86.25 687 ASP A N 1
ATOM 5618 C CA . ASP A 1 687 ? 1.575 26.071 -31.441 1.00 86.25 687 ASP A CA 1
ATOM 5619 C C . ASP A 1 687 ? 0.863 26.758 -30.267 1.00 86.25 687 ASP A C 1
ATOM 5621 O O . ASP A 1 687 ? 0.910 27.983 -30.136 1.00 86.25 687 ASP A O 1
ATOM 5625 N N . THR A 1 688 ? 0.233 25.982 -29.381 1.00 87.81 688 THR A N 1
ATOM 5626 C CA . THR A 1 688 ? -0.491 26.461 -28.194 1.00 87.81 688 THR A CA 1
ATOM 5627 C C . THR A 1 688 ? -0.197 25.581 -26.978 1.00 87.81 688 THR A C 1
ATOM 5629 O O . THR A 1 688 ? 0.290 24.472 -27.114 1.00 87.81 688 THR A O 1
ATOM 5632 N N . THR A 1 689 ? -0.535 26.019 -25.764 1.00 84.88 689 THR A N 1
ATOM 5633 C CA . THR A 1 689 ? -0.370 25.182 -24.557 1.00 84.88 689 THR A CA 1
ATOM 5634 C C . THR A 1 689 ? -1.531 24.211 -24.314 1.00 84.88 689 THR A C 1
ATOM 5636 O O . THR A 1 689 ? -1.561 23.536 -23.283 1.00 84.88 689 THR A O 1
ATOM 5639 N N . ARG A 1 690 ? -2.520 24.161 -25.220 1.00 89.50 690 ARG A N 1
ATOM 5640 C CA . ARG A 1 690 ? -3.744 23.365 -25.053 1.00 89.50 690 ARG A CA 1
ATOM 5641 C C . ARG A 1 690 ? -3.460 21.876 -25.230 1.00 89.50 690 ARG A C 1
ATOM 5643 O O . ARG A 1 690 ? -2.686 21.490 -26.106 1.00 89.50 690 ARG A O 1
ATOM 5650 N N . LEU A 1 691 ? -4.134 21.056 -24.428 1.00 89.88 691 LEU A N 1
ATOM 5651 C CA . LEU A 1 691 ? -4.073 19.606 -24.554 1.00 89.88 691 LEU A CA 1
ATOM 5652 C C . LEU A 1 691 ? -4.943 19.116 -25.713 1.00 89.88 691 LEU A C 1
ATOM 5654 O O . LEU A 1 691 ? -5.974 19.715 -26.034 1.00 89.88 691 LEU A O 1
ATOM 5658 N N . LEU A 1 692 ? -4.501 18.030 -26.340 1.00 88.56 692 LEU A N 1
ATOM 5659 C CA . LEU A 1 692 ? -5.278 17.273 -27.316 1.00 88.56 692 LEU A CA 1
ATOM 5660 C C . LEU A 1 692 ? -6.372 16.463 -26.601 1.00 88.56 692 LEU A C 1
ATOM 5662 O O . LEU A 1 692 ? -6.440 16.419 -25.372 1.00 88.56 692 LEU A O 1
ATOM 5666 N N . LYS A 1 693 ? -7.254 15.812 -27.363 1.00 82.44 693 LYS A N 1
ATOM 5667 C CA . LYS A 1 693 ? -8.279 14.931 -26.793 1.00 82.44 693 LYS A CA 1
ATOM 5668 C C . LYS A 1 693 ? -7.618 13.644 -26.284 1.00 82.44 693 LYS A C 1
ATOM 5670 O O . LYS A 1 693 ? -7.232 12.795 -27.080 1.00 82.44 693 LYS A O 1
ATOM 5675 N N . LEU A 1 694 ? -7.485 13.516 -24.963 1.00 83.81 694 LEU A N 1
ATOM 5676 C CA . LEU A 1 694 ? -6.686 12.461 -24.322 1.00 83.81 694 LEU A CA 1
ATOM 5677 C C . LEU A 1 694 ? -7.429 11.132 -24.104 1.00 83.81 694 LEU A C 1
ATOM 5679 O O . LEU A 1 694 ? -6.827 10.195 -23.591 1.00 83.81 694 LEU A O 1
ATOM 5683 N N . ASP A 1 695 ? -8.700 11.023 -24.500 1.00 77.19 695 ASP A N 1
ATOM 5684 C CA . ASP A 1 695 ? -9.564 9.865 -24.204 1.00 77.19 695 ASP A CA 1
ATOM 5685 C C . ASP A 1 695 ? -9.026 8.522 -24.739 1.00 77.19 695 ASP A C 1
ATOM 5687 O O . ASP A 1 695 ? -9.410 7.458 -24.258 1.00 77.19 695 ASP A O 1
ATOM 5691 N N . LEU A 1 696 ? -8.135 8.561 -25.736 1.00 81.88 696 LEU A N 1
ATOM 5692 C CA . LEU A 1 696 ? -7.515 7.379 -26.344 1.00 81.88 696 LEU A CA 1
ATOM 5693 C C . LEU A 1 696 ? -6.219 6.939 -25.643 1.00 81.88 696 LEU A C 1
ATOM 5695 O O . LEU A 1 696 ? -5.702 5.858 -25.926 1.00 81.88 696 LEU A O 1
ATOM 5699 N N . LEU A 1 697 ? -5.681 7.754 -24.731 1.00 85.38 697 LEU A N 1
ATOM 5700 C CA . LEU A 1 697 ? -4.448 7.461 -24.009 1.00 85.38 697 LEU A CA 1
ATOM 5701 C C . LEU A 1 697 ? -4.742 6.970 -22.598 1.00 85.38 697 LEU A C 1
ATOM 5703 O O . LEU A 1 697 ? -5.529 7.547 -21.851 1.00 85.38 697 LEU A O 1
ATOM 5707 N N . HIS A 1 698 ? -4.017 5.932 -22.185 1.00 86.62 698 HIS A N 1
ATOM 5708 C CA . HIS A 1 698 ? -4.104 5.469 -20.810 1.00 86.62 698 HIS A CA 1
ATOM 5709 C C . HIS A 1 698 ? -3.633 6.580 -19.838 1.00 86.62 698 HIS A C 1
ATOM 5711 O O . HIS A 1 698 ? -2.537 7.125 -20.029 1.00 86.62 698 HIS A O 1
ATOM 5717 N N . PRO A 1 699 ? -4.369 6.868 -18.747 1.00 85.56 699 PRO A N 1
ATOM 5718 C CA . PRO A 1 699 ? -4.047 7.922 -17.776 1.00 85.56 699 PRO A CA 1
ATOM 5719 C C . PRO A 1 699 ? -2.599 7.913 -17.253 1.00 85.56 699 PRO A C 1
ATOM 5721 O O . PRO A 1 699 ? -1.950 8.953 -17.129 1.00 85.56 699 PRO A O 1
ATOM 5724 N N . SER A 1 700 ? -2.042 6.726 -16.992 1.00 86.50 700 SER A N 1
ATOM 5725 C CA . SER A 1 700 ? -0.646 6.579 -16.549 1.00 86.50 700 SER A CA 1
ATOM 5726 C C . SER A 1 700 ? 0.383 7.030 -17.591 1.00 86.50 700 SER A C 1
ATOM 5728 O O . SER A 1 700 ? 1.473 7.451 -17.199 1.00 86.50 700 SER A O 1
ATOM 5730 N N . ILE A 1 701 ? 0.076 6.950 -18.893 1.00 90.81 701 ILE A N 1
ATOM 5731 C CA . ILE A 1 701 ? 0.960 7.441 -19.964 1.00 90.81 701 ILE A CA 1
ATOM 5732 C C . ILE A 1 701 ? 1.002 8.962 -19.902 1.00 90.81 701 ILE A C 1
ATOM 5734 O O . ILE A 1 701 ? 2.088 9.521 -19.788 1.00 90.81 701 ILE A O 1
ATOM 5738 N N . VAL A 1 702 ? -0.169 9.607 -19.873 1.00 90.19 702 VAL A N 1
ATOM 5739 C CA . VAL A 1 702 ? -0.302 11.065 -19.741 1.00 90.19 702 VAL A CA 1
ATOM 5740 C C . VAL A 1 702 ? 0.501 11.559 -18.537 1.00 90.19 702 VAL A C 1
ATOM 5742 O O . VAL A 1 702 ? 1.379 12.413 -18.675 1.00 90.19 702 VAL A O 1
ATOM 5745 N N . LEU A 1 703 ? 0.281 10.953 -17.366 1.00 88.38 703 LEU A N 1
ATOM 5746 C CA . LEU A 1 703 ? 0.992 11.316 -16.143 1.00 88.38 703 LEU A CA 1
ATOM 5747 C C . LEU A 1 703 ? 2.508 11.081 -16.247 1.00 88.38 703 LEU A C 1
ATOM 5749 O O . LEU A 1 703 ? 3.287 11.934 -15.828 1.00 88.38 703 LEU A O 1
ATOM 5753 N N . SER A 1 704 ? 2.947 9.957 -16.823 1.00 91.06 704 SER A N 1
ATOM 5754 C CA . SER A 1 704 ? 4.380 9.672 -17.015 1.00 91.06 704 SER A CA 1
ATOM 5755 C C . SER A 1 704 ? 5.050 10.700 -17.925 1.00 91.06 704 SER A C 1
ATOM 5757 O O . SER A 1 704 ? 6.185 11.102 -17.661 1.00 91.06 704 SER A O 1
ATOM 5759 N N . THR A 1 705 ? 4.356 11.154 -18.969 1.00 93.06 705 THR A N 1
ATOM 5760 C CA . THR A 1 705 ? 4.876 12.183 -19.870 1.00 93.06 705 THR A CA 1
ATOM 5761 C C . THR A 1 705 ? 4.955 13.531 -19.174 1.00 93.06 705 THR A C 1
ATOM 5763 O O . THR A 1 705 ? 5.998 14.173 -19.244 1.00 93.06 705 THR A O 1
ATOM 5766 N N . PHE A 1 706 ? 3.933 13.941 -18.416 1.00 91.81 706 PHE A N 1
ATOM 5767 C CA . PHE A 1 706 ? 4.019 15.174 -17.624 1.00 91.81 706 PHE A CA 1
ATOM 5768 C C . PHE A 1 706 ? 5.129 15.121 -16.572 1.00 91.81 706 PHE A C 1
ATOM 5770 O O . PHE A 1 706 ? 5.836 16.107 -16.391 1.00 91.81 706 PHE A O 1
ATOM 5777 N N . GLN A 1 707 ? 5.364 13.971 -15.934 1.00 89.44 707 GLN A N 1
ATOM 5778 C CA . GLN A 1 707 ? 6.510 13.787 -15.037 1.00 89.44 707 GLN A CA 1
ATOM 5779 C C . GLN A 1 707 ? 7.858 13.914 -15.763 1.00 89.44 707 GLN A C 1
ATOM 5781 O O . GLN A 1 707 ? 8.832 14.381 -15.166 1.00 89.44 707 GLN A O 1
ATOM 5786 N N . ALA A 1 708 ? 7.936 13.487 -17.028 1.00 91.25 708 ALA A N 1
ATOM 5787 C CA . ALA A 1 708 ? 9.131 13.628 -17.853 1.00 91.25 708 ALA A CA 1
ATOM 5788 C C . ALA A 1 708 ? 9.354 15.084 -18.283 1.00 91.25 708 ALA A C 1
ATOM 5790 O O . ALA A 1 708 ? 10.441 15.615 -18.058 1.00 91.25 708 ALA A O 1
ATOM 5791 N N . ILE A 1 709 ? 8.313 15.721 -18.826 1.00 92.44 709 ILE A N 1
ATOM 5792 C CA . ILE A 1 709 ? 8.283 17.117 -19.279 1.00 92.44 709 ILE A CA 1
ATOM 5793 C C . ILE A 1 709 ? 8.577 18.072 -18.126 1.00 92.44 709 ILE A C 1
ATOM 5795 O O . ILE A 1 709 ? 9.389 18.970 -18.296 1.00 92.44 709 ILE A O 1
ATOM 5799 N N . ALA A 1 710 ? 8.022 17.835 -16.932 1.00 88.94 710 ALA A N 1
ATOM 5800 C CA . ALA A 1 710 ? 8.274 18.659 -15.749 1.00 88.94 710 ALA A CA 1
ATOM 5801 C C . ALA A 1 710 ? 9.769 18.859 -15.470 1.00 88.94 710 ALA A C 1
ATOM 5803 O O . ALA A 1 710 ? 10.164 19.914 -14.998 1.00 88.94 710 ALA A O 1
ATOM 5804 N N . ARG A 1 711 ? 10.610 17.868 -15.782 1.00 86.44 711 ARG A N 1
ATOM 5805 C CA . ARG A 1 711 ? 12.056 17.942 -15.538 1.00 86.44 711 ARG A CA 1
ATOM 5806 C C . ARG A 1 711 ? 12.833 18.666 -16.633 1.00 86.44 711 ARG A C 1
ATOM 5808 O O . ARG A 1 711 ? 14.014 18.929 -16.448 1.00 86.44 711 ARG A O 1
ATOM 5815 N N . LEU A 1 712 ? 12.207 18.943 -17.770 1.00 86.25 712 LEU A N 1
ATOM 5816 C CA . LEU A 1 712 ? 12.804 19.712 -18.853 1.00 86.25 712 LEU A CA 1
ATOM 5817 C C . LEU A 1 712 ? 12.537 21.201 -18.607 1.00 86.25 712 LEU A C 1
ATOM 5819 O O . LEU A 1 712 ? 11.488 21.560 -18.084 1.00 86.25 712 LEU A O 1
ATOM 5823 N N . ILE A 1 713 ? 13.466 22.076 -18.992 1.00 79.31 713 ILE A N 1
ATOM 5824 C CA . ILE A 1 713 ? 13.289 23.530 -18.836 1.00 79.31 713 ILE A CA 1
ATOM 5825 C C . ILE A 1 713 ? 12.433 24.104 -19.980 1.00 79.31 713 ILE A C 1
ATOM 5827 O O . ILE A 1 713 ? 11.439 24.791 -19.753 1.00 79.31 713 ILE A O 1
ATOM 5831 N N . THR A 1 714 ? 12.786 23.780 -21.225 1.00 81.94 714 THR A N 1
ATOM 5832 C CA . THR A 1 714 ? 12.159 24.340 -22.435 1.00 81.94 714 THR A CA 1
ATOM 5833 C C . THR A 1 714 ? 11.557 23.220 -23.280 1.00 81.94 714 THR A C 1
ATOM 5835 O O . THR A 1 714 ? 12.230 22.216 -23.516 1.00 81.94 714 THR A O 1
ATOM 5838 N N . ILE A 1 715 ? 10.323 23.374 -23.762 1.00 84.88 715 ILE A N 1
ATOM 5839 C CA . ILE A 1 715 ? 9.654 22.348 -24.587 1.00 84.88 715 ILE A CA 1
ATOM 5840 C C . ILE A 1 715 ? 9.573 22.787 -26.042 1.00 84.88 715 ILE A C 1
ATOM 5842 O O . ILE A 1 715 ? 9.928 22.029 -26.939 1.00 84.88 715 ILE A O 1
ATOM 5846 N N . THR A 1 716 ? 9.179 24.033 -26.278 1.00 85.31 716 THR A N 1
ATOM 5847 C CA . THR A 1 716 ? 9.249 24.666 -27.598 1.00 85.31 716 THR A CA 1
ATOM 5848 C C . THR A 1 716 ? 10.017 25.975 -27.490 1.00 85.31 716 THR A C 1
ATOM 5850 O O . THR A 1 716 ? 10.262 26.471 -26.392 1.00 85.31 716 THR A O 1
ATOM 5853 N N . ASN A 1 717 ? 10.331 26.597 -28.626 1.00 82.31 717 ASN A N 1
ATOM 5854 C CA . ASN A 1 717 ? 10.939 27.932 -28.639 1.00 82.31 717 ASN A CA 1
ATOM 5855 C C . ASN A 1 717 ? 10.055 29.006 -27.966 1.00 82.31 717 ASN A C 1
ATOM 5857 O O . ASN A 1 717 ? 10.537 30.101 -27.699 1.00 82.31 717 ASN A O 1
ATOM 5861 N N . ARG A 1 718 ? 8.766 28.715 -27.720 1.00 82.44 718 ARG A N 1
ATOM 5862 C CA . ARG A 1 718 ? 7.781 29.650 -27.150 1.00 82.44 718 ARG A CA 1
ATOM 5863 C C . ARG A 1 718 ? 7.296 29.271 -25.751 1.00 82.44 718 ARG A C 1
ATOM 5865 O O . ARG A 1 718 ? 6.892 30.158 -25.008 1.00 82.44 718 ARG A O 1
ATOM 5872 N N . PHE A 1 719 ? 7.302 27.986 -25.397 1.00 86.38 719 PHE A N 1
ATOM 5873 C CA . PHE A 1 719 ? 6.665 27.489 -24.177 1.00 86.38 719 PHE A CA 1
ATOM 5874 C C . PHE A 1 719 ? 7.617 26.627 -23.340 1.00 86.38 719 PHE A C 1
ATOM 5876 O O . PHE A 1 719 ? 8.276 25.707 -23.842 1.00 86.38 719 PHE A O 1
ATOM 5883 N N . SER A 1 720 ? 7.654 26.915 -22.038 1.00 88.06 720 SER A N 1
ATOM 5884 C CA . SER A 1 720 ? 8.355 26.124 -21.030 1.00 88.06 720 SER A CA 1
ATOM 5885 C C . SER A 1 720 ? 7.459 25.012 -20.482 1.00 88.06 720 SER A C 1
ATOM 5887 O O . SER A 1 720 ? 6.240 24.985 -20.691 1.00 88.06 720 SER A O 1
ATOM 5889 N N . SER A 1 721 ? 8.056 24.089 -19.732 1.00 87.94 721 SER A N 1
ATOM 5890 C CA . SER A 1 721 ? 7.313 23.031 -19.034 1.00 87.94 721 SER A CA 1
ATOM 5891 C C . SER A 1 721 ? 6.292 23.595 -18.048 1.00 87.94 721 SER A C 1
ATOM 5893 O O . SER A 1 721 ? 5.222 23.013 -17.865 1.00 87.94 721 SER A O 1
ATOM 5895 N N . PHE A 1 722 ? 6.583 24.761 -17.461 1.00 87.12 722 PHE A N 1
ATOM 5896 C CA . PHE A 1 722 ? 5.663 25.471 -16.582 1.00 87.12 722 PHE A CA 1
ATOM 5897 C C . PHE A 1 722 ? 4.383 25.897 -17.312 1.00 87.12 722 PHE A C 1
ATOM 5899 O O . PHE A 1 722 ? 3.288 25.684 -16.790 1.00 87.12 722 PHE A O 1
ATOM 5906 N N . ASN A 1 723 ? 4.488 26.431 -18.536 1.00 88.00 723 ASN A N 1
ATOM 5907 C CA . ASN A 1 723 ? 3.320 26.853 -19.318 1.00 88.00 723 ASN A CA 1
ATOM 5908 C C . ASN A 1 723 ? 2.360 25.684 -19.600 1.00 88.00 723 ASN A C 1
ATOM 5910 O O . ASN A 1 723 ? 1.141 25.816 -19.436 1.00 88.00 723 ASN A O 1
ATOM 5914 N N . PHE A 1 724 ? 2.908 24.529 -19.990 1.00 89.88 724 PHE A N 1
ATOM 5915 C CA . PHE A 1 724 ? 2.117 23.326 -20.252 1.00 89.88 724 PHE A CA 1
ATOM 5916 C C . PHE A 1 724 ? 1.502 22.748 -18.976 1.00 89.88 724 PHE A C 1
ATOM 5918 O O . PHE A 1 724 ? 0.312 22.445 -18.970 1.00 89.88 724 PHE A O 1
ATOM 5925 N N . LEU A 1 725 ? 2.260 22.649 -17.879 1.00 88.62 725 LEU A N 1
ATOM 5926 C CA . LEU A 1 725 ? 1.734 22.151 -16.602 1.00 88.62 725 LEU A CA 1
ATOM 5927 C C . LEU A 1 725 ? 0.663 23.075 -16.011 1.00 88.62 725 LEU A C 1
ATOM 5929 O O . LEU A 1 725 ? -0.339 22.589 -15.494 1.00 88.62 725 LEU A O 1
ATOM 5933 N N . SER A 1 726 ? 0.824 24.395 -16.131 1.00 85.81 726 SER A N 1
ATOM 5934 C CA . SER A 1 726 ? -0.189 25.373 -15.710 1.00 85.81 726 SER A CA 1
ATOM 5935 C C . SER A 1 726 ? -1.493 25.203 -16.496 1.00 85.81 726 SER A C 1
ATOM 5937 O O . SER A 1 726 ? -2.570 25.165 -15.900 1.00 85.81 726 SER A O 1
ATOM 5939 N N . THR A 1 727 ? -1.401 24.999 -17.814 1.00 88.00 727 THR A N 1
ATOM 5940 C CA . THR A 1 727 ? -2.579 24.738 -18.658 1.00 88.00 727 THR A CA 1
ATOM 5941 C C . THR A 1 727 ? -3.217 23.386 -18.330 1.00 88.00 727 THR A C 1
ATOM 5943 O O . THR A 1 727 ? -4.435 23.300 -18.175 1.00 88.00 727 THR A O 1
ATOM 5946 N N . ALA A 1 728 ? -2.404 22.341 -18.149 1.00 87.56 728 ALA A N 1
ATOM 5947 C CA . ALA A 1 728 ? -2.865 21.004 -17.792 1.00 87.56 728 ALA A CA 1
ATOM 5948 C C . ALA A 1 728 ? -3.563 20.975 -16.429 1.00 87.56 728 ALA A C 1
ATOM 5950 O O . ALA A 1 728 ? -4.591 20.324 -16.287 1.00 87.56 728 ALA A O 1
ATOM 5951 N N . MET A 1 729 ? -3.071 21.726 -15.443 1.00 83.75 729 MET A N 1
ATOM 5952 C CA . MET A 1 729 ? -3.749 21.882 -14.156 1.00 83.75 729 MET A CA 1
ATOM 5953 C C . MET A 1 729 ? -5.139 22.511 -14.332 1.00 83.75 729 MET A C 1
ATOM 5955 O O . MET A 1 729 ? -6.097 22.066 -13.711 1.00 83.75 729 MET A O 1
ATOM 5959 N N . GLY A 1 730 ? -5.284 23.501 -15.217 1.00 80.06 730 GLY A N 1
ATOM 5960 C CA . GLY A 1 730 ? -6.590 24.084 -15.538 1.00 80.06 730 GLY A CA 1
ATOM 5961 C C . GLY A 1 730 ? -7.555 23.102 -16.213 1.00 80.06 730 GLY A C 1
ATOM 5962 O O . GLY A 1 730 ? -8.741 23.121 -15.903 1.00 80.06 730 GLY A O 1
ATOM 5963 N N . GLN A 1 731 ? -7.059 22.237 -17.103 1.00 84.44 731 GLN A N 1
ATOM 5964 C CA . GLN A 1 731 ? -7.889 21.343 -17.926 1.00 84.44 731 GLN A CA 1
ATOM 5965 C C . GLN A 1 731 ? -8.153 19.959 -17.306 1.00 84.44 731 GLN A C 1
ATOM 5967 O O . GLN A 1 731 ? -9.192 19.370 -17.577 1.00 84.44 731 GLN A O 1
ATOM 5972 N N . LEU A 1 732 ? -7.230 19.432 -16.494 1.00 81.25 732 LEU A N 1
ATOM 5973 C CA . LEU A 1 732 ? -7.264 18.053 -15.977 1.00 81.25 732 LEU A CA 1
ATOM 5974 C C . LEU A 1 732 ? -7.508 17.963 -14.469 1.00 81.25 732 LEU A C 1
ATOM 5976 O O . LEU A 1 732 ? -7.598 16.865 -13.926 1.00 81.25 732 LEU A O 1
ATOM 5980 N N . SER A 1 733 ? -7.603 19.088 -13.766 1.00 70.38 733 SER A N 1
ATOM 5981 C CA . SER A 1 733 ? -7.779 19.111 -12.308 1.00 70.38 733 SER A CA 1
ATOM 5982 C C . SER A 1 733 ? -9.029 18.402 -11.803 1.00 70.38 733 SER A C 1
ATOM 5984 O O . SER A 1 733 ? -8.992 17.812 -10.729 1.00 70.38 733 SER A O 1
ATOM 5986 N N . SER A 1 734 ? -10.110 18.437 -12.576 1.00 70.94 734 SER A N 1
ATOM 5987 C CA . SER A 1 734 ? -11.374 17.766 -12.270 1.00 70.94 734 SER A CA 1
ATOM 5988 C C . SER A 1 734 ? -11.397 16.282 -12.652 1.00 70.94 734 SER A C 1
ATOM 5990 O O . SER A 1 734 ? -12.425 15.635 -12.484 1.00 70.94 734 SER A O 1
ATOM 5992 N N . THR A 1 735 ? -10.296 15.742 -13.180 1.00 74.56 735 THR A N 1
ATOM 5993 C CA . THR A 1 735 ? -10.182 14.336 -13.596 1.00 74.56 735 THR A CA 1
ATOM 5994 C C . THR A 1 735 ? -9.410 13.510 -12.567 1.00 74.56 735 THR A C 1
ATOM 5996 O O . THR A 1 735 ? -8.662 14.060 -11.755 1.00 74.56 735 THR A O 1
ATOM 5999 N N . ASP A 1 736 ? -9.490 12.180 -12.665 1.00 69.19 736 ASP A N 1
ATOM 6000 C CA . ASP A 1 736 ? -8.772 11.241 -11.787 1.00 69.19 736 ASP A CA 1
ATOM 6001 C C . ASP A 1 736 ? -7.242 11.428 -11.788 1.00 69.19 736 ASP A C 1
ATOM 6003 O O . ASP A 1 736 ? -6.564 11.097 -10.814 1.00 69.19 736 ASP A O 1
ATOM 6007 N N . ILE A 1 737 ? -6.668 11.980 -12.866 1.00 76.56 737 ILE A N 1
ATOM 6008 C CA . ILE A 1 737 ? -5.225 12.265 -12.954 1.00 76.56 737 ILE A CA 1
ATOM 6009 C C . ILE A 1 737 ? -4.833 13.639 -12.415 1.00 76.56 737 ILE A C 1
ATOM 6011 O O . ILE A 1 737 ? -3.638 13.891 -12.243 1.00 76.56 737 ILE A O 1
ATOM 6015 N N . GLY A 1 738 ? -5.800 14.510 -12.118 1.00 78.38 738 GLY A N 1
ATOM 6016 C CA . GLY A 1 738 ? -5.586 15.872 -11.624 1.00 78.38 738 GLY A CA 1
ATOM 6017 C C . GLY A 1 738 ? -4.579 15.959 -10.470 1.00 78.38 738 GLY A C 1
ATOM 6018 O O . GLY A 1 738 ? -3.602 16.704 -10.589 1.00 78.38 738 GLY A O 1
ATOM 6019 N N . PRO A 1 739 ? -4.713 15.152 -9.397 1.00 76.06 739 PRO A N 1
ATOM 6020 C CA . PRO A 1 739 ? -3.744 15.128 -8.298 1.00 76.06 739 PRO A CA 1
ATOM 6021 C C . PRO A 1 739 ? -2.322 14.769 -8.753 1.00 76.06 739 PRO A C 1
ATOM 6023 O O . PRO A 1 739 ? -1.344 15.358 -8.293 1.00 76.06 739 PRO A O 1
ATOM 6026 N N . GLY A 1 740 ? -2.190 13.838 -9.703 1.00 79.25 740 GLY A N 1
ATOM 6027 C CA . GLY A 1 740 ? -0.904 13.466 -10.292 1.00 79.25 740 GLY A CA 1
ATOM 6028 C C . GLY A 1 740 ? -0.271 14.605 -11.097 1.00 79.25 740 GLY A C 1
ATOM 6029 O O . GLY A 1 740 ? 0.935 14.834 -10.988 1.00 79.25 740 GLY A O 1
ATOM 6030 N N . ILE A 1 741 ? -1.074 15.352 -11.863 1.00 84.94 741 ILE A N 1
ATOM 6031 C CA . ILE A 1 741 ? -0.619 16.545 -12.596 1.00 84.94 741 ILE A CA 1
ATOM 6032 C C . ILE A 1 741 ? -0.115 17.611 -11.624 1.00 84.94 741 ILE A C 1
ATOM 6034 O O . ILE A 1 741 ? 0.966 18.163 -11.827 1.00 84.94 741 ILE A O 1
ATOM 6038 N N . VAL A 1 742 ? -0.838 17.847 -10.527 1.00 81.88 742 VAL A N 1
ATOM 6039 C CA . VAL A 1 742 ? -0.404 18.780 -9.478 1.00 81.88 742 VAL A CA 1
ATOM 6040 C C . VAL A 1 742 ? 0.938 18.338 -8.890 1.00 81.88 742 VAL A C 1
ATOM 6042 O O . VAL A 1 742 ? 1.876 19.131 -8.843 1.00 81.88 742 VAL A O 1
ATOM 6045 N N . LEU A 1 743 ? 1.105 17.057 -8.552 1.00 80.56 743 LEU A N 1
ATOM 6046 C CA . LEU A 1 743 ? 2.383 16.534 -8.052 1.00 80.56 743 LEU A CA 1
ATOM 6047 C C . LEU A 1 743 ? 3.547 16.692 -9.046 1.00 80.56 743 LEU A C 1
ATOM 6049 O O . LEU A 1 743 ? 4.699 16.733 -8.617 1.00 80.56 743 LEU A O 1
ATOM 6053 N N . CYS A 1 744 ? 3.303 16.836 -10.352 1.00 85.12 744 CYS A N 1
ATOM 6054 C CA . CYS A 1 744 ? 4.379 17.058 -11.323 1.00 85.12 744 CYS A CA 1
ATOM 6055 C C . CYS A 1 744 ? 5.111 18.393 -11.112 1.00 85.12 744 CYS A C 1
ATOM 6057 O O . CYS A 1 744 ? 6.311 18.459 -11.388 1.00 85.12 744 CYS A O 1
ATOM 6059 N N . PHE A 1 745 ? 4.453 19.415 -10.546 1.00 82.69 745 PHE A N 1
ATOM 6060 C CA . PHE A 1 745 ? 5.081 20.709 -10.232 1.00 82.69 745 PHE A CA 1
ATOM 6061 C C . PHE A 1 745 ? 6.262 20.590 -9.268 1.00 82.69 745 PHE A C 1
ATOM 6063 O O . PHE A 1 745 ? 7.184 21.398 -9.314 1.00 82.69 745 PHE A O 1
ATOM 6070 N N . GLN A 1 746 ? 6.292 19.536 -8.451 1.00 77.31 746 GLN A N 1
ATOM 6071 C CA . GLN A 1 746 ? 7.422 19.226 -7.580 1.00 77.31 746 GLN A CA 1
ATOM 6072 C C . GLN A 1 746 ? 8.741 18.998 -8.329 1.00 77.31 746 GLN A C 1
ATOM 6074 O O . GLN A 1 746 ? 9.813 19.092 -7.735 1.00 77.31 746 GLN A O 1
ATOM 6079 N N . ASN A 1 747 ? 8.673 18.617 -9.603 1.00 77.50 747 ASN A N 1
ATOM 6080 C CA . ASN A 1 747 ? 9.838 18.252 -10.399 1.00 77.50 747 ASN A CA 1
ATOM 6081 C C . ASN A 1 747 ? 10.260 19.348 -11.387 1.00 77.50 747 ASN A C 1
ATOM 6083 O O . ASN A 1 747 ? 11.196 19.106 -12.147 1.00 77.50 747 ASN A O 1
ATOM 6087 N N . ILE A 1 748 ? 9.597 20.513 -11.369 1.00 78.75 748 ILE A N 1
ATOM 6088 C CA . ILE A 1 748 ? 9.941 21.647 -12.230 1.00 78.75 748 ILE A CA 1
ATOM 6089 C C . ILE A 1 748 ? 11.256 22.279 -11.788 1.00 78.75 748 ILE A C 1
ATOM 6091 O O . ILE A 1 748 ? 11.456 22.597 -10.616 1.00 78.75 748 ILE A O 1
ATOM 6095 N N . GLN A 1 749 ? 12.138 22.498 -12.761 1.00 70.44 749 GLN A N 1
ATOM 6096 C CA . GLN A 1 749 ? 13.246 23.435 -12.629 1.00 70.44 749 GLN A CA 1
ATOM 6097 C C . GLN A 1 749 ? 12.756 24.814 -13.064 1.00 70.44 749 GLN A C 1
ATOM 6099 O O . GLN A 1 749 ? 12.493 25.040 -14.243 1.00 70.44 749 GLN A O 1
ATOM 6104 N N . PHE A 1 750 ? 12.581 25.713 -12.101 1.00 69.06 750 PHE A N 1
ATOM 6105 C CA . PHE A 1 750 ? 12.090 27.061 -12.370 1.00 69.06 750 PHE A CA 1
ATOM 6106 C C . PHE A 1 750 ? 13.219 27.925 -12.907 1.00 69.06 750 PHE A C 1
ATOM 6108 O O . PHE A 1 750 ? 14.330 27.916 -12.376 1.00 69.06 750 PHE A O 1
ATOM 6115 N N . THR A 1 751 ? 12.922 28.674 -13.962 1.00 64.38 751 THR A N 1
ATOM 6116 C CA . THR A 1 751 ? 13.919 29.518 -14.628 1.00 64.38 751 THR A CA 1
ATOM 6117 C C . THR A 1 751 ? 13.989 30.911 -14.026 1.00 64.38 751 THR A C 1
ATOM 6119 O O . THR A 1 751 ? 15.023 31.569 -14.116 1.00 64.38 751 THR A O 1
ATOM 6122 N N . ASN A 1 752 ? 12.902 31.372 -13.400 1.00 67.69 752 ASN A N 1
ATOM 6123 C CA . ASN A 1 752 ? 12.821 32.690 -12.787 1.00 67.69 752 ASN A CA 1
ATOM 6124 C C . ASN A 1 752 ? 11.836 32.730 -11.603 1.00 67.69 752 ASN A C 1
ATOM 6126 O O . ASN A 1 752 ? 11.018 31.834 -11.390 1.00 67.69 752 ASN A O 1
ATOM 6130 N N . THR A 1 753 ? 11.904 33.815 -10.834 1.00 66.62 753 THR A N 1
ATOM 6131 C CA . THR A 1 753 ? 11.055 34.065 -9.659 1.00 66.62 753 THR A CA 1
ATOM 6132 C C . THR A 1 753 ? 9.595 34.382 -10.009 1.00 66.62 753 THR A C 1
ATOM 6134 O O . THR A 1 753 ? 8.711 34.161 -9.179 1.00 66.62 753 THR A O 1
ATOM 6137 N N . ASN A 1 754 ? 9.312 34.850 -11.231 1.00 73.00 754 ASN A N 1
ATOM 6138 C CA . ASN A 1 754 ? 7.953 35.149 -11.693 1.00 73.00 754 ASN A CA 1
ATOM 6139 C C . ASN A 1 754 ? 7.127 33.872 -11.893 1.00 73.00 754 ASN A C 1
ATOM 6141 O O . ASN A 1 754 ? 5.966 33.835 -11.493 1.00 73.00 754 ASN A O 1
ATOM 6145 N N . GLU A 1 755 ? 7.717 32.806 -12.439 1.00 71.31 755 GLU A N 1
ATOM 6146 C CA . GLU A 1 755 ? 7.074 31.491 -12.571 1.00 71.31 755 GLU A CA 1
ATOM 6147 C C . GLU A 1 755 ? 6.660 30.944 -11.197 1.00 71.31 755 GLU A C 1
ATOM 6149 O O . GLU A 1 755 ? 5.551 30.434 -11.041 1.00 71.31 755 GLU A O 1
ATOM 6154 N N . VAL A 1 756 ? 7.499 31.131 -10.172 1.00 68.94 756 VAL A N 1
ATOM 6155 C CA . VAL A 1 756 ? 7.183 30.724 -8.794 1.00 68.94 756 VAL A CA 1
ATOM 6156 C C . VAL A 1 756 ? 6.038 31.554 -8.208 1.00 68.94 756 VAL A C 1
ATOM 6158 O O . VAL A 1 756 ? 5.136 30.999 -7.583 1.00 68.94 756 VAL A O 1
ATOM 6161 N N . ALA A 1 757 ? 6.017 32.870 -8.442 1.00 68.19 757 ALA A N 1
ATOM 6162 C CA . ALA A 1 757 ? 4.924 33.736 -7.992 1.00 68.19 757 ALA A CA 1
ATOM 6163 C C . ALA A 1 757 ? 3.585 33.381 -8.668 1.00 68.19 757 ALA A C 1
ATOM 6165 O O . ALA A 1 757 ? 2.546 33.312 -8.006 1.00 68.19 757 ALA A O 1
ATOM 6166 N N . ILE A 1 758 ? 3.612 33.098 -9.975 1.00 74.25 758 ILE A N 1
ATOM 6167 C CA . ILE A 1 758 ? 2.444 32.647 -10.740 1.00 74.25 758 ILE A CA 1
ATOM 6168 C C . ILE A 1 758 ? 1.979 31.280 -10.240 1.00 74.25 758 ILE A C 1
ATOM 6170 O O . ILE A 1 758 ? 0.775 31.079 -10.088 1.00 74.25 758 ILE A O 1
ATOM 6174 N N . LEU A 1 759 ? 2.900 30.353 -9.960 1.00 73.00 759 LEU A N 1
ATOM 6175 C CA . LEU A 1 759 ? 2.562 29.050 -9.398 1.00 73.00 759 LEU A CA 1
ATOM 6176 C C . LEU A 1 759 ? 1.904 29.189 -8.031 1.00 73.00 759 LEU A C 1
ATOM 6178 O O . LEU A 1 759 ? 0.867 28.584 -7.800 1.00 73.00 759 LEU A O 1
ATOM 6182 N N . ASN A 1 760 ? 2.469 30.013 -7.149 1.00 69.00 760 ASN A N 1
ATOM 6183 C CA . ASN A 1 760 ? 1.926 30.241 -5.815 1.00 69.00 760 ASN A CA 1
ATOM 6184 C C . ASN A 1 760 ? 0.481 30.759 -5.891 1.00 69.00 760 ASN A C 1
ATOM 6186 O O . ASN A 1 760 ? -0.426 30.171 -5.304 1.00 69.00 760 ASN A O 1
ATOM 6190 N N . LYS A 1 761 ? 0.236 31.788 -6.717 1.00 70.06 761 LYS A N 1
ATOM 6191 C CA . LYS A 1 761 ? -1.116 32.314 -6.958 1.00 70.06 761 LYS A CA 1
ATOM 6192 C C . LYS A 1 761 ? -2.051 31.251 -7.536 1.00 70.06 761 LYS A C 1
ATOM 6194 O O . LYS A 1 761 ? -3.211 31.182 -7.136 1.00 70.06 761 LYS A O 1
ATOM 6199 N N . HIS A 1 762 ? -1.558 30.425 -8.458 1.00 70.12 762 HIS A N 1
ATOM 6200 C CA . HIS A 1 762 ? -2.335 29.344 -9.051 1.00 70.12 762 HIS A CA 1
ATOM 6201 C C . HIS A 1 762 ? -2.689 28.271 -8.034 1.00 70.12 762 HIS A C 1
ATOM 6203 O O . HIS A 1 762 ? -3.867 27.978 -7.907 1.00 70.12 762 HIS A O 1
ATOM 6209 N N . ILE A 1 763 ? -1.731 27.716 -7.290 1.00 68.62 763 ILE A N 1
ATOM 6210 C CA . ILE A 1 763 ? -2.014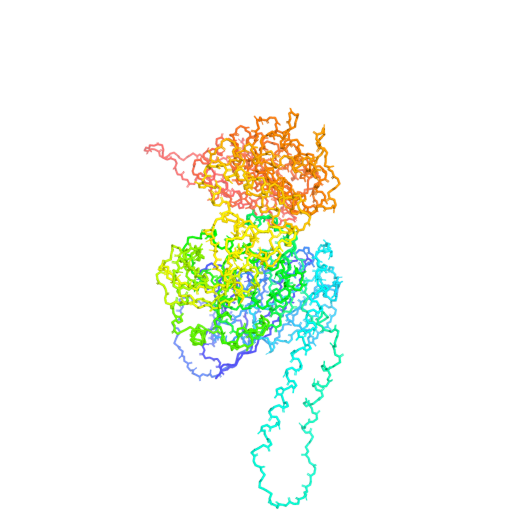 26.644 -6.334 1.00 68.62 763 ILE A CA 1
ATOM 6211 C C . ILE A 1 763 ? -2.867 27.182 -5.165 1.00 68.62 763 ILE A C 1
ATOM 6213 O O . ILE A 1 763 ? -3.780 26.488 -4.738 1.00 68.62 763 ILE A O 1
ATOM 6217 N N . ILE A 1 764 ? -2.692 28.430 -4.704 1.00 66.88 764 ILE A N 1
ATOM 6218 C CA . ILE A 1 764 ? -3.604 29.053 -3.716 1.00 66.88 764 ILE A CA 1
ATOM 6219 C C . ILE A 1 764 ? -5.008 29.236 -4.293 1.00 66.88 764 ILE A C 1
ATOM 6221 O O . ILE A 1 764 ? -5.986 28.803 -3.687 1.00 66.88 764 ILE A O 1
ATOM 6225 N N . GLY A 1 765 ? -5.128 29.836 -5.480 1.00 66.50 765 GLY A N 1
ATOM 6226 C CA . GLY A 1 765 ? -6.413 29.975 -6.172 1.00 66.50 765 GLY A CA 1
ATOM 6227 C C . GLY A 1 765 ? -7.070 28.625 -6.472 1.00 66.50 765 GLY A C 1
ATOM 6228 O O . GLY A 1 765 ? -8.289 28.525 -6.566 1.00 66.50 765 GLY A O 1
ATOM 6229 N N . PHE A 1 766 ? -6.266 27.576 -6.582 1.00 66.31 766 PHE A N 1
ATOM 6230 C CA . PHE A 1 766 ? -6.697 26.214 -6.819 1.00 66.31 766 PHE A CA 1
ATOM 6231 C C . PHE A 1 766 ? -7.152 25.519 -5.536 1.00 66.31 766 PHE A C 1
ATOM 6233 O O . PHE A 1 766 ? -8.249 24.977 -5.525 1.00 66.31 766 PHE A O 1
ATOM 6240 N N . MET A 1 767 ? -6.408 25.630 -4.430 1.00 63.09 767 MET A N 1
ATOM 6241 C CA . MET A 1 767 ? -6.866 25.217 -3.096 1.00 63.09 767 MET A CA 1
ATOM 6242 C C . MET A 1 767 ? -8.194 25.898 -2.733 1.00 63.09 767 MET A C 1
ATOM 6244 O O . MET A 1 767 ? -9.070 25.245 -2.177 1.00 63.09 767 MET A O 1
ATOM 6248 N N . LYS A 1 768 ? -8.387 27.165 -3.142 1.00 62.47 768 LYS A N 1
ATOM 6249 C CA . LYS A 1 768 ? -9.662 27.892 -3.006 1.00 62.47 768 LYS A CA 1
ATOM 6250 C C . LYS A 1 768 ? -10.820 27.271 -3.781 1.00 62.47 768 LYS A C 1
ATOM 6252 O O . LYS A 1 768 ? -11.931 27.210 -3.271 1.00 62.47 768 LYS A O 1
ATOM 6257 N N . LYS A 1 769 ? -10.573 26.806 -5.006 1.00 62.19 769 LYS A N 1
ATOM 6258 C CA . LYS A 1 769 ? -11.600 26.206 -5.876 1.00 62.19 769 LYS A CA 1
ATOM 6259 C C . LYS A 1 769 ? -11.848 24.719 -5.607 1.00 62.19 769 LYS A C 1
ATOM 6261 O O . LYS A 1 769 ? -12.873 24.201 -6.032 1.00 62.19 769 LYS A O 1
ATOM 6266 N N . CYS A 1 770 ? -10.920 24.035 -4.939 1.00 58.91 770 CYS A N 1
ATOM 6267 C CA . CYS A 1 770 ? -10.929 22.581 -4.753 1.00 58.91 770 CYS A CA 1
ATOM 6268 C C . CYS A 1 770 ? -11.354 22.148 -3.341 1.00 58.91 770 CYS A C 1
ATOM 6270 O O . CYS A 1 770 ? -11.035 21.033 -2.935 1.00 58.91 770 CYS A O 1
ATOM 6272 N N . SER A 1 771 ? -12.080 22.993 -2.603 1.00 52.25 771 SER A N 1
ATOM 6273 C CA . SER A 1 771 ? -12.547 22.764 -1.224 1.00 52.25 771 SER A CA 1
ATOM 6274 C C . SER A 1 771 ? -13.401 21.500 -1.004 1.00 52.25 771 SER A C 1
ATOM 6276 O O . SER A 1 771 ? -13.703 21.183 0.138 1.00 52.25 771 SER A O 1
ATOM 6278 N N . GLY A 1 772 ? -13.748 20.757 -2.062 1.00 55.00 772 GLY A N 1
ATOM 6279 C CA . GLY A 1 772 ? -14.419 19.450 -2.008 1.00 55.00 772 GLY A CA 1
ATOM 6280 C C . GLY A 1 772 ? -13.668 18.308 -2.708 1.00 55.00 772 GLY A C 1
ATOM 6281 O O . GLY A 1 772 ? -14.268 17.275 -2.983 1.00 55.00 772 GLY A O 1
ATOM 6282 N N . ASN A 1 773 ? -12.379 18.475 -3.038 1.00 62.03 773 ASN A N 1
ATOM 6283 C CA . ASN A 1 773 ? -11.543 17.436 -3.657 1.00 62.03 773 ASN A CA 1
ATOM 6284 C C . ASN A 1 773 ? -10.273 17.175 -2.808 1.00 62.03 773 ASN A C 1
ATOM 6286 O O . ASN A 1 773 ? -9.202 17.726 -3.096 1.00 62.03 773 ASN A O 1
ATOM 6290 N N . PRO A 1 774 ? -10.373 16.336 -1.753 1.00 59.53 774 PRO A N 1
ATOM 6291 C CA . PRO A 1 774 ? -9.272 16.035 -0.837 1.00 59.53 774 PRO A CA 1
ATOM 6292 C C . PRO A 1 774 ? -7.958 15.566 -1.490 1.00 59.53 774 PRO A C 1
ATOM 6294 O O . PRO A 1 774 ? -6.921 16.133 -1.140 1.00 59.53 774 PRO A O 1
ATOM 6297 N N . PRO A 1 775 ? -7.919 14.621 -2.461 1.00 58.97 775 PRO A N 1
ATOM 6298 C CA . PRO A 1 775 ? -6.646 14.194 -3.063 1.00 58.97 775 PRO A CA 1
ATOM 6299 C C . PRO A 1 775 ? -5.914 15.339 -3.751 1.00 58.97 775 PRO A C 1
ATOM 6301 O O . PRO A 1 775 ? -4.685 15.429 -3.714 1.00 58.97 775 PRO A O 1
ATOM 6304 N N . LEU A 1 776 ? -6.677 16.219 -4.388 1.00 67.00 776 LEU A N 1
ATOM 6305 C CA . LEU A 1 776 ? -6.151 17.364 -5.100 1.00 67.00 776 LEU A CA 1
ATOM 6306 C C . LEU A 1 776 ? -5.602 18.417 -4.127 1.00 67.00 776 LEU A C 1
ATOM 6308 O O . LEU A 1 776 ? -4.524 18.968 -4.357 1.00 67.00 776 LEU A O 1
ATOM 6312 N N . MET A 1 777 ? -6.285 18.618 -2.997 1.00 67.00 777 MET A N 1
ATOM 6313 C CA . MET A 1 777 ? -5.810 19.444 -1.886 1.00 67.00 777 MET A CA 1
ATOM 6314 C C . MET A 1 777 ? -4.529 18.871 -1.262 1.00 67.00 777 MET A C 1
ATOM 6316 O O . MET A 1 777 ? -3.553 19.600 -1.094 1.00 67.00 777 MET A O 1
ATOM 6320 N N . THR A 1 778 ? -4.471 17.565 -0.988 1.00 65.19 778 THR A N 1
ATOM 6321 C CA . THR A 1 778 ? -3.261 16.899 -0.475 1.00 65.19 778 THR A CA 1
ATOM 6322 C C . THR A 1 778 ? -2.091 17.028 -1.450 1.00 65.19 778 THR A C 1
ATOM 6324 O O . THR A 1 778 ? -0.966 17.316 -1.035 1.00 65.19 778 THR A O 1
ATOM 6327 N N . ALA A 1 779 ? -2.331 16.847 -2.751 1.00 69.06 779 ALA A N 1
ATOM 6328 C CA . ALA A 1 779 ? -1.313 17.039 -3.779 1.00 69.06 779 ALA A CA 1
ATOM 6329 C C . ALA A 1 779 ? -0.789 18.483 -3.792 1.00 69.06 779 ALA A C 1
ATOM 6331 O O . ALA A 1 779 ? 0.425 18.690 -3.789 1.00 69.06 779 ALA A O 1
ATOM 6332 N N . ALA A 1 780 ? -1.685 19.473 -3.736 1.00 73.38 780 ALA A N 1
ATOM 6333 C CA . ALA A 1 780 ? -1.335 20.891 -3.676 1.00 73.38 780 ALA A CA 1
ATOM 6334 C C . ALA A 1 780 ? -0.480 21.218 -2.440 1.00 73.38 780 ALA A C 1
ATOM 6336 O O . ALA A 1 780 ? 0.599 21.798 -2.570 1.00 73.38 780 ALA A O 1
ATOM 6337 N N . VAL A 1 781 ? -0.903 20.759 -1.260 1.00 69.19 781 VAL A N 1
ATOM 6338 C CA . VAL A 1 781 ? -0.173 20.884 0.015 1.00 69.19 781 VAL A CA 1
ATOM 6339 C C . VAL A 1 781 ? 1.233 20.283 -0.088 1.00 69.19 781 VAL A C 1
ATOM 6341 O O . VAL A 1 781 ? 2.219 20.901 0.313 1.00 69.19 781 VAL A O 1
ATOM 6344 N N . ARG A 1 782 ? 1.378 19.100 -0.693 1.00 69.56 782 ARG A N 1
ATOM 6345 C CA . ARG A 1 782 ? 2.696 18.465 -0.877 1.00 69.56 782 ARG A CA 1
ATOM 6346 C C . ARG A 1 782 ? 3.586 19.214 -1.859 1.00 69.56 782 ARG A C 1
ATOM 6348 O O . ARG A 1 782 ? 4.798 19.276 -1.647 1.00 69.56 782 ARG A O 1
ATOM 6355 N N . VAL A 1 783 ? 3.032 19.736 -2.952 1.00 74.06 783 VAL A N 1
ATOM 6356 C CA . VAL A 1 783 ? 3.786 20.589 -3.884 1.00 74.06 783 VAL A CA 1
ATOM 6357 C C . VAL A 1 783 ? 4.315 21.800 -3.133 1.00 74.06 783 VAL A C 1
ATOM 6359 O O . VAL A 1 783 ? 5.510 22.071 -3.201 1.00 74.06 783 VAL A O 1
ATOM 6362 N N . PHE A 1 784 ? 3.468 22.450 -2.338 1.00 72.31 784 PHE A N 1
ATOM 6363 C CA . PHE A 1 784 ? 3.872 23.582 -1.515 1.00 72.31 784 PHE A CA 1
ATOM 6364 C C . PHE A 1 784 ? 4.982 23.261 -0.534 1.00 72.31 784 PHE A C 1
ATOM 6366 O O . PHE A 1 784 ? 5.972 23.985 -0.509 1.00 72.31 784 PHE A O 1
ATOM 6373 N N . ASN A 1 785 ? 4.854 22.169 0.220 1.00 67.06 785 ASN A N 1
ATOM 6374 C CA . ASN A 1 785 ? 5.870 21.772 1.191 1.00 67.06 785 ASN A CA 1
ATOM 6375 C C . ASN A 1 785 ? 7.247 21.644 0.524 1.00 67.06 785 ASN A C 1
ATOM 6377 O O . ASN A 1 785 ? 8.270 22.097 1.035 1.00 67.06 785 ASN A O 1
ATOM 6381 N N . ARG A 1 786 ? 7.268 21.072 -0.684 1.00 68.94 786 ARG A N 1
ATOM 6382 C CA . ARG A 1 786 ? 8.498 20.930 -1.457 1.00 68.94 786 ARG A CA 1
ATOM 6383 C C . ARG A 1 786 ? 9.009 22.260 -2.003 1.00 68.94 786 ARG A C 1
ATOM 6385 O O . ARG A 1 786 ? 10.211 22.490 -1.958 1.00 68.94 786 ARG A O 1
ATOM 6392 N N . LEU A 1 787 ? 8.143 23.129 -2.524 1.00 67.56 787 LEU A N 1
ATOM 6393 C CA . LEU A 1 787 ? 8.552 24.454 -3.011 1.00 67.56 787 LEU A CA 1
ATOM 6394 C C . LEU A 1 787 ? 9.161 25.278 -1.867 1.00 67.56 787 LEU A C 1
ATOM 6396 O O . LEU A 1 787 ? 10.249 25.822 -2.008 1.00 67.56 787 LEU A O 1
ATOM 6400 N N . ILE A 1 788 ? 8.514 25.288 -0.705 1.00 66.50 788 ILE A N 1
ATOM 6401 C CA . ILE A 1 788 ? 9.000 25.978 0.492 1.00 66.50 788 ILE A CA 1
ATOM 6402 C C . ILE A 1 788 ? 10.396 25.489 0.903 1.00 66.50 788 ILE A C 1
ATOM 6404 O O . ILE A 1 788 ? 11.274 26.304 1.168 1.00 66.50 788 ILE A O 1
ATOM 6408 N N . THR A 1 789 ? 10.623 24.175 0.899 1.00 63.31 789 THR A N 1
ATOM 6409 C CA . THR A 1 789 ? 11.908 23.585 1.317 1.00 63.31 789 THR A CA 1
ATOM 6410 C C . THR A 1 789 ? 13.025 23.698 0.275 1.00 63.31 789 THR A C 1
ATOM 6412 O O . THR A 1 789 ? 14.191 23.536 0.624 1.00 63.31 789 THR A O 1
ATOM 6415 N N . SER A 1 790 ? 12.706 23.958 -0.998 1.00 60.81 790 SER A N 1
ATOM 6416 C CA . SER A 1 790 ? 13.685 23.938 -2.100 1.00 60.81 790 SER A CA 1
ATOM 6417 C C . SER A 1 790 ? 14.113 25.310 -2.631 1.00 60.81 790 SER A C 1
ATOM 6419 O O . SER A 1 790 ? 15.087 25.376 -3.382 1.00 60.81 790 SER A O 1
ATOM 6421 N N . PHE A 1 791 ? 13.449 26.403 -2.245 1.00 62.31 791 PHE A N 1
ATOM 6422 C CA . PHE A 1 791 ? 13.766 27.755 -2.720 1.00 62.31 791 PHE A CA 1
ATOM 6423 C C . PHE A 1 791 ? 14.495 28.626 -1.682 1.00 62.31 791 PHE A C 1
ATOM 6425 O O . PHE A 1 791 ? 14.360 28.433 -0.479 1.00 62.31 791 PHE A O 1
ATOM 6432 N N . GLN A 1 792 ? 15.263 29.622 -2.155 1.00 55.91 792 GLN A N 1
ATOM 6433 C CA . GLN A 1 792 ? 15.930 30.620 -1.302 1.00 55.91 792 GLN A CA 1
ATOM 6434 C C . GLN A 1 792 ? 14.928 31.320 -0.361 1.00 55.91 792 GLN A C 1
ATOM 6436 O O . GLN A 1 792 ? 13.797 31.606 -0.761 1.00 55.91 792 GLN A O 1
ATOM 6441 N N . LYS A 1 793 ? 15.378 31.662 0.858 1.00 56.50 793 LYS A N 1
ATOM 6442 C CA . LYS A 1 793 ? 14.588 32.241 1.969 1.00 56.50 793 LYS A CA 1
ATOM 6443 C C . LYS A 1 793 ? 13.583 33.332 1.546 1.00 56.50 793 LYS A C 1
ATOM 6445 O O . LYS A 1 793 ? 12.442 33.321 1.987 1.00 56.50 793 LYS A O 1
ATOM 6450 N N . MET A 1 794 ? 13.959 34.195 0.600 1.00 51.88 794 MET A N 1
ATOM 6451 C CA . MET A 1 794 ? 13.121 35.292 0.089 1.00 51.88 794 MET A CA 1
ATOM 6452 C C . MET A 1 794 ? 11.859 34.836 -0.683 1.00 51.88 794 MET A C 1
ATOM 6454 O O . MET A 1 794 ? 10.825 35.502 -0.662 1.00 51.88 794 MET A O 1
ATOM 6458 N N . ILE A 1 795 ? 11.914 33.704 -1.392 1.00 56.31 795 ILE A N 1
ATOM 6459 C CA . ILE A 1 795 ? 10.754 33.123 -2.098 1.00 56.31 795 ILE A CA 1
ATOM 6460 C C . ILE A 1 795 ? 9.834 32.425 -1.092 1.00 56.31 795 ILE A C 1
ATOM 6462 O O . ILE A 1 795 ? 8.612 32.546 -1.173 1.00 56.31 795 ILE A O 1
ATOM 6466 N N . ALA A 1 796 ? 10.444 31.751 -0.122 1.00 58.78 796 ALA A N 1
ATOM 6467 C CA . ALA A 1 796 ? 9.796 31.142 1.029 1.00 58.78 796 ALA A CA 1
ATOM 6468 C C . ALA A 1 796 ? 8.961 32.167 1.828 1.00 58.78 796 ALA A C 1
ATOM 6470 O O . ALA A 1 796 ? 7.787 31.921 2.091 1.00 58.78 796 ALA A O 1
ATOM 6471 N N . GLU A 1 797 ? 9.510 33.355 2.099 1.00 62.09 797 GLU A N 1
ATOM 6472 C CA . GLU A 1 797 ? 8.813 34.465 2.772 1.00 62.09 797 GLU A CA 1
ATOM 6473 C C . GLU A 1 797 ? 7.607 34.991 1.972 1.00 62.09 797 GLU A C 1
ATOM 6475 O O . GLU A 1 797 ? 6.533 35.195 2.534 1.00 62.09 797 GLU A O 1
ATOM 6480 N N . ARG A 1 798 ? 7.716 35.148 0.644 1.00 61.75 798 ARG A N 1
ATOM 6481 C CA . ARG A 1 798 ? 6.568 35.559 -0.196 1.00 61.75 798 ARG A CA 1
ATOM 6482 C C . ARG A 1 798 ? 5.453 34.514 -0.228 1.00 61.75 798 ARG A C 1
ATOM 6484 O O . ARG A 1 798 ? 4.274 34.871 -0.260 1.00 61.75 798 ARG A O 1
ATOM 6491 N N . ILE A 1 799 ? 5.818 33.233 -0.248 1.00 61.25 799 ILE A N 1
ATOM 6492 C CA . ILE A 1 799 ? 4.858 32.126 -0.167 1.00 61.25 799 ILE A CA 1
ATOM 6493 C C . ILE A 1 799 ? 4.176 32.136 1.204 1.00 61.25 799 ILE A C 1
ATOM 6495 O O . ILE A 1 799 ? 2.951 32.061 1.266 1.00 61.25 799 ILE A O 1
ATOM 6499 N N . MET A 1 800 ? 4.950 32.321 2.274 1.00 65.81 800 MET A N 1
ATOM 6500 C CA . MET A 1 800 ? 4.459 32.419 3.646 1.00 65.81 800 MET A CA 1
ATOM 6501 C C . MET A 1 800 ? 3.452 33.564 3.821 1.00 65.81 800 MET A C 1
ATOM 6503 O O . MET A 1 800 ? 2.352 33.310 4.302 1.00 65.81 800 MET A O 1
ATOM 6507 N N . ILE A 1 801 ? 3.768 34.786 3.370 1.00 66.56 801 ILE A N 1
ATOM 6508 C CA . ILE A 1 801 ? 2.856 35.946 3.449 1.00 66.56 801 ILE A CA 1
ATOM 6509 C C . ILE A 1 801 ? 1.525 35.626 2.758 1.00 66.56 801 ILE A C 1
ATOM 6511 O O . ILE A 1 801 ? 0.459 35.745 3.356 1.00 66.56 801 ILE A O 1
ATOM 6515 N N . SER A 1 802 ? 1.580 35.106 1.529 1.00 66.75 802 SER A N 1
ATOM 6516 C CA . SER A 1 802 ? 0.371 34.758 0.775 1.00 66.75 802 SER A CA 1
ATOM 6517 C C . SER A 1 802 ? -0.454 33.634 1.425 1.00 66.75 802 SER A C 1
ATOM 6519 O O . SER A 1 802 ? -1.673 33.579 1.238 1.00 66.75 802 SER A O 1
ATOM 6521 N N . MET A 1 803 ? 0.190 32.717 2.152 1.00 67.69 803 MET A N 1
ATOM 6522 C CA . MET A 1 803 ? -0.467 31.638 2.895 1.00 67.69 803 MET A CA 1
ATOM 6523 C C . MET A 1 803 ? -1.093 32.126 4.200 1.00 67.69 803 MET A C 1
ATOM 6525 O O . MET A 1 803 ? -2.196 31.696 4.523 1.00 67.69 803 MET A O 1
ATOM 6529 N N . VAL A 1 804 ? -0.437 33.041 4.914 1.00 69.56 804 VAL A N 1
ATOM 6530 C CA . VAL A 1 804 ? -0.987 33.716 6.100 1.00 69.56 804 VAL A CA 1
ATOM 6531 C C . VAL A 1 804 ? -2.234 34.524 5.729 1.00 69.56 804 VAL A C 1
ATOM 6533 O O . VAL A 1 804 ? -3.255 34.442 6.416 1.00 69.56 804 VAL A O 1
ATOM 6536 N N . ASP A 1 805 ? -2.198 35.229 4.598 1.00 69.38 805 ASP A N 1
ATOM 6537 C CA . ASP A 1 805 ? -3.365 35.952 4.085 1.00 69.38 805 ASP A CA 1
ATOM 6538 C C . ASP A 1 805 ? -4.505 34.988 3.727 1.00 69.38 805 ASP A C 1
ATOM 6540 O O . ASP A 1 805 ? -5.670 35.250 4.019 1.00 69.38 805 ASP A O 1
ATOM 6544 N N . SER A 1 806 ? -4.170 33.828 3.152 1.00 68.25 806 SER A N 1
ATOM 6545 C CA . SER A 1 806 ? -5.148 32.786 2.821 1.00 68.25 806 SER A CA 1
ATOM 6546 C C . SER A 1 806 ? -5.707 32.090 4.064 1.00 68.25 806 SER A C 1
ATOM 6548 O O . SER A 1 806 ? -6.881 31.751 4.092 1.00 68.25 806 SER A O 1
ATOM 6550 N N . PHE A 1 807 ? -4.920 31.909 5.124 1.00 68.69 807 PHE A N 1
ATOM 6551 C CA . PHE A 1 807 ? -5.388 31.352 6.397 1.00 68.69 807 PHE A CA 1
ATOM 6552 C C . PHE A 1 807 ? -6.541 32.171 6.999 1.00 68.69 807 PHE A C 1
ATOM 6554 O O . PHE A 1 807 ? -7.446 31.600 7.609 1.00 68.69 807 PHE A O 1
ATOM 6561 N N . SER A 1 808 ? -6.536 33.488 6.779 1.00 66.25 808 SER A N 1
ATOM 6562 C CA . SER A 1 808 ? -7.582 34.413 7.236 1.00 66.25 808 SER A CA 1
ATOM 6563 C C . SER A 1 808 ? -8.763 34.542 6.257 1.00 66.25 808 SER A C 1
ATOM 6565 O O . SER A 1 808 ? -9.671 35.330 6.501 1.00 66.25 808 SER A O 1
ATOM 6567 N N . ASP A 1 809 ? -8.761 33.809 5.138 1.00 69.69 809 ASP A N 1
ATOM 6568 C CA . ASP A 1 809 ? -9.825 33.856 4.132 1.00 69.69 809 ASP A CA 1
ATOM 6569 C C . ASP A 1 809 ? -10.961 32.887 4.493 1.00 69.69 809 ASP A C 1
ATOM 6571 O O . ASP A 1 809 ? -10.845 31.673 4.314 1.00 69.69 809 ASP A O 1
ATOM 6575 N N . HIS A 1 810 ? -12.080 33.426 4.980 1.00 68.06 810 HIS A N 1
ATOM 6576 C CA . HIS A 1 810 ? -13.272 32.648 5.338 1.00 68.06 810 HIS A CA 1
ATOM 6577 C C . HIS A 1 810 ? -13.962 31.973 4.142 1.00 68.06 810 HIS A C 1
ATOM 6579 O O . HIS A 1 810 ? -14.825 31.121 4.343 1.00 68.06 810 HIS A O 1
ATOM 6585 N N . LEU A 1 811 ? -13.590 32.310 2.900 1.00 64.00 811 LEU A N 1
ATOM 6586 C CA . LEU A 1 811 ? -14.073 31.604 1.709 1.00 64.00 811 LEU A CA 1
ATOM 6587 C C . LEU A 1 811 ? -13.409 30.228 1.538 1.00 64.00 811 LEU A C 1
ATOM 6589 O O . LEU A 1 811 ? -13.862 29.424 0.722 1.00 64.00 811 LEU A O 1
ATOM 6593 N N . LEU A 1 812 ? -12.333 29.942 2.281 1.00 61.72 812 LEU A N 1
ATOM 6594 C CA . LEU A 1 812 ? -11.679 28.637 2.290 1.00 61.72 812 LEU A CA 1
ATOM 6595 C C . LEU A 1 812 ? -12.341 27.653 3.254 1.00 61.72 812 LEU A C 1
ATOM 6597 O O . LEU A 1 812 ? -12.672 27.990 4.388 1.00 61.72 812 LEU A O 1
ATOM 6601 N N . HIS A 1 813 ? -12.420 26.386 2.833 1.00 64.38 813 HIS A N 1
ATOM 6602 C CA . HIS A 1 813 ? -12.872 25.302 3.702 1.00 64.38 813 HIS A CA 1
ATOM 6603 C C . HIS A 1 813 ? -11.932 25.122 4.899 1.00 64.38 813 HIS A C 1
ATOM 6605 O O . HIS A 1 813 ? -10.708 25.249 4.782 1.00 64.38 813 HIS A O 1
ATOM 6611 N N . THR A 1 814 ? -12.507 24.773 6.050 1.00 64.56 814 THR A N 1
ATOM 6612 C CA . THR A 1 814 ? -11.791 24.594 7.321 1.00 64.56 814 THR A CA 1
ATOM 6613 C C . THR A 1 814 ? -10.600 23.639 7.201 1.00 64.56 814 THR A C 1
ATOM 6615 O O . THR A 1 814 ? -9.527 23.904 7.743 1.00 64.56 814 THR A O 1
ATOM 6618 N N . GLU A 1 815 ? -10.749 22.546 6.452 1.00 60.81 815 GLU A N 1
ATOM 6619 C CA . GLU A 1 815 ? -9.687 21.550 6.243 1.00 60.81 815 GLU A CA 1
ATOM 6620 C C . GLU A 1 815 ? -8.513 22.121 5.442 1.00 60.81 815 GLU A C 1
ATOM 6622 O O . GLU A 1 815 ? -7.355 21.882 5.777 1.00 60.81 815 GLU A O 1
ATOM 6627 N N . THR A 1 816 ? -8.796 22.948 4.432 1.00 63.16 816 THR A N 1
ATOM 6628 C CA . THR A 1 816 ? -7.771 23.634 3.640 1.00 63.16 816 THR A CA 1
ATOM 6629 C C . THR A 1 816 ? -6.992 24.616 4.502 1.00 63.16 816 THR A C 1
ATOM 6631 O O . THR A 1 816 ? -5.762 24.623 4.483 1.00 63.16 816 THR A O 1
ATOM 6634 N N . ARG A 1 817 ? -7.696 25.412 5.313 1.00 70.19 817 ARG A N 1
ATOM 6635 C CA . ARG A 1 817 ? -7.075 26.355 6.254 1.00 70.19 817 ARG A CA 1
ATOM 6636 C C . ARG A 1 817 ? -6.236 25.618 7.303 1.00 70.19 817 ARG A C 1
ATOM 6638 O O . ARG A 1 817 ? -5.141 26.066 7.638 1.00 70.19 817 ARG A O 1
ATOM 6645 N N . THR A 1 818 ? -6.699 24.448 7.753 1.00 69.69 818 THR A N 1
ATOM 6646 C CA . THR A 1 818 ? -5.963 23.575 8.682 1.00 69.69 818 THR A CA 1
ATOM 6647 C C . THR A 1 818 ? -4.687 23.035 8.042 1.00 69.69 818 THR A C 1
ATOM 6649 O O . THR A 1 818 ? -3.616 23.164 8.631 1.00 69.69 818 THR A O 1
ATOM 6652 N N . ALA A 1 819 ? -4.751 22.516 6.816 1.00 66.44 819 ALA A N 1
ATOM 6653 C CA . ALA A 1 819 ? -3.571 22.018 6.111 1.00 66.44 819 ALA A CA 1
ATOM 6654 C C . ALA A 1 819 ? -2.550 23.134 5.819 1.00 66.44 819 ALA A C 1
ATOM 6656 O O . ALA A 1 819 ? -1.348 22.919 5.965 1.00 66.44 819 ALA A O 1
ATOM 6657 N N . ILE A 1 820 ? -3.011 24.344 5.468 1.00 71.06 820 ILE A N 1
ATOM 6658 C CA . ILE A 1 820 ? -2.143 25.524 5.300 1.00 71.06 820 ILE A CA 1
ATOM 6659 C C . ILE A 1 820 ? -1.426 25.852 6.614 1.00 71.06 820 ILE A C 1
ATOM 6661 O O . ILE A 1 820 ? -0.218 26.074 6.610 1.00 71.06 820 ILE A O 1
ATOM 6665 N N . SER A 1 821 ? -2.143 25.846 7.741 1.00 72.88 821 SER A N 1
ATOM 6666 C CA . SER A 1 821 ? -1.539 26.125 9.048 1.00 72.88 821 SER A CA 1
ATOM 6667 C C . SER A 1 821 ? -0.489 25.083 9.448 1.00 72.88 821 SER A C 1
ATOM 6669 O O . SER A 1 821 ? 0.577 25.457 9.924 1.00 72.88 821 SER A O 1
ATOM 6671 N N . GLU A 1 822 ? -0.731 23.793 9.190 1.00 70.81 822 GLU A N 1
ATOM 6672 C CA . GLU A 1 822 ? 0.245 22.724 9.445 1.00 70.81 822 GLU A CA 1
ATOM 6673 C C . GLU A 1 822 ? 1.514 22.926 8.622 1.00 70.81 822 GLU A C 1
ATOM 6675 O O . GLU A 1 822 ? 2.624 22.825 9.141 1.00 70.81 822 GLU A O 1
ATOM 6680 N N . LEU A 1 823 ? 1.347 23.252 7.342 1.00 69.56 823 LEU A N 1
ATOM 6681 C CA . LEU A 1 823 ? 2.436 23.566 6.423 1.00 69.56 823 LEU A CA 1
ATOM 6682 C C . LEU A 1 823 ? 3.294 24.726 6.926 1.00 69.56 823 LEU A C 1
ATOM 6684 O O . LEU A 1 823 ? 4.523 24.623 6.947 1.00 69.56 823 LEU A O 1
ATOM 6688 N N . LEU A 1 824 ? 2.635 25.818 7.317 1.00 72.88 824 LEU A N 1
ATOM 6689 C CA . LEU A 1 824 ? 3.277 27.023 7.823 1.00 72.88 824 LEU A CA 1
ATOM 6690 C C . LEU A 1 824 ? 4.056 26.730 9.106 1.00 72.88 824 LEU A C 1
ATOM 6692 O O . LEU A 1 824 ? 5.235 27.057 9.187 1.00 72.88 824 LEU A O 1
ATOM 6696 N N . LEU A 1 825 ? 3.429 26.048 10.063 1.00 73.56 825 LEU A N 1
ATOM 6697 C CA . LEU A 1 825 ? 4.047 25.686 11.338 1.00 73.56 825 LEU A CA 1
ATOM 6698 C C . LEU A 1 825 ? 5.205 24.694 11.183 1.00 73.56 825 LEU A C 1
ATOM 6700 O O . LEU A 1 825 ? 6.186 24.788 11.911 1.00 73.56 825 LEU A O 1
ATOM 6704 N N . THR A 1 826 ? 5.130 23.778 10.216 1.00 71.56 826 THR A N 1
ATOM 6705 C CA . THR A 1 826 ? 6.193 22.789 9.973 1.00 71.56 826 THR A CA 1
ATOM 6706 C C . THR A 1 826 ? 7.449 23.427 9.377 1.00 71.56 826 THR A C 1
ATOM 6708 O O . THR A 1 826 ? 8.561 23.037 9.719 1.00 71.56 826 THR A O 1
ATOM 6711 N N . ASN A 1 827 ? 7.292 24.391 8.464 1.00 67.81 827 ASN A N 1
ATOM 6712 C CA . ASN A 1 827 ? 8.418 24.941 7.700 1.00 67.81 827 ASN A CA 1
ATOM 6713 C C . ASN A 1 827 ? 8.929 26.285 8.223 1.00 67.81 827 ASN A C 1
ATOM 6715 O O . ASN A 1 827 ? 10.115 26.579 8.097 1.00 67.81 827 ASN A O 1
ATOM 6719 N N . PHE A 1 828 ? 8.041 27.094 8.799 1.00 73.50 828 PHE A N 1
ATOM 6720 C CA . PHE A 1 828 ? 8.337 28.417 9.347 1.00 73.50 828 PHE A CA 1
ATOM 6721 C C . PHE A 1 828 ? 7.768 28.528 10.757 1.00 73.50 828 PHE A C 1
ATOM 6723 O O . PHE A 1 828 ? 6.934 29.396 11.017 1.00 73.50 828 PHE A O 1
ATOM 6730 N N . PRO A 1 829 ? 8.178 27.635 11.676 1.00 70.19 829 PRO A N 1
ATOM 6731 C CA . PRO A 1 829 ? 7.564 27.530 12.991 1.00 70.19 829 PRO A CA 1
ATOM 6732 C C . PRO A 1 829 ? 7.569 28.859 13.737 1.00 70.19 829 PRO A C 1
ATOM 6734 O O . PRO A 1 829 ? 6.642 29.112 14.483 1.00 70.19 829 PRO A O 1
ATOM 6737 N N . PHE A 1 830 ? 8.564 29.722 13.517 1.00 73.31 830 PHE A N 1
ATOM 6738 C CA . PHE A 1 830 ? 8.688 31.017 14.179 1.00 73.31 830 PHE A CA 1
ATOM 6739 C C . PHE A 1 830 ? 7.777 32.094 13.558 1.00 73.31 830 PHE A C 1
ATOM 6741 O O . PHE A 1 830 ? 6.923 32.654 14.248 1.00 73.31 830 PHE A O 1
ATOM 6748 N N . GLU A 1 831 ? 7.922 32.378 12.261 1.00 71.44 831 GLU A N 1
ATOM 6749 C CA . GLU A 1 831 ? 7.168 33.433 11.577 1.00 71.44 831 GLU A CA 1
ATOM 6750 C C . GLU A 1 831 ? 5.671 33.093 11.475 1.00 71.44 831 GLU A C 1
ATOM 6752 O O . GLU A 1 831 ? 4.813 33.974 11.579 1.00 71.44 831 GLU A O 1
ATOM 6757 N N . ALA A 1 832 ? 5.346 31.804 11.333 1.00 74.06 832 ALA A N 1
ATOM 6758 C CA . ALA A 1 832 ? 3.973 31.321 11.286 1.00 74.06 832 ALA A CA 1
ATOM 6759 C C . ALA A 1 832 ? 3.274 31.382 12.646 1.00 74.06 832 ALA A C 1
ATOM 6761 O O . ALA A 1 832 ? 2.073 31.631 12.676 1.00 74.06 832 ALA A O 1
ATOM 6762 N N . PHE A 1 833 ? 3.986 31.180 13.760 1.00 78.06 833 PHE A N 1
ATOM 6763 C CA . PHE A 1 833 ? 3.380 31.126 15.096 1.00 78.06 833 PHE A CA 1
ATOM 6764 C C . PHE A 1 833 ? 2.598 32.403 15.421 1.00 78.06 833 PHE A C 1
ATOM 6766 O O . PHE A 1 833 ? 1.415 32.359 15.761 1.00 78.06 833 PHE A O 1
ATOM 6773 N N . ILE A 1 834 ? 3.245 33.557 15.241 1.00 75.75 834 ILE A N 1
ATOM 6774 C CA . ILE A 1 834 ? 2.651 34.872 15.517 1.00 75.75 834 ILE A CA 1
ATOM 6775 C C . ILE A 1 834 ? 1.543 35.184 14.505 1.00 75.75 834 ILE A C 1
ATOM 6777 O O . ILE A 1 834 ? 0.468 35.665 14.868 1.00 75.75 834 ILE A O 1
ATOM 6781 N N . ALA A 1 835 ? 1.792 34.895 13.227 1.00 76.88 835 ALA A N 1
ATOM 6782 C CA . ALA A 1 835 ? 0.843 35.144 12.152 1.00 76.88 835 ALA A CA 1
ATOM 6783 C C . ALA A 1 835 ? -0.453 34.330 12.309 1.00 76.88 835 ALA A C 1
ATOM 6785 O O . ALA A 1 835 ? -1.547 34.859 12.109 1.00 76.88 835 ALA A O 1
ATOM 6786 N N . ILE A 1 836 ? -0.339 33.065 12.719 1.00 81.88 836 ILE A N 1
ATOM 6787 C CA . ILE A 1 836 ? -1.472 32.168 12.956 1.00 81.88 836 ILE A CA 1
ATOM 6788 C C . ILE A 1 836 ? -2.272 32.623 14.174 1.00 81.88 836 ILE A C 1
ATOM 6790 O O . ILE A 1 836 ? -3.492 32.694 14.071 1.00 81.88 836 ILE A O 1
ATOM 6794 N N . LEU A 1 837 ? -1.631 33.011 15.284 1.00 79.88 837 LEU A N 1
ATOM 6795 C CA . LEU A 1 837 ? -2.344 33.582 16.437 1.00 79.88 837 LEU A CA 1
ATOM 6796 C C . LEU A 1 837 ? -3.140 34.838 16.050 1.00 79.88 837 LEU A C 1
ATOM 6798 O O . LEU A 1 837 ? -4.327 34.940 16.358 1.00 79.88 837 LEU A O 1
ATOM 6802 N N . ARG A 1 838 ? -2.532 35.764 15.298 1.00 80.88 838 ARG A N 1
ATOM 6803 C CA . ARG A 1 838 ? -3.233 36.952 14.774 1.00 80.88 838 ARG A CA 1
ATOM 6804 C C . ARG A 1 838 ? -4.388 36.588 13.838 1.00 80.88 838 ARG A C 1
ATOM 6806 O O . ARG A 1 838 ? -5.415 37.261 13.848 1.00 80.88 838 ARG A O 1
ATOM 6813 N N . GLY A 1 839 ? -4.248 35.535 13.038 1.00 80.44 839 GLY A N 1
ATOM 6814 C CA . GLY A 1 839 ? -5.333 35.035 12.195 1.00 80.44 839 GLY A CA 1
ATOM 6815 C C . GLY A 1 839 ? -6.455 34.354 12.994 1.00 80.44 839 GLY A C 1
ATOM 6816 O O . GLY A 1 839 ? -7.620 34.534 12.660 1.00 80.44 839 GLY A O 1
ATOM 6817 N N . LEU A 1 840 ? -6.137 33.637 14.080 1.00 83.38 840 LEU A N 1
ATOM 6818 C CA . LEU A 1 840 ? -7.136 33.064 14.995 1.00 83.38 840 LEU A CA 1
ATOM 6819 C C . LEU A 1 840 ? -7.939 34.154 15.708 1.00 83.38 840 LEU A C 1
ATOM 6821 O O . LEU A 1 840 ? -9.140 33.987 15.895 1.00 83.38 840 LEU A O 1
ATOM 6825 N N . LYS A 1 841 ? -7.305 35.289 16.035 1.00 84.06 841 LYS A N 1
ATOM 6826 C CA . LYS A 1 841 ? -8.006 36.488 16.516 1.00 84.06 841 LYS A CA 1
ATOM 6827 C C . LYS A 1 841 ? -9.064 36.958 15.507 1.00 84.06 841 LYS A C 1
ATOM 6829 O O . LYS A 1 841 ? -10.217 37.147 15.866 1.00 84.06 841 LYS A O 1
ATOM 6834 N N . LYS A 1 842 ? -8.694 37.085 14.230 1.00 81.44 842 LYS A N 1
ATOM 6835 C CA . LYS A 1 842 ? -9.650 37.464 13.175 1.00 81.44 842 LYS A CA 1
ATOM 6836 C C . LYS A 1 842 ? -10.768 36.432 13.001 1.00 81.44 842 LYS A C 1
ATOM 6838 O O . LYS A 1 842 ? -11.902 36.812 12.747 1.00 81.44 842 LYS A O 1
ATOM 6843 N N . GLU A 1 843 ? -10.457 35.142 13.148 1.00 82.50 843 GLU A N 1
ATOM 6844 C CA . GLU A 1 843 ? -11.453 34.070 13.073 1.00 82.50 843 GLU A CA 1
ATOM 6845 C C . GLU A 1 843 ? -12.477 34.156 14.206 1.00 82.50 843 GLU A C 1
ATOM 6847 O O . GLU A 1 843 ? -13.673 34.065 13.937 1.00 82.50 843 GLU A O 1
ATOM 6852 N N . ILE A 1 844 ? -12.026 34.327 15.454 1.00 80.50 844 ILE A N 1
ATOM 6853 C CA . ILE A 1 844 ? -12.926 34.406 16.614 1.00 80.50 844 ILE A CA 1
ATOM 6854 C C . ILE A 1 844 ? -13.780 35.684 16.580 1.00 80.50 844 ILE A C 1
ATOM 6856 O O . ILE A 1 844 ? -14.927 35.655 17.008 1.00 80.50 844 ILE A O 1
ATOM 6860 N N . GLU A 1 845 ? -13.252 36.774 16.013 1.00 79.94 845 GLU A N 1
ATOM 6861 C CA . GLU A 1 845 ? -13.963 38.047 15.803 1.00 79.94 845 GLU A CA 1
ATOM 6862 C C . GLU A 1 845 ? -14.890 38.034 14.568 1.00 79.94 845 GLU A C 1
ATOM 6864 O O . GLU A 1 845 ? -15.600 39.007 14.310 1.00 79.94 845 GLU A O 1
ATOM 6869 N N . SER A 1 846 ? -14.888 36.956 13.777 1.00 77.56 846 SER A N 1
ATOM 6870 C CA . SER A 1 846 ? -15.715 36.849 12.572 1.00 77.56 846 SER A CA 1
ATOM 6871 C C . SER A 1 846 ? -17.195 36.605 12.909 1.00 77.56 846 SER A C 1
ATOM 6873 O O . SER A 1 846 ? -17.506 36.060 13.967 1.00 77.56 846 SER A O 1
ATOM 6875 N N . PRO A 1 847 ? -18.142 36.951 12.012 1.00 71.88 847 PRO A N 1
ATOM 6876 C CA . PRO A 1 847 ? -19.572 36.763 12.275 1.00 71.88 847 PRO A CA 1
ATOM 6877 C C . PRO A 1 847 ? -19.996 35.290 12.419 1.00 71.88 847 PRO A C 1
ATOM 6879 O O . PRO A 1 847 ? -21.048 35.032 12.990 1.00 71.88 847 PRO A O 1
ATOM 6882 N N . ASN A 1 848 ? -19.200 34.337 11.916 1.00 69.62 848 ASN A N 1
ATOM 6883 C CA . ASN A 1 848 ? -19.444 32.893 12.019 1.00 69.62 848 ASN A CA 1
ATOM 6884 C C . ASN A 1 848 ? -18.127 32.154 12.339 1.00 69.62 848 ASN A C 1
ATOM 6886 O O . ASN A 1 848 ? -17.534 31.549 11.439 1.00 69.62 848 ASN A O 1
ATOM 6890 N N . PRO A 1 849 ? -17.646 32.200 13.594 1.00 74.00 849 PRO A N 1
ATOM 6891 C CA . PRO A 1 849 ? -16.362 31.617 13.962 1.00 74.00 849 PRO A CA 1
ATOM 6892 C C . PRO A 1 849 ? -16.406 30.083 13.926 1.00 74.00 849 PRO A C 1
ATOM 6894 O O . PRO A 1 849 ? -17.293 29.445 14.500 1.00 74.00 849 PRO A O 1
ATOM 6897 N N . SER A 1 850 ? -15.408 29.454 13.303 1.00 75.31 850 SER A N 1
ATOM 6898 C CA . SER A 1 850 ? -15.249 27.997 13.325 1.00 75.31 850 SER A CA 1
ATOM 6899 C C . SER A 1 850 ? -14.503 27.545 14.585 1.00 75.31 850 SER A C 1
ATOM 6901 O O . SER A 1 850 ? -13.285 27.373 14.590 1.00 75.31 850 SER A O 1
ATOM 6903 N N . PHE A 1 851 ? -15.222 27.292 15.681 1.00 72.94 851 PHE A N 1
ATOM 6904 C CA . PHE A 1 851 ? -14.597 26.874 16.949 1.00 72.94 851 PHE A CA 1
ATOM 6905 C C . PHE A 1 851 ? -13.765 25.585 16.838 1.00 72.94 851 PHE A C 1
ATOM 6907 O O . PHE A 1 851 ? -12.715 25.475 17.468 1.00 72.94 851 PHE A O 1
ATOM 6914 N N . ARG A 1 852 ? -14.177 24.632 15.988 1.00 68.44 852 ARG A N 1
ATOM 6915 C CA . ARG A 1 852 ? -13.426 23.388 15.726 1.00 68.44 852 ARG A CA 1
ATOM 6916 C C . ARG A 1 852 ? -12.088 23.656 15.034 1.00 68.44 852 ARG A C 1
ATOM 6918 O O . ARG A 1 852 ? -11.092 22.995 15.332 1.00 68.44 852 ARG A O 1
ATOM 6925 N N . PHE A 1 853 ? -12.065 24.611 14.107 1.00 74.50 853 PHE A N 1
ATOM 6926 C CA . PHE A 1 853 ? -10.837 25.060 13.461 1.00 74.50 853 PHE A CA 1
ATOM 6927 C C . PHE A 1 853 ? -9.893 25.675 14.492 1.00 74.50 853 PHE A C 1
ATOM 6929 O O . PHE A 1 853 ? -8.761 25.213 14.629 1.00 74.50 853 PHE A O 1
ATOM 6936 N N . ILE A 1 854 ? -10.392 26.641 15.270 1.00 78.81 854 ILE A N 1
ATOM 6937 C CA . ILE A 1 854 ? -9.622 27.335 16.308 1.00 78.81 854 ILE A CA 1
ATOM 6938 C C . ILE A 1 854 ? -9.024 26.323 17.291 1.00 78.81 854 ILE A C 1
ATOM 6940 O O . ILE A 1 854 ? -7.819 26.334 17.525 1.00 78.81 854 ILE A O 1
ATOM 6944 N N . GLU A 1 855 ? -9.827 25.384 17.793 1.00 76.06 855 GLU A N 1
ATOM 6945 C CA . GLU A 1 855 ? -9.375 24.336 18.715 1.00 76.06 855 GLU A CA 1
ATOM 6946 C C . GLU A 1 855 ? -8.264 23.465 18.117 1.00 76.06 855 GLU A C 1
ATOM 6948 O O . GLU A 1 855 ? -7.259 23.186 18.776 1.00 76.06 855 GLU A O 1
ATOM 6953 N N . THR A 1 856 ? -8.411 23.062 16.853 1.00 76.06 856 THR A N 1
ATOM 6954 C CA . THR A 1 856 ? -7.423 22.227 16.154 1.00 76.06 856 THR A CA 1
ATOM 6955 C C . THR A 1 856 ? -6.076 22.939 16.026 1.00 76.06 856 THR A C 1
ATOM 6957 O O . THR A 1 856 ? -5.029 22.317 16.216 1.00 76.06 856 THR A O 1
ATOM 6960 N N . ILE A 1 857 ? -6.086 24.239 15.724 1.00 81.62 857 ILE A N 1
ATOM 6961 C CA . ILE A 1 857 ? -4.858 25.030 15.581 1.00 81.62 857 ILE A CA 1
ATOM 6962 C C . ILE A 1 857 ? -4.232 25.330 16.945 1.00 81.62 857 ILE A C 1
ATOM 6964 O O . ILE A 1 857 ? -3.024 25.166 17.108 1.00 81.62 857 ILE A O 1
ATOM 6968 N N . MET A 1 858 ? -5.041 25.679 17.947 1.00 83.06 858 MET A N 1
ATOM 6969 C CA . MET A 1 858 ? -4.579 25.938 19.316 1.00 83.06 858 MET A CA 1
ATOM 6970 C C . MET A 1 858 ? -3.870 24.720 19.925 1.00 83.06 858 MET A C 1
ATOM 6972 O O . MET A 1 858 ? -2.801 24.866 20.516 1.00 83.06 858 MET A O 1
ATOM 6976 N N . LYS A 1 859 ? -4.394 23.501 19.714 1.00 79.50 859 LYS A N 1
ATOM 6977 C CA . LYS A 1 859 ? -3.734 22.251 20.147 1.00 79.50 859 LYS A CA 1
ATOM 6978 C C . LYS A 1 859 ? -2.342 22.076 19.540 1.00 79.50 859 LYS A C 1
ATOM 6980 O O . LYS A 1 859 ? -1.434 21.610 20.224 1.00 79.50 859 LYS A O 1
ATOM 6985 N N . LYS A 1 860 ? -2.168 22.448 18.271 1.00 79.81 860 LYS A N 1
ATOM 6986 C CA . LYS A 1 860 ? -0.880 22.346 17.570 1.00 79.81 860 LYS A CA 1
ATOM 6987 C C . LYS A 1 860 ? 0.120 23.380 18.058 1.00 79.81 860 LYS A C 1
ATOM 6989 O O . LYS A 1 860 ? 1.251 23.013 18.352 1.00 79.81 860 LYS A O 1
ATOM 6994 N N . LEU A 1 861 ? -0.308 24.636 18.197 1.00 82.75 861 LEU A N 1
ATOM 6995 C CA . LEU A 1 861 ? 0.529 25.695 18.767 1.00 82.75 861 LEU A CA 1
ATOM 6996 C C . LEU A 1 861 ? 1.026 25.303 20.164 1.00 82.75 861 LEU A C 1
ATOM 6998 O O . LEU A 1 861 ? 2.202 25.478 20.462 1.00 82.75 861 LEU A O 1
ATOM 7002 N N . HIS A 1 862 ? 0.156 24.696 20.979 1.00 82.62 862 HIS A N 1
ATOM 7003 C CA . HIS A 1 862 ? 0.513 24.216 22.312 1.00 82.62 862 HIS A CA 1
ATOM 7004 C C . HIS A 1 862 ? 1.568 23.106 22.266 1.00 82.62 862 HIS A C 1
ATOM 7006 O O . HIS A 1 862 ? 2.576 23.200 22.960 1.00 82.62 862 HIS A O 1
ATOM 7012 N N . GLY A 1 863 ? 1.383 22.089 21.417 1.00 77.12 863 GLY A N 1
ATOM 7013 C CA . GLY A 1 863 ? 2.381 21.029 21.233 1.00 77.12 863 GLY A CA 1
ATOM 7014 C C . GLY A 1 863 ? 3.741 21.573 20.787 1.00 77.12 863 GLY A C 1
ATOM 7015 O O . GLY A 1 863 ? 4.770 21.186 21.335 1.00 77.12 863 GLY A O 1
ATOM 7016 N N . MET A 1 864 ? 3.743 22.539 19.866 1.00 76.56 864 MET A N 1
ATOM 7017 C CA . MET A 1 864 ? 4.971 23.157 19.367 1.00 76.56 864 MET A CA 1
ATOM 7018 C C . MET A 1 864 ? 5.756 23.912 20.431 1.00 76.56 864 MET A C 1
ATOM 7020 O O . MET A 1 864 ? 6.979 23.922 20.350 1.00 76.56 864 MET A O 1
ATOM 7024 N N . CYS A 1 865 ? 5.106 24.523 21.429 1.00 75.06 865 CYS A N 1
ATOM 7025 C CA . CYS A 1 865 ? 5.817 25.242 22.490 1.00 75.06 865 CYS A CA 1
ATOM 7026 C C . CYS A 1 865 ? 6.897 24.378 23.162 1.00 75.06 865 CYS A C 1
ATOM 7028 O O . CYS A 1 865 ? 7.949 24.905 23.516 1.00 75.06 865 CYS A O 1
ATOM 7030 N N . TYR A 1 866 ? 6.676 23.064 23.267 1.00 73.31 866 TYR A N 1
ATOM 7031 C CA . TYR A 1 866 ? 7.620 22.110 23.857 1.00 73.31 866 TYR A CA 1
ATOM 7032 C C . TYR A 1 866 ? 8.729 21.638 22.906 1.00 73.31 866 TYR A C 1
ATOM 7034 O O . TYR A 1 866 ? 9.725 21.080 23.361 1.00 73.31 866 TYR A O 1
ATOM 7042 N N . GLU A 1 867 ? 8.573 21.848 21.600 1.00 72.31 867 GLU A N 1
ATOM 7043 C CA . GLU A 1 867 ? 9.527 21.414 20.569 1.00 72.31 867 GLU A CA 1
ATOM 7044 C C . GLU A 1 867 ? 10.499 22.533 20.149 1.00 72.31 867 GLU A C 1
ATOM 7046 O O . GLU A 1 867 ? 11.462 22.283 19.421 1.00 72.31 867 GLU A O 1
ATOM 7051 N N . LEU A 1 868 ? 10.272 23.769 20.610 1.00 70.56 868 LEU A N 1
ATOM 7052 C CA . LEU A 1 868 ? 11.086 24.934 20.261 1.00 70.56 868 LEU A CA 1
ATOM 7053 C C . LEU A 1 868 ? 12.458 24.915 20.951 1.00 70.56 868 LEU A C 1
ATOM 7055 O O . LEU A 1 868 ? 12.582 24.732 22.162 1.00 70.56 868 LEU A O 1
ATOM 7059 N N . THR A 1 869 ? 13.511 25.198 20.186 1.00 74.31 869 THR A N 1
ATOM 7060 C CA . THR A 1 869 ? 14.873 25.345 20.713 1.00 74.31 869 THR A CA 1
ATOM 7061 C C . THR A 1 869 ? 15.067 26.692 21.416 1.00 74.31 869 THR A C 1
ATOM 7063 O O . THR A 1 869 ? 14.364 27.670 21.155 1.00 74.31 869 THR A O 1
ATOM 7066 N N . LYS A 1 870 ? 16.090 26.797 22.278 1.00 70.56 870 LYS A N 1
ATOM 7067 C CA . LYS A 1 870 ? 16.426 28.042 22.998 1.00 70.56 870 LYS A CA 1
ATOM 7068 C C . LYS A 1 870 ? 16.635 29.244 22.063 1.00 70.56 870 LYS A C 1
ATOM 7070 O O . LYS A 1 870 ? 16.216 30.353 22.388 1.00 70.56 870 LYS A O 1
ATOM 7075 N N . GLU A 1 871 ? 17.243 29.031 20.897 1.00 71.94 871 GLU A N 1
ATOM 7076 C CA . GLU A 1 871 ? 17.438 30.077 19.883 1.00 71.94 871 GLU A CA 1
ATOM 7077 C C . GLU A 1 871 ? 16.114 30.535 19.257 1.00 71.94 871 GLU A C 1
ATOM 7079 O O . GLU A 1 871 ? 15.898 31.733 19.067 1.00 71.94 871 GLU A O 1
ATOM 7084 N N . GLN A 1 872 ? 15.196 29.601 18.997 1.00 70.31 872 GLN A N 1
ATOM 7085 C CA . GLN A 1 872 ? 13.869 29.903 18.458 1.00 70.31 872 GLN A CA 1
ATOM 7086 C C . GLN A 1 872 ? 13.013 30.672 19.470 1.00 70.31 872 GLN A C 1
ATOM 7088 O O . GLN A 1 872 ? 12.372 31.657 19.105 1.00 70.31 872 GLN A O 1
ATOM 7093 N N . LEU A 1 873 ? 13.060 30.293 20.751 1.00 71.69 873 LEU A N 1
ATOM 7094 C CA . LEU A 1 873 ? 12.363 31.001 21.832 1.00 71.69 873 LEU A CA 1
ATOM 7095 C C . LEU A 1 873 ? 12.843 32.456 21.959 1.00 71.69 873 LEU A C 1
ATOM 7097 O O . LEU A 1 873 ? 12.030 33.366 22.115 1.00 71.69 873 LEU A O 1
ATOM 7101 N N . LEU A 1 874 ? 14.153 32.703 21.828 1.00 71.25 874 LEU A N 1
ATOM 7102 C CA . LEU A 1 874 ? 14.718 34.058 21.820 1.00 71.25 874 LEU A CA 1
ATOM 7103 C C . LEU A 1 874 ? 14.251 34.881 20.614 1.00 71.25 874 LEU A C 1
ATOM 7105 O O . LEU A 1 874 ? 14.004 36.080 20.753 1.00 71.25 874 LEU A O 1
ATOM 7109 N N . LEU A 1 875 ? 14.107 34.259 19.442 1.00 69.50 875 LEU A N 1
ATOM 7110 C CA . LEU A 1 875 ? 13.576 34.930 18.255 1.00 69.50 875 LEU A CA 1
ATOM 7111 C C . LEU A 1 875 ? 12.091 35.285 18.407 1.00 69.50 875 LEU A C 1
ATOM 7113 O O . LEU A 1 875 ? 11.708 36.396 18.037 1.00 69.50 875 LEU A O 1
ATOM 7117 N N . ILE A 1 876 ? 11.279 34.397 18.998 1.00 72.06 876 ILE A N 1
ATOM 7118 C CA . ILE A 1 876 ? 9.878 34.683 19.358 1.00 72.06 876 ILE A CA 1
ATOM 7119 C C . ILE A 1 876 ? 9.819 35.882 20.296 1.00 72.06 876 ILE A C 1
ATOM 7121 O O . ILE A 1 876 ? 9.163 36.867 19.958 1.00 72.06 876 ILE A O 1
ATOM 7125 N N . ARG A 1 877 ? 10.572 35.866 21.404 1.00 72.81 877 ARG A N 1
ATOM 7126 C CA . ARG A 1 877 ? 10.625 36.992 22.358 1.00 72.81 877 ARG A CA 1
ATOM 7127 C C . ARG A 1 877 ? 10.963 38.326 21.696 1.00 72.81 877 ARG A C 1
ATOM 7129 O O . ARG A 1 877 ? 10.408 39.343 22.083 1.00 72.81 877 ARG A O 1
ATOM 7136 N N . ARG A 1 878 ? 11.886 38.333 20.728 1.00 73.75 878 ARG A N 1
ATOM 7137 C CA . ARG A 1 878 ? 12.350 39.562 20.060 1.00 73.75 878 ARG A CA 1
ATOM 7138 C C . ARG A 1 878 ? 11.341 40.152 19.078 1.00 73.75 878 ARG A C 1
ATOM 7140 O O . ARG A 1 878 ? 11.374 41.352 18.848 1.00 73.75 878 ARG A O 1
ATOM 7147 N N . ASN A 1 879 ? 10.485 39.323 18.487 1.00 68.88 879 ASN A N 1
ATOM 7148 C CA . ASN A 1 879 ? 9.605 39.726 17.385 1.00 68.88 879 ASN A CA 1
ATOM 7149 C C . ASN A 1 879 ? 8.115 39.717 17.752 1.00 68.88 879 ASN A C 1
ATOM 7151 O O . ASN A 1 879 ? 7.267 39.928 16.886 1.00 68.88 879 ASN A O 1
ATOM 7155 N N . SER A 1 880 ? 7.781 39.454 19.015 1.00 70.94 880 SER A N 1
ATOM 7156 C CA . SER A 1 880 ? 6.401 39.406 19.485 1.00 70.94 880 SER A CA 1
ATOM 7157 C C . SER A 1 880 ? 6.215 40.166 20.788 1.00 70.94 880 SER A C 1
ATOM 7159 O O . SER A 1 880 ? 7.086 40.171 21.657 1.00 70.94 880 SER A O 1
ATOM 7161 N N . ASN A 1 881 ? 5.053 40.801 20.924 1.00 76.81 881 ASN A N 1
ATOM 7162 C CA . ASN A 1 881 ? 4.647 41.445 22.161 1.00 76.81 881 ASN A CA 1
ATOM 7163 C C . ASN A 1 881 ? 3.887 40.424 23.026 1.00 76.81 881 ASN A C 1
ATOM 7165 O O . ASN A 1 881 ? 2.870 39.873 22.597 1.00 76.81 881 ASN A O 1
ATOM 7169 N N . LEU A 1 882 ? 4.381 40.174 24.243 1.00 73.06 882 LEU A N 1
ATOM 7170 C CA . LEU A 1 882 ? 3.738 39.281 25.212 1.00 73.06 882 LEU A CA 1
ATOM 7171 C C . LEU A 1 882 ? 2.289 39.704 25.495 1.00 73.06 882 LEU A C 1
ATOM 7173 O O . LEU A 1 882 ? 1.411 38.847 25.539 1.00 73.06 882 LEU A O 1
ATOM 7177 N N . ASN A 1 883 ? 2.036 41.010 25.626 1.00 71.31 883 ASN A N 1
ATOM 7178 C CA . ASN A 1 883 ? 0.703 41.565 25.870 1.00 71.31 883 ASN A CA 1
ATOM 7179 C C . ASN A 1 883 ? -0.234 41.300 24.674 1.00 71.31 883 ASN A C 1
ATOM 7181 O O . ASN A 1 883 ? -1.394 40.929 24.830 1.00 71.31 883 ASN A O 1
ATOM 7185 N N . GLU A 1 884 ? 0.281 41.382 23.446 1.00 76.19 884 GLU A N 1
ATOM 7186 C CA . GLU A 1 884 ? -0.503 41.064 22.248 1.00 76.19 884 GLU A CA 1
ATOM 7187 C C . GLU A 1 884 ? -0.911 39.582 22.205 1.00 76.19 884 GLU A C 1
ATOM 7189 O O . GLU A 1 884 ? -2.087 39.275 21.999 1.00 76.19 884 GLU A O 1
ATOM 7194 N N . MET A 1 885 ? 0.028 38.659 22.441 1.00 75.25 885 MET A N 1
ATOM 7195 C CA . MET A 1 885 ? -0.289 37.225 22.489 1.00 75.25 885 MET A CA 1
ATOM 7196 C C . MET A 1 885 ? -1.243 36.886 23.635 1.00 75.25 885 MET A C 1
ATOM 7198 O O . MET A 1 885 ? -2.179 36.110 23.440 1.00 75.25 885 MET A O 1
ATOM 7202 N N . TYR A 1 886 ? -1.027 37.498 24.803 1.00 75.06 886 TYR A N 1
ATOM 7203 C CA . TYR A 1 886 ? -1.897 37.377 25.969 1.00 75.06 886 TYR A CA 1
ATOM 7204 C C . TYR A 1 886 ? -3.339 37.748 25.608 1.00 75.06 886 TYR A C 1
ATOM 7206 O O . TYR A 1 886 ? -4.253 36.952 25.817 1.00 75.06 886 TYR A O 1
ATOM 7214 N N . ASN A 1 887 ? -3.540 38.910 24.983 1.00 76.81 887 ASN A N 1
ATOM 7215 C CA . ASN A 1 887 ? -4.869 39.394 24.621 1.00 76.81 887 ASN A CA 1
ATOM 7216 C C . ASN A 1 887 ? -5.567 38.492 23.597 1.00 76.81 887 ASN A C 1
ATOM 7218 O O . ASN A 1 887 ? -6.770 38.271 23.708 1.00 76.81 887 ASN A O 1
ATOM 7222 N N . ILE A 1 888 ? -4.832 37.924 22.637 1.00 79.94 888 ILE A N 1
ATOM 7223 C CA . ILE A 1 888 ? -5.388 36.989 21.645 1.00 79.94 888 ILE A CA 1
ATOM 7224 C C . ILE A 1 888 ? -5.871 35.697 22.310 1.00 79.94 888 ILE A C 1
ATOM 7226 O O . ILE A 1 888 ? -7.008 35.277 22.099 1.00 79.94 888 ILE A O 1
ATOM 7230 N N . VAL A 1 889 ? -5.020 35.058 23.117 1.00 80.06 889 VAL A N 1
ATOM 7231 C CA . VAL A 1 889 ? -5.357 33.783 23.770 1.00 80.06 889 VAL A CA 1
ATOM 7232 C C . VAL A 1 889 ? -6.472 33.986 24.796 1.00 80.06 889 VAL A C 1
ATOM 7234 O O . VAL A 1 889 ? -7.400 33.179 24.857 1.00 80.06 889 VAL A O 1
ATOM 7237 N N . ARG A 1 890 ? -6.440 35.099 25.542 1.00 80.81 890 ARG A N 1
ATOM 7238 C CA . ARG A 1 890 ? -7.508 35.489 26.471 1.00 80.81 890 ARG A CA 1
ATOM 7239 C C . ARG A 1 890 ? -8.833 35.703 25.748 1.00 80.81 890 ARG A C 1
ATOM 7241 O O . ARG A 1 890 ? -9.843 35.213 26.233 1.00 80.81 890 ARG A O 1
ATOM 7248 N N . LEU A 1 891 ? -8.834 36.381 24.598 1.00 80.81 891 LEU A N 1
ATOM 7249 C CA . LEU A 1 891 ? -10.038 36.595 23.791 1.00 80.81 891 LEU A CA 1
ATOM 7250 C C . LEU A 1 891 ? -10.672 35.267 23.350 1.00 80.81 891 LEU A C 1
ATOM 7252 O O . LEU A 1 891 ? -11.888 35.106 23.434 1.00 80.81 891 LEU A O 1
ATOM 7256 N N . ILE A 1 892 ? -9.858 34.300 22.916 1.00 79.88 892 ILE A N 1
ATOM 7257 C CA . ILE A 1 892 ? -10.334 32.962 22.531 1.00 79.88 892 ILE A CA 1
ATOM 7258 C C . ILE A 1 892 ? -10.881 32.207 23.752 1.00 79.88 892 ILE A C 1
ATOM 7260 O O . ILE A 1 892 ? -11.937 31.578 23.665 1.00 79.88 892 ILE A O 1
ATOM 7264 N N . ALA A 1 893 ? -10.202 32.290 24.900 1.00 76.81 893 ALA A N 1
ATOM 7265 C CA . ALA A 1 893 ? -10.654 31.674 26.145 1.00 76.81 893 ALA A CA 1
ATOM 7266 C C . ALA A 1 893 ? -12.001 32.256 26.613 1.00 76.81 893 ALA A C 1
ATOM 7268 O O . ALA A 1 893 ? -12.925 31.504 26.906 1.00 76.81 893 ALA A O 1
ATOM 7269 N N . THR A 1 894 ? -12.167 33.580 26.614 1.00 74.12 894 THR A N 1
ATOM 7270 C CA . THR A 1 894 ? -13.423 34.216 27.047 1.00 74.12 894 THR A CA 1
ATOM 7271 C C . THR A 1 894 ? -14.592 33.914 26.115 1.00 74.12 894 THR A C 1
ATOM 7273 O O . THR A 1 894 ? -15.701 33.721 26.590 1.00 74.12 894 THR A O 1
ATOM 7276 N N . HIS A 1 895 ? -14.365 33.798 24.804 1.00 70.25 895 HIS A N 1
ATOM 7277 C CA . HIS A 1 895 ? -15.426 33.414 23.861 1.00 70.25 895 HIS A CA 1
ATOM 7278 C C . HIS A 1 895 ? -15.793 31.921 23.930 1.00 70.25 895 HIS A C 1
ATOM 7280 O O . HIS A 1 895 ? -16.840 31.520 23.422 1.00 70.25 895 HIS A O 1
ATOM 7286 N N . SER A 1 896 ? -14.944 31.087 24.538 1.00 67.50 896 SER A N 1
ATOM 7287 C CA . SER A 1 896 ? -15.139 29.633 24.626 1.00 67.50 896 SER A CA 1
ATOM 7288 C C . SER A 1 896 ? -15.602 29.134 25.996 1.00 67.50 896 SER A C 1
ATOM 7290 O O . SER A 1 896 ? -16.039 27.984 26.078 1.00 67.50 896 SER A O 1
ATOM 7292 N N . SER A 1 897 ? -15.576 29.973 27.041 1.00 56.59 897 SER A N 1
ATOM 7293 C CA . SER A 1 897 ? -15.947 29.595 28.416 1.00 56.59 897 SER A CA 1
ATOM 7294 C C . SER A 1 897 ? -17.373 29.053 28.537 1.00 56.59 897 SER A C 1
ATOM 7296 O O . SER A 1 897 ? -17.611 28.148 29.334 1.00 56.59 897 SER A O 1
ATOM 7298 N N . ASP A 1 898 ? -18.288 29.550 27.701 1.00 51.81 898 ASP A N 1
ATOM 7299 C CA . ASP A 1 898 ? -19.723 29.265 27.819 1.00 51.81 898 ASP A CA 1
ATOM 7300 C C . ASP A 1 898 ? -20.222 28.241 26.781 1.00 51.81 898 ASP A C 1
ATOM 7302 O O . ASP A 1 898 ? -21.312 27.690 26.922 1.00 51.81 898 ASP A O 1
ATOM 7306 N N . SER A 1 899 ? -19.435 27.966 25.732 1.00 52.34 899 SER A N 1
ATOM 7307 C CA . SER A 1 899 ? -19.877 27.205 24.549 1.00 52.34 899 SER A CA 1
ATOM 7308 C C . SER A 1 899 ? -18.949 26.056 24.124 1.00 52.34 899 SER A C 1
ATOM 7310 O O . SER A 1 899 ? -19.402 25.143 23.429 1.00 52.34 899 SER A O 1
ATOM 7312 N N . ASN A 1 900 ? -17.672 26.042 24.537 1.00 59.59 900 ASN A N 1
ATOM 7313 C CA . ASN A 1 900 ? -16.713 24.990 24.175 1.00 59.59 900 ASN A CA 1
ATOM 7314 C C . ASN A 1 900 ? -15.609 24.809 25.242 1.00 59.59 900 ASN A C 1
ATOM 7316 O O . ASN A 1 900 ? -14.510 25.362 25.140 1.00 59.59 900 ASN A O 1
ATOM 7320 N N . SER A 1 901 ? -15.879 23.963 26.243 1.00 67.94 901 SER A N 1
ATOM 7321 C CA . SER A 1 901 ? -14.969 23.693 27.368 1.00 67.94 901 SER A CA 1
ATOM 7322 C C . SER A 1 901 ? -13.599 23.137 26.955 1.00 67.94 901 SER A C 1
ATOM 7324 O O . SER A 1 901 ? -12.602 23.366 27.638 1.00 67.94 901 SER A O 1
ATOM 7326 N N . ASP A 1 902 ? -13.522 22.397 25.844 1.00 67.31 902 ASP A N 1
ATOM 7327 C CA . ASP A 1 902 ? -12.257 21.858 25.331 1.00 67.31 902 ASP A CA 1
ATOM 7328 C C . ASP A 1 902 ? -11.351 22.969 24.778 1.00 67.31 902 ASP A C 1
ATOM 7330 O O . ASP A 1 902 ? -10.139 22.959 25.023 1.00 67.31 902 ASP A O 1
ATOM 7334 N N . LEU A 1 903 ? -11.939 23.946 24.081 1.00 70.94 903 LEU A N 1
ATOM 7335 C CA . LEU A 1 903 ? -11.228 25.113 23.563 1.00 70.94 903 LEU A CA 1
ATOM 7336 C C . LEU A 1 903 ? -10.779 26.061 24.690 1.00 70.94 903 LEU A C 1
ATOM 7338 O O . LEU A 1 903 ? -9.666 26.589 24.643 1.00 70.94 903 LEU A O 1
ATOM 7342 N N . TYR A 1 904 ? -11.589 26.225 25.735 1.00 74.25 904 TYR A N 1
ATOM 7343 C CA . TYR A 1 904 ? -11.185 26.974 26.927 1.00 74.25 904 TYR A CA 1
ATOM 7344 C C . TYR A 1 904 ? -9.951 26.336 27.585 1.00 74.25 904 TYR A C 1
ATOM 7346 O O . TYR A 1 904 ? -8.919 26.985 27.760 1.00 74.25 904 TYR A O 1
ATOM 7354 N N . ASN A 1 905 ? -10.011 25.027 27.849 1.00 73.94 905 ASN A N 1
ATOM 7355 C CA . ASN A 1 905 ? -8.918 24.293 28.484 1.00 73.94 905 ASN A CA 1
ATOM 7356 C C . ASN A 1 905 ? -7.623 24.329 27.662 1.00 73.94 905 ASN A C 1
ATOM 7358 O O . ASN A 1 905 ? -6.547 24.511 28.227 1.00 73.94 905 ASN A O 1
ATOM 7362 N N . ILE A 1 906 ? -7.691 24.178 26.332 1.00 77.19 906 ILE A N 1
ATOM 7363 C CA . ILE A 1 906 ? -6.475 24.264 25.507 1.00 77.19 906 ILE A CA 1
ATOM 7364 C C . ILE A 1 906 ? -5.910 25.687 25.458 1.00 77.19 906 ILE A C 1
ATOM 7366 O O . ILE A 1 906 ? -4.697 25.846 25.369 1.00 77.19 906 ILE A O 1
ATOM 7370 N N . SER A 1 907 ? -6.762 26.711 25.554 1.00 77.44 907 SER A N 1
ATOM 7371 C CA . SER A 1 907 ? -6.319 28.107 25.620 1.00 77.44 907 SER A CA 1
ATOM 7372 C C . SER A 1 907 ? -5.532 28.367 26.900 1.00 77.44 907 SER A C 1
ATOM 7374 O O . SER A 1 907 ? -4.455 28.948 26.827 1.00 77.44 907 SER A O 1
ATOM 7376 N N . VAL A 1 908 ? -6.001 27.849 28.040 1.00 76.00 908 VAL A N 1
ATOM 7377 C CA . VAL A 1 908 ? -5.283 27.907 29.326 1.00 76.00 908 VAL A CA 1
ATOM 7378 C C . VAL A 1 908 ? -3.958 27.134 29.270 1.00 76.00 908 VAL A C 1
ATOM 7380 O O . VAL A 1 908 ? -2.927 27.635 29.703 1.00 76.00 908 VAL A O 1
ATOM 7383 N N . LEU A 1 909 ? -3.935 25.942 28.673 1.00 79.88 909 LEU A N 1
ATOM 7384 C CA . LEU A 1 909 ? -2.696 25.162 28.545 1.00 79.88 909 LEU A CA 1
ATOM 7385 C C . LEU A 1 909 ? -1.661 25.830 27.625 1.00 79.88 909 LEU A C 1
ATOM 7387 O O . LEU A 1 909 ? -0.469 25.871 27.941 1.00 79.88 909 LEU A O 1
ATOM 7391 N N . LEU A 1 910 ? -2.108 26.381 26.491 1.00 79.38 910 LEU A N 1
ATOM 7392 C CA . LEU A 1 910 ? -1.254 27.173 25.606 1.00 79.38 910 LEU A CA 1
ATOM 7393 C C . LEU A 1 910 ? -0.715 28.401 26.337 1.00 79.38 910 LEU A C 1
ATOM 7395 O O . LEU A 1 910 ? 0.455 28.738 26.180 1.00 79.38 910 LEU A O 1
ATOM 7399 N N . PHE A 1 911 ? -1.555 29.041 27.144 1.00 78.06 911 PHE A N 1
ATOM 7400 C CA . PHE A 1 911 ? -1.200 30.201 27.941 1.00 78.06 911 PHE A CA 1
ATOM 7401 C C . PHE A 1 911 ? -0.051 29.910 28.915 1.00 78.06 911 PHE A C 1
ATOM 7403 O O . PHE A 1 911 ? 0.982 30.586 28.879 1.00 78.06 911 PHE A O 1
ATOM 7410 N N . ASP A 1 912 ? -0.183 28.853 29.714 1.00 73.50 912 ASP A N 1
ATOM 7411 C CA . ASP A 1 912 ? 0.852 28.429 30.660 1.00 73.50 912 ASP A CA 1
ATOM 7412 C C . ASP A 1 912 ? 2.149 28.039 29.946 1.00 73.50 912 ASP A C 1
ATOM 7414 O O . ASP A 1 912 ? 3.249 28.393 30.383 1.00 73.50 912 ASP A O 1
ATOM 7418 N N . SER A 1 913 ? 2.033 27.355 28.808 1.00 77.50 913 SER A N 1
ATOM 7419 C CA . SER A 1 913 ? 3.180 26.935 27.999 1.00 77.50 913 SER A CA 1
ATOM 7420 C C . SER A 1 913 ? 3.896 28.111 27.343 1.00 77.50 913 SER A C 1
ATOM 7422 O O . SER A 1 913 ? 5.125 28.140 27.312 1.00 77.50 913 SER A O 1
ATOM 7424 N N . LEU A 1 914 ? 3.167 29.115 26.856 1.00 74.62 914 LEU A N 1
ATOM 7425 C CA . LEU A 1 914 ? 3.749 30.337 26.306 1.00 74.62 914 LEU A CA 1
ATOM 7426 C C . LEU A 1 914 ? 4.509 31.111 27.377 1.00 74.62 914 LEU A C 1
ATOM 7428 O O . LEU A 1 914 ? 5.671 31.461 27.176 1.00 74.62 914 LEU A O 1
ATOM 7432 N N . LEU A 1 915 ? 3.899 31.342 28.538 1.00 74.81 915 LEU A N 1
ATOM 7433 C CA . LEU A 1 915 ? 4.558 32.079 29.612 1.00 74.81 915 LEU A CA 1
ATOM 7434 C C . LEU A 1 915 ? 5.812 31.361 30.101 1.00 74.81 915 LEU A C 1
ATOM 7436 O O . LEU A 1 915 ? 6.886 31.967 30.128 1.00 74.81 915 LEU A O 1
ATOM 7440 N N . SER A 1 916 ? 5.698 30.073 30.417 1.00 72.56 916 SER A N 1
ATOM 7441 C CA . SER A 1 916 ? 6.801 29.299 30.989 1.00 72.56 916 SER A CA 1
ATOM 7442 C C . SER A 1 916 ? 7.913 29.043 29.975 1.00 72.56 916 SER A C 1
ATOM 7444 O O . SER A 1 916 ? 9.077 29.336 30.242 1.00 72.56 916 SER A O 1
ATOM 7446 N N . THR A 1 917 ? 7.566 28.566 28.783 1.00 71.25 917 THR A N 1
ATOM 7447 C CA . THR A 1 917 ? 8.548 28.130 27.783 1.00 71.25 917 THR A CA 1
ATOM 7448 C C . THR A 1 917 ? 9.052 29.309 26.960 1.00 71.25 917 THR A C 1
ATOM 7450 O O . THR A 1 917 ? 10.260 29.493 26.806 1.00 71.25 917 THR A O 1
ATOM 7453 N N . VAL A 1 918 ? 8.146 30.168 26.472 1.00 69.00 918 VAL A N 1
ATOM 7454 C CA . VAL A 1 918 ? 8.524 31.295 25.612 1.00 69.00 918 VAL A CA 1
ATOM 7455 C C . VAL A 1 918 ? 9.046 32.467 26.406 1.00 69.00 918 VAL A C 1
ATOM 7457 O O . VAL A 1 918 ? 10.071 32.957 25.979 1.00 69.00 918 VAL A O 1
ATOM 7460 N N . TRP A 1 919 ? 8.493 32.891 27.548 1.00 74.06 919 TRP A N 1
ATOM 7461 C CA . TRP A 1 919 ? 8.998 34.074 28.290 1.00 74.06 919 TRP A CA 1
ATOM 7462 C C . TRP A 1 919 ? 9.670 33.788 29.634 1.00 74.06 919 TRP A C 1
ATOM 7464 O O . TRP A 1 919 ? 10.216 34.718 30.229 1.00 74.06 919 TRP A O 1
ATOM 7474 N N . ASN A 1 920 ? 9.724 32.529 30.078 1.00 70.38 920 ASN A N 1
ATOM 7475 C CA . ASN A 1 920 ? 10.234 32.162 31.404 1.00 70.38 920 ASN A CA 1
ATOM 7476 C C . ASN A 1 920 ? 9.529 32.957 32.522 1.00 70.38 920 ASN A C 1
ATOM 7478 O O . ASN A 1 920 ? 10.164 33.542 33.408 1.00 70.38 920 ASN A O 1
ATOM 7482 N N . LYS A 1 921 ? 8.201 33.025 32.413 1.00 69.81 921 LYS A N 1
ATOM 7483 C CA . LYS A 1 921 ? 7.276 33.616 33.377 1.00 69.81 921 LYS A CA 1
ATOM 7484 C C . LYS A 1 921 ? 6.249 32.569 33.805 1.00 69.81 921 LYS A C 1
ATOM 7486 O O . LYS A 1 921 ? 5.935 31.645 33.064 1.00 69.81 921 LYS A O 1
ATOM 7491 N N . LYS A 1 922 ? 5.702 32.719 35.000 1.00 63.16 922 LYS A N 1
ATOM 7492 C CA . LYS A 1 922 ? 4.640 31.901 35.572 1.00 63.16 922 LYS A CA 1
ATOM 7493 C C . LYS A 1 922 ? 3.479 32.820 35.922 1.00 63.16 922 LYS A C 1
ATOM 7495 O O . LYS A 1 922 ? 3.695 33.857 36.546 1.00 63.16 922 LYS A O 1
ATOM 7500 N N . LEU A 1 923 ? 2.269 32.455 35.509 1.00 59.31 923 LEU A N 1
ATOM 7501 C CA . LEU A 1 923 ? 1.066 33.145 35.959 1.00 59.31 923 LEU A CA 1
ATOM 7502 C C . LEU A 1 923 ? 0.719 32.651 37.367 1.00 59.31 923 LEU A C 1
ATOM 7504 O O . LEU A 1 923 ? 0.622 31.444 37.597 1.00 59.31 923 LEU A O 1
ATOM 7508 N N . THR A 1 924 ? 0.538 33.566 38.307 1.00 54.12 924 THR A N 1
ATOM 7509 C CA . THR A 1 924 ? -0.105 33.298 39.595 1.00 54.12 924 THR A CA 1
ATOM 7510 C C . THR A 1 924 ? -1.443 34.037 39.646 1.00 54.12 924 THR A C 1
ATOM 7512 O O . THR A 1 924 ? -1.671 34.946 38.845 1.00 54.12 924 THR A O 1
ATOM 7515 N N . PRO A 1 925 ? -2.337 33.692 40.589 1.00 44.69 925 PRO A N 1
ATOM 7516 C CA . PRO A 1 925 ? -3.565 34.458 40.818 1.00 44.69 925 PRO A CA 1
ATOM 7517 C C . PRO A 1 925 ? -3.330 35.954 41.105 1.00 44.69 925 PRO A C 1
ATOM 7519 O O . PRO A 1 925 ? -4.259 36.742 40.991 1.00 44.69 925 PRO A O 1
ATOM 7522 N N . GLU A 1 926 ? -2.101 36.332 41.471 1.00 40.66 926 GLU A N 1
ATOM 7523 C CA . GLU A 1 926 ? -1.686 37.684 41.861 1.00 40.66 926 GLU A CA 1
ATOM 7524 C C . GLU A 1 926 ? -0.929 38.439 40.745 1.00 40.66 926 GLU A C 1
ATOM 7526 O O . GLU A 1 926 ? -0.665 39.627 40.900 1.00 40.66 926 GLU A O 1
ATOM 7531 N N . GLY A 1 927 ? -0.568 37.786 39.626 1.00 50.62 927 GLY A N 1
ATOM 7532 C CA . GLY A 1 927 ? 0.142 38.412 38.496 1.00 50.62 927 GLY A CA 1
ATOM 7533 C C . GLY A 1 927 ? 1.155 37.501 37.781 1.00 50.62 927 GLY A C 1
ATOM 7534 O O . GLY A 1 927 ? 1.240 36.301 38.036 1.00 50.62 927 GLY A O 1
ATOM 7535 N N . MET A 1 928 ? 1.944 38.052 36.848 1.00 52.59 928 MET A N 1
ATOM 7536 C CA . MET A 1 928 ? 3.040 37.325 36.173 1.00 52.59 928 MET A CA 1
ATOM 7537 C C . MET A 1 928 ? 4.360 37.432 36.958 1.00 52.59 928 MET A C 1
ATOM 7539 O O . MET A 1 928 ? 4.818 38.541 37.218 1.00 52.59 928 MET A O 1
ATOM 7543 N N . ILE A 1 929 ? 5.012 36.301 37.259 1.00 53.12 929 ILE A N 1
ATOM 7544 C CA . ILE A 1 929 ? 6.285 36.213 38.013 1.00 53.12 929 ILE A CA 1
ATOM 7545 C C . ILE A 1 929 ? 7.358 35.500 37.169 1.00 53.12 929 ILE A C 1
ATOM 7547 O O . ILE A 1 929 ? 7.046 34.536 36.480 1.00 53.12 929 ILE A O 1
ATOM 7551 N N . HIS A 1 930 ? 8.629 35.913 37.202 1.00 52.44 930 HIS A N 1
ATOM 7552 C CA . HIS A 1 930 ? 9.721 35.190 36.525 1.00 52.44 930 HIS A CA 1
ATOM 7553 C C . HIS A 1 930 ? 9.980 33.797 37.133 1.00 52.44 930 HIS A C 1
ATOM 7555 O O . HIS A 1 930 ? 10.025 33.647 38.350 1.00 52.44 930 HIS A O 1
ATOM 7561 N N . SER A 1 931 ? 10.173 32.765 36.300 1.00 47.62 931 SER A N 1
ATOM 7562 C CA . SER A 1 931 ? 10.361 31.379 36.777 1.00 47.62 931 SER A CA 1
ATOM 7563 C C . SER A 1 931 ? 11.803 31.009 37.147 1.00 47.62 931 SER A C 1
ATOM 7565 O O . SER A 1 931 ? 11.993 30.007 37.831 1.00 47.62 931 SER A O 1
ATOM 7567 N N . HIS A 1 932 ? 12.805 31.814 36.772 1.00 46.62 932 HIS A N 1
ATOM 7568 C CA . HIS A 1 932 ? 14.188 31.684 37.258 1.00 46.62 932 HIS A CA 1
ATOM 7569 C C . HIS A 1 932 ? 14.828 33.064 37.491 1.00 46.62 932 HIS A C 1
ATOM 7571 O O . HIS A 1 932 ? 14.517 33.980 36.724 1.00 46.62 932 HIS A O 1
ATOM 7577 N N . PRO A 1 933 ? 15.736 33.214 38.478 1.00 45.56 933 PRO A N 1
ATOM 7578 C CA . PRO A 1 933 ? 16.558 34.414 38.604 1.00 45.56 933 PRO A CA 1
ATOM 7579 C C . PRO A 1 933 ? 17.416 34.565 37.343 1.00 45.56 933 PRO A C 1
ATOM 7581 O O . PRO A 1 933 ? 18.046 33.603 36.899 1.00 45.56 933 PRO A O 1
ATOM 7584 N N . LEU A 1 934 ? 17.433 35.752 36.740 1.00 39.78 934 LEU A N 1
ATOM 7585 C CA . LEU A 1 934 ? 18.459 36.103 35.760 1.00 39.78 934 LEU A CA 1
ATOM 7586 C C . LEU A 1 934 ? 19.719 36.470 36.549 1.00 39.78 934 LEU A C 1
ATOM 7588 O O . LEU A 1 934 ? 19.762 37.529 37.165 1.00 39.78 934 LEU A O 1
ATOM 7592 N N . GLU A 1 935 ? 20.730 35.601 36.549 1.00 37.88 935 GLU A N 1
ATOM 7593 C CA . GLU A 1 935 ? 22.056 35.956 37.063 1.00 37.88 935 GLU A CA 1
ATOM 7594 C C . GLU A 1 935 ? 22.705 36.968 36.108 1.00 37.88 935 GLU A C 1
ATOM 7596 O O . GLU A 1 935 ? 23.215 36.614 35.042 1.00 37.88 935 GLU A O 1
ATOM 7601 N N . TYR A 1 936 ? 22.671 38.243 36.486 1.00 38.22 936 TYR A N 1
ATOM 7602 C CA . TYR A 1 936 ? 23.558 39.270 35.949 1.00 38.22 936 TYR A CA 1
ATOM 7603 C C . TYR A 1 936 ? 24.665 39.517 36.980 1.00 38.22 936 TYR A C 1
ATOM 7605 O O . TYR A 1 936 ? 24.618 40.468 37.748 1.00 38.22 936 TYR A O 1
ATOM 7613 N N . GLY A 1 937 ? 25.668 38.636 37.011 1.00 50.94 937 GLY A N 1
ATOM 7614 C CA . GLY A 1 937 ? 26.736 38.716 38.014 1.00 50.94 937 GLY A CA 1
ATOM 7615 C C . GLY A 1 937 ? 26.262 38.365 39.431 1.00 50.94 937 GLY A C 1
ATOM 7616 O O . GLY A 1 937 ? 25.272 37.658 39.592 1.00 50.94 937 GLY A O 1
ATOM 7617 N N . GLU A 1 938 ? 27.002 38.822 40.447 1.00 37.59 938 GLU A N 1
ATOM 7618 C CA . GLU A 1 938 ? 26.821 38.423 41.857 1.00 37.59 938 GLU A CA 1
ATOM 7619 C C . GLU A 1 938 ? 25.551 38.974 42.537 1.00 37.59 938 GLU A C 1
ATOM 7621 O O . GLU A 1 938 ? 25.243 38.557 43.651 1.00 37.59 938 GLU A O 1
ATOM 7626 N N . ASP A 1 939 ? 24.765 39.823 41.866 1.00 35.59 939 ASP A N 1
ATOM 7627 C CA . ASP A 1 939 ? 23.523 40.373 42.416 1.00 35.59 939 ASP A CA 1
ATOM 7628 C C . ASP A 1 939 ? 22.284 39.815 41.695 1.00 35.59 939 ASP A C 1
ATOM 7630 O O . ASP A 1 939 ? 21.981 40.143 40.545 1.00 35.59 939 ASP A O 1
ATOM 7634 N N . ALA A 1 940 ? 21.521 38.975 42.400 1.00 35.59 940 ALA A N 1
ATOM 7635 C CA . ALA A 1 940 ? 20.205 38.516 41.968 1.00 35.59 940 ALA A CA 1
ATOM 7636 C C . ALA A 1 940 ? 19.151 39.603 42.247 1.00 35.59 940 ALA A C 1
ATOM 7638 O O . ALA A 1 940 ? 18.680 39.748 43.374 1.00 35.59 940 ALA A O 1
ATOM 7639 N N . ILE A 1 941 ? 18.751 40.356 41.219 1.00 40.25 941 ILE A N 1
ATOM 7640 C CA . ILE A 1 941 ? 17.627 41.299 41.310 1.00 40.25 941 ILE A CA 1
ATOM 7641 C C . ILE A 1 941 ? 16.329 40.573 40.930 1.00 40.25 941 ILE A C 1
ATOM 7643 O O . ILE A 1 941 ? 16.186 40.045 39.826 1.00 40.25 941 ILE A O 1
ATOM 7647 N N . THR A 1 942 ? 15.360 40.551 41.847 1.00 38.75 942 THR A N 1
ATOM 7648 C CA . THR A 1 942 ? 13.967 40.177 41.569 1.00 38.75 942 THR A CA 1
ATOM 7649 C C . THR A 1 942 ? 13.269 41.323 40.845 1.00 38.75 942 THR A C 1
ATOM 7651 O O . THR A 1 942 ? 12.854 42.284 41.491 1.00 38.75 942 THR A O 1
ATOM 7654 N N . ASP A 1 943 ? 13.138 41.234 39.523 1.00 39.56 943 ASP A N 1
ATOM 7655 C CA . ASP A 1 943 ? 12.346 42.199 38.757 1.00 39.56 943 ASP A CA 1
ATOM 7656 C C . ASP A 1 943 ? 10.846 41.841 38.792 1.00 39.56 943 ASP A C 1
ATOM 7658 O O . ASP A 1 943 ? 10.463 40.667 38.726 1.00 39.56 943 ASP A O 1
ATOM 7662 N N . GLY A 1 944 ? 10.025 42.874 38.992 1.00 39.06 944 GLY A N 1
ATOM 7663 C CA . GLY A 1 944 ? 8.695 42.825 39.604 1.00 39.06 944 GLY A CA 1
ATOM 7664 C C . GLY A 1 944 ? 7.519 42.267 38.789 1.00 39.06 944 GLY A C 1
ATOM 7665 O O . GLY A 1 944 ? 7.611 41.920 37.611 1.00 39.06 944 GLY A O 1
ATOM 7666 N N . MET A 1 945 ? 6.377 42.199 39.485 1.00 35.72 945 MET A N 1
ATOM 7667 C CA . MET A 1 945 ? 5.053 41.867 38.955 1.00 35.72 945 MET A CA 1
ATOM 7668 C C . MET A 1 945 ? 4.645 42.847 37.849 1.00 35.72 945 MET A C 1
ATOM 7670 O O . MET A 1 945 ? 4.718 44.059 38.033 1.00 35.72 945 MET A O 1
ATOM 7674 N N . PHE A 1 946 ? 4.143 42.329 36.727 1.00 40.12 946 PHE A N 1
ATOM 7675 C CA . PHE A 1 946 ? 3.360 43.148 35.801 1.00 40.12 946 PHE A CA 1
ATOM 7676 C C . PHE A 1 946 ? 2.030 43.488 36.486 1.00 40.12 946 PHE A C 1
ATOM 7678 O O . PHE A 1 946 ? 1.207 42.594 36.675 1.00 40.12 946 PHE A O 1
ATOM 7685 N N . SER A 1 947 ? 1.830 44.748 36.881 1.00 35.12 947 SER A N 1
ATOM 7686 C CA . SER A 1 947 ? 0.490 45.290 37.122 1.00 35.12 947 SER A CA 1
ATOM 7687 C C . SER A 1 947 ? -0.200 45.519 35.777 1.00 35.12 947 SER A C 1
ATOM 7689 O O . SER A 1 947 ? 0.471 45.880 34.813 1.00 35.12 947 SER A O 1
ATOM 7691 N N . ASP A 1 948 ? -1.520 45.328 35.722 1.00 31.16 948 ASP A N 1
ATOM 7692 C CA . ASP A 1 948 ? -2.407 45.416 34.542 1.00 31.16 948 ASP A CA 1
ATOM 7693 C C . ASP A 1 948 ? -2.495 46.822 33.882 1.00 31.16 948 ASP A C 1
ATOM 7695 O O . ASP A 1 948 ? -3.547 47.252 33.412 1.00 31.16 948 ASP A O 1
ATOM 7699 N N . SER A 1 949 ? -1.398 47.572 33.819 1.00 30.14 949 SER A N 1
ATOM 7700 C CA . SER A 1 949 ? -1.321 48.889 33.192 1.00 30.14 949 SER A CA 1
ATOM 7701 C C . SER A 1 949 ? -0.025 49.046 32.390 1.00 30.14 949 SER A C 1
ATOM 7703 O O . SER A 1 949 ? 0.898 49.702 32.863 1.00 30.14 949 SER A O 1
ATOM 7705 N N . GLU A 1 950 ? 0.043 48.385 31.224 1.00 28.58 950 GLU A N 1
ATOM 7706 C CA . GLU A 1 950 ? 0.589 48.864 29.925 1.00 28.58 950 GLU A CA 1
ATOM 7707 C C . GLU A 1 950 ? 0.623 47.758 28.847 1.00 28.58 950 GLU A C 1
ATOM 7709 O O . GLU A 1 950 ? 1.244 46.686 29.043 1.00 28.58 950 GLU A O 1
#

InterPro domains:
  IPR016024 Armadillo-type fold [SSF48371] (585-879)

Sequence (950 aa):
MVFIECFYEYHVSPSNGTINGSVLAKLGNFHENKILMKCSSLIIIKSITINNQQAFFSRSSFHGDEANLHIYFPLKKESPFWSPLPKLTPTGHCRKDFEIVILFEIQKRNPSIVKYHNFICTSNVSYGVFGWMPLFCDFKMNIVEKLVLIADKEDYTFIGPCRPSSTSPTSREYDLSKARNLELMGWAIGEVKSTKIHGYKFYSIDQFDHSHFSFLGNINKTAKLINEEIIENQENDKNKETLNDMDDDIDLENIEINDPKNENLSRCESNNRIENQSMLIYADKAPPFLILPDHITNMEISTNFFILSSNMFYNFCDFPSPIPVPSSYFLVAAVSFAFAFDKFGRRFDCSYESNWFLNGLISYASRTFIKAAIGGEGIQFFDYILINYLWKFDDGEKELMSNIVSRKLQINRWEVRCPFRVKSQFVIHILASLSSTQNLKPYRFPNIWPSVINRQVLFNELKNFSDESFSFLKMWTQKKKIPAAKIFLEHQNTKDLKSILSEKIHFQFLRIKNYKTAITGTFKAYHSHGVIPTTVMLNISPTPVSFEFNLPKNRQVQKSSNSLKSFDGLHWISFETKPQLPIVIIYEYPIPMLINIIKHYNSSLFTQHEALQSLNRFLAQFGDNGSLDIIRFLGNLLTNNNSFYTLKCHAMRILSTMANKGLYQQQKDAARNEIITFFLDEIANRDTTRLLKLDLLHPSIVLSTFQAIARLITITNRFSSFNFLSTAMGQLSSTDIGPGIVLCFQNIQFTNTNEVAILNKHIIGFMKKCSGNPPLMTAAVRVFNRLITSFQKMIAERIMISMVDSFSDHLLHTETRTAISELLLTNFPFEAFIAILRGLKKEIESPNPSFRFIETIMKKLHGMCYELTKEQLLLIRRNSNLNEMYNIVRLIATHSSDSNSDLYNISVLLFDSLLSTVWNKKLTPEGMIHSHPLEYGEDAITDGMFSDSE

Organism: NCBI:txid1144522

Radius of gyration: 33.88 Å; chains: 1; bounding box: 71×114×104 Å